Protein 3PIC (pdb70)

B-factor: mean 14.98, std 8.29, range [1.13, 52.61]

Solvent-accessible surface area: 38896 Å² total; per-residue (Å²): 86,86,74,96,38,110,38,133,87,53,76,71,1,15,42,0,9,43,23,35,110,48,75,66,2,80,50,99,116,54,2,64,72,7,28,65,18,0,20,67,0,1,28,71,26,0,0,1,70,45,20,58,123,6,89,72,19,73,24,61,54,86,75,66,41,0,41,0,47,2,7,54,98,92,34,88,18,57,8,70,2,60,2,90,55,24,128,49,49,114,52,78,25,11,0,0,0,0,2,51,26,25,36,21,49,74,18,77,6,3,0,29,0,64,0,70,2,60,76,0,0,21,4,120,76,78,53,4,78,8,102,17,58,0,10,101,12,48,30,86,110,49,56,1,0,1,0,0,0,0,1,0,0,0,14,11,0,0,3,0,3,80,86,21,106,47,0,101,8,35,32,85,62,0,0,0,0,0,12,36,92,27,0,12,0,0,0,0,0,0,10,29,14,74,75,0,39,0,0,0,0,0,1,0,0,1,0,0,0,1,0,1,7,5,0,47,89,30,40,86,122,68,45,92,12,9,13,0,45,66,0,38,48,66,7,5,10,2,3,80,59,0,69,73,41,7,127,83,1,53,33,0,11,1,0,2,0,0,1,0,0,12,0,4,66,43,0,0,0,0,2,4,1,55,46,79,90,16,2,9,49,0,1,28,2,0,0,16,0,0,36,34,0,0,47,2,21,66,36,28,13,48,2,0,0,0,0,48,31,71,45,72,80,29,50,36,18,104,80,1,57,26,22,2,35,12,0,4,50,33,18,2,64,58,82,60,30,24,1,8,20,32,73,25,99,61,69,13,54,86,106,60,20,20,97,25,121,52,37,115,8,101,156,72,109,97,27,75,76,104,34,116,40,191,80,58,74,72,0,15,38,0,8,33,20,53,110,44,68,158,2,79,49,57,95,71,2,62,14,8,26,59,24,0,14,65,0,2,29,64,24,0,1,2,71,45,22,54,127,4,91,72,19,73,26,65,53,84,78,67,41,0,39,0,47,2,8,54,100,93,33,93,14,55,7,70,2,60,2,89,56,22,134,65,55,66,47,82,24,12,0,0,0,0,3,52,23,23,40,15,53,74,19,84,6,3,0,27,2,62,1,66,0,58,76,1,0,20,4,118,80,92,55,6,79,5,98,17,64,0,11,99,12,50,32,74,111,49,56,1,0,1,0,0,0,0,1,0,0,0,12,11,0,0,4,0,4,88,91,19,110,47,0,101,12,34,29,75,33,0,0,0,0,0,8,36,96,22,0,4,0,0,0,0,0,0,0,18,13,112,69,0,15,0,0,0,0,1,2,7,2,2,1,0,0,1,0,1,8,4,1,47,82,27,104,86,119,58,35,106,3,18,6,0,54,64,2,29,58,65,6,5,7,2,2,85,62,0,64,77,37,11,136,75,1,50,31,0,16,0,0,2,0,0,1,0,0,2,0,4,58,38,0,0,0,0,2,3,1,51,51,96,105,17,2,8,47,0,1,27,2,0,0,18,0,0,33,25,0,0,100,1,19,46,21,52,56,24,2,0,0,0,1,49,30,70,47,71,86,29,50,39,20,105,78,1,70,87,22,2,48,12,0,4,61,13,6,3,59,4,76,57,35,114,1,79,18,66,78,28,94,58,64,18,55,78,106,65,22,19,94,26,121,40,39,128,7,108,86,89,76,104,36,124,38,78,81,57,75,79,0,12,41,0,8,38,33,64,114,46,84,163,3,76,47,42,76,33,2,64,75,9,30,66,21,0,20,63,0,1,27,67,26,1,0,1,71,44,17,54,132,2,89,87,28,53,24,60,54,86,74,70,46,4,41,0,46,1,7,47,96,89,40,83,14,57,6,65,3,59,9,80,68,23,130,57,61,115,51,81,32,28,0,4,0,0,2,57,28,25,42,18,62,75,29,100,21,6,0,25,3,40,0,63,0,58,71,0,0,23,4,120,78,84,56,6,87,4,101,18,65,0,10,100,13,48,33,78,111,51,53,1,0,0,0,0,0,0,1,0,0,0,14,10,0,0,4,0,5,81,67,17,103,49,2,63,9,34,36,98,10,0,0,0,0,0,10,31,85,25,0,12,0,0,0,0,0,0,10,28,14,73,73,0,34,0,0,0,0,1,1,0,0,2,0,0,0,1,0,1,8,4,0,47,82,25,71,86,113,68,40,91,2,13,7,0,48,70,0,36,52,92,6,5,4,2,2,79,57,0,70,75,32,10,133,80,2,50,28,0,14,0,0,2,0,0,1,0,0,14,0,5,71,44,0,0,0,0,1,4,1,54,50,78,94,17,2,7,44,0,2,27,3,0,0,28,0,0,38,35,0,0,105,1,46,64,56,51,49,12,2,0,0,0,1,55,30,74,44,74,83,34,47,32,20,104,84,1,68,84,33,4,46,13,0,7,72,50,45,10,74,64,43,107,46,112,2,79,23,59,47,26,100,70,69,21,58,42,112,60,25,20,97,27,113,40,36,124,20,118

CATH classification: 3.40.50.1820

Organism: Hypocrea jecorina (strain QM6a) (NCBI:txid431241)

Foldseek 3Di:
DDPDDAFDFDLFFFDLQAAPVGHGRFAPVSSLVSLVRLVVLCQVFKFHDADDAAPDWEWDDDDQKIKIWGAHDHFIDIDIKGKDFAPDADWLFFEEEEACQALDDGFHRYMYIYDPLCQLFNWQFAVSQQPHRVCSHVNSQGQGFSLSSSLSVVLSVLVSCVNCCVSRHDSQQYAYEHFACVLLSQLLNLLPDQSHQAGERELHAESHLFWQSVQVVCVVVPFLEDHQQRVCRGGRRIGPSNNVCRVPVRRRSHIVLSSNLSNPPGAYEYHHEDDRHSPQLRSLLSVVSSLLSNVLAVRSLRYAYDYDYHDPGSNDDPVCVVQVNQNCCVRNVVDDRGRNHYDDPYDSPCVPRPDDDRHNHD/DADDDDPDDAFDFDLFFFDLQAAPVGRGHFAPVSSLNSLVRLVVLCQVFKFHDQDAAAPDWEWDDDDQKIKIKGAHPHFIDIDIKGKDFAPDADFLFFEEEEAQQALDDDFHRYMYIYDPLCQQQNQPWAVSQQPHRVCSHVNSQHQGFSLSSSLSVVLSVLVHCVVYCVSRHDLQRYAYEYFACCLLSQLQNLLPPQSHQAGERALDAESHLFWQSVQVVVVVVPFPEDHQQRVSRTGRRIGPSNNVCRVPVSSRSHICLSSNLSNPPGAYEYHHEDDRHRPQLRSQLSVVSSLLSNVLAVRSLRYAYDYDYHDDGSNDDPVCVVQVNQNCCCRNVVDDGGRNHYDDPYDSPCVSHPDDDRHNHD/DDPDDAFDFDQFFFDLQAAPVGRGHFAPVSSLVSLVRLVVLCQVAKFHDQDDAAPDWAWEDDDQKIKIWGAHPHFIDIDIKGKDAAPDDFFLFFEEEEACQALDDDDHRYMYIHDPLCQQQNWPFAVSQLPHRVCSRVNSQGQGFSLSSSLNVVLRVLVRCVVYSVSRHDLQRYAYEHFACVLLSQLQNLLPDQSHQAGERALPAESHLFWQSVQVVVVVVPFLEDHLCRVVRGGRSIGVSNNVCRVPVSRRSHIVLSSNLSNPPGAYEYHHEDDRHSPQQRSLLSVVSNLLSNVLAVRSLRYAYDYDYHDDGSNDDVVCVVLVVQNCCCRRVVDDGRNNHYDDPYDNPCVPRPDDDRHNHD

Radius of gyration: 35.64 Å; Cα contacts (8 Å, |Δi|>4): 2576; chains: 3; bounding box: 82×89×97 Å

Secondary structure (DSSP, 8-state):
--SS------SSPPPTTB-TTS-B--SHHHHHHHHHHHHHHHIIIII-------SEEEEEEETTEEEEEEEETTEEEEEEEEEE--SSS-SSEEEEEEETT-SSPPPTT-EEEEE-HHHHS--SSGGGTT-SHHHHHH-TT-S--HHHHHHHHHHHHHHHHHH-GGG-EEEEEEEEEEETHHHHHHHHHHHH-TTEEEEEEES--TTTTS-HHHHHHHHHTT-----HHHHTTT-S-S-GGGGGTTT-GGGSS--HHHHHHTSTTSEEEEE----GGG-HHHHHHHHHHHHHHHHHTT-GGGEEEE--S--STT---GGGHHHHHHHIIIIIS--------EE-SS---HHHH--S------/-PPPPPSS------SSPP-TTB-TTSPBP-SHHHHHHHHHHHHHHHIIIII-------SEEEEEEETTEEEEEEEETTEEEEEEEEEE--SSS-SSEEEEEEETT-SSPPPTT-EEEEE-HHHHS--SSGGGTT-SHHHHHH-TT-S--HHHHHHHHHHHHHHHHHH-GGG-EEEEEEEEEEEGGGHHHHHHHHHH-TTEEEEEEES--TTTTS-HHHHHHHHHTT-----HHHHTTT-TTS-GGGGGTTT-GGGSS--HHHHHHTTTTSEEEEE----GGG-HHHHHHHHHHHHHHHHHTT-GGGEEEE--S--STT---GGGHHHHHHHHHHHTT--------EE-SS---HHHH---------/--SS------SS---TTB-TTS-B--SHHHHHHHHHHHHHHHIIIII-----S-SEEEEEEETTEEEEEEEETTEEEEEEEEEE--SSS-SSEEEEEEETT-SSPPPTT-EEEEE-HHHHS--SSGGGTT-SHHHHHH-TT-S--HHHHHHHHHHHHHHHHHH-GGG-EEEEEEEEEEETHHHHHHHHHHHH-TTEEEEEEES--TTTTS-HHHHHHHHHHT-----HHHHTTT-TTS-GGGGGTTT-GGGSS--HHHHHHTSTTSEEEEEE---GGG-HHHHHHHHHHHHHHHHHTT-GGGEEEEE-S--STT---GGGHHHHHHHHHHHTT--------EE-SS---HHHH--S------

Sequence (1090 aa):
LPGSITLRSNAKLNDLFTMFNGDKVTTKDKFSCRQAEMSELIQRYELGTLPGRPSTLTASFSGNTLTINCGEAGKSISFTVTITYPSSGTAPYPAIIGYGGGSLPAPAGVAMINFNNDNIAAQVNTGSRGQGKFYDLYGSSHSAGAMTAWAWGVSRVIDALELVPGARIDTTKIGVTGCSRNGKGAMVAGAFEKRIVLTLPQESGAGGSACWRISDYLKSQGANIQTASEIIGEDPWFSTTFNSYVNQVPVLPFDHHSLAALIAPRGLFVIDNNIDWLGPQSCFGCMTAAHMAWQALGVSDHMGYSQIGAHAHCAFPSNQQSQLTAFVQKFLLGQSTNTAIFQSDFSANQSQWIDWTTPTLSTCSALPGSITLRSNAKLNDLFTMFNGDKVTTKDKFSCRQAEMSELIQRYELGTLPGRPSTLTASFSGNTLTINCGEAGKSISFTVTITYPSSGTAPYPAIIGYGGGSLPAPAGVAMINFNNDNIAAQVNTGSRGQGKFYDLYGSSHSAGAMTAWAWGVSRVIDALELVPGARIDTTKIGVTGCSRNGKGAMVAGAFEKRIVLTLPQESGAGGSACWRISDYLKSQGANIQTASEIIGEDPWFSTTFNSYVNQVPVLPFDHHSLAALIAPRGLFVIDNNIDWLGPQSCFGCMTAAHMAWQALGVSDHMGYSQIGAHAHCAFPSNQQSQLTAFVQKFLLGQSTNTAIFQSDFSANQSQWIDWTTPTLSLPGSITLRSNAKLNDLFTMFNGDKVTTKDKFSCRQAEMSELIQRYELGTLPGRPSTLTASFSGNTLTINCGEAGKSISFTVTITYPSSGTAPYPAIIGYGGGSLPAPAGVAMINFNNDNIAAQVNTGSRGQGKFYDLYGSSHSAGAMTAWAWGVSRVIDALELVPGARIDTTKIGVTGCSRNGKGAMVAGAFEKRIVLTLPQESGAGGSACWRISDYLKSQGANIQTASEIIGEDPWFSTTFNSYVNQVPVLPFDHHSLAALIAPRGLFVIDNNIDWLGPQSCFGCMTAAHMAWQALGVSDHMGYSQIGAHAHCAFPSNQQSQLTAFVQKFLLGQSTNTAIFQSDFSANQSQWIDWTTPTLS

InterPro domains:
  IPR000254 Cellulose-binding domain [PF00734] (22-49)
  IPR000254 Cellulose-binding domain [PS00562] (25-52)
  IPR000254 Cellulose-binding domain [PS51164] (17-53)
  IPR000254 Cellulose-binding domain [SM00236] (20-53)
  IPR029058 Alpha/Beta hydrolase fold [G3DSA:3.40.50.1820] (87-460)
  IPR029058 Alpha/Beta hydrolase fold [SSF53474] (177-378)
  IPR035971 Cellulose-binding domain superfamily [SSF57180] (20-53)
  IPR054579 4-O-methyl-glucuronoyl methylesterase-like domain [PF22244] (166-396)

Nearest PDB structures (foldseek):
  3pic-assembly3_C  TM=1.001E+00  e=1.520E-83  Trichoderma reesei
  4g4g-assembly1_A  TM=9.765E-01  e=4.479E-57  Thermothelomyces thermophilus ATCC 42464
  8b48-assembly2_B  TM=9.694E-01  e=2.665E-56  Lentithecium fluviatile
  4g4j-assembly1_A  TM=9.772E-01  e=1.396E-55  Thermothelomyces thermophilus ATCC 42464
  8trx-assembly2_B  TM=9.157E-01  e=1.245E-37  Piromyces rhizinflatus

Structure (mmCIF, N/CA/C/O backbone):
data_3PIC
#
_entry.id   3PIC
#
_cell.length_a   80.260
_cell.length_b   82.010
_cell.length_c   185.890
_cell.angle_alpha   90.00
_cell.angle_beta   90.00
_cell.angle_gamma   90.00
#
_symmetry.space_group_name_H-M   'P 21 21 21'
#
loop_
_entity.id
_entity.type
_entity.pdbx_description
1 polymer Cip2
2 non-polymer 2-acetamido-2-deoxy-beta-D-glucopyranose
3 water water
#
loop_
_atom_site.group_PDB
_atom_site.id
_atom_site.type_symbol
_atom_site.label_atom_id
_atom_site.label_alt_id
_atom_site.label_comp_id
_atom_site.label_asym_id
_atom_site.label_entity_id
_atom_site.label_seq_id
_atom_site.pdbx_PDB_ins_code
_atom_site.Cartn_x
_atom_site.Cartn_y
_atom_site.Cartn_z
_atom_site.occupancy
_atom_site.B_iso_or_equiv
_atom_site.auth_seq_id
_atom_site.auth_comp_id
_atom_site.auth_asym_id
_atom_site.auth_atom_id
_atom_site.pdbx_PDB_model_num
ATOM 1 N N . LEU A 1 14 ? 7.950 69.371 98.355 1.00 30.04 99 LEU A N 1
ATOM 2 C CA . LEU A 1 14 ? 8.308 67.922 98.354 1.00 30.55 99 LEU A CA 1
ATOM 3 C C . LEU A 1 14 ? 7.302 67.137 99.182 1.00 31.60 99 LEU A C 1
ATOM 4 O O . LEU A 1 14 ? 7.096 67.422 100.360 1.00 29.86 99 LEU A O 1
ATOM 9 N N . PRO A 1 15 ? 6.652 66.138 98.565 1.00 32.18 100 PRO A N 1
ATOM 10 C CA . PRO A 1 15 ? 5.660 65.315 99.261 1.00 32.85 100 PRO A CA 1
ATOM 11 C C . PRO A 1 15 ? 6.181 64.805 100.595 1.00 32.90 100 PRO A C 1
ATOM 12 O O . PRO A 1 15 ? 7.363 64.480 100.725 1.00 32.99 100 PRO A O 1
ATOM 16 N N . GLY A 1 16 ? 5.294 64.740 101.583 1.00 32.92 101 GLY A N 1
ATOM 17 C CA . GLY A 1 16 ? 5.686 64.256 102.891 1.00 32.59 101 GLY A CA 1
ATOM 18 C C . GLY A 1 16 ? 5.988 62.774 102.805 1.00 31.91 101 GLY A C 1
ATOM 19 O O . GLY A 1 16 ? 6.841 62.259 103.526 1.00 32.23 101 GLY A O 1
ATOM 20 N N . SER A 1 17 ? 5.290 62.084 101.908 1.00 30.46 102 SER A N 1
ATOM 21 C CA . SER A 1 17 ? 5.494 60.654 101.727 1.00 29.26 102 SER A CA 1
ATOM 22 C C . SER A 1 17 ? 5.970 60.355 100.311 1.00 27.48 102 SER A C 1
ATOM 23 O O . SER A 1 17 ? 5.226 60.531 99.348 1.00 27.92 102 SER A O 1
ATOM 25 N N . ILE A 1 18 ? 7.221 59.922 100.190 1.00 25.16 103 ILE A N 1
ATOM 26 C CA . ILE A 1 18 ? 7.790 59.580 98.890 1.00 22.50 103 ILE A CA 1
ATOM 27 C C . ILE A 1 18 ? 8.404 58.192 98.990 1.00 20.47 103 ILE A C 1
ATOM 28 O O . ILE A 1 18 ? 8.731 57.733 100.081 1.00 19.89 103 ILE A O 1
ATOM 33 N N . THR A 1 19 ? 8.561 57.523 97.856 1.00 18.89 104 THR A N 1
ATOM 34 C CA . THR A 1 19 ? 9.131 56.182 97.852 1.00 17.64 104 THR A CA 1
ATOM 35 C C . THR A 1 19 ? 10.549 56.205 97.294 1.00 17.02 104 THR A C 1
ATOM 36 O O . THR A 1 19 ? 10.765 56.563 96.134 1.00 16.82 104 THR A O 1
ATOM 40 N N . LEU A 1 20 ? 11.520 55.831 98.119 1.00 15.64 105 LEU A N 1
ATOM 41 C CA . LEU A 1 20 ? 12.902 55.834 97.667 1.00 15.83 105 LEU A CA 1
ATOM 42 C C . LEU A 1 20 ? 13.127 54.732 96.642 1.00 16.00 105 LEU A C 1
ATOM 43 O O . LEU A 1 20 ? 12.385 53.750 96.588 1.00 14.17 105 LEU A O 1
ATOM 48 N N . ARG A 1 21 ? 14.152 54.916 95.821 1.00 16.02 106 ARG A N 1
ATOM 49 C CA . ARG A 1 21 ? 14.509 53.956 94.787 1.00 18.20 106 ARG A CA 1
ATOM 50 C C . ARG A 1 21 ? 16.027 53.872 94.724 1.00 17.48 106 ARG A C 1
ATOM 51 O O . ARG A 1 21 ? 16.718 54.853 94.998 1.00 18.50 106 ARG A O 1
ATOM 59 N N . SER A 1 22 ? 16.551 52.708 94.365 1.00 16.62 107 SER A N 1
ATOM 60 C CA . SER A 1 22 ? 17.994 52.542 94.300 1.00 17.61 107 SER A CA 1
ATOM 61 C C . SER A 1 22 ? 18.623 53.160 93.055 1.00 17.97 107 SER A C 1
ATOM 62 O O . SER A 1 22 ? 18.043 53.143 91.964 1.00 16.57 107 SER A O 1
ATOM 65 N N . ASN A 1 23 ? 19.810 53.727 93.241 1.00 17.22 108 ASN A N 1
ATOM 66 C CA . ASN A 1 23 ? 20.564 54.324 92.149 1.00 16.82 108 ASN A CA 1
ATOM 67 C C . ASN A 1 23 ? 22.021 54.030 92.457 1.00 16.38 108 ASN A C 1
ATOM 68 O O . ASN A 1 23 ? 22.612 54.630 93.353 1.00 16.14 108 ASN A O 1
ATOM 73 N N . ALA A 1 24 ? 22.588 53.084 91.719 1.00 14.84 109 ALA A N 1
ATOM 74 C CA . ALA A 1 24 ? 23.968 52.680 91.929 1.00 15.14 109 ALA A CA 1
ATOM 75 C C . ALA A 1 24 ? 24.966 53.816 91.746 1.00 12.73 109 ALA A C 1
ATOM 76 O O . ALA A 1 24 ? 25.950 53.893 92.472 1.00 13.32 109 ALA A O 1
ATOM 78 N N . LYS A 1 25 ? 24.717 54.699 90.785 1.00 10.77 110 LYS A N 1
ATOM 79 C CA . LYS A 1 25 ? 25.636 55.807 90.535 1.00 9.81 110 LYS A CA 1
ATOM 80 C C . LYS A 1 25 ? 25.276 57.058 91.331 1.00 8.47 110 LYS A C 1
ATOM 81 O O . LYS A 1 25 ? 24.261 57.090 92.026 1.00 8.51 110 LYS A O 1
ATOM 87 N N . LEU A 1 26 ? 26.119 58.085 91.245 1.00 7.49 111 LEU A N 1
ATOM 88 C CA . LEU A 1 26 ? 25.849 59.334 91.950 1.00 6.75 111 LEU A CA 1
ATOM 89 C C . LEU A 1 26 ? 24.585 59.955 91.347 1.00 7.85 111 LEU A C 1
ATOM 90 O O . LEU A 1 26 ? 24.447 60.031 90.125 1.00 9.32 111 LEU A O 1
ATOM 95 N N . ASN A 1 27 ? 23.670 60.401 92.204 1.00 7.97 112 ASN A N 1
ATOM 96 C CA . ASN A 1 27 ? 22.415 60.988 91.744 1.00 9.37 112 ASN A CA 1
ATOM 97 C C . ASN A 1 27 ? 22.597 62.228 90.873 1.00 10.42 112 ASN A C 1
ATOM 98 O O . ASN A 1 27 ? 23.503 63.031 91.095 1.00 9.48 112 ASN A O 1
ATOM 103 N N . ASP A 1 28 ? 21.720 62.369 89.882 1.00 9.06 113 ASP A N 1
ATOM 104 C CA . ASP A 1 28 ? 21.741 63.499 88.963 1.00 10.51 113 ASP A CA 1
ATOM 105 C C . ASP A 1 28 ? 21.404 64.773 89.730 1.00 11.53 113 ASP A C 1
ATOM 106 O O . ASP A 1 28 ? 20.305 64.914 90.270 1.00 10.74 113 ASP A O 1
ATOM 111 N N . LEU A 1 29 ? 22.357 65.699 89.783 1.00 11.63 114 LEU A N 1
ATOM 112 C CA . LEU A 1 29 ? 22.155 66.952 90.501 1.00 9.97 114 LEU A CA 1
ATOM 113 C C . LEU A 1 29 ? 21.140 67.852 89.810 1.00 9.27 114 LEU A C 1
ATOM 114 O O . LEU A 1 29 ? 20.490 68.673 90.459 1.00 8.66 114 LEU A O 1
ATOM 119 N N . PHE A 1 30 ? 20.995 67.677 88.500 1.00 8.62 115 PHE A N 1
ATOM 120 C CA . PHE A 1 30 ? 20.123 68.529 87.706 1.00 10.34 115 PHE A CA 1
ATOM 121 C C . PHE A 1 30 ? 18.734 68.027 87.346 1.00 11.17 115 PHE A C 1
ATOM 122 O O . PHE A 1 30 ? 18.107 68.511 86.404 1.00 9.15 115 PHE A O 1
ATOM 130 N N . THR A 1 31 ? 18.249 67.062 88.109 1.00 11.86 116 THR A N 1
ATOM 131 C CA . THR A 1 31 ? 16.911 66.539 87.894 1.00 11.24 116 THR A CA 1
ATOM 132 C C . THR A 1 31 ? 16.256 66.464 89.265 1.00 9.54 116 THR A C 1
ATOM 133 O O . THR A 1 31 ? 16.828 65.911 90.201 1.00 10.08 116 THR A O 1
ATOM 137 N N . MET A 1 32 ? 15.076 67.059 89.392 1.00 9.26 117 MET A N 1
ATOM 138 C CA . MET A 1 32 ? 14.355 67.046 90.658 1.00 7.66 117 MET A CA 1
ATOM 139 C C . MET A 1 32 ? 14.017 65.603 91.020 1.00 8.39 117 MET A C 1
ATOM 140 O O . MET A 1 32 ? 14.017 64.721 90.159 1.00 8.37 117 MET A O 1
ATOM 145 N N . PHE A 1 33 ? 13.727 65.359 92.290 1.00 7.67 118 PHE A N 1
ATOM 146 C CA . PHE A 1 33 ? 13.402 64.008 92.716 1.00 9.18 118 PHE A CA 1
ATOM 147 C C . PHE A 1 33 ? 12.274 63.416 91.868 1.00 8.70 118 PHE A C 1
ATOM 148 O O . PHE A 1 33 ? 12.335 62.255 91.462 1.00 7.72 118 PHE A O 1
ATOM 156 N N . ASN A 1 34 ? 11.251 64.217 91.587 1.00 8.62 119 ASN A N 1
ATOM 157 C CA . ASN A 1 34 ? 10.117 63.740 90.799 1.00 10.02 119 ASN A CA 1
ATOM 158 C C . ASN A 1 34 ? 10.390 63.605 89.307 1.00 10.50 119 ASN A C 1
ATOM 159 O O . ASN A 1 34 ? 9.521 63.170 88.554 1.00 11.86 119 ASN A O 1
ATOM 164 N N . GLY A 1 35 ? 11.584 63.987 88.872 1.00 11.06 120 GLY A N 1
ATOM 165 C CA . GLY A 1 35 ? 11.910 63.874 87.465 1.00 11.15 120 GLY A CA 1
ATOM 166 C C . GLY A 1 35 ? 11.924 65.165 86.664 1.00 13.37 120 GLY A C 1
ATOM 167 O O . GLY A 1 35 ? 12.359 65.155 85.511 1.00 13.78 120 GLY A O 1
ATOM 168 N N . ASP A 1 36 ? 11.444 66.268 87.237 1.00 13.66 121 ASP A N 1
ATOM 169 C CA . ASP A 1 36 ? 11.463 67.540 86.508 1.00 16.26 121 ASP A CA 1
ATOM 170 C C . ASP A 1 36 ? 12.913 67.918 86.233 1.00 16.86 121 ASP A C 1
ATOM 171 O O . ASP A 1 36 ? 13.787 67.721 87.082 1.00 17.08 121 ASP A O 1
ATOM 176 N N . LYS A 1 37 ? 13.167 68.471 85.051 1.00 16.43 122 LYS A N 1
ATOM 177 C CA . LYS A 1 37 ? 14.522 68.866 84.680 1.00 16.23 122 LYS A CA 1
ATOM 178 C C . LYS A 1 37 ? 14.901 70.244 85.220 1.00 15.84 122 LYS A C 1
ATOM 179 O O . LYS A 1 37 ? 14.084 71.166 85.227 1.00 16.02 122 LYS A O 1
ATOM 181 N N . VAL A 1 38 ? 16.142 70.379 85.684 1.00 14.67 123 VAL A N 1
ATOM 182 C CA . VAL A 1 38 ? 16.627 71.664 86.185 1.00 12.99 123 VAL A CA 1
ATOM 183 C C . VAL A 1 38 ? 17.355 72.355 85.031 1.00 14.51 123 VAL A C 1
ATOM 184 O O . VAL A 1 38 ? 18.425 71.910 84.605 1.00 14.80 123 VAL A O 1
ATOM 188 N N . THR A 1 39 ? 16.777 73.439 84.522 1.00 13.85 124 THR A N 1
ATOM 189 C CA . THR A 1 39 ? 17.386 74.138 83.398 1.00 14.73 124 THR A CA 1
ATOM 190 C C . THR A 1 39 ? 17.674 75.610 83.638 1.00 14.38 124 THR A C 1
ATOM 191 O O . THR A 1 39 ? 18.267 76.269 82.784 1.00 14.64 124 THR A O 1
ATOM 195 N N . THR A 1 40 ? 17.249 76.130 84.784 1.00 14.75 125 THR A N 1
ATOM 196 C CA . THR A 1 40 ? 17.485 77.531 85.107 1.00 15.60 125 THR A CA 1
ATOM 197 C C . THR A 1 40 ? 18.135 77.670 86.472 1.00 15.76 125 THR A C 1
ATOM 198 O O . THR A 1 40 ? 18.049 76.768 87.305 1.00 17.03 125 THR A O 1
ATOM 202 N N . LYS A 1 41 ? 18.785 78.804 86.700 1.00 15.65 126 LYS A N 1
ATOM 203 C CA . LYS A 1 41 ? 19.434 79.049 87.978 1.00 16.56 126 LYS A CA 1
ATOM 204 C C . LYS A 1 41 ? 18.399 79.045 89.095 1.00 17.40 126 LYS A C 1
ATOM 205 O O . LYS A 1 41 ? 18.646 78.500 90.169 1.00 15.90 126 LYS A O 1
ATOM 211 N N . ASP A 1 42 ? 17.242 79.656 88.843 1.00 18.32 127 ASP A N 1
ATOM 212 C CA . ASP A 1 42 ? 16.178 79.689 89.844 1.00 19.46 127 ASP A CA 1
ATOM 213 C C . ASP A 1 42 ? 15.763 78.268 90.190 1.00 18.82 127 ASP A C 1
ATOM 214 O O . ASP A 1 42 ? 15.607 77.920 91.361 1.00 19.10 127 ASP A O 1
ATOM 219 N N . LYS A 1 43 ? 15.586 77.446 89.163 1.00 19.65 128 LYS A N 1
ATOM 220 C CA . LYS A 1 43 ? 15.184 76.065 89.367 1.00 19.76 128 LYS A CA 1
ATOM 221 C C . LYS A 1 43 ? 16.229 75.315 90.191 1.00 19.29 128 LYS A C 1
ATOM 222 O O . LYS A 1 43 ? 15.886 74.474 91.020 1.00 20.03 128 LYS A O 1
ATOM 228 N N . PHE A 1 44 ? 17.502 75.623 89.973 1.00 17.53 129 PHE A N 1
ATOM 229 C CA . PHE A 1 44 ? 18.546 74.945 90.722 1.00 15.96 129 PHE A CA 1
ATOM 230 C C . PHE A 1 44 ? 18.451 75.335 92.187 1.00 14.60 129 PHE A C 1
ATOM 231 O O . PHE A 1 44 ? 18.773 74.544 93.069 1.00 13.97 129 PHE A O 1
ATOM 239 N N . SER A 1 45 ? 18.009 76.561 92.451 1.00 15.48 130 SER A N 1
ATOM 240 C CA . SER A 1 45 ? 17.857 77.008 93.830 1.00 14.92 130 SER A CA 1
ATOM 241 C C . SER A 1 45 ? 16.823 76.108 94.502 1.00 15.17 130 SER A C 1
ATOM 242 O O . SER A 1 45 ? 16.973 75.717 95.664 1.00 13.69 130 SER A O 1
ATOM 245 N N . CYS A 1 46 ? 15.768 75.782 93.764 1.00 14.85 131 CYS A N 1
ATOM 246 C CA . CYS A 1 46 ? 14.732 74.908 94.295 1.00 16.01 131 CYS A CA 1
ATOM 247 C C . CYS A 1 46 ? 15.325 73.516 94.501 1.00 13.98 131 CYS A C 1
ATOM 248 O O . CYS A 1 46 ? 15.100 72.887 95.534 1.00 12.83 131 CYS A O 1
ATOM 251 N N . ARG A 1 47 ? 16.092 73.051 93.516 1.00 11.91 132 ARG A N 1
ATOM 252 C CA . ARG A 1 47 ? 16.728 71.740 93.588 1.00 11.24 132 ARG A CA 1
ATOM 253 C C . ARG A 1 47 ? 17.639 71.651 94.810 1.00 10.03 132 ARG A C 1
ATOM 254 O O . ARG A 1 47 ? 17.696 70.617 95.473 1.00 10.82 132 ARG A O 1
ATOM 262 N N . GLN A 1 48 ? 18.351 72.733 95.114 1.00 9.43 133 GLN A N 1
ATOM 263 C CA . GLN A 1 48 ? 19.228 72.735 96.280 1.00 9.15 133 GLN A CA 1
ATOM 264 C C . GLN A 1 48 ? 18.404 72.585 97.552 1.00 9.80 133 GLN A C 1
ATOM 265 O O . GLN A 1 48 ? 18.751 71.807 98.438 1.00 9.85 133 GLN A O 1
ATOM 271 N N . ALA A 1 49 ? 17.309 73.333 97.638 1.00 9.49 134 ALA A N 1
ATOM 272 C CA . ALA A 1 49 ? 16.442 73.264 98.808 1.00 9.03 134 ALA A CA 1
ATOM 273 C C . ALA A 1 49 ? 15.907 71.844 98.952 1.00 9.16 134 ALA A C 1
ATOM 274 O O . ALA A 1 49 ? 15.751 71.334 100.061 1.00 8.83 134 ALA A O 1
ATOM 276 N N . GLU A 1 50 ? 15.621 71.207 97.825 1.00 9.45 135 GLU A N 1
ATOM 277 C CA . GLU A 1 50 ? 15.110 69.845 97.864 1.00 9.39 135 GLU A CA 1
ATOM 278 C C . GLU A 1 50 ? 16.181 68.901 98.407 1.00 9.62 135 GLU A C 1
ATOM 279 O O . GLU A 1 50 ? 15.909 68.089 99.297 1.00 8.81 135 GLU A O 1
ATOM 285 N N . MET A 1 51 ? 17.403 69.011 97.887 1.00 8.11 136 MET A N 1
ATOM 286 C CA . MET A 1 51 ? 18.480 68.143 98.349 1.00 8.49 136 MET A CA 1
ATOM 287 C C . MET A 1 51 ? 18.777 68.367 99.826 1.00 9.19 136 MET A C 1
ATOM 288 O O . MET A 1 51 ? 19.091 67.431 100.552 1.00 8.49 136 MET A O 1
ATOM 293 N N . SER A 1 52 ? 18.665 69.609 100.277 1.00 9.16 137 SER A N 1
ATOM 294 C CA . SER A 1 52 ? 18.907 69.903 101.681 1.00 9.95 137 SER A CA 1
ATOM 295 C C . SER A 1 52 ? 17.817 69.219 102.503 1.00 10.07 137 SER A C 1
ATOM 296 O O . SER A 1 52 ? 18.097 68.598 103.520 1.00 9.38 137 SER A O 1
ATOM 299 N N . GLU A 1 53 ? 16.574 69.336 102.047 1.00 10.81 138 GLU A N 1
ATOM 300 C CA . GLU A 1 53 ? 15.437 68.721 102.732 1.00 12.07 138 GLU A CA 1
ATOM 301 C C . GLU A 1 53 ? 15.612 67.203 102.832 1.00 10.49 138 GLU A C 1
ATOM 302 O O . GLU A 1 53 ? 15.410 66.618 103.889 1.00 11.06 138 GLU A O 1
ATOM 308 N N . LEU A 1 54 ? 15.998 66.575 101.726 1.00 10.34 139 LEU A N 1
ATOM 309 C CA . LEU A 1 54 ? 16.199 65.128 101.691 1.00 9.39 139 LEU A CA 1
ATOM 310 C C . LEU A 1 54 ? 17.343 64.714 102.614 1.00 9.24 139 LEU A C 1
ATOM 311 O O . LEU A 1 54 ? 17.226 63.749 103.377 1.00 9.82 139 LEU A O 1
ATOM 316 N N . ILE A 1 55 ? 18.449 65.451 102.547 1.00 8.89 140 ILE A N 1
ATOM 317 C CA . ILE A 1 55 ? 19.609 65.165 103.379 1.00 8.20 140 ILE A CA 1
ATOM 318 C C . ILE A 1 55 ? 19.248 65.226 104.861 1.00 8.12 140 ILE A C 1
ATOM 319 O O . ILE A 1 55 ? 19.670 64.376 105.650 1.00 7.96 140 ILE A O 1
ATOM 324 N N . GLN A 1 56 ? 18.465 66.229 105.238 1.00 7.53 141 GLN A N 1
ATOM 325 C CA . GLN A 1 56 ? 18.046 66.369 106.625 1.00 9.35 141 GLN A CA 1
ATOM 326 C C . GLN A 1 56 ? 17.119 65.224 107.039 1.00 9.23 141 GLN A C 1
ATOM 327 O O . GLN A 1 56 ? 17.239 64.693 108.142 1.00 11.97 141 GLN A O 1
ATOM 333 N N . ARG A 1 57 ? 16.207 64.840 106.151 1.00 11.54 142 ARG A N 1
ATOM 334 C CA . ARG A 1 57 ? 15.274 63.754 106.447 1.00 12.22 142 ARG A CA 1
ATOM 335 C C . ARG A 1 57 ? 15.944 62.404 106.669 1.00 12.00 142 ARG A C 1
ATOM 336 O O . ARG A 1 57 ? 15.635 61.708 107.629 1.00 13.30 142 ARG A O 1
ATOM 344 N N . TYR A 1 58 ? 16.863 62.038 105.783 1.00 12.22 143 TYR A N 1
ATOM 345 C CA . TYR A 1 58 ? 17.510 60.732 105.864 1.00 12.69 143 TYR A CA 1
ATOM 346 C C . TYR A 1 58 ? 18.923 60.628 106.434 1.00 13.07 143 TYR A C 1
ATOM 347 O O . TYR A 1 58 ? 19.321 59.548 106.866 1.00 13.13 143 TYR A O 1
ATOM 356 N N . GLU A 1 59 ? 19.686 61.717 106.454 1.00 11.26 144 GLU A N 1
ATOM 357 C CA . GLU A 1 59 ? 21.055 61.609 106.950 1.00 11.11 144 GLU A CA 1
ATOM 358 C C . GLU A 1 59 ? 21.511 62.463 108.125 1.00 10.53 144 GLU A C 1
ATOM 359 O O . GLU A 1 59 ? 22.068 61.938 109.084 1.00 11.33 144 GLU A O 1
ATOM 365 N N . LEU A 1 60 ? 21.293 63.773 108.047 1.00 10.66 145 LEU A N 1
ATOM 366 C CA . LEU A 1 60 ? 21.774 64.668 109.094 1.00 9.77 145 LEU A CA 1
ATOM 367 C C . LEU A 1 60 ? 20.777 65.127 110.144 1.00 10.76 145 LEU A C 1
ATOM 368 O O . LEU A 1 60 ? 21.180 65.623 111.200 1.00 9.86 145 LEU A O 1
ATOM 373 N N . GLY A 1 61 ? 19.488 64.971 109.868 1.00 11.35 146 GLY A N 1
ATOM 374 C CA . GLY A 1 61 ? 18.490 65.402 110.832 1.00 13.29 146 GLY A CA 1
ATOM 375 C C . GLY A 1 61 ? 18.022 66.820 110.558 1.00 14.02 146 GLY A C 1
ATOM 376 O O . GLY A 1 61 ? 18.659 67.565 109.807 1.00 11.38 146 GLY A O 1
ATOM 377 N N . THR A 1 62 ? 16.912 67.203 111.182 1.00 14.89 147 THR A N 1
ATOM 378 C CA . THR A 1 62 ? 16.331 68.527 110.984 1.00 14.79 147 THR A CA 1
ATOM 379 C C . THR A 1 62 ? 17.164 69.693 111.521 1.00 13.25 147 THR A C 1
ATOM 380 O O . THR A 1 62 ? 17.680 69.649 112.641 1.00 14.46 147 THR A O 1
ATOM 384 N N . LEU A 1 63 ? 17.285 70.733 110.700 1.00 13.36 148 LEU A N 1
ATOM 385 C CA . LEU A 1 63 ? 18.027 71.940 111.052 1.00 11.71 148 LEU A CA 1
ATOM 386 C C . LEU A 1 63 ? 17.055 73.016 111.520 1.00 11.40 148 LEU A C 1
ATOM 387 O O . LEU A 1 63 ? 16.264 73.532 110.736 1.00 11.62 148 LEU A O 1
ATOM 392 N N . PRO A 1 64 ? 17.097 73.368 112.811 1.00 12.91 149 PRO A N 1
ATOM 393 C CA . PRO A 1 64 ? 16.188 74.398 113.323 1.00 14.07 149 PRO A CA 1
ATOM 394 C C . PRO A 1 64 ? 16.530 75.784 112.777 1.00 14.83 149 PRO A C 1
ATOM 395 O O . PRO A 1 64 ? 17.678 76.063 112.427 1.00 15.32 149 PRO A O 1
ATOM 399 N N . GLY A 1 65 ? 15.524 76.646 112.700 1.00 15.21 150 GLY A N 1
ATOM 400 C CA . GLY A 1 65 ? 15.756 77.999 112.235 1.00 15.83 150 GLY A CA 1
ATOM 401 C C . GLY A 1 65 ? 16.233 78.833 113.412 1.00 15.75 150 GLY A C 1
ATOM 402 O O . GLY A 1 65 ? 16.496 78.297 114.486 1.00 18.46 150 GLY A O 1
ATOM 403 N N . ARG A 1 66 ? 16.343 80.141 113.218 1.00 16.80 151 ARG A N 1
ATOM 404 C CA . ARG A 1 66 ? 16.798 81.038 114.275 1.00 18.37 151 ARG A CA 1
ATOM 405 C C . ARG A 1 66 ? 15.874 81.011 115.490 1.00 19.69 151 ARG A C 1
ATOM 406 O O . ARG A 1 66 ? 14.660 81.151 115.361 1.00 20.54 151 ARG A O 1
ATOM 414 N N . PRO A 1 67 ? 16.444 80.836 116.692 1.00 19.80 152 PRO A N 1
ATOM 415 C CA . PRO A 1 67 ? 15.634 80.796 117.912 1.00 21.16 152 PRO A CA 1
ATOM 416 C C . PRO A 1 67 ? 14.884 82.105 118.139 1.00 21.78 152 PRO A C 1
ATOM 417 O O . PRO A 1 67 ? 15.271 83.147 117.615 1.00 22.78 152 PRO A O 1
ATOM 421 N N . SER A 1 68 ? 13.803 82.042 118.910 1.00 22.28 153 SER A N 1
ATOM 422 C CA . SER A 1 68 ? 12.995 83.224 119.191 1.00 22.02 153 SER A CA 1
ATOM 423 C C . SER A 1 68 ? 13.777 84.303 119.953 1.00 21.73 153 SER A C 1
ATOM 424 O O . SER A 1 68 ? 13.584 85.497 119.725 1.00 22.30 153 SER A O 1
ATOM 427 N N . THR A 1 69 ? 14.665 83.880 120.847 1.00 21.51 154 THR A N 1
ATOM 428 C CA . THR A 1 69 ? 15.464 84.822 121.629 1.00 20.86 154 THR A CA 1
ATOM 429 C C . THR A 1 69 ? 16.959 84.684 121.354 1.00 20.21 154 THR A C 1
ATOM 430 O O . THR A 1 69 ? 17.538 83.611 121.535 1.00 19.02 154 THR A O 1
ATOM 434 N N . LEU A 1 70 ? 17.588 85.774 120.928 1.00 18.21 155 LEU A N 1
ATOM 435 C CA . LEU A 1 70 ? 19.022 85.733 120.675 1.00 17.26 155 LEU A CA 1
ATOM 436 C C . LEU A 1 70 ? 19.671 87.077 121.005 1.00 15.78 155 LEU A C 1
ATOM 437 O O . LEU A 1 70 ? 19.354 88.102 120.403 1.00 14.81 155 LEU A O 1
ATOM 442 N N . THR A 1 71 ? 20.560 87.063 121.992 1.00 14.55 156 THR A N 1
ATOM 443 C CA . THR A 1 71 ? 21.268 88.268 122.396 1.00 13.46 156 THR A CA 1
ATOM 444 C C . THR A 1 71 ? 22.746 87.926 122.503 1.00 12.95 156 THR A C 1
ATOM 445 O O . THR A 1 71 ? 23.108 86.756 122.625 1.00 11.10 156 THR A O 1
ATOM 449 N N . ALA A 1 72 ? 23.601 88.938 122.450 1.00 10.64 157 ALA A N 1
ATOM 450 C CA . ALA A 1 72 ? 25.029 88.690 122.526 1.00 11.20 157 ALA A CA 1
ATOM 451 C C . ALA A 1 72 ? 25.776 89.864 123.127 1.00 10.29 157 ALA A C 1
ATOM 452 O O . ALA A 1 72 ? 25.239 90.963 123.244 1.00 11.13 157 ALA A O 1
ATOM 454 N N . SER A 1 73 ? 27.022 89.615 123.509 1.00 10.50 158 SER A N 1
ATOM 455 C CA . SER A 1 73 ? 27.871 90.642 124.090 1.00 11.51 158 SER A CA 1
ATOM 456 C C . SER A 1 73 ? 29.315 90.241 123.843 1.00 12.46 158 SER A C 1
ATOM 457 O O . SER A 1 73 ? 29.618 89.060 123.662 1.00 13.44 158 SER A O 1
ATOM 460 N N . PHE A 1 74 ? 30.202 91.226 123.828 1.00 12.43 159 PHE A N 1
ATOM 461 C CA . PHE A 1 74 ? 31.613 90.971 123.590 1.00 12.84 159 PHE A CA 1
ATOM 462 C C . PHE A 1 74 ? 32.446 91.609 124.693 1.00 13.51 159 PHE A C 1
ATOM 463 O O . PHE A 1 74 ? 32.196 92.747 125.085 1.00 14.41 159 PHE A O 1
ATOM 471 N N . SER A 1 75 ? 33.427 90.869 125.194 1.00 13.74 160 SER A N 1
ATOM 472 C CA . SER A 1 75 ? 34.311 91.365 126.245 1.00 15.22 160 SER A CA 1
ATOM 473 C C . SER A 1 75 ? 35.661 90.671 126.103 1.00 15.33 160 SER A C 1
ATOM 474 O O . SER A 1 75 ? 35.719 89.463 125.860 1.00 15.62 160 SER A O 1
ATOM 477 N N . GLY A 1 76 ? 36.742 91.431 126.257 1.00 15.81 161 GLY A N 1
ATOM 478 C CA . GLY A 1 76 ? 38.069 90.859 126.112 1.00 14.68 161 GLY A CA 1
ATOM 479 C C . GLY A 1 76 ? 38.229 90.455 124.659 1.00 15.01 161 GLY A C 1
ATOM 480 O O . GLY A 1 76 ? 38.360 91.311 123.788 1.00 13.89 161 GLY A O 1
ATOM 481 N N . ASN A 1 77 ? 38.223 89.153 124.394 1.00 15.39 162 ASN A N 1
ATOM 482 C CA . ASN A 1 77 ? 38.317 88.656 123.023 1.00 14.75 162 ASN A CA 1
ATOM 483 C C . ASN A 1 77 ? 37.313 87.517 122.933 1.00 12.84 162 ASN A C 1
ATOM 484 O O . ASN A 1 77 ? 37.430 86.619 122.101 1.00 12.37 162 ASN A O 1
ATOM 489 N N . THR A 1 78 ? 36.312 87.584 123.805 1.00 12.66 163 THR A N 1
ATOM 490 C CA . THR A 1 78 ? 35.277 86.563 123.887 1.00 11.30 163 THR A CA 1
ATOM 491 C C . THR A 1 78 ? 33.889 87.075 123.534 1.00 11.95 163 THR A C 1
ATOM 492 O O . THR A 1 78 ? 33.435 88.090 124.066 1.00 9.61 163 THR A O 1
ATOM 496 N N . LEU A 1 79 ? 33.222 86.363 122.630 1.00 10.36 164 LEU A N 1
ATOM 497 C CA . LEU A 1 79 ? 31.868 86.709 122.228 1.00 10.89 164 LEU A CA 1
ATOM 498 C C . LEU A 1 79 ? 30.942 85.737 122.942 1.00 11.82 164 LEU A C 1
ATOM 499 O O . LEU A 1 79 ? 31.124 84.522 122.852 1.00 10.95 164 LEU A O 1
ATOM 504 N N . THR A 1 80 ? 29.960 86.271 123.660 1.00 12.42 165 THR A N 1
ATOM 505 C CA . THR A 1 80 ? 29.006 85.440 124.378 1.00 12.57 165 THR A CA 1
ATOM 506 C C . THR A 1 80 ? 27.682 85.464 123.622 1.00 13.27 165 THR A C 1
ATOM 507 O O . THR A 1 80 ? 27.171 86.532 123.282 1.00 13.06 165 THR A O 1
ATOM 511 N N . ILE A 1 81 ? 27.141 84.278 123.346 1.00 14.66 166 ILE A N 1
ATOM 512 C CA . ILE A 1 81 ? 25.882 84.161 122.618 1.00 14.64 166 ILE A CA 1
ATOM 513 C C . ILE A 1 81 ? 24.808 83.538 123.496 1.00 14.57 166 ILE A C 1
ATOM 514 O O . ILE A 1 81 ? 25.010 82.470 124.079 1.00 15.18 166 ILE A O 1
ATOM 519 N N . ASN A 1 82 ? 23.666 84.210 123.579 1.00 14.60 167 ASN A N 1
ATOM 520 C CA . ASN A 1 82 ? 22.552 83.739 124.389 1.00 14.24 167 ASN A CA 1
ATOM 521 C C . ASN A 1 82 ? 21.385 83.386 123.480 1.00 14.42 167 ASN A C 1
ATOM 522 O O . ASN A 1 82 ? 20.954 84.203 122.666 1.00 14.19 167 ASN A O 1
ATOM 527 N N . CYS A 1 83 ? 20.881 82.163 123.620 1.00 15.11 168 CYS A N 1
ATOM 528 C CA . CYS A 1 83 ? 19.771 81.699 122.799 1.00 16.84 168 CYS A CA 1
ATOM 529 C C . CYS A 1 83 ? 18.608 81.197 123.651 1.00 17.36 168 CYS A C 1
ATOM 530 O O . CYS A 1 83 ? 18.805 80.508 124.652 1.00 18.12 168 CYS A O 1
ATOM 533 N N . GLY A 1 84 ? 17.396 81.552 123.242 1.00 19.29 169 GLY A N 1
ATOM 534 C CA . GLY A 1 84 ? 16.216 81.126 123.967 1.00 20.00 169 GLY A CA 1
ATOM 535 C C . GLY A 1 84 ? 15.147 80.669 123.000 1.00 21.01 169 GLY A C 1
ATOM 536 O O . GLY A 1 84 ? 14.952 81.284 121.949 1.00 20.07 169 GLY A O 1
ATOM 537 N N . GLU A 1 85 ? 14.448 79.594 123.352 1.00 22.12 170 GLU A N 1
ATOM 538 C CA . GLU A 1 85 ? 13.401 79.056 122.493 1.00 24.10 170 GLU A CA 1
ATOM 539 C C . GLU A 1 85 ? 12.401 78.234 123.300 1.00 24.32 170 GLU A C 1
ATOM 540 O O . GLU A 1 85 ? 12.771 77.265 123.963 1.00 24.63 170 GLU A O 1
ATOM 546 N N . ALA A 1 86 ? 11.135 78.636 123.242 1.00 25.21 171 ALA A N 1
ATOM 547 C CA . ALA A 1 86 ? 10.061 77.945 123.949 1.00 25.21 171 ALA A CA 1
ATOM 548 C C . ALA A 1 86 ? 10.328 77.719 125.437 1.00 25.54 171 ALA A C 1
ATOM 549 O O . ALA A 1 86 ? 10.191 76.599 125.933 1.00 24.90 171 ALA A O 1
ATOM 551 N N . GLY A 1 87 ? 10.711 78.777 126.145 1.00 25.41 172 GLY A N 1
ATOM 552 C CA . GLY A 1 87 ? 10.963 78.656 127.571 1.00 26.10 172 GLY A CA 1
ATOM 553 C C . GLY A 1 87 ? 12.331 78.123 127.945 1.00 26.08 172 GLY A C 1
ATOM 554 O O . GLY A 1 87 ? 12.739 78.203 129.104 1.00 26.57 172 GLY A O 1
ATOM 555 N N . LYS A 1 88 ? 13.041 77.566 126.971 1.00 24.63 173 LYS A N 1
ATOM 556 C CA . LYS A 1 88 ? 14.373 77.036 127.224 1.00 22.56 173 LYS A CA 1
ATOM 557 C C . LYS A 1 88 ? 15.394 78.069 126.772 1.00 21.37 173 LYS A C 1
ATOM 558 O O . LYS A 1 88 ? 15.106 78.901 125.914 1.00 19.26 173 LYS A O 1
ATOM 560 N N . SER A 1 89 ? 16.585 78.014 127.354 1.00 21.91 174 SER A N 1
ATOM 561 C CA . SER A 1 89 ? 17.633 78.953 126.992 1.00 22.28 174 SER A CA 1
ATOM 562 C C . SER A 1 89 ? 19.016 78.385 127.275 1.00 20.28 174 SER A C 1
ATOM 563 O O . SER A 1 89 ? 19.197 77.580 128.191 1.00 19.06 174 SER A O 1
ATOM 566 N N . ILE A 1 90 ? 19.989 78.807 126.471 1.00 19.28 175 ILE A N 1
ATOM 567 C CA . ILE A 1 90 ? 21.370 78.370 126.627 1.00 16.69 175 ILE A CA 1
ATOM 568 C C . ILE A 1 90 ? 22.305 79.540 126.355 1.00 15.98 175 ILE A C 1
ATOM 569 O O . ILE A 1 90 ? 21.881 80.603 125.889 1.00 14.08 175 ILE A O 1
ATOM 574 N N . SER A 1 91 ? 23.582 79.323 126.642 1.00 15.53 176 SER A N 1
ATOM 575 C CA . SER A 1 91 ? 24.605 80.330 126.429 1.00 16.18 176 SER A CA 1
ATOM 576 C C . SER A 1 91 ? 25.913 79.644 126.065 1.00 15.83 176 SER A C 1
ATOM 577 O O . SER A 1 91 ? 26.277 78.625 126.656 1.00 15.41 176 SER A O 1
ATOM 580 N N . PHE A 1 92 ? 26.609 80.186 125.074 1.00 14.53 177 PHE A N 1
ATOM 581 C CA . PHE A 1 92 ? 27.894 79.626 124.696 1.00 13.37 177 PHE A CA 1
ATOM 582 C C . PHE A 1 92 ? 28.803 80.740 124.212 1.00 12.29 177 PHE A C 1
ATOM 583 O O . PHE A 1 92 ? 28.334 81.820 123.870 1.00 11.45 177 PHE A O 1
ATOM 591 N N . THR A 1 93 ? 30.104 80.480 124.190 1.00 13.45 178 THR A N 1
ATOM 592 C CA . THR A 1 93 ? 31.059 81.504 123.790 1.00 13.06 178 THR A CA 1
ATOM 5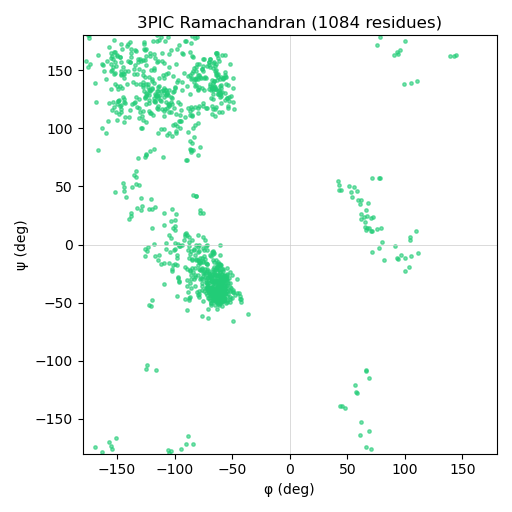93 C C . THR A 1 93 ? 32.050 81.046 122.733 1.00 13.75 178 THR A C 1
ATOM 594 O O . THR A 1 93 ? 32.265 79.852 122.538 1.00 13.40 178 THR A O 1
ATOM 598 N N . VAL A 1 94 ? 32.638 82.019 122.045 1.00 12.79 179 VAL A N 1
ATOM 599 C CA . VAL A 1 94 ? 33.661 81.756 121.048 1.00 11.78 179 VAL A CA 1
ATOM 600 C C . VAL A 1 94 ? 34.753 82.784 121.304 1.00 11.90 179 VAL A C 1
ATOM 601 O O . VAL A 1 94 ? 34.475 83.90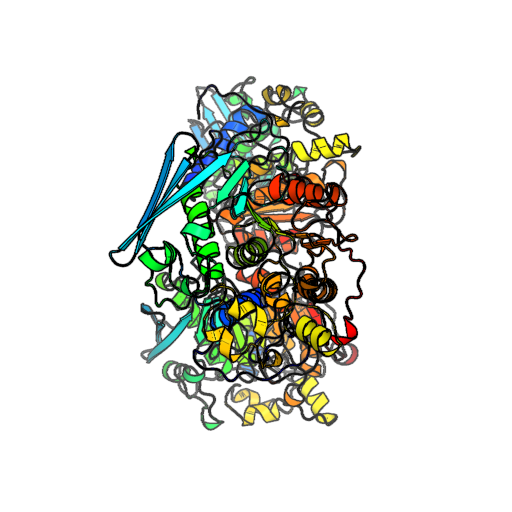0 121.748 1.00 12.04 179 VAL A O 1
ATOM 605 N N . THR A 1 95 ? 35.998 82.402 121.060 1.00 10.87 180 THR A N 1
ATOM 606 C CA . THR A 1 95 ? 37.101 83.329 121.267 1.00 11.17 180 THR A CA 1
ATOM 607 C C . THR A 1 95 ? 37.609 83.803 119.914 1.00 10.93 180 THR A C 1
ATOM 608 O O . THR A 1 95 ? 37.573 83.062 118.927 1.00 8.82 180 THR A O 1
ATOM 612 N N . ILE A 1 96 ? 38.074 85.046 119.874 1.00 9.83 181 ILE A N 1
ATOM 613 C CA . ILE A 1 96 ? 38.557 85.630 118.636 1.00 10.38 181 ILE A CA 1
ATOM 614 C C . ILE A 1 96 ? 39.989 86.136 118.720 1.00 11.92 181 ILE A C 1
ATOM 615 O O . ILE A 1 96 ? 40.398 86.750 119.708 1.00 11.36 181 ILE A O 1
ATOM 620 N N . THR A 1 97 ? 40.744 85.861 117.664 1.00 12.58 182 THR A N 1
ATOM 621 C CA . THR A 1 97 ? 42.124 86.294 117.546 1.00 13.09 182 THR A CA 1
ATOM 622 C C . THR A 1 97 ? 42.154 87.171 116.298 1.00 14.06 182 THR A C 1
ATOM 623 O O . THR A 1 97 ? 41.587 86.808 115.262 1.00 12.55 182 THR A O 1
ATOM 627 N N . TYR A 1 98 ? 42.808 88.321 116.397 1.00 11.64 183 TYR A N 1
ATOM 628 C CA . TYR A 1 98 ? 42.863 89.260 115.287 1.00 14.18 183 TYR A CA 1
ATOM 629 C C . TYR A 1 98 ? 44.205 89.273 114.565 1.00 14.58 183 TYR A C 1
ATOM 630 O O . TYR A 1 98 ? 45.238 88.951 115.149 1.00 14.60 183 TYR A O 1
ATOM 639 N N . PRO A 1 99 ? 44.199 89.636 113.275 1.00 15.97 184 PRO A N 1
ATOM 640 C CA . PRO A 1 99 ? 45.419 89.687 112.462 1.00 18.21 184 PRO A CA 1
ATOM 641 C C . PRO A 1 99 ? 46.254 90.946 112.652 1.00 20.53 184 PRO A C 1
ATOM 642 O O . PRO A 1 99 ? 45.735 91.997 113.031 1.00 19.76 184 PRO A O 1
ATOM 646 N N . SER A 1 100 ? 47.550 90.835 112.372 1.00 22.58 185 SER A N 1
ATOM 647 C CA . SER A 1 100 ? 48.457 91.969 112.504 1.00 25.83 185 SER A CA 1
ATOM 648 C C . SER A 1 100 ? 48.261 92.920 111.329 1.00 26.52 185 SER A C 1
ATOM 649 O O . SER A 1 100 ? 48.617 94.096 111.402 1.00 26.73 185 SER A O 1
ATOM 652 N N . SER A 1 101 ? 47.696 92.395 110.245 1.00 26.13 186 SER A N 1
ATOM 653 C CA . SER A 1 101 ? 47.420 93.185 109.047 1.00 27.51 186 SER A CA 1
ATOM 654 C C . SER A 1 101 ? 45.910 93.236 108.854 1.00 27.32 186 SER A C 1
ATOM 655 O O . SER A 1 101 ? 45.169 92.593 109.593 1.00 28.90 186 SER A O 1
ATOM 658 N N . GLY A 1 102 ? 45.459 93.997 107.863 1.00 27.06 187 GLY A N 1
ATOM 659 C CA . GLY A 1 102 ? 44.034 94.095 107.599 1.00 26.43 187 GLY A CA 1
ATOM 660 C C . GLY A 1 102 ? 43.358 95.297 108.236 1.00 25.14 187 GLY A C 1
ATOM 661 O O . GLY A 1 102 ? 43.930 95.967 109.095 1.00 23.97 187 GLY A O 1
ATOM 662 N N . THR A 1 103 ? 42.129 95.568 107.812 1.00 24.31 188 THR A N 1
ATOM 663 C CA . THR A 1 103 ? 41.371 96.692 108.337 1.00 24.82 188 THR A CA 1
ATOM 664 C C . THR A 1 103 ? 40.096 96.189 108.999 1.00 23.39 188 THR A C 1
ATOM 665 O O . THR A 1 103 ? 39.390 95.354 108.440 1.00 23.50 188 THR A O 1
ATOM 669 N N . ALA A 1 104 ? 39.796 96.699 110.186 1.00 20.22 189 ALA A N 1
ATOM 670 C CA . ALA A 1 104 ? 38.588 96.291 110.891 1.00 18.95 189 ALA A CA 1
ATOM 671 C C . ALA A 1 104 ? 37.373 97.009 110.292 1.00 17.73 189 ALA A C 1
ATOM 672 O O . ALA A 1 104 ? 37.473 98.170 109.891 1.00 19.04 189 ALA A O 1
ATOM 674 N N . PRO A 1 105 ? 36.209 96.335 110.229 1.00 14.50 190 PRO A N 1
ATOM 675 C CA . PRO A 1 105 ? 35.943 94.962 110.679 1.00 12.46 190 PRO A CA 1
ATOM 676 C C . PRO A 1 105 ? 36.658 93.935 109.801 1.00 11.79 190 PRO A C 1
ATOM 677 O O . PRO A 1 105 ? 36.665 94.050 108.578 1.00 11.76 190 PRO A O 1
ATOM 681 N N . TYR A 1 106 ? 37.256 92.935 110.439 1.00 9.82 191 TYR A N 1
ATOM 682 C CA . TYR A 1 106 ? 38.008 91.906 109.736 1.00 8.71 191 TYR A CA 1
ATOM 683 C C . TYR A 1 106 ? 37.215 90.712 109.229 1.00 10.23 191 TYR A C 1
ATOM 684 O O . TYR A 1 106 ? 36.239 90.281 109.851 1.00 9.14 191 TYR A O 1
ATOM 693 N N . PRO A 1 107 ? 37.627 90.163 108.078 1.00 9.13 192 PRO A N 1
ATOM 694 C CA . PRO A 1 107 ? 36.909 88.992 107.580 1.00 9.67 192 PRO A CA 1
ATOM 695 C C . PRO A 1 107 ? 37.440 87.919 108.530 1.00 10.53 192 PRO A C 1
ATOM 696 O O . PRO A 1 107 ? 38.486 88.119 109.153 1.00 8.58 192 PRO A O 1
ATOM 700 N N . ALA A 1 108 ? 36.747 86.800 108.673 1.00 8.93 193 ALA A N 1
ATOM 701 C CA . ALA A 1 108 ? 37.236 85.790 109.596 1.00 8.58 193 ALA A CA 1
ATOM 702 C C . ALA A 1 108 ? 36.865 84.380 109.198 1.00 8.42 193 ALA A C 1
ATOM 703 O O . ALA A 1 108 ? 35.979 84.165 108.374 1.00 7.55 193 ALA A O 1
ATOM 705 N N . ILE A 1 109 ? 37.566 83.420 109.787 1.00 7.64 194 ILE A N 1
ATOM 706 C CA . ILE A 1 109 ? 37.291 82.017 109.535 1.00 7.87 194 ILE A CA 1
ATOM 707 C C . ILE A 1 109 ? 36.849 81.411 110.858 1.00 8.37 194 ILE A C 1
ATOM 708 O O . ILE A 1 109 ? 37.562 81.513 111.856 1.00 10.02 194 ILE A O 1
ATOM 713 N N . ILE A 1 110 ? 35.663 80.815 110.881 1.00 8.41 195 ILE A N 1
ATOM 714 C CA . ILE A 1 110 ? 35.187 80.181 112.097 1.00 8.75 195 ILE A CA 1
ATOM 715 C C . ILE A 1 110 ? 35.780 78.775 112.090 1.00 9.40 195 ILE A C 1
ATOM 716 O O . ILE A 1 110 ? 35.418 77.941 111.260 1.00 9.38 195 ILE A O 1
ATOM 721 N N . GLY A 1 111 ? 36.708 78.525 113.006 1.00 8.63 196 GLY A N 1
ATOM 722 C CA . GLY A 1 111 ? 37.345 77.224 113.057 1.00 8.38 196 GLY A CA 1
ATOM 723 C C . GLY A 1 111 ? 36.851 76.304 114.155 1.00 7.92 196 GLY A C 1
ATOM 724 O O . GLY A 1 111 ? 36.891 76.657 115.339 1.00 7.77 196 GLY A O 1
ATOM 725 N N . TYR A 1 112 ? 36.372 75.127 113.755 1.00 7.44 197 TYR A N 1
ATOM 726 C CA . TYR A 1 112 ? 35.902 74.128 114.705 1.00 8.35 197 TYR A CA 1
ATOM 727 C C . TYR A 1 112 ? 37.117 73.706 115.515 1.00 8.39 197 TYR A C 1
ATOM 728 O O . TYR A 1 112 ? 38.073 73.157 114.966 1.00 7.66 197 TYR A O 1
ATOM 737 N N . GLY A 1 113 ? 37.083 73.975 116.815 1.00 9.26 198 GLY A N 1
ATOM 738 C CA . GLY A 1 113 ? 38.201 73.628 117.671 1.00 11.31 198 GLY A CA 1
ATOM 739 C C . GLY A 1 113 ? 39.447 74.374 117.232 1.00 11.85 198 GLY A C 1
ATOM 740 O O . GLY A 1 113 ? 40.568 73.955 117.524 1.00 13.60 198 GLY A O 1
ATOM 741 N N . GLY A 1 114 ? 39.248 75.478 116.516 1.00 11.83 199 GLY A N 1
ATOM 742 C CA . GLY A 1 114 ? 40.367 76.274 116.041 1.00 9.08 199 GLY A CA 1
ATOM 743 C C . GLY A 1 114 ? 40.809 75.888 114.641 1.00 9.59 199 GLY A C 1
ATOM 744 O O . GLY A 1 114 ? 41.587 76.604 114.009 1.00 7.84 199 GLY A O 1
ATOM 745 N N . GLY A 1 115 ? 40.309 74.757 114.150 1.00 9.69 200 GLY A N 1
ATOM 746 C CA . GLY A 1 115 ? 40.679 74.302 112.818 1.00 9.71 200 GLY A CA 1
ATOM 747 C C . GLY A 1 115 ? 42.121 73.833 112.770 1.00 10.51 200 GLY A C 1
ATOM 748 O O . GLY A 1 115 ? 42.803 73.807 113.795 1.00 9.32 200 GLY A O 1
ATOM 749 N N . SER A 1 116 ? 42.600 73.463 111.587 1.00 10.01 201 SER A N 1
ATOM 750 C CA . SER A 1 116 ? 43.977 73.001 111.472 1.00 11.26 201 SER A CA 1
ATOM 751 C C . SER A 1 116 ? 44.712 73.651 110.303 1.00 10.81 201 SER A C 1
ATOM 752 O O . SER A 1 116 ? 45.600 73.047 109.697 1.00 9.83 201 SER A O 1
ATOM 755 N N . LEU A 1 117 ? 44.336 74.891 110.000 1.00 9.46 202 LEU A N 1
ATOM 756 C CA . LEU A 1 117 ? 44.944 75.650 108.911 1.00 9.70 202 LEU A CA 1
ATOM 757 C C . LEU A 1 117 ? 45.772 76.817 109.438 1.00 10.87 202 LEU A C 1
ATOM 758 O O . LEU A 1 117 ? 45.561 77.282 110.559 1.00 10.92 202 LEU A O 1
ATOM 763 N N . PRO A 1 118 ? 46.728 77.307 108.629 1.00 10.71 203 PRO A N 1
ATOM 764 C CA . PRO A 1 118 ? 47.575 78.437 109.026 1.00 12.44 203 PRO A CA 1
ATOM 765 C C . PRO A 1 118 ? 46.647 79.649 109.099 1.00 13.20 203 PRO A C 1
ATOM 766 O O . PRO A 1 118 ? 45.750 79.775 108.268 1.00 14.61 203 PRO A O 1
ATOM 770 N N . ALA A 1 119 ? 46.843 80.532 110.072 1.00 13.51 204 ALA A N 1
ATOM 771 C CA . ALA A 1 119 ? 45.992 81.715 110.170 1.00 14.66 204 ALA A CA 1
ATOM 772 C C . ALA A 1 119 ? 46.298 82.605 108.972 1.00 13.82 204 ALA A C 1
ATOM 773 O O . ALA A 1 119 ? 47.431 83.050 108.799 1.00 14.66 204 ALA A O 1
ATOM 775 N N . PRO A 1 120 ? 45.293 82.867 108.122 1.00 14.48 205 PRO A N 1
ATOM 776 C CA . PRO A 1 120 ? 45.497 83.710 106.940 1.00 12.89 205 PRO A CA 1
ATOM 777 C C . PRO A 1 120 ? 45.854 85.147 107.286 1.00 12.33 205 PRO A C 1
ATOM 778 O O . PRO A 1 120 ? 45.411 85.682 108.301 1.00 11.09 205 PRO A O 1
ATOM 782 N N . ALA A 1 121 ? 46.658 85.768 106.431 1.00 12.39 206 ALA A N 1
ATOM 783 C CA . ALA A 1 121 ? 47.051 87.151 106.640 1.00 11.72 206 ALA A CA 1
ATOM 784 C C . ALA A 1 121 ? 45.810 88.029 106.522 1.00 10.63 206 ALA A C 1
ATOM 785 O O . ALA A 1 121 ? 44.982 87.835 105.630 1.00 11.85 206 ALA A O 1
ATOM 787 N N . GLY A 1 122 ? 45.680 88.982 107.438 1.00 10.48 207 GLY A N 1
ATOM 788 C CA . GLY A 1 122 ? 44.550 89.891 107.416 1.00 10.30 207 GLY A CA 1
ATOM 789 C C . GLY A 1 122 ? 43.203 89.261 107.714 1.00 9.43 207 GLY A C 1
ATOM 790 O O . GLY A 1 122 ? 42.167 89.877 107.466 1.00 9.44 207 GLY A O 1
ATOM 791 N N . VAL A 1 123 ? 43.210 88.042 108.246 1.00 7.94 208 VAL A N 1
ATOM 792 C CA . VAL A 1 123 ? 41.968 87.341 108.572 1.00 8.17 208 VAL A CA 1
ATOM 793 C C . VAL A 1 123 ? 41.940 86.916 110.032 1.00 7.02 208 VAL A C 1
ATOM 794 O O . VAL A 1 123 ? 42.893 86.318 110.533 1.00 10.30 208 VAL A O 1
ATOM 798 N N . ALA A 1 124 ? 40.841 87.234 110.707 1.00 6.87 209 ALA A N 1
ATOM 799 C CA . ALA A 1 124 ? 40.669 86.898 112.117 1.00 7.30 209 ALA A CA 1
ATOM 800 C C . ALA A 1 124 ? 40.228 85.451 112.257 1.00 6.62 209 ALA A C 1
ATOM 801 O O . ALA A 1 124 ? 39.548 84.924 111.383 1.00 6.61 209 ALA A O 1
ATOM 803 N N . MET A 1 125 ? 40.614 84.813 113.358 1.00 6.28 210 MET A N 1
ATOM 804 C CA . MET A 1 125 ? 40.237 83.424 113.603 1.00 7.60 210 MET A CA 1
ATOM 805 C C . MET A 1 125 ? 39.279 83.340 114.787 1.00 9.62 210 MET A C 1
ATOM 806 O O . MET A 1 125 ? 39.536 83.901 115.860 1.00 8.04 210 MET A O 1
ATOM 811 N N . ILE A 1 126 ? 38.162 82.656 114.579 1.00 9.47 211 ILE A N 1
ATOM 812 C CA . ILE A 1 126 ? 37.171 82.481 115.625 1.00 9.55 211 ILE A CA 1
ATOM 813 C C . ILE A 1 126 ? 37.193 81.012 116.032 1.00 10.42 211 ILE A C 1
ATOM 814 O O . ILE A 1 126 ? 36.901 80.131 115.220 1.00 10.06 211 ILE A O 1
ATOM 819 N N . ASN A 1 127 ? 37.561 80.742 117.281 1.00 9.86 212 ASN A N 1
ATOM 820 C CA . ASN A 1 127 ? 37.609 79.364 117.751 1.00 9.64 212 ASN A CA 1
ATOM 821 C C . ASN A 1 127 ? 36.231 78.935 118.229 1.00 9.40 212 ASN A C 1
ATOM 822 O O . ASN A 1 127 ? 35.737 79.405 119.256 1.00 9.34 212 ASN A O 1
ATOM 827 N N . PHE A 1 128 ? 35.619 78.039 117.467 1.00 9.14 213 PHE A N 1
ATOM 828 C CA . PHE A 1 128 ? 34.288 77.532 117.769 1.00 8.62 213 PHE A CA 1
ATOM 829 C C . PHE A 1 128 ? 34.393 76.162 118.420 1.00 8.48 213 PHE A C 1
ATOM 830 O O . PHE A 1 128 ? 34.887 75.216 117.809 1.00 8.39 213 PHE A O 1
ATOM 838 N N . ASN A 1 129 ? 33.933 76.058 119.664 1.00 8.78 214 ASN A N 1
ATOM 839 C CA . ASN A 1 129 ? 33.979 74.785 120.373 1.00 9.34 214 ASN A CA 1
ATOM 840 C C . ASN A 1 129 ? 32.718 73.997 120.036 1.00 9.51 214 ASN A C 1
ATOM 841 O O . ASN A 1 129 ? 31.753 73.990 120.805 1.00 9.85 214 ASN A O 1
ATOM 846 N N . ASN A 1 130 ? 32.731 73.322 118.891 1.00 8.93 215 ASN A N 1
ATOM 847 C CA . ASN A 1 130 ? 31.567 72.558 118.468 1.00 9.71 215 ASN A CA 1
ATOM 848 C C . ASN A 1 130 ? 31.170 71.459 119.452 1.00 9.71 215 ASN A C 1
ATOM 849 O O . ASN A 1 130 ? 29.992 71.115 119.551 1.00 12.20 215 ASN A O 1
ATOM 854 N N . ASP A 1 131 ? 32.139 70.928 120.195 1.00 11.22 216 ASP A N 1
ATOM 855 C CA . ASP A 1 131 ? 31.860 69.878 121.176 1.00 12.86 216 ASP A CA 1
ATOM 856 C C . ASP A 1 131 ? 30.788 70.290 122.196 1.00 14.64 216 ASP A C 1
ATOM 857 O O . ASP A 1 131 ? 29.921 69.493 122.552 1.00 13.38 216 ASP A O 1
ATOM 862 N N . ASN A 1 132 ? 30.853 71.527 122.677 1.00 13.79 217 ASN A N 1
ATOM 863 C CA . ASN A 1 132 ? 29.882 71.995 123.663 1.00 14.84 217 ASN A CA 1
ATOM 864 C C . ASN A 1 132 ? 28.487 72.190 123.085 1.00 13.77 217 ASN A C 1
ATOM 865 O O . ASN A 1 132 ? 27.495 72.171 123.813 1.00 14.09 217 ASN A O 1
ATOM 870 N N . ILE A 1 133 ? 28.409 72.378 121.774 1.00 11.28 218 ILE A N 1
ATOM 871 C CA . ILE A 1 133 ? 27.119 72.544 121.121 1.00 10.25 218 ILE A CA 1
ATOM 872 C C . ILE A 1 133 ? 26.518 71.147 120.979 1.00 11.73 218 ILE A C 1
ATOM 873 O O . ILE A 1 133 ? 25.317 70.943 121.179 1.00 11.57 218 ILE A O 1
ATOM 878 N N . ALA A 1 134 ? 27.375 70.189 120.644 1.00 12.71 219 ALA A N 1
ATOM 879 C CA . ALA A 1 134 ? 26.974 68.794 120.486 1.00 12.77 219 ALA A CA 1
ATOM 880 C C . ALA A 1 134 ? 28.206 67.928 120.731 1.00 13.58 219 ALA A C 1
ATOM 881 O O . ALA A 1 134 ? 29.184 68.001 119.984 1.00 13.04 219 ALA A O 1
ATOM 883 N N . ALA A 1 135 ? 28.156 67.116 121.784 1.00 13.58 220 ALA A N 1
ATOM 884 C CA . ALA A 1 135 ? 29.274 66.248 122.155 1.00 13.87 220 ALA A CA 1
ATOM 885 C C . ALA A 1 135 ? 29.587 65.185 121.106 1.00 13.05 220 ALA A C 1
ATOM 886 O O . ALA A 1 135 ? 28.704 64.739 120.380 1.00 13.19 220 ALA A O 1
ATOM 888 N N . GLN A 1 136 ? 30.854 64.788 121.037 1.00 13.74 221 GLN A N 1
ATOM 889 C CA . GLN A 1 136 ? 31.284 63.766 120.093 1.00 14.75 221 GLN A CA 1
ATOM 890 C C . GLN A 1 136 ? 32.370 62.877 120.702 1.00 16.91 221 GLN A C 1
ATOM 891 O O . GLN A 1 136 ? 33.385 62.589 120.069 1.00 19.55 221 GLN A O 1
ATOM 897 N N . VAL A 1 137 ? 32.148 62.441 121.940 1.00 17.11 222 VAL A N 1
ATOM 898 C CA . VAL A 1 137 ? 33.095 61.570 122.632 1.00 17.40 222 VAL A CA 1
ATOM 899 C C . VAL A 1 137 ? 32.970 60.157 122.065 1.00 17.97 222 VAL A C 1
ATOM 900 O O . VAL A 1 137 ? 33.962 59.510 121.729 1.00 17.82 222 VAL A O 1
ATOM 904 N N . ASN A 1 138 ? 31.730 59.694 121.973 1.00 18.33 223 ASN A N 1
ATOM 905 C CA . ASN A 1 138 ? 31.417 58.375 121.445 1.00 20.12 223 ASN A CA 1
ATOM 906 C C . ASN A 1 138 ? 29.912 58.312 121.245 1.00 20.35 223 ASN A C 1
ATOM 907 O O . ASN A 1 138 ? 29.216 59.311 121.427 1.00 19.03 223 ASN A O 1
ATOM 912 N N . THR A 1 139 ? 29.416 57.135 120.877 1.00 21.83 224 THR A N 1
ATOM 913 C CA . THR A 1 139 ? 27.990 56.927 120.644 1.00 22.26 224 THR A CA 1
ATOM 914 C C . THR A 1 139 ? 27.141 57.401 121.820 1.00 21.68 224 THR A C 1
ATOM 915 O O . THR A 1 139 ? 26.014 57.863 121.641 1.00 22.14 224 THR A O 1
ATOM 919 N N . GLY A 1 140 ? 27.687 57.275 123.025 1.00 21.82 225 GLY A N 1
ATOM 920 C CA . GLY A 1 140 ? 26.959 57.683 124.214 1.00 20.75 225 GLY A CA 1
ATOM 921 C C . GLY A 1 140 ? 26.723 59.178 124.312 1.00 21.28 225 GLY A C 1
ATOM 922 O O . GLY A 1 140 ? 26.039 59.645 125.225 1.00 19.64 225 GLY A O 1
ATOM 923 N N . SER A 1 141 ? 27.293 59.932 123.378 1.00 19.87 226 SER A N 1
ATOM 924 C CA . SER A 1 141 ? 27.140 61.385 123.358 1.00 18.55 226 SER A CA 1
ATOM 925 C C . SER A 1 141 ? 25.844 61.793 122.683 1.00 18.77 226 SER A C 1
ATOM 926 O O . SER A 1 141 ? 25.513 62.977 122.635 1.00 19.03 226 SER A O 1
ATOM 929 N N . ARG A 1 142 ? 25.115 60.816 122.153 1.00 19.34 227 ARG A N 1
ATOM 930 C CA . ARG A 1 142 ? 23.864 61.102 121.463 1.00 20.10 227 ARG A CA 1
ATOM 931 C C . ARG A 1 142 ? 22.927 61.977 122.284 1.00 21.45 227 ARG A C 1
ATOM 932 O O . ARG A 1 142 ? 22.631 61.676 123.437 1.00 21.20 227 ARG A O 1
ATOM 940 N N . GLY A 1 143 ? 22.470 63.066 121.678 1.00 21.61 228 GLY A N 1
ATOM 941 C CA . GLY A 1 143 ? 21.556 63.968 122.353 1.00 22.42 228 GLY A CA 1
ATOM 942 C C . GLY A 1 143 ? 22.158 64.800 123.472 1.00 23.39 228 GLY A C 1
ATOM 943 O O . GLY A 1 143 ? 21.431 65.426 124.244 1.00 23.44 228 GLY A O 1
ATOM 944 N N . GLN A 1 144 ? 23.480 64.811 123.583 1.00 23.36 229 GLN A N 1
ATOM 945 C CA . GLN A 1 144 ? 24.112 65.601 124.628 1.00 22.92 229 GLN A CA 1
ATOM 946 C C . GLN A 1 144 ? 24.821 66.820 124.040 1.00 22.40 229 GLN A C 1
ATOM 947 O O . GLN A 1 144 ? 25.552 66.708 123.055 1.00 20.74 229 GLN A O 1
ATOM 953 N N . GLY A 1 145 ? 24.589 67.980 124.650 1.00 20.70 230 GLY A N 1
ATOM 954 C CA . GLY A 1 145 ? 25.191 69.217 124.183 1.00 20.46 230 GLY A CA 1
ATOM 955 C C . GLY A 1 145 ? 24.225 70.384 124.323 1.00 19.55 230 GLY A C 1
ATOM 956 O O . GLY A 1 145 ? 23.015 70.184 124.447 1.00 21.00 230 GLY A O 1
ATOM 957 N N . LYS A 1 146 ? 24.742 71.610 124.286 1.00 18.26 231 LYS A N 1
ATOM 958 C CA . LYS A 1 146 ? 23.886 72.782 124.433 1.00 17.39 231 LYS A CA 1
ATOM 959 C C . LYS A 1 146 ? 22.739 72.853 123.433 1.00 17.60 231 LYS A C 1
ATOM 960 O O . LYS A 1 146 ? 21.646 73.302 123.774 1.00 16.73 231 LYS A O 1
ATOM 966 N N . PHE A 1 147 ? 22.979 72.411 122.202 1.00 16.01 232 PHE A N 1
ATOM 967 C CA . PHE A 1 147 ? 21.932 72.411 121.183 1.00 15.05 232 PHE A CA 1
ATOM 968 C C . PHE A 1 147 ? 20.728 71.608 121.682 1.00 14.42 232 PHE A C 1
ATOM 969 O O . PHE A 1 147 ? 19.575 71.989 121.476 1.00 15.45 232 PHE A O 1
ATOM 977 N N . TYR A 1 148 ? 21.008 70.478 122.319 1.00 16.47 233 TYR A N 1
ATOM 978 C CA . TYR A 1 148 ? 19.954 69.607 122.824 1.00 17.40 233 TYR A CA 1
ATOM 979 C C . TYR A 1 148 ? 19.353 70.126 124.124 1.00 18.86 233 TYR A C 1
ATOM 980 O O . TYR A 1 148 ? 18.178 69.885 124.413 1.00 18.55 233 TYR A O 1
ATOM 989 N N . ASP A 1 149 ? 20.157 70.837 124.907 1.00 18.46 234 ASP A N 1
ATOM 990 C CA . ASP A 1 149 ? 19.654 71.398 126.151 1.00 19.76 234 ASP A CA 1
ATOM 991 C C . ASP A 1 149 ? 18.560 72.391 125.789 1.00 20.10 234 ASP A C 1
ATOM 992 O O . ASP A 1 149 ? 17.690 72.700 126.600 1.00 21.55 234 ASP A O 1
ATOM 997 N N . LEU A 1 150 ? 18.605 72.876 124.552 1.00 18.93 235 LEU A N 1
ATOM 998 C CA . LEU A 1 150 ? 17.632 73.842 124.070 1.00 19.48 235 LEU A CA 1
ATOM 999 C C . LEU A 1 150 ? 16.494 73.223 123.262 1.00 20.36 235 LEU A C 1
ATOM 1000 O O . LEU A 1 150 ? 15.328 73.565 123.457 1.00 20.07 235 LEU A O 1
ATOM 1005 N N . TYR A 1 151 ? 16.829 72.307 122.361 1.00 20.33 236 TYR A N 1
ATOM 1006 C CA . TYR A 1 151 ? 15.824 71.687 121.511 1.00 20.31 236 TYR A CA 1
ATOM 1007 C C . TYR A 1 151 ? 15.323 70.330 121.975 1.00 20.55 236 TYR A C 1
ATOM 1008 O O . TYR A 1 151 ? 14.337 69.821 121.450 1.00 21.30 236 TYR A O 1
ATOM 1017 N N . GLY A 1 152 ? 15.995 69.745 122.956 1.00 22.52 237 GLY A N 1
ATOM 1018 C CA . GLY A 1 152 ? 15.565 68.454 123.457 1.00 23.28 237 GLY A CA 1
ATOM 1019 C C . GLY A 1 152 ? 16.518 67.328 123.111 1.00 24.14 237 GLY A C 1
ATOM 1020 O O . GLY A 1 152 ? 17.059 67.268 122.006 1.00 23.16 237 GLY A O 1
ATOM 1021 N N . SER A 1 153 ? 16.707 66.423 124.065 1.00 23.66 238 SER A N 1
ATOM 1022 C CA . SER A 1 153 ? 17.600 65.291 123.895 1.00 23.87 238 SER A CA 1
ATOM 1023 C C . SER A 1 153 ? 17.207 64.376 122.739 1.00 23.41 238 SER A C 1
ATOM 1024 O O . SER A 1 153 ? 18.051 63.675 122.190 1.00 22.72 238 SER A O 1
ATOM 1027 N N . SER A 1 154 ? 15.934 64.387 122.359 1.00 23.18 239 SER A N 1
ATOM 1028 C CA . SER A 1 154 ? 15.477 63.518 121.282 1.00 22.64 239 SER A CA 1
ATOM 1029 C C . SER A 1 154 ? 15.291 64.213 119.936 1.00 21.75 239 SER A C 1
ATOM 1030 O O . SER A 1 154 ? 14.670 63.658 119.026 1.00 21.13 239 SER A O 1
ATOM 1033 N N . HIS A 1 155 ? 15.824 65.421 119.799 1.00 18.99 240 HIS A N 1
ATOM 1034 C CA . HIS A 1 155 ? 15.694 66.129 118.533 1.00 18.38 240 HIS A CA 1
ATOM 1035 C C . HIS A 1 155 ? 16.412 65.306 117.458 1.00 17.81 240 HIS A C 1
ATOM 1036 O O . HIS A 1 155 ? 17.440 64.680 117.733 1.00 16.32 240 HIS A O 1
ATOM 1043 N N . SER A 1 156 ? 15.869 65.302 116.244 1.00 16.82 241 SER A N 1
ATOM 1044 C CA . SER A 1 156 ? 16.446 64.515 115.158 1.00 16.79 241 SER A CA 1
ATOM 1045 C C . SER A 1 156 ? 17.812 64.986 114.692 1.00 15.89 241 SER A C 1
ATOM 1046 O O . SER A 1 156 ? 18.591 64.202 114.156 1.00 15.46 241 SER A O 1
ATOM 1049 N N . ALA A 1 157 ? 18.110 66.262 114.896 1.00 15.25 242 ALA A N 1
ATOM 1050 C CA . ALA A 1 157 ? 19.393 66.791 114.466 1.00 13.99 242 ALA A CA 1
ATOM 1051 C C . ALA A 1 157 ? 20.566 65.974 114.992 1.00 12.85 242 ALA A C 1
ATOM 1052 O O . ALA A 1 157 ? 20.671 65.709 116.191 1.00 11.23 242 ALA A O 1
ATOM 1054 N N . GLY A 1 158 ? 21.438 65.553 114.081 1.00 11.23 243 GLY A N 1
ATOM 1055 C CA . GLY A 1 158 ? 22.622 64.823 114.486 1.00 9.94 243 GLY A CA 1
ATOM 1056 C C . GLY A 1 158 ? 23.590 65.902 114.939 1.00 8.70 243 GLY A C 1
ATOM 1057 O O . GLY A 1 158 ? 23.258 67.083 114.860 1.00 8.24 243 GLY A O 1
ATOM 1058 N N . ALA A 1 159 ? 24.777 65.529 115.403 1.00 10.07 244 ALA A N 1
ATOM 1059 C CA . ALA A 1 159 ? 25.742 66.527 115.871 1.00 10.96 244 ALA A CA 1
ATOM 1060 C C . ALA A 1 159 ? 26.176 67.546 114.817 1.00 11.44 244 ALA A C 1
ATOM 1061 O O . ALA A 1 159 ? 26.255 68.741 115.100 1.00 13.36 244 ALA A O 1
ATOM 1063 N N . MET A 1 160 ? 26.468 67.090 113.605 1.00 12.30 245 MET A N 1
ATOM 1064 C CA . MET A 1 160 ? 26.916 68.018 112.574 1.00 12.31 245 MET A CA 1
ATOM 1065 C C . MET A 1 160 ? 25.878 69.088 112.251 1.00 12.81 245 MET A C 1
ATOM 1066 O O . MET A 1 160 ? 26.227 70.238 111.977 1.00 11.16 245 MET A O 1
ATOM 1071 N N . THR A 1 161 ? 24.603 68.716 112.288 1.00 11.32 246 THR A N 1
ATOM 1072 C CA . THR A 1 161 ? 23.544 69.681 112.038 1.00 10.91 246 THR A CA 1
ATOM 1073 C C . THR A 1 161 ? 23.534 70.644 113.230 1.00 10.84 246 THR A C 1
ATOM 1074 O O . THR A 1 161 ? 23.441 71.862 113.065 1.00 10.70 246 THR A O 1
ATOM 1078 N N . ALA A 1 162 ? 23.648 70.086 114.431 1.00 9.84 247 ALA A N 1
ATOM 1079 C CA . ALA A 1 162 ? 23.668 70.893 115.647 1.00 9.03 247 ALA A CA 1
ATOM 1080 C C . ALA A 1 162 ? 24.808 71.903 115.556 1.00 8.64 247 ALA A C 1
ATOM 1081 O O . ALA A 1 162 ? 24.630 73.081 115.853 1.00 7.99 247 ALA A O 1
ATOM 1083 N N . TRP A 1 163 ? 25.978 71.431 115.133 1.00 9.52 248 TRP A N 1
ATOM 1084 C CA . TRP A 1 163 ? 27.145 72.293 114.995 1.00 9.84 248 TRP A CA 1
ATOM 1085 C C . TRP A 1 163 ? 26.865 73.433 114.020 1.00 8.83 248 TRP A C 1
ATOM 1086 O O . TRP A 1 163 ? 27.193 74.594 114.291 1.00 10.64 248 TRP A O 1
ATOM 1097 N N . ALA A 1 164 ? 26.264 73.098 112.883 1.00 9.26 249 ALA A N 1
ATOM 1098 C CA . ALA A 1 164 ? 25.935 74.091 111.862 1.00 9.67 249 ALA A CA 1
ATOM 1099 C C . ALA A 1 164 ? 25.001 75.143 112.448 1.00 9.52 249 ALA A C 1
ATOM 1100 O O . ALA A 1 164 ? 25.152 76.342 112.210 1.00 7.05 249 ALA A O 1
ATOM 1102 N N . TRP A 1 165 ? 24.017 74.682 113.204 1.00 9.59 250 TRP A N 1
ATOM 1103 C CA . TRP A 1 165 ? 23.080 75.588 113.846 1.00 9.13 250 TRP A CA 1
ATOM 1104 C C . TRP A 1 165 ? 23.887 76.556 114.719 1.00 8.55 250 TRP A C 1
ATOM 1105 O O . TRP A 1 165 ? 23.623 77.754 114.745 1.00 9.77 250 TRP A O 1
ATOM 1116 N N . GLY A 1 166 ? 24.883 76.023 115.421 1.00 8.52 251 GLY A N 1
ATOM 1117 C CA . GLY A 1 166 ? 25.703 76.853 116.285 1.00 8.55 251 GLY A CA 1
ATOM 1118 C C . GLY A 1 166 ? 26.413 77.943 115.508 1.00 9.31 251 GLY A C 1
ATOM 1119 O O . GLY A 1 166 ? 26.404 79.109 115.901 1.00 8.83 251 GLY A O 1
ATOM 1120 N N . VAL A 1 167 ? 27.021 77.560 114.391 1.00 9.80 252 VAL A N 1
ATOM 1121 C CA . VAL A 1 167 ? 27.741 78.499 113.548 1.00 7.33 252 VAL A CA 1
ATOM 1122 C C . VAL A 1 167 ? 26.827 79.639 113.122 1.00 9.57 252 VAL A C 1
ATOM 1123 O O . VAL A 1 167 ? 27.234 80.800 113.121 1.00 7.99 252 VAL A O 1
ATOM 1127 N N . SER A 1 168 ? 25.591 79.304 112.764 1.00 8.90 253 SER A N 1
ATOM 1128 C CA . SER A 1 168 ? 24.627 80.316 112.349 1.00 10.42 253 SER A CA 1
ATOM 1129 C C . SER A 1 168 ? 24.370 81.288 113.497 1.00 10.56 253 SER A C 1
ATOM 1130 O O . SER A 1 168 ? 24.166 82.477 113.282 1.00 10.74 253 SER A O 1
ATOM 1133 N N . ARG A 1 169 ? 24.379 80.774 114.721 1.00 10.87 254 ARG A N 1
ATOM 1134 C CA . ARG A 1 169 ? 24.150 81.621 115.883 1.00 11.20 254 ARG A CA 1
ATOM 1135 C C . ARG A 1 169 ? 25.365 82.536 116.102 1.00 10.46 254 ARG A C 1
ATOM 1136 O O . ARG A 1 169 ? 25.226 83.689 116.522 1.00 8.29 254 ARG A O 1
ATOM 1144 N N . VAL A 1 170 ? 26.556 82.023 115.812 1.00 10.16 255 VAL A N 1
ATOM 1145 C CA . VAL A 1 170 ? 27.762 82.825 115.960 1.00 7.62 255 VAL A CA 1
ATOM 1146 C C . VAL A 1 170 ? 27.688 83.993 114.977 1.00 8.18 255 VAL A C 1
ATOM 1147 O O . VAL A 1 170 ? 28.039 85.122 115.311 1.00 7.83 255 VAL A O 1
ATOM 1151 N N . ILE A 1 171 ? 27.222 83.725 113.764 1.00 6.54 256 ILE A N 1
ATOM 1152 C CA . ILE A 1 171 ? 27.117 84.784 112.775 1.00 7.91 256 ILE A CA 1
ATOM 1153 C C . ILE A 1 171 ? 26.042 85.793 113.181 1.00 8.59 256 ILE A C 1
ATOM 1154 O O . ILE A 1 171 ? 26.240 86.997 113.043 1.00 9.40 256 ILE A O 1
ATOM 1159 N N . ASP A 1 172 ? 24.911 85.310 113.688 1.00 10.26 257 ASP A N 1
ATOM 1160 C CA . ASP A 1 172 ? 23.851 86.221 114.120 1.00 9.81 257 ASP A CA 1
ATOM 1161 C C . ASP A 1 172 ? 24.418 87.151 115.199 1.00 9.42 257 ASP A C 1
ATOM 1162 O O . ASP A 1 172 ? 24.194 88.361 115.176 1.00 9.67 257 ASP A O 1
ATOM 1167 N N . ALA A 1 173 ? 25.159 86.575 116.142 1.00 9.35 258 ALA A N 1
ATOM 1168 C CA . ALA A 1 173 ? 25.749 87.342 117.237 1.00 9.05 258 ALA A CA 1
ATOM 1169 C C . ALA A 1 173 ? 26.727 88.405 116.750 1.00 8.73 258 ALA A C 1
ATOM 1170 O O . ALA A 1 173 ? 26.768 89.512 117.289 1.00 9.27 258 ALA A O 1
ATOM 1172 N N . LEU A 1 174 ? 27.523 88.067 115.741 1.00 8.02 259 LEU A N 1
ATOM 1173 C CA . LEU A 1 174 ? 28.487 89.012 115.192 1.00 7.53 259 LEU A CA 1
ATOM 1174 C C . LEU A 1 174 ? 27.747 90.152 114.514 1.00 7.98 259 LEU A C 1
ATOM 1175 O O . LEU A 1 174 ? 28.235 91.285 114.488 1.00 7.28 259 LEU A O 1
ATOM 1180 N N . GLU A 1 175 ? 26.572 89.853 113.962 1.00 7.16 260 GLU A N 1
ATOM 1181 C CA . GLU A 1 175 ? 25.763 90.891 113.324 1.00 8.19 260 GLU A CA 1
ATOM 1182 C C . GLU A 1 175 ? 25.256 91.831 114.423 1.00 9.40 260 GLU A C 1
ATOM 1183 O O . GLU A 1 175 ? 25.198 93.044 114.231 1.00 7.70 260 GLU A O 1
ATOM 1189 N N . LEU A 1 176 ? 24.891 91.267 115.574 1.00 9.66 261 LEU A N 1
ATOM 1190 C CA . LEU A 1 176 ? 24.396 92.075 116.690 1.00 10.85 261 LEU A CA 1
ATOM 1191 C C . LEU A 1 176 ? 25.490 92.861 117.401 1.00 11.21 261 LEU A C 1
ATOM 1192 O O . LEU A 1 176 ? 25.228 93.920 117.972 1.00 13.09 261 LEU A O 1
ATOM 1197 N N . VAL A 1 177 ? 26.717 92.350 117.364 1.00 9.39 262 VAL A N 1
ATOM 1198 C CA . VAL A 1 177 ? 27.818 93.006 118.057 1.00 9.46 262 VAL A CA 1
ATOM 1199 C C . VAL A 1 177 ? 28.995 93.427 117.179 1.00 8.82 262 VAL A C 1
ATOM 1200 O O . VAL A 1 177 ? 30.016 92.741 117.132 1.00 9.92 262 VAL A O 1
ATOM 1204 N N . PRO A 1 178 ? 28.874 94.569 116.479 1.00 6.92 263 PRO A N 1
ATOM 1205 C CA . PRO A 1 178 ? 29.967 95.040 115.620 1.00 8.70 263 PRO A CA 1
ATOM 1206 C C . PRO A 1 178 ? 31.234 95.305 116.437 1.00 10.20 263 PRO A C 1
ATOM 1207 O O . PRO A 1 178 ? 32.343 95.408 115.894 1.00 8.89 263 PRO A O 1
ATOM 1211 N N . GLY A 1 179 ? 31.057 95.405 117.750 1.00 8.97 264 GLY A N 1
ATOM 1212 C CA . GLY A 1 179 ? 32.184 95.632 118.630 1.00 10.53 264 GLY A CA 1
ATOM 1213 C C . GLY A 1 179 ? 33.149 94.461 118.601 1.00 10.64 264 GLY A C 1
ATOM 1214 O O . GLY A 1 179 ? 34.276 94.565 119.091 1.00 10.22 264 GLY A O 1
ATOM 1215 N N . ALA A 1 180 ? 32.707 93.339 118.038 1.00 9.69 265 ALA A N 1
ATOM 1216 C CA . ALA A 1 180 ? 33.557 92.152 117.934 1.00 9.88 265 ALA A CA 1
ATOM 1217 C C . ALA A 1 180 ? 34.527 92.382 116.776 1.00 9.65 265 ALA A C 1
ATOM 1218 O O . ALA A 1 180 ? 35.489 91.633 116.582 1.00 10.11 265 ALA A O 1
ATOM 1220 N N . ARG A 1 181 ? 34.237 93.425 116.006 1.00 9.35 266 ARG A N 1
ATOM 1221 C CA . ARG A 1 181 ? 35.055 93.834 114.876 1.00 10.86 266 ARG A CA 1
ATOM 1222 C C . ARG A 1 181 ? 35.235 92.798 113.780 1.00 11.82 266 ARG A C 1
ATOM 1223 O O . ARG A 1 181 ? 36.319 92.678 113.203 1.00 13.16 266 ARG A O 1
ATOM 1231 N N . ILE A 1 182 ? 34.176 92.052 113.488 1.00 9.35 267 ILE A N 1
ATOM 1232 C CA . ILE A 1 182 ? 34.233 91.051 112.431 1.00 9.34 267 ILE A CA 1
ATOM 1233 C C . ILE A 1 182 ? 33.289 91.462 111.304 1.00 9.86 267 ILE A C 1
ATOM 1234 O O . ILE A 1 182 ? 32.162 91.883 111.558 1.00 9.55 267 ILE A O 1
ATOM 1239 N N . ASP A 1 183 ? 33.760 91.343 110.067 1.00 6.76 268 ASP A N 1
ATOM 1240 C CA . ASP A 1 183 ? 32.967 91.675 108.885 1.00 9.53 268 ASP A CA 1
ATOM 1241 C C . ASP A 1 183 ? 32.051 90.479 108.628 1.00 9.36 268 ASP A C 1
ATOM 1242 O O . ASP A 1 183 ? 32.504 89.451 108.124 1.00 9.20 268 ASP A O 1
ATOM 1247 N N . THR A 1 184 ? 30.771 90.611 108.965 1.00 10.28 269 THR A N 1
ATOM 1248 C CA . THR A 1 184 ? 29.833 89.505 108.795 1.00 9.44 269 THR A CA 1
ATOM 1249 C C . THR A 1 184 ? 29.529 89.114 107.348 1.00 9.66 269 THR A C 1
ATOM 1250 O O . THR A 1 184 ? 28.847 88.116 107.109 1.00 9.26 269 THR A O 1
ATOM 1254 N N . THR A 1 185 ? 30.030 89.884 106.387 1.00 9.12 270 THR A N 1
ATOM 1255 C CA . THR A 1 185 ? 29.802 89.561 104.982 1.00 9.26 270 THR A CA 1
ATOM 1256 C C . THR A 1 185 ? 31.013 88.807 104.431 1.00 8.96 270 THR A C 1
ATOM 1257 O O . THR A 1 185 ? 31.044 88.429 103.262 1.00 8.28 270 THR A O 1
ATOM 1261 N N . LYS A 1 186 ? 32.007 88.585 105.287 1.00 8.16 271 LYS A N 1
ATOM 1262 C CA . LYS A 1 186 ? 33.229 87.894 104.885 1.00 5.87 271 LYS A CA 1
ATOM 1263 C C . LYS A 1 186 ? 33.624 86.826 105.894 1.00 7.00 271 LYS A C 1
ATOM 1264 O O . LYS A 1 186 ? 34.721 86.860 106.453 1.00 6.60 271 LYS A O 1
ATOM 1270 N N . ILE A 1 187 ? 32.724 85.874 106.122 1.00 7.03 272 ILE A N 1
ATOM 1271 C CA . ILE A 1 187 ? 32.983 84.800 107.064 1.00 6.13 272 ILE A CA 1
ATOM 1272 C C . ILE A 1 187 ? 33.127 83.428 106.405 1.00 7.17 272 ILE A C 1
ATOM 1273 O O . ILE A 1 187 ? 32.304 83.023 105.582 1.00 6.41 272 ILE A O 1
ATOM 1278 N N . GLY A 1 188 ? 34.183 82.718 106.786 1.00 5.63 273 GLY A N 1
ATOM 1279 C CA . GLY A 1 188 ? 34.415 81.393 106.255 1.00 5.12 273 GLY A CA 1
ATOM 1280 C C . GLY A 1 188 ? 34.317 80.386 107.384 1.00 4.82 273 GLY A C 1
ATOM 1281 O O . GLY A 1 188 ? 34.069 80.758 108.527 1.00 3.64 273 GLY A O 1
ATOM 1282 N N . VAL A 1 189 ? 34.504 79.109 107.067 1.00 4.72 274 VAL A N 1
ATOM 1283 C CA . VAL A 1 189 ? 34.437 78.062 108.075 1.00 5.52 274 VAL A CA 1
ATOM 1284 C C . VAL A 1 189 ? 35.425 76.960 107.718 1.00 6.36 274 VAL A C 1
ATOM 1285 O O . VAL A 1 189 ? 35.663 76.687 106.541 1.00 8.01 274 VAL A O 1
ATOM 1289 N N . THR A 1 190 ? 35.999 76.330 108.734 1.00 5.96 275 THR A N 1
ATOM 1290 C CA . THR A 1 190 ? 36.962 75.265 108.504 1.00 6.24 275 THR A CA 1
ATOM 1291 C C . THR A 1 190 ? 37.032 74.316 109.694 1.00 7.07 275 THR A C 1
ATOM 1292 O O . THR A 1 190 ? 36.619 74.654 110.805 1.00 6.36 275 THR A O 1
ATOM 1296 N N . GLY A 1 191 ? 37.561 73.123 109.441 1.00 7.32 276 GLY A N 1
ATOM 1297 C CA . GLY A 1 191 ? 37.699 72.113 110.473 1.00 6.62 276 GLY A CA 1
ATOM 1298 C C . GLY A 1 191 ? 38.440 70.948 109.841 1.00 7.52 276 GLY A C 1
ATOM 1299 O O . GLY A 1 191 ? 38.353 70.773 108.626 1.00 6.36 276 GLY A O 1
ATOM 1300 N N . CYS A 1 192 ? 39.169 70.165 110.635 1.00 8.39 277 CYS A N 1
ATOM 1301 C CA . CYS A 1 192 ? 39.912 69.025 110.092 1.00 7.39 277 CYS A CA 1
ATOM 1302 C C . CYS A 1 192 ? 39.421 67.702 110.676 1.00 9.09 277 CYS A C 1
ATOM 1303 O O . CYS A 1 192 ? 38.924 67.651 111.807 1.00 7.80 277 CYS A O 1
ATOM 1306 N N . SER A 1 193 ? 39.577 66.636 109.896 1.00 9.25 278 SER A N 1
ATOM 1307 C CA . SER A 1 193 ? 39.162 65.296 110.302 1.00 10.23 278 SER A CA 1
ATOM 1308 C C . SER A 1 193 ? 37.669 65.308 110.643 1.00 9.71 278 SER A C 1
ATOM 1309 O O . SER A 1 193 ? 36.857 65.755 109.833 1.00 9.71 278 SER A O 1
ATOM 1312 N N . ARG A 1 194 ? 37.297 64.838 111.832 1.00 9.85 279 ARG A N 1
ATOM 1313 C CA . ARG A 1 194 ? 35.881 64.827 112.197 1.00 10.47 279 ARG A CA 1
ATOM 1314 C C . ARG A 1 194 ? 35.270 66.225 112.144 1.00 11.67 279 ARG A C 1
ATOM 1315 O O . ARG A 1 194 ? 34.080 66.385 111.864 1.00 11.61 279 ARG A O 1
ATOM 1323 N N . ASN A 1 195 ? 36.085 67.244 112.393 1.00 9.18 280 ASN A N 1
ATOM 1324 C CA . ASN A 1 195 ? 35.588 68.613 112.343 1.00 10.51 280 ASN A CA 1
ATOM 1325 C C . ASN A 1 195 ? 35.488 69.107 110.903 1.00 8.99 280 ASN A C 1
ATOM 1326 O O . ASN A 1 195 ? 34.858 70.129 110.633 1.00 10.25 280 ASN A O 1
ATOM 1331 N N . GLY A 1 196 ? 36.109 68.368 109.988 1.00 8.48 281 GLY A N 1
ATOM 1332 C CA . GLY A 1 196 ? 36.068 68.721 108.579 1.00 8.38 281 GLY A CA 1
ATOM 1333 C C . GLY A 1 196 ? 34.701 68.390 108.015 1.00 6.88 281 GLY A C 1
ATOM 1334 O O . GLY A 1 196 ? 34.145 69.141 107.214 1.00 6.70 281 GLY A O 1
ATOM 1335 N N . LYS A 1 197 ? 34.161 67.248 108.434 1.00 7.95 282 LYS A N 1
ATOM 1336 C CA . LYS A 1 197 ? 32.840 66.818 108.001 1.00 8.09 282 LYS A CA 1
ATOM 1337 C C . LYS A 1 197 ? 31.884 67.909 108.484 1.00 7.06 282 LYS A C 1
ATOM 1338 O O . LYS A 1 197 ? 30.957 68.305 107.779 1.00 6.43 282 LYS A O 1
ATOM 1344 N N . GLY A 1 198 ? 32.133 68.396 109.695 1.00 6.97 283 GLY A N 1
ATOM 1345 C CA . GLY A 1 198 ? 31.297 69.436 110.267 1.00 7.96 283 GLY A CA 1
ATOM 1346 C C . GLY A 1 198 ? 31.351 70.733 109.479 1.00 8.01 283 GLY A C 1
ATOM 1347 O O . GLY A 1 198 ? 30.321 71.350 109.228 1.00 7.44 283 GLY A O 1
ATOM 1348 N N . ALA A 1 199 ? 32.552 71.141 109.078 1.00 9.61 284 ALA A N 1
ATOM 1349 C CA . ALA A 1 199 ? 32.726 72.377 108.319 1.00 7.52 284 ALA A CA 1
ATOM 1350 C C . ALA A 1 199 ? 31.990 72.293 106.987 1.00 8.60 284 ALA A C 1
ATOM 1351 O O . ALA A 1 199 ? 31.426 73.283 106.517 1.00 6.63 284 ALA A O 1
ATOM 1353 N N . MET A 1 200 ? 31.996 71.110 106.377 1.00 5.62 285 MET A N 1
ATOM 1354 C CA . MET A 1 200 ? 31.307 70.924 105.106 1.00 5.96 285 MET A CA 1
ATOM 1355 C C . MET A 1 200 ? 29.806 71.155 105.303 1.00 4.69 285 MET A C 1
ATOM 1356 O O . MET A 1 200 ? 29.168 71.846 104.519 1.00 6.30 285 MET A O 1
ATOM 1361 N N . VAL A 1 201 ? 29.247 70.572 106.357 1.00 4.44 286 VAL A N 1
ATOM 1362 C CA . VAL A 1 201 ? 27.828 70.729 106.644 1.00 5.85 286 VAL A CA 1
ATOM 1363 C C . VAL A 1 201 ? 27.485 72.188 106.956 1.00 6.26 286 VAL A C 1
ATOM 1364 O O . VAL A 1 201 ? 26.438 72.688 106.547 1.00 5.34 286 VAL A O 1
ATOM 1368 N N . ALA A 1 202 ? 28.367 72.877 107.678 1.00 7.36 287 ALA A N 1
ATOM 1369 C CA . ALA A 1 202 ? 28.117 74.278 108.019 1.00 7.12 287 ALA A CA 1
ATOM 1370 C C . ALA A 1 202 ? 28.021 75.144 106.763 1.00 8.10 287 ALA A C 1
ATOM 1371 O O . ALA A 1 202 ? 27.119 75.980 106.633 1.00 8.75 287 ALA A O 1
ATOM 1373 N N . GLY A 1 203 ? 28.960 74.946 105.839 1.00 6.62 288 GLY A N 1
ATOM 1374 C CA . GLY A 1 203 ? 28.951 75.720 104.617 1.00 5.61 288 GLY A CA 1
ATOM 1375 C C . GLY A 1 203 ? 27.699 75.432 103.815 1.00 5.84 288 GLY A C 1
ATOM 1376 O O . GLY A 1 203 ? 27.099 76.330 103.222 1.00 5.45 288 GLY A O 1
ATOM 1377 N N . ALA A 1 204 ? 27.295 74.169 103.809 1.00 7.00 289 ALA A N 1
ATOM 1378 C CA . ALA A 1 204 ? 26.108 73.745 103.076 1.00 8.49 289 ALA A CA 1
ATOM 1379 C C . ALA A 1 204 ? 24.812 74.321 103.647 1.00 9.58 289 ALA A C 1
ATOM 1380 O O . ALA A 1 204 ? 23.940 74.765 102.900 1.00 11.36 289 ALA A O 1
ATOM 1382 N N . PHE A 1 205 ? 24.689 74.324 104.970 1.00 9.45 290 PHE A N 1
ATOM 1383 C CA . PHE A 1 205 ? 23.470 74.813 105.613 1.00 10.30 290 PHE A CA 1
ATOM 1384 C C . PHE A 1 205 ? 23.365 76.305 105.907 1.00 10.84 290 PHE A C 1
ATOM 1385 O O . PHE A 1 205 ? 22.257 76.826 106.051 1.00 10.46 290 PHE A O 1
ATOM 1393 N N . GLU A 1 206 ? 24.499 76.992 106.000 1.00 10.39 291 GLU A N 1
ATOM 1394 C CA . GLU A 1 206 ? 24.504 78.425 106.297 1.00 10.09 291 GLU A CA 1
ATOM 1395 C C . GLU A 1 206 ? 24.976 79.235 105.091 1.00 11.45 291 GLU A C 1
ATOM 1396 O O . GLU A 1 206 ? 26.177 79.359 104.839 1.00 11.25 291 GLU A O 1
ATOM 1402 N N . LYS A 1 207 ? 24.015 79.791 104.357 1.00 10.73 292 LYS A N 1
ATOM 1403 C CA . LYS A 1 207 ? 24.291 80.565 103.155 1.00 9.70 292 LYS A CA 1
ATOM 1404 C C . LYS A 1 207 ? 25.143 81.815 103.344 1.00 9.42 292 LYS A C 1
ATOM 1405 O O . LYS A 1 207 ? 25.696 82.328 102.379 1.00 7.89 292 LYS A O 1
ATOM 1407 N N . ARG A 1 208 ? 25.255 82.316 104.568 1.00 8.88 293 ARG A N 1
ATOM 1408 C CA . ARG A 1 208 ? 26.066 83.510 104.780 1.00 8.94 293 ARG A CA 1
ATOM 1409 C C . ARG A 1 208 ? 27.560 83.215 104.727 1.00 9.03 293 ARG A C 1
ATOM 1410 O O . ARG A 1 208 ? 28.369 84.128 104.591 1.00 10.74 293 ARG A O 1
ATOM 1418 N N . ILE A 1 209 ? 27.920 81.939 104.817 1.00 7.61 294 ILE A N 1
ATOM 1419 C CA . ILE A 1 209 ? 29.320 81.534 104.767 1.00 7.93 294 ILE A CA 1
ATOM 1420 C C . ILE A 1 209 ? 29.852 81.693 103.338 1.00 7.35 294 ILE A C 1
ATOM 1421 O O . ILE A 1 209 ? 29.366 81.047 102.407 1.00 7.99 294 ILE A O 1
ATOM 1426 N N . VAL A 1 210 ? 30.850 82.558 103.170 1.00 6.40 295 VAL A N 1
ATOM 1427 C CA . VAL A 1 210 ? 31.411 82.833 101.844 1.00 6.53 295 VAL A CA 1
ATOM 1428 C C . VAL A 1 210 ? 32.514 81.887 101.379 1.00 4.86 295 VAL A C 1
ATOM 1429 O O . VAL A 1 210 ? 32.772 81.767 100.180 1.00 6.16 295 VAL A O 1
ATOM 1433 N N . LEU A 1 211 ? 33.172 81.222 102.320 1.00 5.02 296 LEU A N 1
ATOM 1434 C CA . LEU A 1 211 ? 34.229 80.286 101.969 1.00 4.66 296 LEU A CA 1
ATOM 1435 C C . LEU A 1 211 ? 34.200 79.098 102.922 1.00 4.48 296 LEU A C 1
ATOM 1436 O O . LEU A 1 211 ? 34.293 79.264 104.136 1.00 6.09 296 LEU A O 1
ATOM 1441 N N . THR A 1 212 ? 34.054 77.902 102.361 1.00 4.29 297 THR A N 1
ATOM 1442 C CA . THR A 1 212 ? 34.003 76.675 103.151 1.00 4.32 297 THR A CA 1
ATOM 1443 C C . THR A 1 212 ? 35.291 75.908 102.902 1.00 5.27 297 THR A C 1
ATOM 1444 O O . THR A 1 212 ? 35.653 75.647 101.751 1.00 3.35 297 THR A O 1
ATOM 1448 N N . LEU A 1 213 ? 35.977 75.548 103.986 1.00 4.68 298 LEU A N 1
ATOM 1449 C CA . LEU A 1 213 ? 37.255 74.856 103.884 1.00 4.72 298 LEU A CA 1
ATOM 1450 C C . LEU A 1 213 ? 37.316 73.548 104.662 1.00 3.80 298 LEU A C 1
ATOM 1451 O O . LEU A 1 213 ? 37.914 73.488 105.737 1.00 5.53 298 LEU A O 1
ATOM 1456 N N . PRO A 1 214 ? 36.676 72.488 104.143 1.00 4.42 299 PRO A N 1
ATOM 1457 C CA . PRO A 1 214 ? 36.698 71.191 104.829 1.00 4.75 299 PRO A CA 1
ATOM 1458 C C . PRO A 1 214 ? 38.065 70.556 104.612 1.00 5.25 299 PRO A C 1
ATOM 1459 O O . PRO A 1 214 ? 38.489 70.333 103.480 1.00 6.08 299 PRO A O 1
ATOM 1463 N N . GLN A 1 215 ? 38.754 70.269 105.706 1.00 6.20 300 GLN A N 1
ATOM 1464 C CA . GLN A 1 215 ? 40.093 69.704 105.632 1.00 6.44 300 GLN A CA 1
ATOM 1465 C C . GLN A 1 215 ? 40.117 68.223 105.991 1.00 7.14 300 GLN A C 1
ATOM 1466 O O . GLN A 1 215 ? 39.713 67.838 107.091 1.00 6.90 300 GLN A O 1
ATOM 1472 N N . GLU A 1 216 ? 40.581 67.403 105.048 1.00 5.77 301 GLU A N 1
ATOM 1473 C CA . GLU A 1 216 ? 40.690 65.955 105.244 1.00 6.95 301 GLU A CA 1
ATOM 1474 C C . GLU A 1 216 ? 39.464 65.406 105.962 1.00 6.17 301 GLU A C 1
ATOM 1475 O O . GLU A 1 216 ? 39.586 64.734 106.982 1.00 6.95 301 GLU A O 1
ATOM 1481 N N . SER A 1 217 ? 38.285 65.686 105.413 1.00 6.68 302 SER A N 1
ATOM 1482 C CA . SER A 1 217 ? 37.027 65.258 106.023 1.00 6.65 302 SER A CA 1
ATOM 1483 C C . SER A 1 217 ? 36.614 63.819 105.734 1.00 6.19 302 SER A C 1
ATOM 1484 O O . SER A 1 217 ? 35.804 63.251 106.464 1.00 6.06 302 SER A O 1
ATOM 1487 N N . GLY A 1 218 ? 37.163 63.234 104.672 1.00 6.79 303 GLY A N 1
ATOM 1488 C CA . GLY A 1 218 ? 36.853 61.850 104.335 1.00 6.68 303 GLY A CA 1
ATOM 1489 C C . GLY A 1 218 ? 35.388 61.438 104.382 1.00 6.35 303 GLY A C 1
ATOM 1490 O O . GLY A 1 218 ? 34.505 62.171 103.942 1.00 4.69 303 GLY A O 1
ATOM 1491 N N . ALA A 1 219 ? 35.133 60.246 104.911 1.00 6.88 304 ALA A N 1
ATOM 1492 C CA . ALA A 1 219 ? 33.770 59.737 105.009 1.00 6.61 304 ALA A CA 1
ATOM 1493 C C . ALA A 1 219 ? 32.955 60.686 105.877 1.00 7.54 304 ALA A C 1
ATOM 1494 O O . ALA A 1 219 ? 33.349 61.016 106.991 1.00 7.85 304 ALA A O 1
ATOM 1496 N N . GLY A 1 220 ? 31.819 61.130 105.351 1.00 7.49 305 GLY A N 1
ATOM 1497 C CA . GLY A 1 220 ? 30.982 62.057 106.086 1.00 6.68 305 GLY A CA 1
ATOM 1498 C C . GLY A 1 220 ? 31.268 63.484 105.650 1.00 6.49 305 GLY A C 1
ATOM 1499 O O . GLY A 1 220 ? 30.556 64.412 106.033 1.00 3.38 305 GLY A O 1
ATOM 1500 N N . GLY A 1 221 ? 32.317 63.652 104.845 1.00 6.56 306 GLY A N 1
ATOM 1501 C CA . GLY A 1 221 ? 32.695 64.968 104.361 1.00 5.91 306 GLY A CA 1
ATOM 1502 C C . GLY A 1 221 ? 32.759 65.042 102.846 1.00 6.24 306 GLY A C 1
ATOM 1503 O O . GLY A 1 221 ? 31.728 65.097 102.185 1.00 5.71 306 GLY A O 1
ATOM 1504 N N . SER A 1 222 ? 33.969 65.031 102.292 1.00 5.87 307 SER A N 1
ATOM 1505 C CA . SER A 1 222 ? 34.152 65.104 100.847 1.00 5.11 307 SER A CA 1
ATOM 1506 C C . SER A 1 222 ? 33.986 63.774 100.105 1.00 4.98 307 SER A C 1
ATOM 1507 O O . SER A 1 222 ? 33.891 63.756 98.883 1.00 4.27 307 SER A O 1
ATOM 1510 N N . ALA A 1 223 ? 33.961 62.660 100.828 1.00 5.12 308 ALA A N 1
ATOM 1511 C CA . ALA A 1 223 ? 33.787 61.364 100.170 1.00 6.84 308 ALA A CA 1
ATOM 1512 C C . ALA A 1 223 ? 32.307 61.090 99.867 1.00 6.00 308 ALA A C 1
ATOM 1513 O O . ALA A 1 223 ? 31.426 61.611 100.552 1.00 4.96 308 ALA A O 1
ATOM 1515 N N . CYS A 1 224 ? 32.031 60.298 98.829 1.00 7.26 309 CYS A N 1
ATOM 1516 C CA . CYS A 1 224 ? 30.649 59.933 98.518 1.00 7.96 309 CYS A CA 1
ATOM 1517 C C . CYS A 1 224 ? 30.438 58.543 99.088 1.00 8.03 309 CYS A C 1
ATOM 1518 O O . CYS A 1 224 ? 31.290 57.660 98.929 1.00 7.83 309 CYS A O 1
ATOM 1521 N N . TRP A 1 225 ? 29.306 58.349 99.751 1.00 7.46 310 TRP A N 1
ATOM 1522 C CA . TRP A 1 225 ? 29.003 57.069 100.360 1.00 7.03 310 TRP A CA 1
ATOM 1523 C C . TRP A 1 225 ? 29.097 55.936 99.344 1.00 7.47 310 TRP A C 1
ATOM 1524 O O . TRP A 1 225 ? 29.678 54.889 99.625 1.00 8.72 310 TRP A O 1
ATOM 1535 N N . ARG A 1 226 ? 28.538 56.151 98.158 1.00 8.14 311 ARG A N 1
ATOM 1536 C CA . ARG A 1 226 ? 28.553 55.125 97.120 1.00 8.00 311 ARG A CA 1
ATOM 1537 C C . ARG A 1 226 ? 29.943 54.682 96.679 1.00 8.73 311 ARG A C 1
ATOM 1538 O O . ARG A 1 226 ? 30.211 53.484 96.571 1.00 5.42 311 ARG A O 1
ATOM 1546 N N . ILE A 1 227 ? 30.826 55.641 96.409 1.00 7.55 312 ILE A N 1
ATOM 1547 C CA . ILE A 1 227 ? 32.169 55.303 95.955 1.00 6.32 312 ILE A CA 1
ATOM 1548 C C . ILE A 1 227 ? 32.992 54.627 97.046 1.00 7.82 312 ILE A C 1
ATOM 1549 O O . ILE A 1 227 ? 33.764 53.706 96.762 1.00 7.99 312 ILE A O 1
ATOM 1554 N N . SER A 1 228 ? 32.831 55.071 98.288 1.00 5.29 313 SER A N 1
ATOM 1555 C CA . SER A 1 228 ? 33.573 54.476 99.392 1.00 6.12 313 SER A CA 1
ATOM 1556 C C . SER A 1 228 ? 33.132 53.024 99.599 1.00 7.69 313 SER A C 1
ATOM 1557 O O . SER A 1 228 ? 33.960 52.150 99.884 1.00 5.68 313 SER A O 1
ATOM 1560 N N . ASP A 1 229 ? 31.831 52.767 99.464 1.00 9.16 314 ASP A N 1
ATOM 1561 C CA . ASP A 1 229 ? 31.315 51.405 99.606 1.00 10.29 314 ASP A CA 1
ATOM 1562 C C . ASP A 1 229 ? 31.947 50.520 98.535 1.00 10.22 314 ASP A C 1
ATOM 1563 O O . ASP A 1 229 ? 32.416 49.418 98.820 1.00 10.82 314 ASP A O 1
ATOM 1568 N N . TYR A 1 230 ? 31.948 51.004 97.298 1.00 9.52 315 TYR A N 1
ATOM 1569 C CA . TYR A 1 230 ? 32.524 50.242 96.195 1.00 11.01 315 TYR A CA 1
ATOM 1570 C C . TYR A 1 230 ? 33.988 49.925 96.472 1.00 10.95 315 TYR A C 1
ATOM 1571 O O . TYR A 1 230 ? 34.443 48.799 96.254 1.00 10.39 315 TYR A O 1
ATOM 1580 N N . LEU A 1 231 ? 34.727 50.925 96.943 1.00 9.68 316 LEU A N 1
ATOM 1581 C CA . LEU A 1 231 ? 36.138 50.741 97.258 1.00 8.35 316 LEU A CA 1
ATOM 1582 C C . LEU A 1 231 ? 36.320 49.705 98.356 1.00 7.98 316 LEU A C 1
ATOM 1583 O O . LEU A 1 231 ? 37.241 48.893 98.304 1.00 9.22 316 LEU A O 1
ATOM 1588 N N . LYS A 1 232 ? 35.437 49.732 99.349 1.00 8.62 317 LYS A N 1
ATOM 1589 C CA . LYS A 1 232 ? 35.504 48.778 100.450 1.00 9.80 317 LYS A CA 1
ATOM 1590 C C . LYS A 1 232 ? 35.252 47.366 99.929 1.00 11.66 317 LYS A C 1
ATOM 1591 O O . LYS A 1 232 ? 35.944 46.419 100.312 1.00 11.03 317 LYS A O 1
ATOM 1593 N N . SER A 1 233 ? 34.260 47.227 99.056 1.00 11.83 318 SER A N 1
ATOM 1594 C CA . SER A 1 233 ? 33.930 45.918 98.505 1.00 13.05 318 SER A CA 1
ATOM 1595 C C . SER A 1 233 ? 35.068 45.395 97.627 1.00 13.71 318 SER A C 1
ATOM 1596 O O . SER A 1 233 ? 35.106 44.213 97.291 1.00 12.96 318 SER A O 1
ATOM 1599 N N . GLN A 1 234 ? 35.991 46.274 97.247 1.00 12.45 319 GLN A N 1
ATOM 1600 C CA . GLN A 1 234 ? 37.124 45.851 96.435 1.00 12.87 319 GLN A CA 1
ATOM 1601 C C . GLN A 1 234 ? 38.324 45.547 97.336 1.00 13.97 319 GLN A C 1
ATOM 1602 O O . GLN A 1 234 ? 39.389 45.150 96.856 1.00 14.96 319 GLN A O 1
ATOM 1608 N N . GLY A 1 235 ? 38.150 45.743 98.640 1.00 12.25 320 GLY A N 1
ATOM 1609 C CA . GLY A 1 235 ? 39.222 45.451 99.578 1.00 12.69 320 GLY A CA 1
ATOM 1610 C C . GLY A 1 235 ? 39.986 46.632 100.149 1.00 12.15 320 GLY A C 1
ATOM 1611 O O . GLY A 1 235 ? 40.970 46.449 100.866 1.00 11.69 320 GLY A O 1
ATOM 1612 N N . ALA A 1 236 ? 39.546 47.848 99.853 1.00 11.96 321 ALA A N 1
ATOM 1613 C CA . ALA A 1 236 ? 40.248 49.018 100.368 1.00 12.74 321 ALA A CA 1
ATOM 1614 C C . ALA A 1 236 ? 39.982 49.231 101.851 1.00 13.38 321 ALA A C 1
ATOM 1615 O O . ALA A 1 236 ? 38.879 48.971 102.339 1.00 12.65 321 ALA A O 1
ATOM 1617 N N . ASN A 1 237 ? 41.007 49.683 102.567 1.00 13.02 322 ASN A N 1
ATOM 1618 C CA . ASN A 1 237 ? 40.883 49.967 103.994 1.00 13.93 322 ASN A CA 1
ATOM 1619 C C . ASN A 1 237 ? 40.363 51.394 104.048 1.00 14.15 322 ASN A C 1
ATOM 1620 O O . ASN A 1 237 ? 41.115 52.339 104.285 1.00 14.12 322 ASN A O 1
ATOM 1625 N N . ILE A 1 238 ? 39.061 51.529 103.835 1.00 13.72 323 ILE A N 1
ATOM 1626 C CA . ILE A 1 238 ? 38.419 52.830 103.769 1.00 11.27 323 ILE A CA 1
ATOM 1627 C C . ILE A 1 238 ? 37.215 52.964 104.700 1.00 10.78 323 ILE A C 1
ATOM 1628 O O . ILE A 1 238 ? 36.486 52.000 104.938 1.00 9.85 323 ILE A O 1
ATOM 1633 N N . GLN A 1 239 ? 37.021 54.163 105.240 1.00 8.61 324 GLN A N 1
ATOM 1634 C CA . GLN A 1 239 ? 35.897 54.405 106.135 1.00 9.15 324 GLN A CA 1
ATOM 1635 C C . GLN A 1 239 ? 34.626 54.522 105.304 1.00 8.72 324 GLN A C 1
ATOM 1636 O O . GLN A 1 239 ? 34.604 55.195 104.273 1.00 7.89 324 GLN A O 1
ATOM 1642 N N . THR A 1 240 ? 33.575 53.849 105.754 1.00 8.13 325 THR A N 1
ATOM 1643 C CA . THR A 1 240 ? 32.299 53.856 105.049 1.00 7.56 325 THR A CA 1
ATOM 1644 C C . THR A 1 240 ? 31.178 54.272 105.985 1.00 6.89 325 THR A C 1
ATOM 1645 O O . THR A 1 240 ? 31.376 54.400 107.195 1.00 8.77 325 THR A O 1
ATOM 1649 N N . ALA A 1 241 ? 29.996 54.465 105.413 1.00 7.88 326 ALA A N 1
ATOM 1650 C CA . ALA A 1 241 ? 28.815 54.873 106.163 1.00 8.91 326 ALA A CA 1
ATOM 1651 C C . ALA A 1 241 ? 28.448 53.921 107.299 1.00 9.51 326 ALA A C 1
ATOM 1652 O O . ALA A 1 241 ? 28.155 54.358 108.408 1.00 8.86 326 ALA A O 1
ATOM 1654 N N . SER A 1 242 ? 28.467 52.621 107.024 1.00 11.59 327 SER A N 1
ATOM 1655 C CA . SER A 1 242 ? 28.105 51.637 108.040 1.00 13.41 327 SER A CA 1
ATOM 1656 C C . SER A 1 242 ? 29.023 51.638 109.260 1.00 14.34 327 SER A C 1
ATOM 1657 O O . SER A 1 242 ? 28.577 51.387 110.379 1.00 13.47 327 SER A O 1
ATOM 1660 N N . GLU A 1 243 ? 30.300 51.934 109.047 1.00 15.05 328 GLU A N 1
ATOM 1661 C CA . GLU A 1 243 ? 31.266 51.939 110.141 1.00 15.24 328 GLU A CA 1
ATOM 1662 C C . GLU A 1 243 ? 31.312 53.257 110.894 1.00 14.52 328 GLU A C 1
ATOM 1663 O O . GLU A 1 243 ? 31.460 53.271 112.111 1.00 14.21 328 GLU A O 1
ATOM 1669 N N . ILE A 1 244 ? 31.170 54.362 110.171 1.00 13.99 329 ILE A N 1
ATOM 1670 C CA . ILE A 1 244 ? 31.258 55.686 110.779 1.00 14.77 329 ILE A CA 1
ATOM 1671 C C . ILE A 1 244 ? 30.198 56.036 111.838 1.00 15.95 329 ILE A C 1
ATOM 1672 O O . ILE A 1 244 ? 30.519 56.673 112.846 1.00 15.53 329 ILE A O 1
ATOM 1677 N N . ILE A 1 245 ? 28.951 55.611 111.628 1.00 16.36 330 ILE A N 1
ATOM 1678 C CA . ILE A 1 245 ? 27.873 55.906 112.579 1.00 17.27 330 ILE A CA 1
ATOM 1679 C C . ILE A 1 245 ? 28.050 55.249 113.944 1.00 18.68 330 ILE A C 1
ATOM 1680 O O . ILE A 1 245 ? 27.291 55.525 114.875 1.00 18.91 330 ILE A O 1
ATOM 1685 N N . GLY A 1 246 ? 29.050 54.382 114.061 1.00 18.41 331 GLY A N 1
ATOM 1686 C CA . GLY A 1 246 ? 29.300 53.713 115.324 1.00 18.84 331 GLY A CA 1
ATOM 1687 C C . GLY A 1 246 ? 30.368 54.402 116.155 1.00 19.90 331 GLY A C 1
ATOM 1688 O O . GLY A 1 246 ? 30.668 53.977 117.272 1.00 18.88 331 GLY A O 1
ATOM 1689 N N . GLU A 1 247 ? 30.934 55.480 115.618 1.00 19.84 332 GLU A N 1
ATOM 1690 C CA . GLU A 1 247 ? 31.987 56.218 116.309 1.00 21.84 332 GLU A CA 1
ATOM 1691 C C . GLU A 1 247 ? 31.475 57.436 117.079 1.00 20.73 332 GLU A C 1
ATOM 1692 O O . GLU A 1 247 ? 32.029 57.802 118.118 1.00 21.14 332 GLU A O 1
ATOM 1698 N N . ASP A 1 248 ? 30.424 58.062 116.563 1.00 18.75 333 ASP A N 1
ATOM 1699 C CA . ASP A 1 248 ? 29.842 59.240 117.195 1.00 17.76 333 ASP A CA 1
ATOM 1700 C C . ASP A 1 248 ? 28.480 59.543 116.591 1.00 15.99 333 ASP A C 1
ATOM 1701 O O . ASP A 1 248 ? 28.145 59.052 115.514 1.00 16.69 333 ASP A O 1
ATOM 1706 N N . PRO A 1 249 ? 27.676 60.367 117.281 1.00 14.09 334 PRO A N 1
ATOM 1707 C CA . PRO A 1 249 ? 26.340 60.742 116.816 1.00 13.53 334 PRO A CA 1
ATOM 1708 C C . PRO A 1 249 ? 26.347 61.908 115.828 1.00 11.30 334 PRO A C 1
ATOM 1709 O O . PRO A 1 249 ? 25.513 62.803 115.916 1.00 14.07 334 PRO A O 1
ATOM 1713 N N . TRP A 1 250 ? 27.285 61.892 114.888 1.00 12.16 335 TRP A N 1
ATOM 1714 C CA . TRP A 1 250 ? 27.393 62.962 113.900 1.00 11.37 335 TRP A CA 1
ATOM 1715 C C . TRP A 1 250 ? 26.181 63.052 112.987 1.00 12.12 335 TRP A C 1
ATOM 1716 O O . TRP A 1 250 ? 25.762 64.145 112.595 1.00 10.85 335 TRP A O 1
ATOM 1727 N N . PHE A 1 251 ? 25.634 61.892 112.642 1.00 10.45 336 PHE A N 1
ATOM 1728 C CA . PHE A 1 251 ? 24.483 61.809 111.759 1.00 10.52 336 PHE A CA 1
ATOM 1729 C C . PHE A 1 251 ? 23.226 61.538 112.579 1.00 11.13 336 PHE A C 1
ATOM 1730 O O . PHE A 1 251 ? 23.313 61.213 113.762 1.00 12.53 336 PHE A O 1
ATOM 1738 N N . SER A 1 252 ? 22.058 61.688 111.962 1.00 11.85 337 SER A N 1
ATOM 1739 C CA . SER A 1 252 ? 20.805 61.427 112.669 1.00 12.81 337 SER A CA 1
ATOM 1740 C C . SER A 1 252 ? 20.695 59.930 112.940 1.00 14.08 337 SER A C 1
ATOM 1741 O O . SER A 1 252 ? 21.360 59.126 112.285 1.00 12.84 337 SER A O 1
ATOM 1744 N N . THR A 1 253 ? 19.871 59.549 113.911 1.00 14.21 338 THR A N 1
ATOM 1745 C CA . THR A 1 253 ? 19.700 58.133 114.212 1.00 14.59 338 THR A CA 1
ATOM 1746 C C . THR A 1 253 ? 19.059 57.442 113.010 1.00 14.77 338 THR A C 1
ATOM 1747 O O . THR A 1 253 ? 19.314 56.267 112.749 1.00 14.70 338 THR A O 1
ATOM 1751 N N . THR A 1 254 ? 18.238 58.190 112.274 1.00 15.31 339 THR A N 1
ATOM 1752 C CA . THR A 1 254 ? 17.568 57.679 111.082 1.00 16.20 339 THR A CA 1
ATOM 1753 C C . THR A 1 254 ? 18.576 57.155 110.061 1.00 16.12 339 THR A C 1
ATOM 1754 O O . THR A 1 254 ? 18.332 56.152 109.383 1.00 15.67 339 THR A O 1
ATOM 1758 N N . PHE A 1 255 ? 19.712 57.836 109.953 1.00 14.69 340 PHE A N 1
ATOM 1759 C CA . PHE A 1 255 ? 20.742 57.432 109.007 1.00 14.12 340 PHE A CA 1
ATOM 1760 C C . PHE A 1 255 ? 21.172 55.975 109.203 1.00 14.44 340 PHE A C 1
ATOM 1761 O O . PHE A 1 255 ? 21.554 55.303 108.243 1.00 13.38 340 PHE A O 1
ATOM 1769 N N . ASN A 1 256 ? 21.108 55.485 110.442 1.00 15.43 341 ASN A N 1
ATOM 1770 C CA . ASN A 1 256 ? 21.495 54.102 110.720 1.00 15.38 341 ASN A CA 1
ATOM 1771 C C . ASN A 1 256 ? 20.639 53.096 109.959 1.00 15.26 341 ASN A C 1
ATOM 1772 O O . ASN A 1 256 ? 21.005 51.929 109.825 1.00 15.61 341 ASN A O 1
ATOM 1777 N N . SER A 1 257 ? 19.495 53.547 109.469 1.00 13.85 342 SER A N 1
ATOM 1778 C CA . SER A 1 257 ? 18.614 52.668 108.716 1.00 14.22 342 SER A CA 1
ATOM 1779 C C . SER A 1 257 ? 18.983 52.571 107.234 1.00 13.80 342 SER A C 1
ATOM 1780 O O . SER A 1 257 ? 18.503 51.676 106.538 1.00 15.03 342 SER A O 1
ATOM 1783 N N . TYR A 1 258 ? 19.838 53.470 106.755 1.00 13.07 343 TYR A N 1
ATOM 1784 C CA . TYR A 1 258 ? 20.226 53.476 105.348 1.00 12.45 343 TYR A CA 1
ATOM 1785 C C . TYR A 1 258 ? 21.707 53.222 105.111 1.00 13.27 343 TYR A C 1
ATOM 1786 O O . TYR A 1 258 ? 22.142 53.007 103.986 1.00 13.12 343 TYR A O 1
ATOM 1795 N N . VAL A 1 259 ? 22.465 53.242 106.193 1.00 12.42 344 VAL A N 1
ATOM 1796 C CA . VAL A 1 259 ? 23.899 53.054 106.161 1.00 13.78 344 VAL A CA 1
ATOM 1797 C C . VAL A 1 259 ? 24.311 51.795 105.391 1.00 12.64 344 VAL A C 1
ATOM 1798 O O . VAL A 1 259 ? 25.332 51.793 104.702 1.00 10.46 344 VAL A O 1
ATOM 1802 N N . ASN A 1 260 ? 23.521 50.728 105.502 1.00 12.63 345 ASN A N 1
ATOM 1803 C CA . ASN A 1 260 ? 23.830 49.475 104.808 1.00 14.01 345 ASN A CA 1
ATOM 1804 C C . ASN A 1 260 ? 23.033 49.307 103.519 1.00 13.52 345 ASN A C 1
ATOM 1805 O O . ASN A 1 260 ? 22.946 48.212 102.976 1.00 13.05 345 ASN A O 1
ATOM 1810 N N . GLN A 1 261 ? 22.446 50.400 103.037 1.00 12.33 346 GLN A N 1
ATOM 1811 C CA . GLN A 1 261 ? 21.677 50.389 101.789 1.00 12.75 346 GLN A CA 1
ATOM 1812 C C . GLN A 1 261 ? 21.729 51.770 101.145 1.00 11.29 346 GLN A C 1
ATOM 1813 O O . GLN A 1 261 ? 20.722 52.315 100.690 1.00 11.61 346 GLN A O 1
ATOM 1819 N N . VAL A 1 262 ? 22.937 52.323 101.115 1.00 12.08 347 VAL A N 1
ATOM 1820 C CA . VAL A 1 262 ? 23.212 53.643 100.549 1.00 10.05 347 VAL A CA 1
ATOM 1821 C C . VAL A 1 262 ? 22.581 53.939 99.183 1.00 9.81 347 VAL A C 1
ATOM 1822 O O . VAL A 1 262 ? 22.089 55.046 98.950 1.00 7.07 347 VAL A O 1
ATOM 1826 N N . PRO A 1 263 ? 22.599 52.966 98.258 1.00 10.06 348 PRO A N 1
ATOM 1827 C CA . PRO A 1 263 ? 22.014 53.196 96.930 1.00 10.08 348 PRO A CA 1
ATOM 1828 C C . PRO A 1 263 ? 20.590 53.762 96.901 1.00 10.82 348 PRO A C 1
ATOM 1829 O O . PRO A 1 263 ? 20.210 54.420 95.933 1.00 11.98 348 PRO A O 1
ATOM 1833 N N . VAL A 1 264 ? 19.803 53.515 97.945 1.00 11.33 349 VAL A N 1
ATOM 1834 C CA . VAL A 1 264 ? 18.431 54.015 97.966 1.00 11.39 349 VAL A CA 1
ATOM 1835 C C . VAL A 1 264 ? 18.336 55.494 98.330 1.00 12.22 349 VAL A C 1
ATOM 1836 O O . VAL A 1 264 ? 17.294 56.120 98.135 1.00 14.31 349 VAL A O 1
ATOM 1840 N N . LEU A 1 265 ? 19.417 56.051 98.866 1.00 12.73 350 LEU A N 1
ATOM 1841 C CA . LEU A 1 265 ? 19.433 57.462 99.240 1.00 12.33 350 LEU A CA 1
ATOM 1842 C C . LEU A 1 265 ? 19.236 58.323 98.000 1.00 11.04 350 LEU A C 1
ATOM 1843 O O . LEU A 1 265 ? 19.913 58.135 96.989 1.00 12.00 350 LEU A O 1
ATOM 1848 N N . PRO A 1 266 ? 18.293 59.277 98.055 1.00 11.28 351 PRO A N 1
ATOM 1849 C CA . PRO A 1 266 ? 18.056 60.139 96.899 1.00 10.80 351 PRO A CA 1
ATOM 1850 C C . PRO A 1 266 ? 19.117 61.233 96.769 1.00 10.69 351 PRO A C 1
ATOM 1851 O O . PRO A 1 266 ? 18.846 62.314 96.254 1.00 10.93 351 PRO A O 1
ATOM 1855 N N . PHE A 1 267 ? 20.330 60.930 97.227 1.00 11.48 352 PHE A N 1
ATOM 1856 C CA . PHE A 1 267 ? 21.449 61.869 97.172 1.00 9.33 352 PHE A CA 1
ATOM 1857 C C . PHE A 1 267 ? 22.723 61.193 97.657 1.00 9.41 352 PHE A C 1
ATOM 1858 O O . PHE A 1 267 ? 22.723 60.025 98.032 1.00 9.45 352 PHE A O 1
ATOM 1866 N N . ASP A 1 268 ? 23.811 61.951 97.651 1.00 7.95 353 ASP A N 1
ATOM 1867 C CA . ASP A 1 268 ? 25.080 61.479 98.172 1.00 7.10 353 ASP A CA 1
ATOM 1868 C C . ASP A 1 268 ? 25.812 62.751 98.558 1.00 6.64 353 ASP A C 1
ATOM 1869 O O . ASP A 1 268 ? 25.227 63.836 98.492 1.00 4.62 353 ASP A O 1
ATOM 1874 N N . HIS A 1 269 ? 27.074 62.655 98.956 1.00 5.16 354 HIS A N 1
ATOM 1875 C CA . HIS A 1 269 ? 27.744 63.873 99.374 1.00 7.11 354 HIS A CA 1
ATOM 1876 C C . HIS A 1 269 ? 28.113 64.864 98.290 1.00 7.13 354 HIS A C 1
ATOM 1877 O O . HIS A 1 269 ? 28.583 65.959 98.589 1.00 7.74 354 HIS A O 1
ATOM 1884 N N . HIS A 1 270 ? 27.888 64.505 97.030 1.00 8.01 355 HIS A N 1
ATOM 1885 C CA . HIS A 1 270 ? 28.162 65.459 95.966 1.00 7.54 355 HIS A CA 1
ATOM 1886 C C . HIS A 1 270 ? 26.986 66.433 96.027 1.00 6.81 355 HIS A C 1
ATOM 1887 O O . HIS A 1 270 ? 27.121 67.607 95.696 1.00 5.85 355 HIS A O 1
ATOM 1894 N N . SER A 1 271 ? 25.835 65.928 96.472 1.00 5.31 356 SER A N 1
ATOM 1895 C CA . SER A 1 271 ? 24.618 66.734 96.620 1.00 6.52 356 SER A CA 1
ATOM 1896 C C . SER A 1 271 ? 24.847 67.717 97.764 1.00 6.66 356 SER A C 1
ATOM 1897 O O . SER A 1 271 ? 24.574 68.911 97.647 1.00 7.51 356 SER A O 1
ATOM 1900 N N . LEU A 1 272 ? 25.352 67.197 98.877 1.00 5.70 357 LEU A N 1
ATOM 1901 C CA . LEU A 1 272 ? 25.628 68.018 100.048 1.00 6.29 357 LEU A CA 1
ATOM 1902 C C . LEU A 1 272 ? 26.553 69.176 99.695 1.00 5.61 357 LEU A C 1
ATOM 1903 O O . LEU A 1 272 ? 26.273 70.332 100.026 1.00 5.32 357 LEU A O 1
ATOM 1908 N N . ALA A 1 273 ? 27.658 68.863 99.025 1.00 4.85 358 ALA A N 1
ATOM 1909 C CA . ALA A 1 273 ? 28.623 69.886 98.627 1.00 5.87 358 ALA A CA 1
ATOM 1910 C C . ALA A 1 273 ? 27.981 70.912 97.697 1.00 5.84 358 ALA A C 1
ATOM 1911 O O . ALA A 1 273 ? 28.244 72.115 97.797 1.00 6.80 358 ALA A O 1
ATOM 1913 N N . ALA A 1 274 ? 27.122 70.427 96.806 1.00 5.06 359 ALA A N 1
ATOM 1914 C CA . ALA A 1 274 ? 26.450 71.281 95.836 1.00 5.88 359 ALA A CA 1
ATOM 1915 C C . ALA A 1 274 ? 25.545 72.337 96.463 1.00 5.28 359 ALA A C 1
ATOM 1916 O O . ALA A 1 274 ? 25.138 73.280 95.786 1.00 6.12 359 ALA A O 1
ATOM 1918 N N . LEU A 1 275 ? 25.225 72.175 97.745 1.00 6.19 360 LEU A N 1
ATOM 1919 C CA . LEU A 1 275 ? 24.379 73.139 98.446 1.00 5.61 360 LEU A CA 1
ATOM 1920 C C . LEU A 1 275 ? 25.159 74.424 98.699 1.00 7.91 360 LEU A C 1
ATOM 1921 O O . LEU A 1 275 ? 24.578 75.465 99.002 1.00 7.66 360 LEU A O 1
ATOM 1926 N N . ILE A 1 276 ? 26.476 74.347 98.567 1.00 6.96 361 ILE A N 1
ATOM 1927 C CA . ILE A 1 276 ? 27.332 75.509 98.791 1.00 6.40 361 ILE A CA 1
ATOM 1928 C C . ILE A 1 276 ? 27.405 76.408 97.559 1.00 5.91 361 ILE A C 1
ATOM 1929 O O . ILE A 1 276 ? 27.627 77.619 97.674 1.00 7.72 361 ILE A O 1
ATOM 1934 N N . ALA A 1 277 ? 27.199 75.820 96.383 1.00 5.72 362 ALA A N 1
ATOM 1935 C CA . ALA A 1 277 ? 27.243 76.574 95.131 1.00 7.14 362 ALA A CA 1
ATOM 1936 C C . ALA A 1 277 ? 26.223 77.712 95.171 1.00 7.23 362 ALA A C 1
ATOM 1937 O O . ALA A 1 277 ? 25.130 77.550 95.714 1.00 8.51 362 ALA A O 1
ATOM 1939 N N . PRO A 1 278 ? 26.560 78.878 94.590 1.00 6.67 363 PRO A N 1
ATOM 1940 C CA . PRO A 1 278 ? 27.798 79.236 93.886 1.00 6.94 363 PRO A CA 1
ATOM 1941 C C . PRO A 1 278 ? 28.911 79.763 94.795 1.00 7.53 363 PRO A C 1
ATOM 1942 O O . PRO A 1 278 ? 29.948 80.225 94.309 1.00 8.67 363 PRO A O 1
ATOM 1946 N N . ARG A 1 279 ? 28.685 79.712 96.104 1.00 4.92 364 ARG A N 1
ATOM 1947 C CA . ARG A 1 279 ? 29.646 80.205 97.083 1.00 6.64 364 ARG A CA 1
ATOM 1948 C C . ARG A 1 279 ? 30.978 79.462 97.083 1.00 7.72 364 ARG A C 1
ATOM 1949 O O . ARG A 1 279 ? 31.088 78.356 96.554 1.00 8.89 364 ARG A O 1
ATOM 1957 N N . GLY A 1 280 ? 31.988 80.078 97.689 1.00 6.93 365 GLY A N 1
ATOM 1958 C CA . GLY A 1 280 ? 33.312 79.487 97.724 1.00 6.98 365 GLY A CA 1
ATOM 1959 C C . GLY A 1 280 ? 33.473 78.190 98.488 1.00 6.97 365 GLY A C 1
ATOM 1960 O O . GLY A 1 280 ? 32.962 78.032 99.596 1.00 5.46 365 GLY A O 1
ATOM 1961 N N . LEU A 1 281 ? 34.194 77.250 97.884 1.00 7.27 366 LEU A N 1
ATOM 1962 C CA . LEU A 1 281 ? 34.449 75.961 98.513 1.00 5.23 366 LEU A CA 1
ATOM 1963 C C . LEU A 1 281 ? 35.795 75.431 98.048 1.00 5.39 366 LEU A C 1
ATOM 1964 O O . LEU A 1 281 ? 36.040 75.313 96.847 1.00 5.43 366 LEU A O 1
ATOM 1969 N N . PHE A 1 282 ? 36.681 75.145 98.998 1.00 3.06 367 PHE A N 1
ATOM 1970 C CA . PHE A 1 282 ? 37.986 74.599 98.657 1.00 4.85 367 PHE A CA 1
ATOM 1971 C C . PHE A 1 282 ? 38.231 73.393 99.546 1.00 4.14 367 PHE A C 1
ATOM 1972 O O . PHE A 1 282 ? 38.435 73.525 100.754 1.00 5.01 367 PHE A O 1
ATOM 1980 N N . VAL A 1 283 ? 38.187 72.215 98.937 1.00 4.76 368 VAL A N 1
ATOM 1981 C CA . VAL A 1 283 ? 38.374 70.960 99.652 1.00 6.06 368 VAL A CA 1
ATOM 1982 C C . VAL A 1 283 ? 39.855 70.627 99.745 1.00 6.27 368 VAL A C 1
ATOM 1983 O O . VAL A 1 283 ? 40.515 70.376 98.739 1.00 5.44 368 VAL A O 1
ATOM 1987 N N . ILE A 1 284 ? 40.366 70.632 100.969 1.00 7.52 369 ILE A N 1
ATOM 1988 C CA . ILE A 1 284 ? 41.771 70.362 101.225 1.00 5.77 369 ILE A CA 1
ATOM 1989 C C . ILE A 1 284 ? 41.940 68.906 101.653 1.00 6.72 369 ILE A C 1
ATOM 1990 O O . ILE A 1 284 ? 41.764 68.575 102.824 1.00 4.36 369 ILE A O 1
ATOM 1995 N N . ASP A 1 285 ? 42.278 68.035 100.702 1.00 5.57 370 ASP A N 1
ATOM 1996 C CA . ASP A 1 285 ? 42.429 66.623 101.026 1.00 6.40 370 ASP A CA 1
ATOM 1997 C C . ASP A 1 285 ? 43.846 66.071 101.096 1.00 6.39 370 ASP A C 1
ATOM 1998 O O . ASP A 1 285 ? 44.823 66.806 100.944 1.00 7.77 370 ASP A O 1
ATOM 2003 N N . ASN A 1 286 ? 43.954 64.768 101.324 1.00 6.86 371 ASN A N 1
ATOM 2004 C CA . ASN A 1 286 ? 45.262 64.156 101.514 1.00 7.80 371 ASN A CA 1
ATOM 2005 C C . ASN A 1 286 ? 45.175 62.649 101.292 1.00 9.00 371 ASN A C 1
ATOM 2006 O O . ASN A 1 286 ? 44.134 62.048 101.550 1.00 6.17 371 ASN A O 1
ATOM 2011 N N . ASN A 1 287 ? 46.248 62.029 100.805 1.00 8.96 372 ASN A N 1
ATOM 2012 C CA . ASN A 1 287 ? 46.180 60.587 100.590 1.00 9.64 372 ASN A CA 1
ATOM 2013 C C . ASN A 1 287 ? 46.447 59.756 101.828 1.00 10.49 372 ASN A C 1
ATOM 2014 O O . ASN A 1 287 ? 47.592 59.442 102.154 1.00 12.76 372 ASN A O 1
ATOM 2019 N N . ILE A 1 288 ? 45.367 59.428 102.521 1.00 9.62 373 ILE A N 1
ATOM 2020 C CA . ILE A 1 288 ? 45.398 58.572 103.694 1.00 9.78 373 ILE A CA 1
ATOM 2021 C C . ILE A 1 288 ? 44.259 57.618 103.366 1.00 9.91 373 ILE A C 1
ATOM 2022 O O . ILE A 1 288 ? 43.116 58.046 103.204 1.00 8.35 373 ILE A O 1
ATOM 2027 N N . ASP A 1 289 ? 44.579 56.334 103.241 1.00 9.70 374 ASP A N 1
ATOM 2028 C CA . ASP A 1 289 ? 43.588 55.326 102.867 1.00 11.36 374 ASP A CA 1
ATOM 2029 C C . ASP A 1 289 ? 42.225 55.418 103.548 1.00 10.58 374 ASP A C 1
ATOM 2030 O O . ASP A 1 289 ? 41.190 55.344 102.879 1.00 9.55 374 ASP A O 1
ATOM 2035 N N . TRP A 1 290 ? 42.225 55.589 104.865 1.00 9.45 375 TRP A N 1
ATOM 2036 C CA . TRP A 1 290 ? 40.984 55.660 105.635 1.00 8.74 375 TRP A CA 1
ATOM 2037 C C . TRP A 1 290 ? 40.045 56.776 105.169 1.00 8.07 375 TRP A C 1
ATOM 2038 O O . TRP A 1 290 ? 38.825 56.649 105.273 1.00 10.11 375 TRP A O 1
ATOM 2049 N N . LEU A 1 291 ? 40.609 57.862 104.650 1.00 5.49 376 LEU A N 1
ATOM 2050 C CA . LEU A 1 291 ? 39.798 58.985 104.172 1.00 6.80 376 LEU A CA 1
ATOM 2051 C C . LEU A 1 291 ? 39.086 58.638 102.871 1.00 7.33 376 LEU A C 1
ATOM 2052 O O . LEU A 1 291 ? 37.999 59.148 102.595 1.00 6.76 376 LEU A O 1
ATOM 2057 N N . GLY A 1 292 ? 39.712 57.770 102.076 1.00 5.59 377 GLY A N 1
ATOM 2058 C CA . GLY A 1 292 ? 39.151 57.382 100.792 1.00 8.39 377 GLY A CA 1
ATOM 2059 C C . GLY A 1 292 ? 39.393 58.489 99.772 1.00 8.15 377 GLY A C 1
ATOM 2060 O O . GLY A 1 292 ? 38.444 58.999 99.180 1.00 7.81 377 GLY A O 1
ATOM 2061 N N . PRO A 1 293 ? 40.659 58.877 99.537 1.00 9.24 378 PRO A N 1
ATOM 2062 C CA . PRO A 1 293 ? 40.987 59.941 98.581 1.00 8.03 378 PRO A CA 1
ATOM 2063 C C . PRO A 1 293 ? 40.377 59.817 97.181 1.00 9.00 378 PRO A C 1
ATOM 2064 O O . PRO A 1 293 ? 40.009 60.820 96.581 1.00 9.19 378 PRO A O 1
ATOM 2068 N N . GLN A 1 294 ? 40.271 58.603 96.649 1.00 9.48 379 GLN A N 1
ATOM 2069 C CA . GLN A 1 294 ? 39.686 58.464 95.323 1.00 7.83 379 GLN A CA 1
ATOM 2070 C C . GLN A 1 294 ? 38.177 58.685 95.371 1.00 6.81 379 GLN A C 1
ATOM 2071 O O . GLN A 1 294 ? 37.586 59.177 94.411 1.00 8.29 379 GLN A O 1
ATOM 2077 N N . SER A 1 295 ? 37.554 58.319 96.486 1.00 5.68 380 SER A N 1
ATOM 2078 C CA . SER A 1 295 ? 36.117 58.507 96.645 1.00 5.88 380 SER A CA 1
ATOM 2079 C C . SER A 1 295 ? 35.847 60.001 96.789 1.00 6.44 380 SER A C 1
ATOM 2080 O O . SER A 1 295 ? 34.876 60.529 96.246 1.00 8.04 380 SER A O 1
ATOM 2083 N N . CYS A 1 296 ? 36.716 60.684 97.525 1.00 5.42 381 CYS A N 1
ATOM 2084 C CA . CYS A 1 296 ? 36.552 62.117 97.723 1.00 4.71 381 CYS A CA 1
ATOM 2085 C C . CYS A 1 296 ? 36.686 62.853 96.394 1.00 5.54 381 CYS A C 1
ATOM 2086 O O . CYS A 1 296 ? 35.888 63.738 96.083 1.00 7.13 381 CYS A O 1
ATOM 2089 N N . PHE A 1 297 ? 37.686 62.479 95.604 1.00 4.84 382 PHE A N 1
ATOM 2090 C CA . PHE A 1 297 ? 37.901 63.132 94.317 1.00 5.88 382 PHE A CA 1
ATOM 2091 C C . PHE A 1 297 ? 36.750 62.863 93.349 1.00 6.11 382 PHE A C 1
ATOM 2092 O O . PHE A 1 297 ? 36.275 63.778 92.681 1.00 8.14 382 PHE A O 1
ATOM 2100 N N . GLY A 1 298 ? 36.299 61.615 93.272 1.00 6.56 383 GLY A N 1
ATOM 2101 C CA . GLY A 1 298 ? 35.202 61.305 92.370 1.00 5.79 383 GLY A CA 1
ATOM 2102 C C . GLY A 1 298 ? 33.955 62.065 92.775 1.00 6.72 383 GLY A C 1
ATOM 2103 O O . GLY A 1 298 ? 33.223 62.609 91.940 1.00 7.67 383 GLY A O 1
ATOM 2104 N N . CYS A 1 299 ? 33.726 62.107 94.081 1.00 4.90 384 CYS A N 1
ATOM 2105 C CA . CYS A 1 299 ? 32.577 62.786 94.668 1.00 4.73 384 CYS A CA 1
ATOM 2106 C C . CYS A 1 299 ? 32.580 64.282 94.395 1.00 6.01 384 CYS A C 1
ATOM 2107 O O . CYS A 1 299 ? 31.582 64.853 93.929 1.00 5.71 384 CYS A O 1
ATOM 2110 N N . MET A 1 300 ? 33.703 64.921 94.696 1.00 4.48 385 MET A N 1
ATOM 2111 C CA . MET A 1 300 ? 33.813 66.357 94.505 1.00 6.39 385 MET A CA 1
ATOM 2112 C C . MET A 1 300 ? 33.828 66.738 93.030 1.00 7.66 385 MET A C 1
ATOM 2113 O O . MET A 1 300 ? 33.420 67.844 92.666 1.00 7.42 385 MET A O 1
ATOM 2118 N N . THR A 1 301 ? 34.289 65.826 92.179 1.00 7.75 386 THR A N 1
ATOM 2119 C CA . THR A 1 301 ? 34.306 66.091 90.744 1.00 7.58 386 THR A CA 1
ATOM 2120 C C . THR A 1 301 ? 32.863 66.279 90.282 1.00 8.32 386 THR A C 1
ATOM 2121 O O . THR A 1 301 ? 32.576 67.126 89.441 1.00 9.54 386 THR A O 1
ATOM 2125 N N . ALA A 1 302 ? 31.959 65.480 90.840 1.00 7.17 387 ALA A N 1
ATOM 2126 C CA . ALA A 1 302 ? 30.546 65.561 90.495 1.00 6.05 387 ALA A CA 1
ATOM 2127 C C . ALA A 1 302 ? 29.961 66.824 91.105 1.00 7.55 387 ALA A C 1
ATOM 2128 O O . ALA A 1 302 ? 29.177 67.529 90.471 1.00 6.84 387 ALA A O 1
ATOM 2130 N N . ALA A 1 303 ? 30.343 67.105 92.347 1.00 6.26 388 ALA A N 1
ATOM 2131 C CA . ALA A 1 303 ? 29.854 68.295 93.033 1.00 7.08 388 ALA A CA 1
ATOM 2132 C C . ALA A 1 303 ? 30.226 69.554 92.251 1.00 7.08 388 ALA A C 1
ATOM 2133 O O . ALA A 1 303 ? 29.435 70.493 92.152 1.00 6.79 388 ALA A O 1
ATOM 2135 N N . HIS A 1 304 ? 31.436 69.562 91.696 1.00 6.20 389 HIS A N 1
ATOM 2136 C CA . HIS A 1 304 ? 31.932 70.712 90.944 1.00 8.12 389 HIS A CA 1
ATOM 2137 C C . HIS A 1 304 ? 31.015 71.077 89.782 1.00 7.75 389 HIS A C 1
ATOM 2138 O O . HIS A 1 304 ? 30.953 72.230 89.362 1.00 7.74 389 HIS A O 1
ATOM 2145 N N . MET A 1 305 ? 30.293 70.089 89.266 1.00 8.11 390 MET A N 1
ATOM 2146 C CA . MET A 1 305 ? 29.399 70.334 88.143 1.00 7.28 390 MET A CA 1
ATOM 2147 C C . MET A 1 305 ? 28.300 71.342 88.482 1.00 6.60 390 MET A C 1
ATOM 2148 O O . MET A 1 305 ? 27.733 71.965 87.588 1.00 6.79 390 MET A O 1
ATOM 2153 N N . ALA A 1 306 ? 28.012 71.514 89.771 1.00 6.73 391 ALA A N 1
ATOM 2154 C CA . ALA A 1 306 ? 26.999 72.475 90.205 1.00 6.60 391 ALA A CA 1
ATOM 2155 C C . ALA A 1 306 ? 27.489 73.891 89.886 1.00 7.61 391 ALA A C 1
ATOM 2156 O O . ALA A 1 306 ? 26.722 74.739 89.421 1.00 6.97 391 ALA A O 1
ATOM 2158 N N . TRP A 1 307 ? 28.771 74.137 90.155 1.00 5.92 392 TRP A N 1
ATOM 2159 C CA . TRP A 1 307 ? 29.395 75.436 89.894 1.00 6.23 392 TRP A CA 1
ATOM 2160 C C . TRP A 1 307 ? 29.587 75.636 88.386 1.00 8.29 392 TRP A C 1
ATOM 2161 O O . TRP A 1 307 ? 29.437 76.745 87.858 1.00 7.96 392 TRP A O 1
ATOM 2172 N N . GLN A 1 308 ? 29.935 74.559 87.696 1.00 6.41 393 GLN A N 1
ATOM 2173 C CA . GLN A 1 308 ? 30.121 74.633 86.257 1.00 8.21 393 GLN A CA 1
ATOM 2174 C C . GLN A 1 308 ? 28.794 75.051 85.608 1.00 7.98 393 GLN A C 1
ATOM 2175 O O . GLN A 1 308 ? 28.766 75.877 84.696 1.00 8.06 393 GLN A O 1
ATOM 2177 N N . ALA A 1 309 ? 27.691 74.504 86.109 1.00 8.57 394 ALA A N 1
ATOM 2178 C CA . ALA A 1 309 ? 26.372 74.813 85.565 1.00 10.31 394 ALA A CA 1
ATOM 2179 C C . ALA A 1 309 ? 25.989 76.258 85.823 1.00 10.54 394 ALA A C 1
ATOM 2180 O O . ALA A 1 309 ? 25.304 76.880 85.003 1.00 9.66 394 ALA A O 1
ATOM 2182 N N . LEU A 1 310 ? 26.422 76.781 86.969 1.00 9.60 395 LEU A N 1
ATOM 2183 C CA . LEU A 1 310 ? 26.122 78.154 87.344 1.00 9.42 395 LEU A CA 1
ATOM 2184 C C . LEU A 1 310 ? 27.110 79.150 86.756 1.00 10.65 395 LEU A C 1
ATOM 2185 O O . LEU A 1 310 ? 27.033 80.343 87.037 1.00 9.91 395 LEU A O 1
ATOM 2190 N N . GLY A 1 311 ? 28.034 78.653 85.940 1.00 9.42 396 GLY A N 1
ATOM 2191 C CA . GLY A 1 311 ? 29.005 79.521 85.298 1.00 10.22 396 GLY A CA 1
ATOM 2192 C C . GLY A 1 311 ? 30.081 80.096 86.199 1.00 9.96 396 GLY A C 1
ATOM 2193 O O . GLY A 1 311 ? 30.669 81.131 85.882 1.00 9.59 396 GLY A O 1
ATOM 2194 N N . VAL A 1 312 ? 30.349 79.432 87.317 1.00 7.81 397 VAL A N 1
ATOM 2195 C CA . VAL A 1 312 ? 31.370 79.896 88.253 1.00 8.10 397 VAL A CA 1
ATOM 2196 C C . VAL A 1 312 ? 32.277 78.748 88.696 1.00 8.66 397 VAL A C 1
ATOM 2197 O O . VAL A 1 312 ? 32.485 78.535 89.893 1.00 9.54 397 VAL A O 1
ATOM 2201 N N . SER A 1 313 ? 32.823 78.017 87.730 1.00 7.74 398 SER A N 1
ATOM 2202 C CA . SER A 1 313 ? 33.683 76.880 88.040 1.00 7.99 398 SER A CA 1
ATOM 2203 C C . SER A 1 313 ? 34.820 77.178 89.010 1.00 8.32 398 SER A C 1
ATOM 2204 O O . SER A 1 313 ? 35.116 76.361 89.885 1.00 7.38 398 SER A O 1
ATOM 2207 N N . ASP A 1 314 ? 35.458 78.336 88.876 1.00 7.52 399 ASP A N 1
ATOM 2208 C CA . ASP A 1 314 ? 36.574 78.630 89.763 1.00 8.81 399 ASP A CA 1
ATOM 2209 C C . ASP A 1 314 ? 36.212 79.014 91.188 1.00 8.69 399 ASP A C 1
ATOM 2210 O O . ASP A 1 314 ? 37.088 79.401 91.962 1.00 8.48 399 ASP A O 1
ATOM 2215 N N . HIS A 1 315 ? 34.933 78.915 91.543 1.00 7.28 400 HIS A N 1
ATOM 2216 C CA . HIS A 1 315 ? 34.539 79.208 92.917 1.00 7.67 400 HIS A CA 1
ATOM 2217 C C . HIS A 1 315 ? 34.721 77.966 93.791 1.00 8.17 400 HIS A C 1
ATOM 2218 O O . HIS A 1 315 ? 34.646 78.045 95.017 1.00 8.69 400 HIS A O 1
ATOM 2225 N N . MET A 1 316 ? 34.943 76.813 93.164 1.00 7.90 401 MET A N 1
ATOM 2226 C CA . MET A 1 316 ? 35.169 75.590 93.930 1.00 8.58 401 MET A CA 1
ATOM 2227 C C . MET A 1 316 ? 36.473 74.931 93.507 1.00 8.94 401 MET A C 1
ATOM 2228 O O . MET A 1 316 ? 36.705 74.678 92.322 1.00 8.28 401 MET A O 1
ATOM 2233 N N . GLY A 1 317 ? 37.320 74.661 94.491 1.00 7.34 402 GLY A N 1
ATOM 2234 C CA . GLY A 1 317 ? 38.587 74.020 94.223 1.00 5.96 402 GLY A CA 1
ATOM 2235 C C . GLY A 1 317 ? 38.692 72.723 94.998 1.00 7.37 402 GLY A C 1
ATOM 2236 O O . GLY A 1 317 ? 37.908 72.468 95.921 1.00 5.27 402 GLY A O 1
ATOM 2237 N N . TYR A 1 318 ? 39.656 71.895 94.613 1.00 6.13 403 TYR A N 1
ATOM 2238 C CA . TYR A 1 318 ? 39.883 70.613 95.269 1.00 6.13 403 TYR A CA 1
ATOM 2239 C C . TYR A 1 318 ? 41.365 70.312 95.149 1.00 4.87 403 TYR A C 1
ATOM 2240 O O . TYR A 1 318 ? 41.943 70.489 94.079 1.00 5.04 403 TYR A O 1
ATOM 2249 N N . SER A 1 319 ? 41.980 69.846 96.230 1.00 4.16 404 SER A N 1
ATOM 2250 C CA . SER A 1 319 ? 43.402 69.541 96.177 1.00 6.23 404 SER A CA 1
ATOM 2251 C C . SER A 1 319 ? 43.862 68.407 97.080 1.00 6.78 404 SER A C 1
ATOM 2252 O O . SER A 1 319 ? 43.644 68.427 98.289 1.00 8.08 404 SER A O 1
ATOM 2255 N N . GLN A 1 320 ? 44.489 67.414 96.464 1.00 5.60 405 GLN A N 1
ATOM 2256 C CA . GLN A 1 320 ? 45.056 66.274 97.164 1.00 5.43 405 GLN A CA 1
ATOM 2257 C C . GLN A 1 320 ? 46.373 66.093 96.437 1.00 7.00 405 GLN A C 1
ATOM 2258 O O . GLN A 1 320 ? 46.390 65.845 95.230 1.00 7.02 405 GLN A O 1
ATOM 2264 N N . ILE A 1 321 ? 47.469 66.280 97.167 1.00 6.50 406 ILE A N 1
ATOM 2265 C CA . ILE A 1 321 ? 48.804 66.178 96.597 1.00 6.81 406 ILE A CA 1
ATOM 2266 C C . ILE A 1 321 ? 49.659 65.236 97.434 1.00 7.54 406 ILE A C 1
ATOM 2267 O O . ILE A 1 321 ? 50.190 65.621 98.480 1.00 8.16 406 ILE A O 1
ATOM 2272 N N . GLY A 1 322 ? 49.802 64.006 96.961 1.00 7.93 407 GLY A N 1
ATOM 2273 C CA . GLY A 1 322 ? 50.588 63.036 97.696 1.00 10.30 407 GLY A CA 1
ATOM 2274 C C . GLY A 1 322 ? 49.992 62.777 99.063 1.00 10.23 407 GLY A C 1
ATOM 2275 O O . GLY A 1 322 ? 48.788 62.932 99.267 1.00 10.28 407 GLY A O 1
ATOM 2276 N N . ALA A 1 323 ? 50.840 62.389 100.008 1.00 9.42 408 ALA A N 1
ATOM 2277 C CA . ALA A 1 323 ? 50.392 62.096 101.358 1.00 10.81 408 ALA A CA 1
ATOM 2278 C C . ALA A 1 323 ? 51.256 62.809 102.387 1.00 11.45 408 ALA A C 1
ATOM 2279 O O . ALA A 1 323 ? 52.437 63.072 102.145 1.00 10.66 408 ALA A O 1
ATOM 2281 N N . HIS A 1 324 ? 50.655 63.117 103.532 1.00 9.85 409 HIS A N 1
ATOM 2282 C CA . HIS A 1 324 ? 51.354 63.782 104.623 1.00 9.69 409 HIS A CA 1
ATOM 2283 C C . HIS A 1 324 ? 50.618 63.486 105.924 1.00 10.15 409 HIS A C 1
ATOM 2284 O O . HIS A 1 324 ? 49.523 62.924 105.901 1.00 9.23 409 HIS A O 1
ATOM 2291 N N . ALA A 1 325 ? 51.226 63.846 107.052 1.00 10.88 410 ALA A N 1
ATOM 2292 C CA . ALA A 1 325 ? 50.624 63.606 108.361 1.00 11.06 410 ALA A CA 1
ATOM 2293 C C . ALA A 1 325 ? 49.216 64.191 108.431 1.00 10.71 410 ALA A C 1
ATOM 2294 O O . ALA A 1 325 ? 48.975 65.307 107.973 1.00 11.98 410 ALA A O 1
ATOM 2296 N N . HIS A 1 326 ? 48.294 63.431 109.011 1.00 10.54 411 HIS A N 1
ATOM 2297 C CA . HIS A 1 326 ? 46.903 63.854 109.135 1.00 11.06 411 HIS A CA 1
ATOM 2298 C C . HIS A 1 326 ? 46.737 65.212 109.822 1.00 10.81 411 HIS A C 1
ATOM 2299 O O . HIS A 1 326 ? 47.231 65.427 110.924 1.00 9.05 411 HIS A O 1
ATOM 2306 N N . CYS A 1 327 ? 46.027 66.117 109.151 1.00 9.59 412 CYS A N 1
ATOM 2307 C CA . CYS A 1 327 ? 45.753 67.465 109.645 1.00 9.97 412 CYS A CA 1
ATOM 2308 C C . CYS A 1 327 ? 46.948 68.398 109.785 1.00 10.58 412 CYS A C 1
ATOM 2309 O O . CYS A 1 327 ? 46.846 69.453 110.403 1.00 12.27 412 CYS A O 1
ATOM 2312 N N . ALA A 1 328 ? 48.083 68.009 109.216 1.00 9.01 413 ALA A N 1
ATOM 2313 C CA . ALA A 1 328 ? 49.262 68.862 109.239 1.00 9.07 413 ALA A CA 1
ATOM 2314 C C . ALA A 1 328 ? 49.239 69.530 107.870 1.00 8.31 413 ALA A C 1
ATOM 2315 O O . ALA A 1 328 ? 49.663 68.936 106.883 1.00 8.01 413 ALA A O 1
ATOM 2317 N N . PHE A 1 329 ? 48.713 70.751 107.807 1.00 9.79 414 PHE A N 1
ATOM 2318 C CA . PHE A 1 329 ? 48.612 71.478 106.539 1.00 9.11 414 PHE A CA 1
ATOM 2319 C C . PHE A 1 329 ? 49.952 71.536 105.818 1.00 9.80 414 PHE A C 1
ATOM 2320 O O . PHE A 1 329 ? 50.934 72.039 106.361 1.00 11.39 414 PHE A O 1
ATOM 2328 N N . PRO A 1 330 ? 50.000 71.043 104.567 1.00 8.93 415 PRO A N 1
ATOM 2329 C CA . PRO A 1 330 ? 51.214 71.016 103.749 1.00 9.01 415 PRO A CA 1
ATOM 2330 C C . PRO A 1 330 ? 51.543 72.308 103.019 1.00 11.27 415 PRO A C 1
ATOM 2331 O O . PRO A 1 330 ? 50.653 73.002 102.514 1.00 10.22 415 PRO A O 1
ATOM 2335 N N . SER A 1 331 ? 52.834 72.614 102.948 1.00 10.80 416 SER A N 1
ATOM 2336 C CA . SER A 1 331 ? 53.278 73.818 102.274 1.00 12.64 416 SER A CA 1
ATOM 2337 C C . SER A 1 331 ? 52.933 73.797 100.787 1.00 12.08 416 SER A C 1
ATOM 2338 O O . SER A 1 331 ? 52.758 74.860 100.189 1.00 12.71 416 SER A O 1
ATOM 2341 N N . ASN A 1 332 ? 52.829 72.612 100.179 1.00 10.99 417 ASN A N 1
ATOM 2342 C CA . ASN A 1 332 ? 52.501 72.579 98.753 1.00 9.79 417 ASN A CA 1
ATOM 2343 C C . ASN A 1 332 ? 51.056 72.962 98.447 1.00 9.09 417 ASN A C 1
ATOM 2344 O O . ASN A 1 332 ? 50.653 73.001 97.286 1.00 8.54 417 ASN A O 1
ATOM 2349 N N . GLN A 1 333 ? 50.283 73.260 99.488 1.00 8.01 418 GLN A N 1
ATOM 2350 C CA . GLN A 1 333 ? 48.897 73.676 99.307 1.00 8.35 418 GLN A CA 1
ATOM 2351 C C . GLN A 1 333 ? 48.692 75.095 99.832 1.00 9.52 418 GLN A C 1
ATOM 2352 O O . GLN A 1 333 ? 47.587 75.631 99.781 1.00 8.81 418 GLN A O 1
ATOM 2358 N N . GLN A 1 334 ? 49.757 75.712 100.332 1.00 8.39 419 GLN A N 1
ATOM 2359 C CA . GLN A 1 334 ? 49.634 77.058 100.874 1.00 8.82 419 GLN A CA 1
ATOM 2360 C C . GLN A 1 334 ? 49.180 78.109 99.858 1.00 7.18 419 GLN A C 1
ATOM 2361 O O . GLN A 1 334 ? 48.299 78.916 100.154 1.00 8.13 419 GLN A O 1
ATOM 2367 N N . SER A 1 335 ? 49.778 78.117 98.671 1.00 6.94 420 SER A N 1
ATOM 2368 C CA . SER A 1 335 ? 49.389 79.106 97.671 1.00 8.09 420 SER A CA 1
ATOM 2369 C C . SER A 1 335 ? 47.938 78.916 97.219 1.00 9.15 420 SER A C 1
ATOM 2370 O O . SER A 1 335 ? 47.261 79.893 96.880 1.00 7.73 420 SER A O 1
ATOM 2373 N N . GLN A 1 336 ? 47.459 77.671 97.221 1.00 7.23 421 GLN A N 1
ATOM 2374 C CA . GLN A 1 336 ? 46.082 77.386 96.810 1.00 8.29 421 GLN A CA 1
ATOM 2375 C C . GLN A 1 336 ? 45.103 77.908 97.858 1.00 7.83 421 GLN A C 1
ATOM 2376 O O . GLN A 1 336 ? 44.109 78.546 97.517 1.00 7.69 421 GLN A O 1
ATOM 2382 N N . LEU A 1 337 ? 45.383 77.642 99.132 1.00 7.82 422 LEU A N 1
ATOM 2383 C CA . LEU A 1 337 ? 44.515 78.128 100.207 1.00 7.50 422 LEU A CA 1
ATOM 2384 C C . LEU A 1 337 ? 44.482 79.658 100.181 1.00 8.30 422 LEU A C 1
ATOM 2385 O O . LEU A 1 337 ? 43.415 80.275 100.256 1.00 7.48 422 LEU A O 1
ATOM 2390 N N . THR A 1 338 ? 45.654 80.270 100.062 1.00 8.29 423 THR A N 1
ATOM 2391 C CA . THR A 1 338 ? 45.735 81.727 100.043 1.00 7.11 423 THR A CA 1
ATOM 2392 C C . THR A 1 338 ? 44.953 82.313 98.872 1.00 7.28 423 THR A C 1
ATOM 2393 O O . THR A 1 338 ? 44.314 83.354 99.007 1.00 7.20 423 THR A O 1
ATOM 2397 N N . ALA A 1 339 ? 45.001 81.647 97.725 1.00 6.24 424 ALA A N 1
ATOM 2398 C CA . ALA A 1 339 ? 44.264 82.128 96.563 1.00 8.32 424 ALA A CA 1
ATOM 2399 C C . ALA A 1 339 ? 42.770 82.227 96.898 1.00 6.93 424 ALA A C 1
ATOM 2400 O O . ALA A 1 339 ? 42.143 83.249 96.636 1.00 6.93 424 ALA A O 1
ATOM 2402 N N . PHE A 1 340 ? 42.203 81.171 97.480 1.00 6.82 425 PHE A N 1
ATOM 2403 C CA . PHE A 1 340 ? 40.786 81.183 97.846 1.00 6.67 425 PHE A CA 1
ATOM 2404 C C . PHE A 1 340 ? 40.482 82.176 98.969 1.00 6.33 425 PHE A C 1
ATOM 2405 O O . PHE A 1 340 ? 39.431 82.820 98.985 1.00 5.09 425 PHE A O 1
ATOM 2413 N N . VAL A 1 341 ? 41.397 82.300 99.915 1.00 5.14 426 VAL A N 1
ATOM 2414 C CA . VAL A 1 341 ? 41.196 83.239 101.009 1.00 4.16 426 VAL A CA 1
ATOM 2415 C C . VAL A 1 341 ? 41.145 84.664 100.460 1.00 4.21 426 VAL A C 1
ATOM 2416 O O . VAL A 1 341 ? 40.244 85.442 100.789 1.00 3.86 426 VAL A O 1
ATOM 2420 N N . GLN A 1 342 ? 42.098 84.999 99.599 1.00 4.84 427 GLN A N 1
ATOM 2421 C CA . GLN A 1 342 ? 42.142 86.344 99.045 1.00 5.79 427 GLN A CA 1
ATOM 2422 C C . GLN A 1 342 ? 40.913 86.661 98.219 1.00 5.98 427 GLN A C 1
ATOM 2423 O O . GLN A 1 342 ? 40.368 87.758 98.316 1.00 6.31 427 GLN A O 1
ATOM 2429 N N . LYS A 1 343 ? 40.466 85.702 97.417 1.00 6.92 428 LYS A N 1
ATOM 2430 C CA . LYS A 1 343 ? 39.299 85.929 96.578 1.00 8.83 428 LYS A CA 1
ATOM 2431 C C . LYS A 1 343 ? 37.994 86.064 97.354 1.00 8.62 428 LYS A C 1
ATOM 2432 O O . LYS A 1 343 ? 37.257 87.038 97.178 1.00 8.22 428 LYS A O 1
ATOM 2438 N N . PHE A 1 344 ? 37.713 85.103 98.225 1.00 9.15 429 PHE A N 1
ATOM 2439 C CA . PHE A 1 344 ? 36.455 85.126 98.961 1.00 8.22 429 PHE A CA 1
ATOM 2440 C C . PHE A 1 344 ? 36.403 85.866 100.285 1.00 9.27 429 PHE A C 1
ATOM 2441 O O . PHE A 1 344 ? 35.349 86.385 100.661 1.00 9.34 429 PHE A O 1
ATOM 2449 N N . LEU A 1 345 ? 37.520 85.920 100.998 1.00 8.18 430 LEU A N 1
ATOM 2450 C CA . LEU A 1 345 ? 37.540 86.627 102.270 1.00 9.35 430 LEU A CA 1
ATOM 2451 C C . LEU A 1 345 ? 38.071 88.052 102.130 1.00 10.44 430 LEU A C 1
ATOM 2452 O O . LEU A 1 345 ? 37.642 88.952 102.853 1.00 9.31 430 LEU A O 1
ATOM 2457 N N . LEU A 1 346 ? 38.983 88.267 101.184 1.00 11.23 431 LEU A N 1
ATOM 2458 C CA . LEU A 1 346 ? 39.561 89.594 100.990 1.00 11.71 431 LEU A CA 1
ATOM 2459 C C . LEU A 1 346 ? 39.093 90.327 99.734 1.00 12.33 431 LEU A C 1
ATOM 2460 O O . LEU A 1 346 ? 39.536 91.444 99.462 1.00 12.12 431 LEU A O 1
ATOM 2465 N N . GLY A 1 347 ? 38.207 89.700 98.969 1.00 11.99 432 GLY A N 1
ATOM 2466 C CA . GLY A 1 347 ? 37.682 90.331 97.768 1.00 14.14 432 GLY A CA 1
ATOM 2467 C C . GLY A 1 347 ? 38.648 90.585 96.623 1.00 15.45 432 GLY A C 1
ATOM 2468 O O . GLY A 1 347 ? 38.466 91.537 95.866 1.00 16.17 432 GLY A O 1
ATOM 2469 N N . GLN A 1 348 ? 39.671 89.747 96.487 1.00 16.43 433 GLN A N 1
ATOM 2470 C CA . GLN A 1 348 ? 40.651 89.893 95.411 1.00 18.11 433 GLN A CA 1
ATOM 2471 C C . GLN A 1 348 ? 40.288 88.991 94.231 1.00 19.75 433 GLN A C 1
ATOM 2472 O O . GLN A 1 348 ? 39.375 88.175 94.332 1.00 19.83 433 GLN A O 1
ATOM 2478 N N . SER A 1 349 ? 40.993 89.137 93.110 1.00 20.67 434 SER A N 1
ATOM 2479 C CA . SER A 1 349 ? 40.689 88.335 91.924 1.00 19.90 434 SER A CA 1
ATOM 2480 C C . SER A 1 349 ? 41.723 87.264 91.587 1.00 18.94 434 SER A C 1
ATOM 2481 O O . SER A 1 349 ? 41.866 86.874 90.429 1.00 19.88 434 SER A O 1
ATOM 2484 N N . THR A 1 350 ? 42.438 86.786 92.593 1.00 16.06 435 THR A N 1
ATOM 2485 C CA . THR A 1 350 ? 43.454 85.770 92.381 1.00 14.12 435 THR A CA 1
ATOM 2486 C C . THR A 1 350 ? 42.897 84.576 91.603 1.00 14.05 435 THR A C 1
ATOM 2487 O O . THR A 1 350 ? 41.691 84.319 91.619 1.00 13.65 435 THR A O 1
ATOM 2491 N N . ASN A 1 351 ? 43.764 83.846 90.913 1.00 10.68 436 ASN A N 1
ATOM 2492 C CA . ASN A 1 351 ? 43.292 82.685 90.167 1.00 9.88 436 ASN A CA 1
ATOM 2493 C C . ASN A 1 351 ? 42.965 81.545 91.122 1.00 8.53 436 ASN A C 1
ATOM 2494 O O . ASN A 1 351 ? 43.753 81.223 92.010 1.00 8.27 436 ASN A O 1
ATOM 2499 N N . THR A 1 352 ? 41.809 80.925 90.930 1.00 8.07 437 THR A N 1
ATOM 2500 C CA . THR A 1 352 ? 41.404 79.822 91.789 1.00 7.35 437 THR A CA 1
ATOM 2501 C C . THR A 1 352 ? 40.992 78.584 91.000 1.00 7.00 437 THR A C 1
ATOM 2502 O O . THR A 1 352 ? 40.107 77.829 91.416 1.00 8.11 437 THR A O 1
ATOM 2506 N N . ALA A 1 353 ? 41.643 78.387 89.855 1.00 5.91 438 ALA A N 1
ATOM 2507 C CA . ALA A 1 353 ? 41.390 77.232 88.996 1.00 6.84 438 ALA A CA 1
ATOM 2508 C C . ALA A 1 353 ? 42.279 76.130 89.567 1.00 7.60 438 ALA A C 1
ATOM 2509 O O . ALA A 1 353 ? 43.380 75.865 89.076 1.00 8.30 438 ALA A O 1
ATOM 2511 N N . ILE A 1 354 ? 41.782 75.503 90.624 1.00 6.04 439 ILE A N 1
ATOM 2512 C CA . ILE A 1 354 ? 42.505 74.463 91.340 1.00 6.57 439 ILE A CA 1
ATOM 2513 C C . ILE A 1 354 ? 41.618 73.237 91.526 1.00 5.81 439 ILE A C 1
ATOM 2514 O O . ILE A 1 354 ? 40.622 73.292 92.238 1.00 7.25 439 ILE A O 1
ATOM 2519 N N . PHE A 1 355 ? 41.986 72.132 90.893 1.00 6.14 440 PHE A N 1
ATOM 2520 C CA . PHE A 1 355 ? 41.204 70.909 91.008 1.00 6.45 440 PHE A CA 1
ATOM 2521 C C . PHE A 1 355 ? 42.112 69.746 90.626 1.00 7.90 440 PHE A C 1
ATOM 2522 O O . PHE A 1 355 ? 42.274 69.426 89.446 1.00 7.22 440 PHE A O 1
ATOM 2530 N N . GLN A 1 356 ? 42.709 69.110 91.630 1.00 6.35 441 GLN A N 1
ATOM 2531 C CA . GLN A 1 356 ? 43.639 68.022 91.359 1.00 8.34 441 GLN A CA 1
ATOM 2532 C C . GLN A 1 356 ? 43.647 66.910 92.403 1.00 7.44 441 GLN A C 1
ATOM 2533 O O . GLN A 1 356 ? 43.301 67.124 93.563 1.00 8.03 441 GLN A O 1
ATOM 2539 N N . SER A 1 357 ? 44.087 65.732 91.967 1.00 7.70 442 SER A N 1
ATOM 2540 C CA . SER A 1 357 ? 44.180 64.541 92.804 1.00 7.96 442 SER A CA 1
ATOM 2541 C C . SER A 1 357 ? 45.094 63.531 92.106 1.00 7.54 442 SER A C 1
ATOM 2542 O O . SER A 1 357 ? 45.240 63.570 90.890 1.00 8.98 442 SER A O 1
ATOM 2545 N N . ASP A 1 358 ? 45.705 62.635 92.873 1.00 8.67 443 ASP A N 1
ATOM 2546 C CA . ASP A 1 358 ? 46.562 61.616 92.278 1.00 9.70 443 ASP A CA 1
ATOM 2547 C C . ASP A 1 358 ? 45.728 60.379 91.972 1.00 9.49 443 ASP A C 1
ATOM 2548 O O . ASP A 1 358 ? 46.262 59.325 91.623 1.00 10.20 443 ASP A O 1
ATOM 2553 N N . PHE A 1 359 ? 44.415 60.513 92.104 1.00 9.44 444 PHE A N 1
ATOM 2554 C CA . PHE A 1 359 ? 43.509 59.398 91.855 1.00 10.39 444 PHE A CA 1
ATOM 2555 C C . PHE A 1 359 ? 42.576 59.695 90.687 1.00 11.08 444 PHE A C 1
ATOM 2556 O O . PHE A 1 359 ? 42.394 60.853 90.309 1.00 12.08 444 PHE A O 1
ATOM 2564 N N . SER A 1 360 ? 41.992 58.647 90.114 1.00 11.57 445 SER A N 1
ATOM 2565 C CA . SER A 1 360 ? 41.082 58.806 88.982 1.00 13.27 445 SER A CA 1
ATOM 2566 C C . SER A 1 360 ? 39.651 59.063 89.447 1.00 11.32 445 SER A C 1
ATOM 2567 O O . SER A 1 360 ? 39.118 58.334 90.285 1.00 11.37 445 SER A O 1
ATOM 2570 N N . ALA A 1 361 ? 39.033 60.102 88.897 1.00 11.39 446 ALA A N 1
ATOM 2571 C CA . ALA A 1 361 ? 37.664 60.456 89.261 1.00 12.20 446 ALA A CA 1
ATOM 2572 C C . ALA A 1 361 ? 36.662 59.371 88.869 1.00 11.46 446 ALA A C 1
ATOM 2573 O O . ALA A 1 361 ? 35.644 59.193 89.540 1.00 11.99 446 ALA A O 1
ATOM 2575 N N . ASN A 1 362 ? 36.950 58.654 87.784 1.00 11.68 447 ASN A N 1
ATOM 2576 C CA . ASN A 1 362 ? 36.064 57.590 87.314 1.00 11.12 447 ASN A CA 1
ATOM 2577 C C . ASN A 1 362 ? 34.653 58.075 86.993 1.00 10.66 447 ASN A C 1
ATOM 2578 O O . ASN A 1 362 ? 33.657 57.442 87.367 1.00 10.92 447 ASN A O 1
ATOM 2583 N N . GLN A 1 363 ? 34.574 59.189 86.282 1.00 11.84 448 GLN A N 1
ATOM 2584 C CA . GLN A 1 363 ? 33.294 59.785 85.919 1.00 12.99 448 GLN A CA 1
ATOM 2585 C C . GLN A 1 363 ? 32.350 58.892 85.114 1.00 13.08 448 GLN A C 1
ATOM 2586 O O . GLN A 1 363 ? 31.138 58.916 85.328 1.00 12.90 448 GLN A O 1
ATOM 2592 N N . SER A 1 364 ? 32.890 58.107 84.188 1.00 14.31 449 SER A N 1
ATOM 2593 C CA . SER A 1 364 ? 32.044 57.242 83.369 1.00 15.29 449 SER A CA 1
ATOM 2594 C C . SER A 1 364 ? 31.354 56.181 84.221 1.00 15.28 449 SER A C 1
ATOM 2595 O O . SER A 1 364 ? 30.282 55.686 83.873 1.00 16.62 449 SER A O 1
ATOM 2598 N N . GLN A 1 365 ? 31.968 55.845 85.349 1.00 13.22 450 GLN A N 1
ATOM 2599 C CA . GLN A 1 365 ? 31.417 54.839 86.237 1.00 13.66 450 GLN A CA 1
ATOM 2600 C C . GLN A 1 365 ? 30.420 55.405 87.244 1.00 12.74 450 GLN A C 1
ATOM 2601 O O . GLN A 1 365 ? 29.455 54.737 87.597 1.00 12.72 450 GLN A O 1
ATOM 2607 N N . TRP A 1 366 ? 30.642 56.640 87.688 1.00 11.69 451 TRP A N 1
ATOM 2608 C CA . TRP A 1 366 ? 29.781 57.245 88.698 1.00 11.59 451 TRP A CA 1
ATOM 2609 C C . TRP A 1 366 ? 28.860 58.370 88.259 1.00 12.13 451 TRP A C 1
ATOM 2610 O O . TRP A 1 366 ? 27.929 58.725 88.988 1.00 11.63 451 TRP A O 1
ATOM 2621 N N . ILE A 1 367 ? 29.117 58.940 87.087 1.00 11.12 452 ILE A N 1
ATOM 2622 C CA . ILE A 1 367 ? 28.290 60.036 86.583 1.00 11.94 452 ILE A CA 1
ATOM 2623 C C . ILE A 1 367 ? 27.671 59.681 85.232 1.00 13.66 452 ILE A C 1
ATOM 2624 O O . ILE A 1 367 ? 28.378 59.527 84.232 1.00 14.28 452 ILE A O 1
ATOM 2629 N N . ASP A 1 368 ? 26.348 59.543 85.212 1.00 12.67 453 ASP A N 1
ATOM 2630 C CA . ASP A 1 368 ? 25.633 59.210 83.987 1.00 14.19 453 ASP A CA 1
ATOM 2631 C C . ASP A 1 368 ? 24.631 60.304 83.626 1.00 15.19 453 ASP A C 1
ATOM 2632 O O . ASP A 1 368 ? 23.587 60.039 83.033 1.00 15.57 453 ASP A O 1
ATOM 2637 N N . TRP A 1 369 ? 24.956 61.537 84.000 1.00 13.73 454 TRP A N 1
ATOM 2638 C CA . TRP A 1 369 ? 24.111 62.683 83.694 1.00 14.32 454 TRP A CA 1
ATOM 2639 C C . TRP A 1 369 ? 24.981 63.821 83.177 1.00 15.06 454 TRP A C 1
ATOM 2640 O O . TRP A 1 369 ? 26.171 63.897 83.489 1.00 14.97 454 TRP A O 1
ATOM 2651 N N . THR A 1 370 ? 24.381 64.703 82.386 1.00 14.54 455 THR A N 1
ATOM 2652 C CA . THR A 1 370 ? 25.093 65.836 81.811 1.00 16.00 455 THR A CA 1
ATOM 2653 C C . THR A 1 370 ? 24.957 67.094 82.664 1.00 15.58 455 THR A C 1
ATOM 2654 O O . THR A 1 370 ? 24.105 67.173 83.553 1.00 12.92 455 THR A O 1
ATOM 2658 N N . THR A 1 371 ? 25.811 68.074 82.389 1.00 14.57 456 THR A N 1
ATOM 2659 C CA . THR A 1 371 ? 25.795 69.338 83.114 1.00 14.97 456 THR A CA 1
ATOM 2660 C C . THR A 1 371 ? 25.253 70.438 82.210 1.00 15.74 456 THR A C 1
ATOM 2661 O O . THR A 1 371 ? 25.856 70.767 81.190 1.00 15.89 456 THR A O 1
ATOM 2665 N N . PRO A 1 372 ? 24.108 71.026 82.578 1.00 16.15 457 PRO A N 1
ATOM 2666 C CA . PRO A 1 372 ? 23.486 72.092 81.793 1.00 16.42 457 PRO A CA 1
ATOM 2667 C C . PRO A 1 372 ? 24.053 73.473 82.087 1.00 16.97 457 PRO A C 1
ATOM 2668 O O . PRO A 1 372 ? 24.686 73.695 83.119 1.00 17.00 457 PRO A O 1
ATOM 2672 N N . THR A 1 373 ? 23.827 74.401 81.167 1.00 16.96 458 THR A N 1
ATOM 2673 C CA . THR A 1 373 ? 24.262 75.772 81.363 1.00 17.25 458 THR A CA 1
ATOM 2674 C C . THR A 1 373 ? 22.983 76.420 81.869 1.00 16.85 458 THR A C 1
ATOM 2675 O O . THR A 1 373 ? 22.074 76.698 81.091 1.00 15.51 458 THR A O 1
ATOM 2679 N N . LEU A 1 374 ? 22.903 76.637 83.175 1.00 15.67 459 LEU A N 1
ATOM 2680 C CA . LEU A 1 374 ? 21.701 77.210 83.760 1.00 17.30 459 LEU A CA 1
ATOM 2681 C C . LEU A 1 374 ? 21.419 78.651 83.356 1.00 19.21 459 LEU A C 1
ATOM 2682 O O . LEU A 1 374 ? 22.290 79.520 83.432 1.00 18.70 459 LEU A O 1
ATOM 2687 N N . SER A 1 375 ? 20.184 78.884 82.921 1.00 20.70 460 SER A N 1
ATOM 2688 C CA . SER A 1 375 ? 19.732 80.199 82.480 1.00 23.01 460 SER A CA 1
ATOM 2689 C C . SER A 1 375 ? 19.299 81.078 83.650 1.00 23.58 460 SER A C 1
ATOM 2690 O O . SER A 1 375 ? 19.752 82.241 83.708 1.00 24.74 460 SER A O 1
ATOM 2693 N N . THR B 1 10 ? 52.597 98.891 104.427 1.00 32.87 95 THR B N 1
ATOM 2694 C CA . THR B 1 10 ? 53.848 99.158 105.193 1.00 32.47 95 THR B CA 1
ATOM 2695 C C . THR B 1 10 ? 55.056 99.373 104.276 1.00 32.03 95 THR B C 1
ATOM 2696 O O . THR B 1 10 ? 56.191 99.075 104.657 1.00 31.84 95 THR B O 1
ATOM 2698 N N . CYS B 1 11 ? 54.815 99.891 103.074 1.00 30.41 96 CYS B N 1
ATOM 2699 C CA . CYS B 1 11 ? 55.899 100.136 102.127 1.00 29.19 96 CYS B CA 1
ATOM 2700 C C . CYS B 1 11 ? 56.432 101.559 102.234 1.00 29.91 96 CYS B C 1
ATOM 2701 O O . CYS B 1 11 ? 55.663 102.517 102.268 1.00 30.35 96 CYS B O 1
ATOM 2704 N N . SER B 1 12 ? 57.751 101.697 102.276 1.00 30.14 97 SER B N 1
ATOM 2705 C CA . SER B 1 12 ? 58.359 103.020 102.338 1.00 30.16 97 SER B CA 1
ATOM 2706 C C . SER B 1 12 ? 58.484 103.512 100.896 1.00 29.37 97 SER B C 1
ATOM 2707 O O . SER B 1 12 ? 58.751 102.726 99.988 1.00 29.67 97 SER B O 1
ATOM 2710 N N . ALA B 1 13 ? 58.270 104.803 100.674 1.00 28.62 98 ALA B N 1
ATOM 2711 C CA . ALA B 1 13 ? 58.381 105.347 99.326 1.00 27.04 98 ALA B CA 1
ATOM 2712 C C . ALA B 1 13 ? 59.852 105.572 98.992 1.00 24.95 98 ALA B C 1
ATOM 2713 O O . ALA B 1 13 ? 60.649 105.906 99.867 1.00 24.54 98 ALA B O 1
ATOM 2715 N N . LEU B 1 14 ? 60.208 105.372 97.729 1.00 23.09 99 LEU B N 1
ATOM 2716 C CA . LEU B 1 14 ? 61.582 105.565 97.285 1.00 21.34 99 LEU B CA 1
ATOM 2717 C C . LEU B 1 14 ? 61.887 107.056 97.349 1.00 20.62 99 LEU B C 1
ATOM 2718 O O . LEU B 1 14 ? 61.093 107.874 96.895 1.00 20.28 99 LEU B O 1
ATOM 2723 N N . PRO B 1 15 ? 63.043 107.433 97.916 1.00 20.66 100 PRO B N 1
ATOM 2724 C CA . PRO B 1 15 ? 63.393 108.852 98.007 1.00 19.19 100 PRO B CA 1
ATOM 2725 C C . PRO B 1 15 ? 63.537 109.509 96.638 1.00 18.12 100 PRO B C 1
ATOM 2726 O O . PRO B 1 15 ? 63.961 108.874 95.675 1.00 17.45 100 PRO B O 1
ATOM 2730 N N . GLY B 1 16 ? 63.181 110.786 96.562 1.00 16.91 101 GLY B N 1
ATOM 2731 C CA . GLY B 1 16 ? 63.267 111.511 95.308 1.00 17.35 101 GLY B CA 1
ATOM 2732 C C . GLY B 1 16 ? 64.625 111.425 94.638 1.00 16.63 101 GLY B C 1
ATOM 2733 O O . GLY B 1 16 ? 64.713 111.317 93.416 1.00 16.80 101 GLY B O 1
ATOM 2734 N N . SER B 1 17 ? 65.686 111.473 95.438 1.00 16.38 102 SER B N 1
ATOM 2735 C CA . SER B 1 17 ? 67.051 111.410 94.920 1.00 16.63 102 SER B CA 1
ATOM 2736 C C . SER B 1 17 ? 67.782 110.175 95.444 1.00 15.90 102 SER B C 1
ATOM 2737 O O . SER B 1 17 ? 67.874 109.969 96.655 1.00 15.64 102 SER B O 1
ATOM 2740 N N . ILE B 1 18 ? 68.289 109.351 94.532 1.00 14.91 103 ILE B N 1
ATOM 2741 C CA . ILE B 1 18 ? 69.018 108.145 94.913 1.00 13.43 103 ILE B CA 1
ATOM 2742 C C . ILE B 1 18 ? 70.306 108.014 94.118 1.00 13.24 103 ILE B C 1
ATOM 2743 O O . ILE B 1 18 ? 70.501 108.699 93.114 1.00 14.71 103 ILE B O 1
ATOM 2748 N N . THR B 1 19 ? 71.185 107.125 94.565 1.00 13.23 104 THR B N 1
ATOM 2749 C CA . THR B 1 19 ? 72.457 106.921 93.886 1.00 13.87 104 THR B CA 1
ATOM 2750 C C . THR B 1 19 ? 72.517 105.527 93.290 1.00 14.24 104 THR B C 1
ATOM 2751 O O . THR B 1 19 ? 72.465 104.537 94.011 1.00 14.24 104 THR B O 1
ATOM 2755 N N . LEU B 1 20 ? 72.612 105.458 91.966 1.00 12.82 105 LEU B N 1
ATOM 2756 C CA . LEU B 1 20 ? 72.683 104.180 91.274 1.00 11.47 105 LEU B CA 1
ATOM 2757 C C . LEU B 1 20 ? 74.074 103.573 91.423 1.00 11.02 105 LEU B C 1
ATOM 2758 O O . LEU B 1 20 ? 75.063 104.291 91.573 1.00 11.77 105 LEU B O 1
ATOM 2763 N N . ARG B 1 21 ? 74.135 102.247 91.388 1.00 9.21 106 ARG B N 1
ATOM 2764 C CA . ARG B 1 21 ? 75.382 101.510 91.529 1.00 11.37 106 ARG B CA 1
ATOM 2765 C C . ARG B 1 21 ? 75.362 100.395 90.484 1.00 10.35 106 ARG B C 1
ATOM 2766 O O . ARG B 1 21 ? 74.470 99.542 90.495 1.00 10.45 106 ARG B O 1
ATOM 2774 N N . SER B 1 22 ? 76.344 100.397 89.586 1.00 10.93 107 SER B N 1
ATOM 2775 C CA . SER B 1 22 ? 76.401 99.404 88.518 1.00 11.39 107 SER B CA 1
ATOM 2776 C C . SER B 1 22 ? 76.370 97.954 88.984 1.00 11.60 107 SER B C 1
ATOM 2777 O O . SER B 1 22 ? 77.027 97.572 89.952 1.00 10.50 107 SER B O 1
ATOM 2780 N N . ASN B 1 23 ? 75.599 97.152 88.263 1.00 10.85 108 ASN B N 1
ATOM 2781 C CA . ASN B 1 23 ? 75.436 95.734 88.559 1.00 11.06 108 ASN B CA 1
ATOM 2782 C C . ASN B 1 23 ? 75.428 95.051 87.191 1.00 9.80 108 ASN B C 1
ATOM 2783 O O . ASN B 1 23 ? 74.482 95.210 86.415 1.00 9.71 108 ASN B O 1
ATOM 2788 N N . ALA B 1 24 ? 76.493 94.312 86.896 1.00 8.44 109 ALA B N 1
ATOM 2789 C CA . ALA B 1 24 ? 76.642 93.636 85.608 1.00 7.53 109 ALA B CA 1
ATOM 2790 C C . ALA B 1 24 ? 75.600 92.560 85.331 1.00 7.74 109 ALA B C 1
ATOM 2791 O O . ALA B 1 24 ? 75.077 92.465 84.222 1.00 6.56 109 ALA B O 1
ATOM 2793 N N . LYS B 1 25 ? 75.303 91.749 86.337 1.00 6.43 110 LYS B N 1
ATOM 2794 C CA . LYS B 1 25 ? 74.323 90.679 86.179 1.00 8.83 110 LYS B CA 1
ATOM 2795 C C . LYS B 1 25 ? 72.896 91.180 86.420 1.00 7.40 110 LYS B C 1
ATOM 2796 O O . LYS B 1 25 ? 72.688 92.331 86.808 1.00 9.41 110 LYS B O 1
ATOM 2802 N N . LEU B 1 26 ? 71.912 90.319 86.176 1.00 7.80 111 LEU B N 1
ATOM 2803 C CA . LEU B 1 26 ? 70.523 90.705 86.385 1.00 7.09 111 LEU B CA 1
ATOM 2804 C C . LEU B 1 26 ? 70.350 91.062 87.855 1.00 7.03 111 LEU B C 1
ATOM 2805 O O . LEU B 1 26 ? 70.774 90.315 88.733 1.00 7.88 111 LEU B O 1
ATOM 2810 N N . ASN B 1 27 ? 69.738 92.211 88.124 1.00 7.56 112 ASN B N 1
ATOM 2811 C CA . ASN B 1 27 ? 69.546 92.655 89.500 1.00 6.08 112 ASN B CA 1
ATOM 2812 C C . ASN B 1 27 ? 68.756 91.627 90.308 1.00 6.38 112 ASN B C 1
ATOM 2813 O O . ASN B 1 27 ? 67.843 90.981 89.789 1.00 5.86 112 ASN B O 1
ATOM 2818 N N . ASP B 1 28 ? 69.125 91.480 91.577 1.00 4.86 113 ASP B N 1
ATOM 2819 C CA . ASP B 1 28 ? 68.470 90.541 92.483 1.00 6.92 113 ASP B CA 1
ATOM 2820 C C . ASP B 1 28 ? 67.046 90.993 92.773 1.00 5.36 113 ASP B C 1
ATOM 2821 O O . ASP B 1 28 ? 66.833 92.007 93.429 1.00 5.38 113 ASP B O 1
ATOM 2826 N N . LEU B 1 29 ? 66.071 90.231 92.289 1.00 6.95 114 LEU B N 1
ATOM 2827 C CA . LEU B 1 29 ? 64.664 90.571 92.506 1.00 6.48 114 LEU B CA 1
ATOM 2828 C C . LEU B 1 29 ? 64.289 90.619 93.983 1.00 6.13 114 LEU B C 1
ATOM 2829 O O . LEU B 1 29 ? 63.412 91.386 94.393 1.00 6.27 114 LEU B O 1
ATOM 2834 N N . PHE B 1 30 ? 64.971 89.811 94.785 1.00 6.96 115 PHE B N 1
ATOM 2835 C CA . PHE B 1 30 ? 64.655 89.702 96.199 1.00 7.60 115 PHE B CA 1
ATOM 2836 C C . PHE B 1 30 ? 65.500 90.481 97.200 1.00 7.59 115 PHE B C 1
ATOM 2837 O O . PHE B 1 30 ? 65.615 90.091 98.362 1.00 8.85 115 PHE B O 1
ATOM 2845 N N . THR B 1 31 ? 66.089 91.578 96.743 1.00 7.07 116 THR B N 1
ATOM 2846 C CA . THR B 1 31 ? 66.867 92.460 97.607 1.00 7.64 116 THR B CA 1
ATOM 2847 C C . THR B 1 31 ? 66.393 93.865 97.248 1.00 7.38 116 THR B C 1
ATOM 2848 O O . THR B 1 31 ? 66.438 94.257 96.083 1.00 8.35 116 THR B O 1
ATOM 2852 N N . MET B 1 32 ? 65.906 94.601 98.243 1.00 6.35 117 MET B N 1
ATOM 2853 C CA . MET B 1 32 ? 65.416 95.955 98.025 1.00 7.07 117 MET B CA 1
ATOM 2854 C C . MET B 1 32 ? 66.564 96.844 97.578 1.00 7.96 117 MET B C 1
ATOM 2855 O O . MET B 1 32 ? 67.735 96.486 97.727 1.00 9.14 117 MET B O 1
ATOM 2860 N N . PHE B 1 33 ? 66.218 98.006 97.039 1.00 6.58 118 PHE B N 1
ATOM 2861 C CA . PHE B 1 33 ? 67.211 98.960 96.580 1.00 6.48 118 PHE B CA 1
ATOM 2862 C C . PHE B 1 33 ? 68.148 99.326 97.735 1.00 7.36 118 PHE B C 1
ATOM 2863 O O . PHE B 1 33 ? 69.349 99.504 97.536 1.00 6.32 118 PHE B O 1
ATOM 2871 N N . ASN B 1 34 ? 67.591 99.428 98.940 1.00 7.13 119 ASN B N 1
ATOM 2872 C CA . ASN B 1 34 ? 68.380 99.794 100.115 1.00 8.06 119 ASN B CA 1
ATOM 2873 C C . ASN B 1 34 ? 69.185 98.626 100.672 1.00 8.80 119 ASN B C 1
ATOM 2874 O O . ASN B 1 34 ? 69.905 98.776 101.661 1.00 7.83 119 ASN B O 1
ATOM 2879 N N . GLY B 1 35 ? 69.053 97.463 100.039 1.00 9.76 120 GLY B N 1
ATOM 2880 C CA . GLY B 1 35 ? 69.802 96.297 100.475 1.00 9.71 120 GLY B CA 1
ATOM 2881 C C . GLY B 1 35 ? 69.083 95.269 101.331 1.00 9.16 120 GLY B C 1
ATOM 2882 O O . GLY B 1 35 ? 69.609 94.177 101.542 1.00 8.73 120 GLY B O 1
ATOM 2883 N N . ASP B 1 36 ? 67.897 95.596 101.834 1.00 9.06 121 ASP B N 1
ATOM 2884 C CA . ASP B 1 36 ? 67.162 94.649 102.669 1.00 10.53 121 ASP B CA 1
ATOM 2885 C C . ASP B 1 36 ? 66.735 93.433 101.857 1.00 11.81 121 ASP B C 1
ATOM 2886 O O . ASP B 1 36 ? 66.341 93.562 100.696 1.00 10.89 121 ASP B O 1
ATOM 2891 N N . LYS B 1 37 ? 66.819 92.249 102.460 1.00 11.59 122 LYS B N 1
ATOM 2892 C CA . LYS B 1 37 ? 66.399 91.042 101.764 1.00 12.48 122 LYS B CA 1
ATOM 2893 C C . LYS B 1 37 ? 64.884 90.913 101.855 1.00 11.62 122 LYS B C 1
ATOM 2894 O O . LYS B 1 37 ? 64.285 91.269 102.870 1.00 9.51 122 LYS B O 1
ATOM 2900 N N . VAL B 1 38 ? 64.267 90.420 100.786 1.00 10.70 123 VAL B N 1
ATOM 2901 C CA . VAL B 1 38 ? 62.821 90.236 100.761 1.00 10.66 123 VAL B CA 1
ATOM 2902 C C . VAL B 1 38 ? 62.551 88.791 101.156 1.00 10.03 123 VAL B C 1
ATOM 2903 O O . VAL B 1 38 ? 63.024 87.865 100.496 1.00 9.93 123 VAL B O 1
ATOM 2907 N N . THR B 1 39 ? 61.790 88.601 102.228 1.00 9.37 124 THR B N 1
ATOM 2908 C CA . THR B 1 39 ? 61.495 87.259 102.717 1.00 10.23 124 THR B CA 1
ATOM 2909 C C . THR B 1 39 ? 60.011 86.971 102.864 1.00 10.78 124 THR B C 1
ATOM 2910 O O . THR B 1 39 ? 59.628 85.827 103.092 1.00 12.12 124 THR B O 1
ATOM 2914 N N . THR B 1 40 ? 59.176 87.997 102.742 1.00 10.43 125 THR B N 1
ATOM 2915 C CA . THR B 1 40 ? 57.739 87.803 102.889 1.00 12.37 125 THR B CA 1
ATOM 2916 C C . THR B 1 40 ? 56.986 88.240 101.643 1.00 11.97 125 THR B C 1
ATOM 2917 O O . THR B 1 40 ? 57.511 88.987 100.816 1.00 11.85 125 THR B O 1
ATOM 2921 N N . LYS B 1 41 ? 55.748 87.780 101.520 1.00 12.88 126 LYS B N 1
ATOM 2922 C CA . LYS B 1 41 ? 54.921 88.137 100.379 1.00 14.60 126 LYS B CA 1
ATOM 2923 C C . LYS B 1 41 ? 54.587 89.621 100.418 1.00 15.40 126 LYS B C 1
ATOM 2924 O O . LYS B 1 41 ? 54.559 90.282 99.379 1.00 15.09 126 LYS B O 1
ATOM 2930 N N . ASP B 1 42 ? 54.346 90.154 101.612 1.00 15.65 127 ASP B N 1
ATOM 2931 C CA . ASP B 1 42 ? 54.040 91.576 101.733 1.00 16.82 127 ASP B CA 1
ATOM 2932 C C . ASP B 1 42 ? 55.236 92.390 101.271 1.00 15.68 127 ASP B C 1
ATOM 2933 O O . ASP B 1 42 ? 55.095 93.347 100.509 1.00 16.42 127 ASP B O 1
ATOM 2938 N N . LYS B 1 43 ? 56.418 92.005 101.736 1.00 12.90 128 LYS B N 1
ATOM 2939 C CA . LYS B 1 43 ? 57.633 92.713 101.363 1.00 12.61 128 LYS B CA 1
ATOM 2940 C C . LYS B 1 43 ? 57.824 92.670 99.848 1.00 11.12 128 LYS B C 1
ATOM 2941 O O . LYS B 1 43 ? 58.159 93.677 99.227 1.00 11.28 128 LYS B O 1
ATOM 2947 N N . PHE B 1 44 ? 57.614 91.509 99.242 1.00 8.84 129 PHE B N 1
ATOM 2948 C CA . PHE B 1 44 ? 57.789 91.427 97.801 1.00 9.35 129 PHE B CA 1
ATOM 2949 C C . PHE B 1 44 ? 56.807 92.359 97.106 1.00 8.90 129 PHE B C 1
ATOM 2950 O O . PHE B 1 44 ? 57.087 92.874 96.024 1.00 7.99 129 PHE B O 1
ATOM 2958 N N . SER B 1 45 ? 55.648 92.569 97.722 1.00 8.62 130 SER B N 1
ATOM 2959 C CA . SER B 1 45 ? 54.669 93.476 97.146 1.00 10.35 130 SER B CA 1
ATOM 2960 C C . SER B 1 45 ? 55.302 94.867 97.137 1.00 10.71 130 SER B C 1
ATOM 2961 O O . SER B 1 45 ? 55.159 95.624 96.172 1.00 8.31 130 SER B O 1
ATOM 2964 N N . CYS B 1 46 ? 56.016 95.196 98.212 1.00 9.89 131 CYS B N 1
ATOM 2965 C CA . CYS B 1 46 ? 56.681 96.495 98.309 1.00 10.89 131 CYS B CA 1
ATOM 2966 C C . CYS B 1 46 ? 57.804 96.565 97.278 1.00 8.63 131 CYS B C 1
ATOM 2967 O O . CYS B 1 46 ? 58.038 97.609 96.672 1.00 7.75 131 CYS B O 1
ATOM 2970 N N . ARG B 1 47 ? 58.499 95.449 97.089 1.00 6.01 132 ARG B N 1
ATOM 2971 C CA . ARG B 1 47 ? 59.589 95.393 96.120 1.00 6.98 132 ARG B CA 1
ATOM 2972 C C . ARG B 1 47 ? 59.060 95.656 94.708 1.00 6.20 132 ARG B C 1
ATOM 2973 O O . ARG B 1 47 ? 59.717 96.321 93.907 1.00 6.86 132 ARG B O 1
ATOM 2981 N N . GLN B 1 48 ? 57.873 95.142 94.401 1.00 5.91 133 GLN B N 1
ATOM 2982 C CA . GLN B 1 48 ? 57.295 95.355 93.077 1.00 5.89 133 GLN B CA 1
ATOM 2983 C C . GLN B 1 48 ? 56.967 96.832 92.897 1.00 6.06 133 GLN B C 1
ATOM 2984 O O . GLN B 1 48 ? 57.246 97.417 91.850 1.00 6.61 133 GLN B O 1
ATOM 2990 N N . ALA B 1 49 ? 56.389 97.440 93.929 1.00 5.53 134 ALA B N 1
ATOM 2991 C CA . ALA B 1 49 ? 56.042 98.855 93.864 1.00 6.61 134 ALA B CA 1
ATOM 2992 C C . ALA B 1 49 ? 57.315 99.665 93.633 1.00 7.86 134 ALA B C 1
ATOM 2993 O O . ALA B 1 49 ? 57.314 100.652 92.892 1.00 8.11 134 ALA B O 1
ATOM 2995 N N . GLU B 1 50 ? 58.403 99.231 94.264 1.00 6.95 135 GLU B N 1
ATOM 2996 C CA . GLU B 1 50 ? 59.690 99.907 94.132 1.00 7.71 135 GLU B CA 1
ATOM 2997 C C . GLU B 1 50 ? 60.282 99.727 92.733 1.00 7.55 135 GLU B C 1
ATOM 2998 O O . GLU B 1 50 ? 60.755 100.686 92.121 1.00 6.92 135 GLU B O 1
ATOM 3004 N N . MET B 1 51 ? 60.267 98.501 92.226 1.00 4.79 136 MET B N 1
ATOM 3005 C CA . MET B 1 51 ? 60.795 98.254 90.894 1.00 6.59 136 MET B CA 1
ATOM 3006 C C . MET B 1 51 ? 59.978 99.033 89.862 1.00 6.69 136 MET B C 1
ATOM 3007 O O . MET B 1 51 ? 60.529 99.563 88.896 1.00 6.10 136 MET B O 1
ATOM 3012 N N . SER B 1 52 ? 58.668 99.118 90.073 1.00 6.17 137 SER B N 1
ATOM 3013 C CA . SER B 1 52 ? 57.813 99.851 89.147 1.00 6.64 137 SER B CA 1
ATOM 3014 C C . SER B 1 52 ? 58.184 101.330 89.149 1.00 7.29 137 SER B C 1
ATOM 3015 O O . SER B 1 52 ? 58.222 101.971 88.095 1.00 7.08 137 SER B O 1
ATOM 3018 N N . GLU B 1 53 ? 58.456 101.872 90.334 1.00 6.74 138 GLU B N 1
ATOM 3019 C CA . GLU B 1 53 ? 58.830 103.276 90.448 1.00 8.11 138 GLU B CA 1
ATOM 3020 C C . GLU B 1 53 ? 60.162 103.517 89.747 1.00 6.32 138 GLU B C 1
ATOM 3021 O O . GLU B 1 53 ? 60.319 104.501 89.027 1.00 7.70 138 GLU B O 1
ATOM 3027 N N . LEU B 1 54 ? 61.118 102.615 89.944 1.00 4.96 139 LEU B N 1
ATOM 3028 C CA . LEU B 1 54 ? 62.430 102.769 89.315 1.00 3.94 139 LEU B CA 1
ATOM 3029 C C . LEU B 1 54 ? 62.306 102.701 87.798 1.00 4.89 139 LEU B C 1
ATOM 3030 O O . LEU B 1 54 ? 62.905 103.498 87.073 1.00 4.04 139 LEU B O 1
ATOM 3035 N N . ILE B 1 55 ? 61.517 101.745 87.326 1.00 3.45 140 ILE B N 1
ATOM 3036 C CA . ILE B 1 55 ? 61.305 101.570 85.903 1.00 5.01 140 ILE B CA 1
ATOM 3037 C C . ILE B 1 55 ? 60.687 102.830 85.305 1.00 4.84 140 ILE B C 1
ATOM 3038 O O . ILE B 1 55 ? 61.067 103.273 84.220 1.00 5.61 140 ILE B O 1
ATOM 3043 N N . GLN B 1 56 ? 59.743 103.422 86.023 1.00 4.50 141 GLN B N 1
ATOM 3044 C CA . GLN B 1 56 ? 59.104 104.634 85.536 1.00 6.22 141 GLN B CA 1
ATOM 3045 C C . GLN B 1 56 ? 60.063 105.823 85.498 1.00 6.22 141 GLN B C 1
ATOM 3046 O O . GLN B 1 56 ? 60.056 106.598 84.538 1.00 5.65 141 GLN B O 1
ATOM 3052 N N . ARG B 1 57 ? 60.892 105.964 86.531 1.00 6.74 142 ARG B N 1
ATOM 3053 C CA . ARG B 1 57 ? 61.839 107.076 86.597 1.00 7.29 142 ARG B CA 1
ATOM 3054 C C . ARG B 1 57 ? 62.932 107.042 85.535 1.00 6.14 142 ARG B C 1
ATOM 3055 O O . ARG B 1 57 ? 63.242 108.060 84.925 1.00 5.25 142 ARG B O 1
ATOM 3063 N N . TYR B 1 58 ? 63.522 105.869 85.329 1.00 5.79 143 TYR B N 1
ATOM 3064 C CA . TYR B 1 58 ? 64.633 105.729 84.397 1.00 5.95 143 TYR B CA 1
ATOM 3065 C C . TYR B 1 58 ? 64.348 105.238 82.983 1.00 7.60 143 TYR B C 1
ATOM 3066 O O . TYR B 1 58 ? 65.062 105.603 82.049 1.00 8.20 143 TYR B O 1
ATOM 3075 N N . GLU B 1 59 ? 63.301 104.442 82.807 1.00 6.07 144 GLU B N 1
ATOM 3076 C CA . GLU B 1 59 ? 63.037 103.885 81.491 1.00 5.33 144 GLU B CA 1
ATOM 3077 C C . GLU B 1 59 ? 61.725 104.188 80.772 1.00 5.46 144 GLU B C 1
ATOM 3078 O O . GLU B 1 59 ? 61.739 104.534 79.591 1.00 5.83 144 GLU B O 1
ATOM 3084 N N . LEU B 1 60 ? 60.601 104.052 81.470 1.00 4.57 145 LEU B N 1
ATOM 3085 C CA . LEU B 1 60 ? 59.300 104.238 80.834 1.00 4.92 145 LEU B CA 1
ATOM 3086 C C . LEU B 1 60 ? 58.558 105.547 81.051 1.00 4.51 145 LEU B C 1
ATOM 3087 O O . LEU B 1 60 ? 57.645 105.867 80.292 1.00 5.41 145 LEU B O 1
ATOM 3092 N N . GLY B 1 61 ? 58.932 106.302 82.075 1.00 3.72 146 GLY B N 1
ATOM 3093 C CA . GLY B 1 61 ? 58.241 107.552 82.329 1.00 4.48 146 GLY B CA 1
ATOM 3094 C C . GLY B 1 61 ? 57.082 107.325 83.279 1.00 4.85 146 GLY B C 1
ATOM 3095 O O . GLY B 1 61 ? 56.625 106.200 83.454 1.00 3.06 146 GLY B O 1
ATOM 3096 N N . THR B 1 62 ? 56.591 108.408 83.869 1.00 6.82 147 THR B N 1
ATOM 3097 C CA . THR B 1 62 ? 55.510 108.362 84.845 1.00 6.39 147 THR B CA 1
ATOM 3098 C C . THR B 1 62 ? 54.128 107.933 84.342 1.00 6.81 147 THR B C 1
ATOM 3099 O O . THR B 1 62 ? 53.637 108.421 83.321 1.00 5.73 147 THR B O 1
ATOM 3103 N N . LEU B 1 63 ? 53.506 107.020 85.085 1.00 6.41 148 LEU B N 1
ATOM 3104 C CA . LEU B 1 63 ? 52.174 106.505 84.760 1.00 6.83 148 LEU B CA 1
ATOM 3105 C C . LEU B 1 63 ? 51.111 107.264 85.546 1.00 6.94 148 LEU B C 1
ATOM 3106 O O . LEU B 1 63 ? 50.976 107.078 86.752 1.00 5.29 148 LEU B O 1
ATOM 3111 N N . PRO B 1 64 ? 50.350 108.141 84.879 1.00 7.34 149 PRO B N 1
ATOM 3112 C CA . PRO B 1 64 ? 49.326 108.860 85.643 1.00 7.26 149 PRO B CA 1
ATOM 3113 C C . PRO B 1 64 ? 48.206 107.916 86.079 1.00 8.26 149 PRO B C 1
ATOM 3114 O O . PRO B 1 64 ? 48.043 106.829 85.518 1.00 5.06 149 PRO B O 1
ATOM 3118 N N . GLY B 1 65 ? 47.457 108.318 87.101 1.00 8.17 150 GLY B N 1
ATOM 3119 C CA . GLY B 1 65 ? 46.365 107.492 87.580 1.00 8.87 150 GLY B CA 1
ATOM 3120 C C . GLY B 1 65 ? 45.082 107.794 86.825 1.00 9.54 150 GLY B C 1
ATOM 3121 O O . GLY B 1 65 ? 45.106 108.435 85.772 1.00 8.63 150 GLY B O 1
ATOM 3122 N N . ARG B 1 66 ? 43.960 107.336 87.370 1.00 9.01 151 ARG B N 1
ATOM 3123 C CA . ARG B 1 66 ? 42.655 107.545 86.757 1.00 8.37 151 ARG B CA 1
ATOM 3124 C C . ARG B 1 66 ? 42.341 109.035 86.639 1.00 8.63 151 ARG B C 1
ATOM 3125 O O . ARG B 1 66 ? 42.465 109.781 87.611 1.00 8.06 151 ARG B O 1
ATOM 3133 N N . PRO B 1 67 ? 41.937 109.492 85.443 1.00 7.89 152 PRO B N 1
ATOM 3134 C CA . PRO B 1 67 ? 41.615 110.911 85.263 1.00 7.43 152 PRO B CA 1
ATOM 3135 C C . PRO B 1 67 ? 40.411 111.303 86.111 1.00 9.29 152 PRO B C 1
ATOM 3136 O O . PRO B 1 67 ? 39.580 110.458 86.449 1.00 7.70 152 PRO B O 1
ATOM 3140 N N . SER B 1 68 ? 40.313 112.584 86.453 1.00 9.85 153 SER B N 1
ATOM 3141 C CA . SER B 1 68 ? 39.213 113.055 87.285 1.00 13.68 153 SER B CA 1
ATOM 3142 C C . SER B 1 68 ? 37.835 112.795 86.680 1.00 12.77 153 SER B C 1
ATOM 3143 O O . SER B 1 68 ? 36.864 112.612 87.406 1.00 11.86 153 SER B O 1
ATOM 3146 N N . THR B 1 69 ? 37.750 112.782 85.355 1.00 12.31 154 THR B N 1
ATOM 3147 C CA . THR B 1 69 ? 36.475 112.543 84.683 1.00 13.19 154 THR B CA 1
ATOM 3148 C C . THR B 1 69 ? 36.567 111.341 83.752 1.00 11.51 154 THR B C 1
ATOM 3149 O O . THR B 1 69 ? 37.519 111.224 82.984 1.00 10.91 154 THR B O 1
ATOM 3153 N N . LEU B 1 70 ? 35.587 110.446 83.822 1.00 10.75 155 LEU B N 1
ATOM 3154 C CA . LEU B 1 70 ? 35.586 109.283 82.941 1.00 10.48 155 LEU B CA 1
ATOM 3155 C C . LEU B 1 70 ? 34.174 108.794 82.691 1.00 10.20 155 LEU B C 1
ATOM 3156 O O . LEU B 1 70 ? 33.465 108.416 83.617 1.00 11.00 155 LEU B O 1
ATOM 3161 N N . THR B 1 71 ? 33.768 108.821 81.428 1.00 9.94 156 THR B N 1
ATOM 3162 C CA . THR B 1 71 ? 32.447 108.370 81.041 1.00 9.52 156 THR B CA 1
ATOM 3163 C C . THR B 1 71 ? 32.599 107.433 79.856 1.00 11.00 156 THR B C 1
ATOM 3164 O O . THR B 1 71 ? 33.597 107.486 79.134 1.00 11.58 156 THR B O 1
ATOM 3168 N N . ALA B 1 72 ? 31.618 106.567 79.655 1.00 10.32 157 ALA B N 1
ATOM 3169 C CA . ALA B 1 72 ? 31.685 105.629 78.550 1.00 11.50 157 ALA B CA 1
ATOM 3170 C C . ALA B 1 72 ? 30.301 105.211 78.108 1.00 11.48 157 ALA B C 1
ATOM 3171 O O . ALA B 1 72 ? 29.336 105.336 78.855 1.00 12.20 157 ALA B O 1
ATOM 3173 N N . SER B 1 73 ? 30.213 104.717 76.881 1.00 11.17 158 SER B N 1
ATOM 3174 C CA . SER B 1 73 ? 28.950 104.261 76.332 1.00 12.72 158 SER B CA 1
ATOM 3175 C C . SER B 1 73 ? 29.245 103.172 75.320 1.00 13.47 158 SER B C 1
ATOM 3176 O O . SER B 1 73 ? 30.347 103.101 74.773 1.00 14.64 158 SER B O 1
ATOM 3179 N N . PHE B 1 74 ? 28.257 102.323 75.073 1.00 13.74 159 PHE B N 1
ATOM 3180 C CA . PHE B 1 74 ? 28.417 101.239 74.120 1.00 14.03 159 PHE B CA 1
ATOM 3181 C C . PHE B 1 74 ? 27.249 101.213 73.136 1.00 14.41 159 PHE B C 1
ATOM 3182 O O . PHE B 1 74 ? 26.100 101.395 73.530 1.00 14.74 159 PHE B O 1
ATOM 3190 N N . SER B 1 75 ? 27.553 100.991 71.859 1.00 15.40 160 SER B N 1
ATOM 3191 C CA . SER B 1 75 ? 26.539 100.902 70.806 1.00 16.17 160 SER B CA 1
ATOM 3192 C C . SER B 1 75 ? 27.160 100.148 69.632 1.00 16.56 160 SER B C 1
ATOM 3193 O O . SER B 1 75 ? 28.342 100.321 69.330 1.00 15.07 160 SER B O 1
ATOM 3196 N N . GLY B 1 76 ? 26.367 99.314 68.968 1.00 15.44 161 GLY B N 1
ATOM 3197 C CA . GLY B 1 76 ? 26.909 98.527 67.874 1.00 17.00 161 GLY B CA 1
ATOM 3198 C C . GLY B 1 76 ? 27.849 97.537 68.537 1.00 15.48 161 GLY B C 1
ATOM 3199 O O . GLY B 1 76 ? 27.413 96.688 69.310 1.00 17.66 161 GLY B O 1
ATOM 3200 N N . ASN B 1 77 ? 29.139 97.645 68.252 1.00 15.12 162 ASN B N 1
ATOM 3201 C CA . ASN B 1 77 ? 30.126 96.769 68.879 1.00 14.90 162 ASN B CA 1
ATOM 3202 C C . ASN B 1 77 ? 31.294 97.676 69.229 1.00 13.19 162 ASN B C 1
ATOM 3203 O O . ASN B 1 77 ? 32.448 97.249 69.308 1.00 12.26 162 ASN B O 1
ATOM 3208 N N . THR B 1 78 ? 30.962 98.945 69.441 1.00 10.73 163 THR B N 1
ATOM 3209 C CA . THR B 1 78 ? 31.941 99.963 69.763 1.00 9.27 163 THR B CA 1
ATOM 3210 C C . THR B 1 78 ? 31.735 100.596 71.131 1.00 9.96 163 THR B C 1
ATOM 3211 O O . THR B 1 78 ? 30.654 101.101 71.445 1.00 10.13 163 THR B O 1
ATOM 3215 N N . LEU B 1 79 ? 32.792 100.571 71.936 1.00 8.08 164 LEU B N 1
ATOM 3216 C CA . LEU B 1 79 ? 32.773 101.169 73.261 1.00 7.62 164 LEU B CA 1
ATOM 3217 C C . LEU B 1 79 ? 33.507 102.501 73.173 1.00 8.75 164 LEU B C 1
ATOM 3218 O O . LEU B 1 79 ? 34.674 102.547 72.772 1.00 10.78 164 LEU B O 1
ATOM 3223 N N . THR B 1 80 ? 32.817 103.586 73.517 1.00 8.99 165 THR B N 1
ATOM 3224 C CA . THR B 1 80 ? 33.421 104.916 73.500 1.00 9.22 165 THR B CA 1
ATOM 3225 C C . THR B 1 80 ? 33.823 105.295 74.923 1.00 9.96 165 THR B C 1
ATOM 3226 O O . THR B 1 80 ? 33.063 105.086 75.869 1.00 10.74 165 THR B O 1
ATOM 3230 N N . ILE B 1 81 ? 35.029 105.834 75.072 1.00 9.53 166 ILE B N 1
ATOM 3231 C CA . ILE B 1 81 ? 35.533 106.237 76.379 1.00 9.36 166 ILE B CA 1
ATOM 3232 C C . ILE B 1 81 ? 35.960 107.700 76.364 1.00 10.46 166 ILE B C 1
ATOM 3233 O O . ILE B 1 81 ? 36.727 108.127 75.498 1.00 9.09 166 ILE B O 1
ATOM 3238 N N . ASN B 1 82 ? 35.450 108.467 77.324 1.00 10.38 167 ASN B N 1
ATOM 3239 C CA . ASN B 1 82 ? 35.774 109.881 77.435 1.00 10.43 167 ASN B CA 1
ATOM 3240 C C . ASN B 1 82 ? 36.533 110.126 78.731 1.00 11.57 167 ASN B C 1
ATOM 3241 O O . ASN B 1 82 ? 36.126 109.659 79.792 1.00 12.40 167 ASN B O 1
ATOM 3246 N N . CYS B 1 83 ? 37.638 110.857 78.638 1.00 10.75 168 CYS B N 1
ATOM 3247 C CA . CYS B 1 83 ? 38.449 111.157 79.809 1.00 11.91 168 CYS B CA 1
ATOM 3248 C C . CYS B 1 83 ? 38.693 112.653 79.932 1.00 11.04 168 CYS B C 1
ATOM 3249 O O . CYS B 1 83 ? 38.929 113.337 78.933 1.00 10.84 168 CYS B O 1
ATOM 3252 N N . GLY B 1 84 ? 38.628 113.147 81.165 1.00 12.34 169 GLY B N 1
ATOM 3253 C CA . GLY B 1 84 ? 38.852 114.557 81.433 1.00 11.38 169 GLY B CA 1
ATOM 3254 C C . GLY B 1 84 ? 39.808 114.708 82.600 1.00 11.81 169 GLY B C 1
ATOM 3255 O O . GLY B 1 84 ? 39.794 113.893 83.518 1.00 13.27 169 GLY B O 1
ATOM 3256 N N . GLU B 1 85 ? 40.634 115.749 82.573 1.00 11.84 170 GLU B N 1
ATOM 3257 C CA . GLU B 1 85 ? 41.608 115.982 83.635 1.00 12.30 170 GLU B CA 1
ATOM 3258 C C . GLU B 1 85 ? 42.224 117.369 83.508 1.00 12.60 170 GLU B C 1
ATOM 3259 O O . GLU B 1 85 ? 42.800 117.716 82.473 1.00 12.25 170 GLU B O 1
ATOM 3265 N N . ALA B 1 86 ? 42.096 118.158 84.568 1.00 11.78 171 ALA B N 1
ATOM 3266 C CA . ALA B 1 86 ? 42.645 119.510 84.603 1.00 12.55 171 ALA B CA 1
ATOM 3267 C C . ALA B 1 86 ? 42.211 120.390 83.430 1.00 13.20 171 ALA B C 1
ATOM 3268 O O . ALA B 1 86 ? 43.037 121.079 82.827 1.00 12.78 171 ALA B O 1
ATOM 3270 N N . GLY B 1 87 ? 40.921 120.360 83.102 1.00 12.68 172 GLY B N 1
ATOM 3271 C CA . GLY B 1 87 ? 40.421 121.195 82.019 1.00 14.48 172 GLY B CA 1
ATOM 3272 C C . GLY B 1 87 ? 40.634 120.706 80.596 1.00 14.85 172 GLY B C 1
ATOM 3273 O O . GLY B 1 87 ? 40.272 121.395 79.643 1.00 15.80 172 GLY B O 1
ATOM 3274 N N . LYS B 1 88 ? 41.228 119.528 80.444 1.00 13.70 173 LYS B N 1
ATOM 3275 C CA . LYS B 1 88 ? 41.461 118.960 79.123 1.00 13.39 173 LYS B CA 1
ATOM 3276 C C . LYS B 1 88 ? 40.612 117.698 78.984 1.00 12.62 173 LYS B C 1
ATOM 3277 O O . LYS B 1 88 ? 40.213 117.102 79.983 1.00 10.57 173 LYS B O 1
ATOM 3279 N N . SER B 1 89 ? 40.323 117.294 77.752 1.00 13.35 174 SER B N 1
ATOM 3280 C CA . SER B 1 89 ? 39.513 116.096 77.541 1.00 13.41 174 SER B CA 1
ATOM 3281 C C . SER B 1 89 ? 39.791 115.402 76.214 1.00 13.08 174 SER B C 1
ATOM 3282 O O . SER B 1 89 ? 40.097 116.047 75.211 1.00 14.41 174 SER B O 1
ATOM 3285 N N . ILE B 1 90 ? 39.683 114.078 76.222 1.00 11.25 175 ILE B N 1
ATOM 3286 C CA . ILE B 1 90 ? 39.896 113.284 75.024 1.00 9.83 175 ILE B CA 1
ATOM 3287 C C . ILE B 1 90 ? 38.824 112.198 74.964 1.00 9.82 175 ILE B C 1
ATOM 3288 O O . ILE B 1 90 ? 38.103 111.965 75.939 1.00 8.57 175 ILE B O 1
ATOM 3293 N N . SER B 1 91 ? 38.726 111.544 73.814 1.00 8.09 176 SER B N 1
ATOM 3294 C CA . SER B 1 91 ? 37.766 110.464 73.616 1.00 11.60 176 SER B CA 1
ATOM 3295 C C . SER B 1 91 ? 38.349 109.471 72.622 1.00 10.92 176 SER B C 1
ATOM 3296 O O . SER B 1 91 ? 38.900 109.864 71.596 1.00 10.89 176 SER B O 1
ATOM 3299 N N . PHE B 1 92 ? 38.252 108.187 72.934 1.00 9.16 177 PHE B N 1
ATOM 3300 C CA . PHE B 1 92 ? 38.739 107.178 72.014 1.00 9.76 177 PHE B CA 1
ATOM 3301 C C . PHE B 1 92 ? 37.763 106.015 72.012 1.00 10.11 177 PHE B C 1
ATOM 3302 O O . PHE B 1 92 ? 36.822 105.986 72.802 1.00 11.18 177 PHE B O 1
ATOM 3310 N N . THR B 1 93 ? 37.974 105.061 71.118 1.00 9.55 178 THR B N 1
ATOM 3311 C CA . THR B 1 93 ? 37.059 103.936 71.018 1.00 8.88 178 THR B CA 1
ATOM 3312 C C . THR B 1 93 ? 37.745 102.601 70.811 1.00 9.40 178 THR B C 1
ATOM 3313 O O . THR B 1 93 ? 38.874 102.533 70.336 1.00 10.21 178 THR B O 1
ATOM 3317 N N . VAL B 1 94 ? 37.048 101.536 71.186 1.00 9.43 179 VAL B N 1
ATOM 3318 C CA . VAL B 1 94 ? 37.548 100.185 70.985 1.00 8.96 179 VAL B CA 1
ATOM 3319 C C . VAL B 1 94 ? 36.368 99.389 70.438 1.00 10.81 179 VAL B C 1
ATOM 3320 O O . VAL B 1 94 ? 35.208 99.720 70.709 1.00 11.49 179 VAL B O 1
ATOM 3324 N N . THR B 1 95 ? 36.660 98.368 69.645 1.00 9.95 180 THR B N 1
ATOM 3325 C CA . THR B 1 95 ? 35.615 97.529 69.081 1.00 11.62 180 THR B CA 1
ATOM 3326 C C . THR B 1 95 ? 35.680 96.160 69.745 1.00 12.65 180 THR B C 1
ATOM 3327 O O . THR B 1 95 ? 36.763 95.674 70.092 1.00 12.32 180 THR B O 1
ATOM 3331 N N . ILE B 1 96 ? 34.518 95.546 69.929 1.00 10.84 181 ILE B N 1
ATOM 3332 C CA . ILE B 1 96 ? 34.443 94.251 70.580 1.00 12.92 181 ILE B CA 1
ATOM 3333 C C . ILE B 1 96 ? 33.799 93.177 69.716 1.00 14.03 181 ILE B C 1
ATOM 3334 O O . ILE B 1 96 ? 32.747 93.391 69.114 1.00 13.78 181 ILE B O 1
ATOM 3339 N N . THR B 1 97 ? 34.450 92.022 69.668 1.00 14.81 182 THR B N 1
ATOM 3340 C CA . THR B 1 97 ? 33.966 90.873 68.916 1.00 17.00 182 THR B CA 1
ATOM 3341 C C . THR B 1 97 ? 33.652 89.812 69.965 1.00 16.58 182 THR B C 1
ATOM 3342 O O . THR B 1 97 ? 34.468 89.553 70.849 1.00 16.46 182 THR B O 1
ATOM 3346 N N . TYR B 1 98 ? 32.472 89.206 69.870 1.00 16.78 183 TYR B N 1
ATOM 3347 C CA . TYR B 1 98 ? 32.044 88.196 70.834 1.00 15.99 183 TYR B CA 1
ATOM 3348 C C . TYR B 1 98 ? 32.189 86.767 70.319 1.00 17.35 183 TYR B C 1
ATOM 3349 O O . TYR B 1 98 ? 32.000 86.501 69.134 1.00 16.88 183 TYR B O 1
ATOM 3358 N N . PRO B 1 99 ? 32.531 85.825 71.215 1.00 17.66 184 PRO B N 1
ATOM 3359 C CA . PRO B 1 99 ? 32.715 84.409 70.880 1.00 19.45 184 PRO B CA 1
ATOM 3360 C C . PRO B 1 99 ? 31.418 83.663 70.579 1.00 21.99 184 PRO B C 1
ATOM 3361 O O . PRO B 1 99 ? 30.347 84.034 71.064 1.00 22.65 184 PRO B O 1
ATOM 3365 N N . SER B 1 100 ? 31.532 82.604 69.781 1.00 24.75 185 SER B N 1
ATOM 3366 C CA . SER B 1 100 ? 30.384 81.786 69.403 1.00 27.71 185 SER B CA 1
ATOM 3367 C C . SER B 1 100 ? 29.799 81.075 70.614 1.00 28.88 185 SER B C 1
ATOM 3368 O O . SER B 1 100 ? 28.581 81.026 70.786 1.00 31.31 185 SER B O 1
ATOM 3371 N N . SER B 1 101 ? 30.670 80.518 71.449 1.00 28.76 186 SER B N 1
ATOM 3372 C CA . SER B 1 101 ? 30.223 79.815 72.643 1.00 29.34 186 SER B CA 1
ATOM 3373 C C . SER B 1 101 ? 30.560 80.643 73.872 1.00 29.06 186 SER B C 1
ATOM 3374 O O . SER B 1 101 ? 31.205 81.684 73.769 1.00 29.26 186 SER B O 1
ATOM 3377 N N . GLY B 1 102 ? 30.123 80.170 75.033 1.00 29.19 187 GLY B N 1
ATOM 3378 C CA . GLY B 1 102 ? 30.377 80.883 76.269 1.00 29.47 187 GLY B CA 1
ATOM 3379 C C . GLY B 1 102 ? 29.145 81.662 76.676 1.00 28.59 187 GLY B C 1
ATOM 3380 O O . GLY B 1 102 ? 28.164 81.698 75.937 1.00 28.36 187 GLY B O 1
ATOM 3381 N N . THR B 1 103 ? 29.189 82.286 77.848 1.00 28.27 188 THR B N 1
ATOM 3382 C CA . THR B 1 103 ? 28.056 83.065 78.336 1.00 28.30 188 THR B CA 1
ATOM 3383 C C . THR B 1 103 ? 28.508 84.422 78.868 1.00 26.49 188 THR B C 1
ATOM 3384 O O . THR B 1 103 ? 29.521 84.524 79.558 1.00 26.67 188 THR B O 1
ATOM 3386 N N . ALA B 1 104 ? 27.751 85.464 78.544 1.00 25.70 189 ALA B N 1
ATOM 3387 C CA . ALA B 1 104 ? 28.076 86.810 79.003 1.00 24.47 189 ALA B CA 1
ATOM 3388 C C . ALA B 1 104 ? 27.714 86.952 80.483 1.00 23.72 189 ALA B C 1
ATOM 3389 O O . ALA B 1 104 ? 26.766 86.326 80.960 1.00 23.46 189 ALA B O 1
ATOM 3391 N N . PRO B 1 105 ? 28.453 87.794 81.223 1.00 22.14 190 PRO B N 1
ATOM 3392 C CA . PRO B 1 105 ? 29.610 88.561 80.750 1.00 20.42 190 PRO B CA 1
ATOM 3393 C C . PRO B 1 105 ? 30.768 87.671 80.314 1.00 18.90 190 PRO B C 1
ATOM 3394 O O . PRO B 1 105 ? 31.141 86.725 81.009 1.00 19.87 190 PRO B O 1
ATOM 3398 N N . TYR B 1 106 ? 31.332 87.987 79.155 1.00 16.24 191 TYR B N 1
ATOM 3399 C CA . TYR B 1 106 ? 32.431 87.227 78.585 1.00 13.99 191 TYR B CA 1
ATOM 3400 C C . TYR B 1 106 ? 33.806 87.690 79.046 1.00 12.20 191 TYR B C 1
ATOM 3401 O O . TYR B 1 106 ? 34.034 88.882 79.271 1.00 10.90 191 TYR B O 1
ATOM 3410 N N . PRO B 1 107 ? 34.740 86.743 79.211 1.00 11.99 192 PRO B N 1
ATOM 3411 C CA . PRO B 1 107 ? 36.084 87.137 79.625 1.00 10.32 192 PRO B CA 1
ATOM 3412 C C . PRO B 1 107 ? 36.625 87.742 78.332 1.00 10.13 192 PRO B C 1
ATOM 3413 O O . PRO B 1 107 ? 36.104 87.456 77.254 1.00 7.45 192 PRO B O 1
ATOM 3417 N N . ALA B 1 108 ? 37.649 88.572 78.403 1.00 9.41 193 ALA B N 1
ATOM 3418 C CA . ALA B 1 108 ? 38.118 89.164 77.164 1.00 9.39 193 ALA B CA 1
ATOM 3419 C C . ALA B 1 108 ? 39.602 89.423 77.126 1.00 9.41 193 ALA B C 1
ATOM 3420 O O . ALA B 1 108 ? 40.270 89.467 78.165 1.00 8.30 193 ALA B O 1
ATOM 3422 N N . ILE B 1 109 ? 40.109 89.584 75.910 1.00 7.26 194 ILE B N 1
ATOM 3423 C CA . ILE B 1 109 ? 41.512 89.892 75.706 1.00 7.38 194 ILE B CA 1
ATOM 3424 C C . ILE B 1 109 ? 41.601 91.196 74.937 1.00 7.56 194 ILE B C 1
ATOM 3425 O O . ILE B 1 109 ? 41.018 91.337 73.858 1.00 7.36 194 ILE B O 1
ATOM 3430 N N . ILE B 1 110 ? 42.317 92.153 75.510 1.00 5.59 195 ILE B N 1
ATOM 3431 C CA . ILE B 1 110 ? 42.517 93.443 74.871 1.00 5.26 195 ILE B CA 1
ATOM 3432 C C . ILE B 1 110 ? 43.759 93.260 74.007 1.00 5.89 195 ILE B C 1
ATOM 3433 O O . ILE B 1 110 ? 44.842 92.974 74.516 1.00 4.98 195 ILE B O 1
ATOM 3438 N N . GLY B 1 111 ? 43.598 93.400 72.696 1.00 6.54 196 GLY B N 1
ATOM 3439 C CA . GLY B 1 111 ? 44.729 93.224 71.810 1.00 5.52 196 GLY B CA 1
ATOM 3440 C C . GLY B 1 111 ? 45.154 94.509 71.141 1.00 5.72 196 GLY B C 1
ATOM 3441 O O . GLY B 1 111 ? 44.349 95.169 70.487 1.00 6.73 196 GLY B O 1
ATOM 3442 N N . TYR B 1 112 ? 46.421 94.868 71.316 1.00 7.54 197 TYR B N 1
ATOM 3443 C CA . TYR B 1 112 ? 46.970 96.068 70.700 1.00 6.21 197 TYR B CA 1
ATOM 3444 C C . TYR B 1 112 ? 46.857 95.907 69.189 1.00 6.66 197 TYR B C 1
ATOM 3445 O O . TYR B 1 112 ? 47.498 95.038 68.601 1.00 8.32 197 TYR B O 1
ATOM 3454 N N . GLY B 1 113 ? 46.031 96.742 68.568 1.00 7.48 198 GLY B N 1
ATOM 3455 C CA . GLY B 1 113 ? 45.837 96.654 67.133 1.00 8.02 198 GLY B CA 1
ATOM 3456 C C . GLY B 1 113 ? 45.171 95.341 66.768 1.00 9.60 198 GLY B C 1
ATOM 3457 O O . GLY B 1 113 ? 45.237 94.897 65.623 1.00 10.47 198 GLY B O 1
ATOM 3458 N N . GLY B 1 114 ? 44.533 94.715 67.751 1.00 9.42 199 GLY B N 1
ATOM 3459 C CA . GLY B 1 114 ? 43.862 93.449 67.515 1.00 9.25 199 GLY B CA 1
ATOM 3460 C C . GLY B 1 114 ? 44.682 92.255 67.972 1.00 9.75 199 GLY B C 1
ATOM 3461 O O . GLY B 1 114 ? 44.134 91.186 68.239 1.00 9.30 199 GLY B O 1
ATOM 3462 N N . GLY B 1 115 ? 45.999 92.432 68.065 1.00 7.80 200 GLY B N 1
ATOM 3463 C CA . GLY B 1 115 ? 46.858 91.341 68.485 1.00 6.23 200 GLY B CA 1
ATOM 3464 C C . GLY B 1 115 ? 47.054 90.339 67.365 1.00 7.51 200 GLY B C 1
ATOM 3465 O O . GLY B 1 115 ? 46.388 90.421 66.330 1.00 6.77 200 GLY B O 1
ATOM 3466 N N . SER B 1 116 ? 47.957 89.385 67.567 1.00 5.96 201 SER B N 1
ATOM 3467 C CA . SER B 1 116 ? 48.227 88.379 66.549 1.00 6.49 201 SER B CA 1
ATOM 3468 C C . SER B 1 116 ? 48.017 86.947 67.041 1.00 6.10 201 SER B C 1
ATOM 3469 O O . SER B 1 116 ? 48.679 86.014 66.578 1.00 3.08 201 SER B O 1
ATOM 3472 N N . LEU B 1 117 ? 47.093 86.781 67.982 1.00 6.90 202 LEU B N 1
ATOM 3473 C CA . LEU B 1 117 ? 46.776 85.463 68.520 1.00 8.70 202 LEU B CA 1
ATOM 3474 C C . LEU B 1 117 ? 45.416 85.046 67.978 1.00 11.87 202 LEU B C 1
ATOM 3475 O O . LEU B 1 117 ? 44.542 85.882 67.752 1.00 12.56 202 LEU B O 1
ATOM 3480 N N . PRO B 1 118 ? 45.220 83.744 67.751 1.00 12.84 203 PRO B N 1
ATOM 3481 C CA . PRO B 1 118 ? 43.926 83.292 67.240 1.00 13.90 203 PRO B CA 1
ATOM 3482 C C . PRO B 1 118 ? 42.898 83.452 68.363 1.00 14.72 203 PRO B C 1
ATOM 3483 O O . PRO B 1 118 ? 43.167 83.090 69.511 1.00 13.01 203 PRO B O 1
ATOM 3487 N N . ALA B 1 119 ? 41.735 84.007 68.038 1.00 13.68 204 ALA B N 1
ATOM 3488 C CA . ALA B 1 119 ? 40.689 84.228 69.032 1.00 14.60 204 ALA B CA 1
ATOM 3489 C C . ALA B 1 119 ? 40.343 82.957 69.802 1.00 14.00 204 ALA B C 1
ATOM 3490 O O . ALA B 1 119 ? 39.905 81.966 69.215 1.00 12.30 204 ALA B O 1
ATOM 3492 N N . PRO B 1 120 ? 40.536 82.970 71.132 1.00 13.53 205 PRO B N 1
ATOM 3493 C CA . PRO B 1 120 ? 40.236 81.803 71.968 1.00 13.70 205 PRO B CA 1
ATOM 3494 C C . PRO B 1 120 ? 38.743 81.511 71.992 1.00 13.82 205 PRO B C 1
ATOM 3495 O O . PRO B 1 120 ? 37.921 82.414 71.826 1.00 13.27 205 PRO B O 1
ATOM 3499 N N . ALA B 1 121 ? 38.392 80.248 72.198 1.00 14.40 206 ALA B N 1
ATOM 3500 C CA . ALA B 1 121 ? 36.990 79.872 72.260 1.00 14.21 206 ALA B CA 1
ATOM 3501 C C . ALA B 1 121 ? 36.398 80.457 73.540 1.00 12.88 206 ALA B C 1
ATOM 3502 O O . ALA B 1 121 ? 37.041 80.440 74.591 1.00 13.45 206 ALA B O 1
ATOM 3504 N N . GLY B 1 122 ? 35.185 80.990 73.437 1.00 12.40 207 GLY B N 1
ATOM 3505 C CA . GLY B 1 122 ? 34.509 81.569 74.586 1.00 11.59 207 GLY B CA 1
ATOM 3506 C C . GLY B 1 122 ? 35.110 82.854 75.131 1.00 11.26 207 GLY B C 1
ATOM 3507 O O . GLY B 1 122 ? 34.776 83.278 76.235 1.00 10.40 207 GLY B O 1
ATOM 3508 N N . VAL B 1 123 ? 35.993 83.485 74.367 1.00 10.95 208 VAL B N 1
ATOM 3509 C CA . VAL B 1 123 ? 36.620 84.722 74.819 1.00 10.27 208 VAL B CA 1
ATOM 3510 C C . VAL B 1 123 ? 36.349 85.872 73.855 1.00 9.64 208 VAL B C 1
ATOM 3511 O O . VAL B 1 123 ? 36.489 85.721 72.648 1.00 9.29 208 VAL B O 1
ATOM 3515 N N . ALA B 1 124 ? 35.946 87.015 74.396 1.00 8.51 209 ALA B N 1
ATOM 3516 C CA . ALA B 1 124 ? 35.679 88.192 73.574 1.00 10.05 209 ALA B CA 1
ATOM 3517 C C . ALA B 1 124 ? 36.990 88.904 73.263 1.00 10.59 209 ALA B C 1
ATOM 3518 O O . ALA B 1 124 ? 37.889 88.966 74.106 1.00 10.57 209 ALA B O 1
ATOM 3520 N N . MET B 1 125 ? 37.101 89.437 72.050 1.00 9.79 210 MET B N 1
ATOM 3521 C CA . MET B 1 125 ? 38.305 90.151 71.645 1.00 9.78 210 MET B CA 1
ATOM 3522 C C . MET B 1 125 ? 38.006 91.645 71.537 1.00 10.51 210 MET B C 1
ATOM 3523 O O . MET B 1 125 ? 37.031 92.051 70.898 1.00 9.69 210 MET B O 1
ATOM 3528 N N . ILE B 1 126 ? 38.854 92.456 72.162 1.00 8.79 211 ILE B N 1
ATOM 3529 C CA . ILE B 1 126 ? 38.696 93.908 72.144 1.00 11.01 211 ILE B CA 1
ATOM 3530 C C . ILE B 1 126 ? 39.868 94.526 71.378 1.00 10.78 211 ILE B C 1
ATOM 3531 O O . ILE B 1 126 ? 41.021 94.357 71.767 1.00 9.73 211 ILE B O 1
ATOM 3536 N N . ASN B 1 127 ? 39.576 95.233 70.288 1.00 10.85 212 ASN B N 1
ATOM 3537 C CA . ASN B 1 127 ? 40.630 95.856 69.486 1.00 11.26 212 ASN B CA 1
ATOM 3538 C C . ASN B 1 127 ? 40.986 97.234 70.034 1.00 11.40 212 ASN B C 1
ATOM 3539 O O . ASN B 1 127 ? 40.189 98.174 69.960 1.00 8.73 212 ASN B O 1
ATOM 3544 N N . PHE B 1 128 ? 42.189 97.339 70.589 1.00 10.15 213 PHE B N 1
ATOM 3545 C CA . PHE B 1 128 ? 42.685 98.588 71.161 1.00 8.98 213 PHE B CA 1
ATOM 3546 C C . PHE B 1 128 ? 43.688 99.235 70.210 1.00 9.78 213 PHE B C 1
ATOM 3547 O O . PHE B 1 128 ? 44.759 98.687 69.959 1.00 8.12 213 PHE B O 1
ATOM 3555 N N . ASN B 1 129 ? 43.328 100.395 69.664 1.00 9.96 214 ASN B N 1
ATOM 3556 C CA . ASN B 1 129 ? 44.214 101.106 68.751 1.00 8.58 214 ASN B CA 1
ATOM 3557 C C . ASN B 1 129 ? 45.174 101.933 69.590 1.00 7.81 214 ASN B C 1
ATOM 3558 O O . ASN B 1 129 ? 44.958 103.127 69.794 1.00 8.39 214 ASN B O 1
ATOM 3563 N N . ASN B 1 130 ? 46.230 101.296 70.089 1.00 5.99 215 ASN B N 1
ATOM 3564 C CA . ASN B 1 130 ? 47.201 101.995 70.924 1.00 6.19 215 ASN B CA 1
ATOM 3565 C C . ASN B 1 130 ? 47.878 103.165 70.217 1.00 7.23 215 ASN B C 1
ATOM 3566 O O . ASN B 1 130 ? 48.272 104.147 70.858 1.00 6.37 215 ASN B O 1
ATOM 3571 N N . ASP B 1 131 ? 47.992 103.076 68.895 1.00 6.78 216 ASP B N 1
ATOM 3572 C CA . ASP B 1 131 ? 48.622 104.138 68.119 1.00 7.76 216 ASP B CA 1
ATOM 3573 C C . ASP B 1 131 ? 47.937 105.487 68.301 1.00 6.49 216 ASP B C 1
ATOM 3574 O O . ASP B 1 131 ? 48.586 106.532 68.226 1.00 4.57 216 ASP B O 1
ATOM 3579 N N . ASN B 1 132 ? 46.630 105.471 68.529 1.00 6.09 217 ASN B N 1
ATOM 3580 C CA . ASN B 1 132 ? 45.898 106.722 68.706 1.00 7.55 217 ASN B CA 1
ATOM 3581 C C . ASN B 1 132 ? 46.096 107.330 70.097 1.00 6.34 217 ASN B C 1
ATOM 3582 O O . ASN B 1 132 ? 45.898 108.532 70.287 1.00 6.97 217 ASN B O 1
ATOM 3587 N N . ILE B 1 133 ? 46.488 106.502 71.062 1.00 7.07 218 ILE B N 1
ATOM 3588 C CA . ILE B 1 133 ? 46.733 106.970 72.427 1.00 6.17 218 ILE B CA 1
ATOM 3589 C C . ILE B 1 133 ? 48.129 107.594 72.466 1.00 6.42 218 ILE B C 1
ATOM 3590 O O . ILE B 1 133 ? 48.347 108.634 73.093 1.00 6.50 218 ILE B O 1
ATOM 3595 N N . ALA B 1 134 ? 49.064 106.937 71.783 1.00 5.99 219 ALA B N 1
ATOM 3596 C CA . ALA B 1 134 ? 50.440 107.392 71.682 1.00 4.65 219 ALA B CA 1
ATOM 3597 C C . ALA B 1 134 ? 50.985 106.887 70.344 1.00 5.05 219 ALA B C 1
ATOM 3598 O O . ALA B 1 134 ? 51.123 105.679 70.126 1.00 3.96 219 ALA B O 1
ATOM 3600 N N . ALA B 1 135 ? 51.288 107.822 69.451 1.00 4.41 220 ALA B N 1
ATOM 3601 C CA . ALA B 1 135 ? 51.796 107.492 68.129 1.00 5.83 220 ALA B CA 1
ATOM 3602 C C . ALA B 1 135 ? 53.169 106.826 68.127 1.00 6.29 220 ALA B C 1
ATOM 3603 O O . ALA B 1 135 ? 54.001 107.066 69.006 1.00 6.62 220 ALA B O 1
ATOM 3605 N N . GLN B 1 136 ? 53.388 105.974 67.131 1.00 5.56 221 GLN B N 1
ATOM 3606 C CA . GLN B 1 136 ? 54.662 105.295 66.955 1.00 6.08 221 GLN B CA 1
ATOM 3607 C C . GLN B 1 136 ? 55.027 105.316 65.463 1.00 7.06 221 GLN B C 1
ATOM 3608 O O . GLN B 1 136 ? 55.373 104.294 64.862 1.00 8.97 221 GLN B O 1
ATOM 3614 N N . VAL B 1 137 ? 54.935 106.508 64.878 1.00 4.79 222 VAL B N 1
ATOM 3615 C CA . VAL B 1 137 ? 55.253 106.732 63.469 1.00 6.33 222 VAL B CA 1
ATOM 3616 C C . VAL B 1 137 ? 56.768 106.755 63.288 1.00 7.95 222 VAL B C 1
ATOM 3617 O O . VAL B 1 137 ? 57.330 105.940 62.557 1.00 9.34 222 VAL B O 1
ATOM 3621 N N . ASN B 1 138 ? 57.424 107.712 63.935 1.00 8.11 223 ASN B N 1
ATOM 3622 C CA . ASN B 1 138 ? 58.876 107.798 63.890 1.00 9.25 223 ASN B CA 1
ATOM 3623 C C . ASN B 1 138 ? 59.327 108.562 65.125 1.00 10.55 223 ASN B C 1
ATOM 3624 O O . ASN B 1 138 ? 58.523 108.804 66.025 1.00 9.47 223 ASN B O 1
ATOM 3629 N N . THR B 1 139 ? 60.598 108.934 65.193 1.00 9.84 224 THR B N 1
ATOM 3630 C CA . THR B 1 139 ? 61.070 109.628 66.383 1.00 11.80 224 THR B CA 1
ATOM 3631 C C . THR B 1 139 ? 60.297 110.925 66.637 1.00 9.94 224 THR B C 1
ATOM 3632 O O . THR B 1 139 ? 60.191 111.384 67.775 1.00 8.88 224 THR B O 1
ATOM 3636 N N . GLY B 1 140 ? 59.742 111.494 65.573 1.00 9.09 225 GLY B N 1
ATOM 3637 C CA . GLY B 1 140 ? 58.980 112.722 65.690 1.00 7.37 225 GLY B CA 1
ATOM 3638 C C . GLY B 1 140 ? 57.614 112.555 66.336 1.00 6.63 225 GLY B C 1
ATOM 3639 O O . GLY B 1 140 ? 56.884 113.536 66.498 1.00 7.25 225 GLY B O 1
ATOM 3640 N N . SER B 1 141 ? 57.258 111.325 66.699 1.00 4.20 226 SER B N 1
ATOM 3641 C CA . SER B 1 141 ? 55.972 111.056 67.346 1.00 4.36 226 SER B CA 1
ATOM 3642 C C . SER B 1 141 ? 56.024 111.414 68.837 1.00 6.12 226 SER B C 1
ATOM 3643 O O . SER B 1 141 ? 55.011 111.376 69.534 1.00 4.02 226 SER B O 1
ATOM 3646 N N . ARG B 1 142 ? 57.217 111.758 69.311 1.00 6.42 227 ARG B N 1
ATOM 3647 C CA . ARG B 1 142 ? 57.431 112.129 70.706 1.00 6.59 227 ARG B CA 1
ATOM 3648 C C . ARG B 1 142 ? 56.401 113.152 71.200 1.00 7.20 227 ARG B C 1
ATOM 3649 O O . ARG B 1 142 ? 56.337 114.282 70.701 1.00 7.49 227 ARG B O 1
ATOM 3657 N N . GLY B 1 143 ? 55.597 112.747 72.181 1.00 5.26 228 GLY B N 1
ATOM 3658 C CA . GLY B 1 143 ? 54.590 113.635 72.728 1.00 7.01 228 GLY B CA 1
ATOM 3659 C C . GLY B 1 143 ? 53.334 113.767 71.883 1.00 6.81 228 GLY B C 1
ATOM 3660 O O . GLY B 1 143 ? 52.539 114.679 72.104 1.00 7.13 228 GLY B O 1
ATOM 3661 N N . GLN B 1 144 ? 53.158 112.868 70.915 1.00 5.94 229 GLN B N 1
ATOM 3662 C CA . GLN B 1 144 ? 51.987 112.880 70.039 1.00 7.04 229 GLN B CA 1
ATOM 3663 C C . GLN B 1 144 ? 51.034 111.738 70.387 1.00 7.35 229 GLN B C 1
ATOM 3664 O O . GLN B 1 144 ? 51.454 110.583 70.502 1.00 6.34 229 GLN B O 1
ATOM 3670 N N . GLY B 1 145 ? 49.756 112.071 70.546 1.00 6.35 230 GLY B N 1
ATOM 3671 C CA . GLY B 1 145 ? 48.755 111.073 70.876 1.00 8.21 230 GLY B CA 1
ATOM 3672 C C . GLY B 1 145 ? 47.694 111.624 71.807 1.00 8.82 230 GLY B C 1
ATOM 3673 O O . GLY B 1 145 ? 47.900 112.654 72.441 1.00 10.79 230 GLY B O 1
ATOM 3674 N N . LYS B 1 146 ? 46.561 110.940 71.908 1.00 9.32 231 LYS B N 1
ATOM 3675 C CA . LYS B 1 146 ? 45.483 111.411 72.776 1.00 8.63 231 LYS B CA 1
ATOM 3676 C C . LYS B 1 146 ? 45.904 111.460 74.243 1.00 8.06 231 LYS B C 1
ATOM 3677 O O . LYS B 1 146 ? 45.364 112.245 75.027 1.00 8.35 231 LYS B O 1
ATOM 3683 N N . PHE B 1 147 ? 46.872 110.624 74.611 1.00 7.37 232 PHE B N 1
ATOM 3684 C CA . PHE B 1 147 ? 47.387 110.616 75.973 1.00 5.13 232 PHE B CA 1
ATOM 3685 C C . PHE B 1 147 ? 47.989 111.994 76.239 1.00 4.48 232 PHE B C 1
ATOM 3686 O O . PHE B 1 147 ? 47.691 112.624 77.247 1.00 5.86 232 PHE B O 1
ATOM 3694 N N . TYR B 1 148 ? 48.848 112.446 75.329 1.00 4.38 233 TYR B N 1
ATOM 3695 C CA . TYR B 1 148 ? 49.510 113.741 75.461 1.00 5.39 233 TYR B CA 1
ATOM 3696 C C . TYR B 1 148 ? 48.575 114.937 75.272 1.00 7.55 233 TYR B C 1
ATOM 3697 O O . TYR B 1 148 ? 48.854 116.030 75.766 1.00 6.83 233 TYR B O 1
ATOM 3706 N N . ASP B 1 149 ? 47.477 114.740 74.550 1.00 6.95 234 ASP B N 1
ATOM 3707 C CA . ASP B 1 149 ? 46.520 115.821 74.378 1.00 9.46 234 ASP B CA 1
ATOM 3708 C C . ASP B 1 149 ? 45.914 116.070 75.745 1.00 10.50 234 ASP B C 1
ATOM 3709 O O . ASP B 1 149 ? 45.516 117.186 76.064 1.00 10.87 234 ASP B O 1
ATOM 3714 N N . LEU B 1 150 ? 45.856 115.020 76.558 1.00 9.38 235 LEU B N 1
ATOM 3715 C CA . LEU B 1 150 ? 45.281 115.148 77.890 1.00 9.93 235 LEU B CA 1
ATOM 3716 C C . LEU B 1 150 ? 46.299 115.589 78.940 1.00 10.99 235 LEU B C 1
ATOM 3717 O O . LEU B 1 150 ? 46.020 116.489 79.735 1.00 11.92 235 LEU B O 1
ATOM 3722 N N . TYR B 1 151 ? 47.480 114.974 78.932 1.00 10.43 236 TYR B N 1
ATOM 3723 C CA . TYR B 1 151 ? 48.506 115.295 79.922 1.00 10.46 236 TYR B CA 1
ATOM 3724 C C . TYR B 1 151 ? 49.595 116.278 79.498 1.00 12.11 236 TYR B C 1
ATOM 3725 O O . TYR B 1 151 ? 50.382 116.727 80.334 1.00 11.54 236 TYR B O 1
ATOM 3734 N N . GLY B 1 152 ? 49.642 116.623 78.216 1.00 10.98 237 GLY B N 1
ATOM 3735 C CA . GLY B 1 152 ? 50.656 117.555 77.751 1.00 10.48 237 GLY B CA 1
ATOM 3736 C C . GLY B 1 152 ? 51.754 116.849 76.981 1.00 10.27 237 GLY B C 1
ATOM 3737 O O . GLY B 1 152 ? 52.208 115.775 77.379 1.00 7.24 237 GLY B O 1
ATOM 3738 N N . SER B 1 153 ? 52.201 117.465 75.891 1.00 10.37 238 SER B N 1
ATOM 3739 C CA . SER B 1 153 ? 53.232 116.874 75.045 1.00 11.81 238 SER B CA 1
ATOM 3740 C C . SER B 1 153 ? 54.596 116.659 75.701 1.00 11.42 238 SER B C 1
ATOM 3741 O O . SER B 1 153 ? 55.401 115.876 75.204 1.00 11.02 238 SER B O 1
ATOM 3744 N N . SER B 1 154 ? 54.874 117.343 76.803 1.00 10.83 239 SER B N 1
ATOM 3745 C CA . SER B 1 154 ? 56.167 117.145 77.450 1.00 11.55 239 SER B CA 1
ATOM 3746 C C . SER B 1 154 ? 56.071 116.204 78.656 1.00 10.53 239 SER B C 1
ATOM 3747 O O . SER B 1 154 ? 57.008 116.104 79.449 1.00 9.56 239 SER B O 1
ATOM 3750 N N . HIS B 1 155 ? 54.946 115.505 78.793 1.00 8.06 240 HIS B N 1
ATOM 3751 C CA . HIS B 1 155 ? 54.784 114.582 79.913 1.00 8.18 240 HIS B CA 1
ATOM 3752 C C . HIS B 1 155 ? 55.886 113.533 79.789 1.00 8.16 240 HIS B C 1
ATOM 3753 O O . HIS B 1 155 ? 56.236 113.125 78.683 1.00 9.09 240 HIS B O 1
ATOM 3760 N N . SER B 1 156 ? 56.438 113.101 80.920 1.00 7.41 241 SER B N 1
ATOM 3761 C CA . SER B 1 156 ? 57.536 112.143 80.902 1.00 6.42 241 SER B CA 1
ATOM 3762 C C . SER B 1 156 ? 57.189 110.765 80.351 1.00 5.99 241 SER B C 1
ATOM 3763 O O . SER B 1 156 ? 58.069 110.029 79.906 1.00 3.58 241 SER B O 1
ATOM 3766 N N . ALA B 1 157 ? 55.910 110.415 80.358 1.00 5.36 242 ALA B N 1
ATOM 3767 C CA . ALA B 1 157 ? 55.511 109.104 79.864 1.00 6.90 242 ALA B CA 1
ATOM 3768 C C . ALA B 1 157 ? 55.899 108.846 78.413 1.00 6.85 242 ALA B C 1
ATOM 3769 O O . ALA B 1 157 ? 55.661 109.677 77.535 1.00 6.83 242 ALA B O 1
ATOM 3771 N N . GLY B 1 158 ? 56.513 107.690 78.176 1.00 6.80 243 GLY B N 1
ATOM 3772 C CA . GLY B 1 158 ? 56.872 107.300 76.826 1.00 6.24 243 GLY B CA 1
ATOM 3773 C C . GLY B 1 158 ? 55.622 106.651 76.257 1.00 6.81 243 GLY B C 1
ATOM 3774 O O . GLY B 1 158 ? 54.620 106.543 76.963 1.00 5.75 243 GLY B O 1
ATOM 3775 N N . ALA B 1 159 ? 55.667 106.201 75.007 1.00 5.85 244 ALA B N 1
ATOM 3776 C CA . ALA B 1 159 ? 54.492 105.588 74.387 1.00 7.09 244 ALA B CA 1
ATOM 3777 C C . ALA B 1 159 ? 53.959 104.334 75.094 1.00 6.29 244 ALA B C 1
ATOM 3778 O O . ALA B 1 159 ? 52.749 104.133 75.186 1.00 4.84 244 ALA B O 1
ATOM 3780 N N . MET B 1 160 ? 54.849 103.487 75.597 1.00 5.16 245 MET B N 1
ATOM 3781 C CA . MET B 1 160 ? 54.390 102.272 76.257 1.00 5.95 245 MET B CA 1
ATOM 3782 C C . MET B 1 160 ? 53.606 102.576 77.527 1.00 5.12 245 MET B C 1
ATOM 3783 O O . MET B 1 160 ? 52.574 101.966 77.786 1.00 4.56 245 MET B O 1
ATOM 3788 N N . THR B 1 161 ? 54.087 103.527 78.317 1.00 5.05 246 THR B N 1
ATOM 3789 C CA . THR B 1 161 ? 53.381 103.898 79.533 1.00 4.81 246 THR B CA 1
ATOM 3790 C C . THR B 1 161 ? 52.022 104.490 79.158 1.00 5.75 246 THR B C 1
ATOM 3791 O O . THR B 1 161 ? 51.009 104.191 79.787 1.00 7.11 246 THR B O 1
ATOM 3795 N N . ALA B 1 162 ? 52.006 105.325 78.124 1.00 4.89 247 ALA B N 1
ATOM 3796 C CA . ALA B 1 162 ? 50.766 105.954 77.683 1.00 5.78 247 ALA B CA 1
ATOM 3797 C C . ALA B 1 162 ? 49.760 104.891 77.239 1.00 3.74 247 ALA B C 1
ATOM 3798 O O . ALA B 1 162 ? 48.582 104.979 77.564 1.00 2.47 247 ALA B O 1
ATOM 3800 N N . TRP B 1 163 ? 50.231 103.888 76.504 1.00 1.13 248 TRP B N 1
ATOM 3801 C CA . TRP B 1 163 ? 49.360 102.814 76.043 1.00 2.07 248 TRP B CA 1
ATOM 3802 C C . TRP B 1 163 ? 48.739 102.050 77.214 1.00 3.51 248 TRP B C 1
ATOM 3803 O O . TRP B 1 163 ? 47.556 101.694 77.179 1.00 2.98 248 TRP B O 1
ATOM 3814 N N . ALA B 1 164 ? 49.544 101.771 78.239 1.00 3.63 249 ALA B N 1
ATOM 3815 C CA . ALA B 1 164 ? 49.049 101.033 79.404 1.00 4.71 249 ALA B CA 1
ATOM 3816 C C . ALA B 1 164 ? 47.972 101.837 80.127 1.00 4.14 249 ALA B C 1
ATOM 3817 O O . ALA B 1 164 ? 46.979 101.279 80.611 1.00 3.54 249 ALA B O 1
ATOM 3819 N N . TRP B 1 165 ? 48.183 103.146 80.215 1.00 3.24 250 TRP B N 1
ATOM 3820 C CA . TRP B 1 165 ? 47.211 104.033 80.847 1.00 4.59 250 TRP B CA 1
ATOM 3821 C C . TRP B 1 165 ? 45.904 103.894 80.061 1.00 4.33 250 TRP B C 1
ATOM 3822 O O . TRP B 1 165 ? 44.816 103.891 80.636 1.00 4.81 250 TRP B O 1
ATOM 3833 N N . GLY B 1 166 ? 46.028 103.782 78.742 1.00 3.78 251 GLY B N 1
ATOM 3834 C CA . GLY B 1 166 ? 44.850 103.643 77.900 1.00 3.50 251 GLY B CA 1
ATOM 3835 C C . GLY B 1 166 ? 44.109 102.354 78.193 1.00 5.13 251 GLY B C 1
ATOM 3836 O O . GLY B 1 166 ? 42.876 102.322 78.273 1.00 4.81 251 GLY B O 1
ATOM 3837 N N . VAL B 1 167 ? 44.863 101.275 78.354 1.00 5.17 252 VAL B N 1
ATOM 3838 C CA . VAL B 1 167 ? 44.251 99.990 78.652 1.00 6.03 252 VAL B CA 1
ATOM 3839 C C . VAL B 1 167 ? 43.457 100.078 79.954 1.00 6.59 252 VAL B C 1
ATOM 3840 O O . VAL B 1 167 ? 42.349 99.544 80.056 1.00 6.25 252 VAL B O 1
ATOM 3844 N N . SER B 1 168 ? 44.026 100.758 80.946 1.00 6.24 253 SER B N 1
ATOM 3845 C CA . SER B 1 168 ? 43.366 100.902 82.242 1.00 7.23 253 SER B CA 1
ATOM 3846 C C . SER B 1 168 ? 42.036 101.626 82.074 1.00 6.50 253 SER B C 1
ATOM 3847 O O . SER B 1 168 ? 41.045 101.302 82.732 1.00 7.05 253 SER B O 1
ATOM 3850 N N . ARG B 1 169 ? 42.023 102.607 81.180 1.00 6.44 254 ARG B N 1
ATOM 3851 C CA . ARG B 1 169 ? 40.827 103.391 80.913 1.00 6.81 254 ARG B CA 1
ATOM 3852 C C . ARG B 1 169 ? 39.771 102.519 80.235 1.00 6.90 254 ARG B C 1
ATOM 3853 O O . ARG B 1 169 ? 38.569 102.726 80.412 1.00 7.11 254 ARG B O 1
ATOM 3861 N N . VAL B 1 170 ? 40.227 101.541 79.459 1.00 7.13 255 VAL B N 1
ATOM 3862 C CA . VAL B 1 170 ? 39.311 100.633 78.781 1.00 7.20 255 VAL B CA 1
ATOM 3863 C C . VAL B 1 170 ? 38.625 99.762 79.834 1.00 7.37 255 VAL B C 1
ATOM 3864 O O . VAL B 1 170 ? 37.412 99.551 79.788 1.00 5.37 255 VAL B O 1
ATOM 3868 N N . ILE B 1 171 ? 39.402 99.271 80.796 1.00 6.89 256 ILE B N 1
ATOM 3869 C CA . ILE B 1 171 ? 38.839 98.441 81.854 1.00 5.59 256 ILE B CA 1
ATOM 3870 C C . ILE B 1 171 ? 37.891 99.278 82.720 1.00 6.47 256 ILE B C 1
ATOM 3871 O O . ILE B 1 171 ? 36.812 98.814 83.082 1.00 7.25 256 ILE B O 1
ATOM 3876 N N . ASP B 1 172 ? 38.288 100.506 83.049 1.00 6.39 257 ASP B N 1
ATOM 3877 C CA . ASP B 1 172 ? 37.433 101.391 83.840 1.00 6.82 257 ASP B CA 1
ATOM 3878 C C . ASP B 1 172 ? 36.073 101.513 83.146 1.00 6.31 257 ASP B C 1
ATOM 3879 O O . ASP B 1 172 ? 35.029 101.370 83.775 1.00 7.02 257 ASP B O 1
ATOM 3884 N N . ALA B 1 173 ? 36.106 101.793 81.846 1.00 5.45 258 ALA B N 1
ATOM 3885 C CA . ALA B 1 173 ? 34.900 101.944 81.038 1.00 6.25 258 ALA B CA 1
ATOM 3886 C C . ALA B 1 173 ? 34.052 100.679 81.062 1.00 6.98 258 ALA B C 1
ATOM 3887 O O . ALA B 1 173 ? 32.836 100.734 81.264 1.00 6.75 258 ALA B O 1
ATOM 3889 N N . LEU B 1 174 ? 34.693 99.535 80.851 1.00 6.13 259 LEU B N 1
ATOM 3890 C CA . LEU B 1 174 ? 33.977 98.267 80.866 1.00 7.65 259 LEU B CA 1
ATOM 3891 C C . LEU B 1 174 ? 33.287 98.039 82.211 1.00 8.82 259 LEU B C 1
ATOM 3892 O O . LEU B 1 174 ? 32.221 97.428 82.269 1.00 8.05 259 LEU B O 1
ATOM 3897 N N . GLU B 1 175 ? 33.888 98.521 83.295 1.00 8.85 260 GLU B N 1
ATOM 3898 C CA . GLU B 1 175 ? 33.274 98.337 84.611 1.00 10.27 260 GLU B CA 1
ATOM 3899 C C . GLU B 1 175 ? 32.032 99.214 84.751 1.00 10.70 260 GLU B C 1
ATOM 3900 O O . GLU B 1 175 ? 31.104 98.882 85.493 1.00 11.11 260 GLU B O 1
ATOM 3906 N N . LEU B 1 176 ? 32.019 100.334 84.037 1.00 8.76 261 LEU B N 1
ATOM 3907 C CA . LEU B 1 176 ? 30.897 101.270 84.093 1.00 11.19 261 LEU B CA 1
ATOM 3908 C C . LEU B 1 176 ? 29.799 100.956 83.073 1.00 11.73 261 LEU B C 1
ATOM 3909 O O . LEU B 1 176 ? 28.653 101.374 83.234 1.00 12.78 261 LEU B O 1
ATOM 3914 N N . VAL B 1 177 ? 30.151 100.220 82.025 1.00 11.09 262 VAL B N 1
ATOM 3915 C CA . VAL B 1 177 ? 29.197 99.888 80.976 1.00 12.00 262 VAL B CA 1
ATOM 3916 C C . VAL B 1 177 ? 28.972 98.384 80.858 1.00 13.94 262 VAL B C 1
ATOM 3917 O O . VAL B 1 177 ? 29.573 97.721 80.012 1.00 13.10 262 VAL B O 1
ATOM 3921 N N . PRO B 1 178 ? 28.096 97.826 81.708 1.00 14.58 263 PRO B N 1
ATOM 3922 C CA . PRO B 1 178 ? 27.820 96.387 81.664 1.00 15.47 263 PRO B CA 1
ATOM 3923 C C . PRO B 1 178 ? 27.218 95.963 80.330 1.00 14.86 263 PRO B C 1
ATOM 3924 O O . PRO B 1 178 ? 27.220 94.783 79.984 1.00 15.51 263 PRO B O 1
ATOM 3928 N N . GLY B 1 179 ? 26.715 96.939 79.580 1.00 15.03 264 GLY B N 1
ATOM 3929 C CA . GLY B 1 179 ? 26.129 96.649 78.287 1.00 15.00 264 GLY B CA 1
ATOM 3930 C C . GLY B 1 179 ? 27.123 96.057 77.302 1.00 15.48 264 GLY B C 1
ATOM 3931 O O . GLY B 1 179 ? 26.729 95.440 76.312 1.00 13.04 264 GLY B O 1
ATOM 3932 N N . ALA B 1 180 ? 28.413 96.256 77.560 1.00 13.25 265 ALA B N 1
ATOM 3933 C CA . ALA B 1 180 ? 29.455 95.724 76.689 1.00 12.27 265 ALA B CA 1
ATOM 3934 C C . ALA B 1 180 ? 29.582 94.208 76.883 1.00 11.90 265 ALA B C 1
ATOM 3935 O O . ALA B 1 180 ? 30.233 93.511 76.097 1.00 12.43 265 ALA B O 1
ATOM 3937 N N . ARG B 1 181 ? 28.955 93.711 77.942 1.00 13.09 266 ARG B N 1
ATOM 3938 C CA . ARG B 1 181 ? 28.954 92.289 78.262 1.00 10.93 266 ARG B CA 1
ATOM 3939 C C . ARG B 1 181 ? 30.326 91.675 78.518 1.00 10.53 266 ARG B C 1
ATOM 3940 O O . ARG B 1 181 ? 30.563 90.518 78.174 1.00 8.02 266 ARG B O 1
ATOM 3948 N N . ILE B 1 182 ? 31.227 92.439 79.124 1.00 9.52 267 ILE B N 1
ATOM 3949 C CA . ILE B 1 182 ? 32.552 91.918 79.429 1.00 9.92 267 ILE B CA 1
ATOM 3950 C C . ILE B 1 182 ? 32.711 91.702 80.933 1.00 10.72 267 ILE B C 1
ATOM 3951 O O . ILE B 1 182 ? 32.305 92.541 81.738 1.00 10.80 267 ILE B O 1
ATOM 3956 N N . ASP B 1 183 ? 33.265 90.550 81.298 1.00 9.85 268 ASP B N 1
ATOM 3957 C CA . ASP B 1 183 ? 33.518 90.200 82.691 1.00 11.44 268 ASP B CA 1
ATOM 3958 C C . ASP B 1 183 ? 34.831 90.894 83.028 1.00 10.77 268 ASP B C 1
ATOM 3959 O O . ASP B 1 183 ? 35.894 90.425 82.638 1.00 10.19 268 ASP B O 1
ATOM 3964 N N . THR B 1 184 ? 34.759 92.012 83.742 1.00 9.91 269 THR B N 1
ATOM 3965 C CA . THR B 1 184 ? 35.963 92.763 84.083 1.00 10.33 269 THR B CA 1
ATOM 3966 C C . THR B 1 184 ? 36.923 92.050 85.032 1.00 10.48 269 THR B C 1
ATOM 3967 O O . THR B 1 184 ? 38.037 92.532 85.262 1.00 9.75 269 THR B O 1
ATOM 3971 N N . THR B 1 185 ? 36.508 90.912 85.586 1.00 9.89 270 THR B N 1
ATOM 3972 C CA . THR B 1 185 ? 37.393 90.165 86.474 1.00 9.58 270 THR B CA 1
ATOM 3973 C C . THR B 1 185 ? 38.142 89.106 85.671 1.00 8.83 270 THR B C 1
ATOM 3974 O O . THR B 1 185 ? 38.944 88.360 86.219 1.00 8.81 270 THR B O 1
ATOM 3978 N N . LYS B 1 186 ? 37.872 89.042 84.370 1.00 7.30 271 LYS B N 1
ATOM 3979 C CA . LYS B 1 186 ? 38.532 88.072 83.501 1.00 8.21 271 LYS B CA 1
ATOM 3980 C C . LYS B 1 186 ? 39.029 88.733 82.213 1.00 7.25 271 LYS B C 1
ATOM 3981 O O . LYS B 1 186 ? 38.592 88.396 81.110 1.00 6.43 271 LYS B O 1
ATOM 3987 N N . ILE B 1 187 ? 39.961 89.670 82.367 1.00 6.69 272 ILE B N 1
ATOM 3988 C CA . ILE B 1 187 ? 40.514 90.396 81.229 1.00 7.83 272 ILE B CA 1
ATOM 3989 C C . ILE B 1 187 ? 42.007 90.169 81.030 1.00 8.11 272 ILE B C 1
ATOM 3990 O O . ILE B 1 187 ? 42.807 90.311 81.962 1.00 8.78 272 ILE B O 1
ATOM 3995 N N . GLY B 1 188 ? 42.368 89.825 79.799 1.00 6.50 273 GLY B N 1
ATOM 3996 C CA . GLY B 1 188 ? 43.758 89.599 79.460 1.00 5.67 273 GLY B CA 1
ATOM 3997 C C . GLY B 1 188 ? 44.214 90.673 78.487 1.00 5.74 273 GLY B C 1
ATOM 3998 O O . GLY B 1 188 ? 43.415 91.515 78.064 1.00 5.52 273 GLY B O 1
ATOM 3999 N N . VAL B 1 189 ? 45.495 90.661 78.133 1.00 4.96 274 VAL B N 1
ATOM 4000 C CA . VAL B 1 189 ? 46.019 91.645 77.200 1.00 4.42 274 VAL B CA 1
ATOM 4001 C C . VAL B 1 189 ? 47.082 90.989 76.327 1.00 6.19 274 VAL B C 1
ATOM 4002 O O . VAL B 1 189 ? 47.796 90.090 76.776 1.00 5.80 274 VAL B O 1
ATOM 4006 N N . THR B 1 190 ? 47.170 91.423 75.073 1.00 6.28 275 THR B N 1
ATOM 4007 C CA . THR B 1 190 ? 48.155 90.864 74.158 1.00 7.15 275 THR B CA 1
ATOM 4008 C C . THR B 1 190 ? 48.539 91.846 73.056 1.00 5.69 275 THR B C 1
ATOM 4009 O O . THR B 1 190 ? 47.832 92.818 72.793 1.00 6.04 275 THR B O 1
ATOM 4013 N N . GLY B 1 191 ? 49.671 91.568 72.421 1.00 6.03 276 GLY B N 1
ATOM 4014 C CA . GLY B 1 191 ? 50.174 92.401 71.342 1.00 5.60 276 GLY B CA 1
ATOM 4015 C C . GLY B 1 191 ? 51.378 91.685 70.766 1.00 4.90 276 GLY B C 1
ATOM 4016 O O . GLY B 1 191 ? 52.013 90.898 71.469 1.00 4.08 276 GLY B O 1
ATOM 4017 N N . CYS B 1 192 ? 51.701 91.948 69.504 1.00 5.75 277 CYS B N 1
ATOM 4018 C CA . CYS B 1 192 ? 52.833 91.286 68.865 1.00 5.53 277 CYS B CA 1
ATOM 4019 C C . CYS B 1 192 ? 53.834 92.292 68.289 1.00 6.01 277 CYS B C 1
ATOM 4020 O O . CYS B 1 192 ? 53.483 93.424 67.958 1.00 3.27 277 CYS B O 1
ATOM 4023 N N . SER B 1 193 ? 55.088 91.868 68.177 1.00 7.95 278 SER B N 1
ATOM 4024 C CA . SER B 1 193 ? 56.129 92.714 67.611 1.00 8.15 278 SER B CA 1
ATOM 4025 C C . SER B 1 193 ? 56.274 94.022 68.390 1.00 7.40 278 SER B C 1
ATOM 4026 O O . SER B 1 193 ? 56.422 94.017 69.610 1.00 5.94 278 SER B O 1
ATOM 4029 N N . ARG B 1 194 ? 56.224 95.145 67.683 1.00 8.70 279 ARG B N 1
ATOM 4030 C CA . ARG B 1 194 ? 56.365 96.445 68.331 1.00 10.38 279 ARG B CA 1
ATOM 4031 C C . ARG B 1 194 ? 55.358 96.596 69.467 1.00 9.16 279 ARG B C 1
ATOM 4032 O O . ARG B 1 194 ? 55.626 97.271 70.459 1.00 9.22 279 ARG B O 1
ATOM 4040 N N . ASN B 1 195 ? 54.210 95.939 69.339 1.00 7.14 280 ASN B N 1
ATOM 4041 C CA . ASN B 1 195 ? 53.176 96.029 70.363 1.00 6.91 280 ASN B CA 1
ATOM 4042 C C . ASN B 1 195 ? 53.329 95.016 71.487 1.00 8.27 280 ASN B C 1
ATOM 4043 O O . ASN B 1 195 ? 52.655 95.119 72.509 1.00 8.85 280 ASN B O 1
ATOM 4048 N N . GLY B 1 196 ? 54.209 94.038 71.295 1.00 7.96 281 GLY B N 1
ATOM 4049 C CA . GLY B 1 196 ? 54.427 93.035 72.319 1.00 5.96 281 GLY B CA 1
ATOM 4050 C C . GLY B 1 196 ? 54.970 93.658 73.592 1.00 6.43 281 GLY B C 1
ATOM 4051 O O . GLY B 1 196 ? 54.587 93.273 74.699 1.00 5.58 281 GLY B O 1
ATOM 4052 N N . LYS B 1 197 ? 55.863 94.632 73.450 1.00 4.74 282 LYS B N 1
ATOM 4053 C CA . LYS B 1 197 ? 56.418 95.271 74.626 1.00 6.12 282 LYS B CA 1
ATOM 4054 C C . LYS B 1 197 ? 55.336 96.119 75.281 1.00 4.19 282 LYS B C 1
ATOM 4055 O O . LYS B 1 197 ? 55.363 96.352 76.484 1.00 3.17 282 LYS B O 1
ATOM 4061 N N . GLY B 1 198 ? 54.373 96.567 74.482 1.00 4.97 283 GLY B N 1
ATOM 4062 C CA . GLY B 1 198 ? 53.286 97.349 75.034 1.00 4.66 283 GLY B CA 1
ATOM 4063 C C . GLY B 1 198 ? 52.467 96.464 75.952 1.00 3.70 283 GLY B C 1
ATOM 4064 O O . GLY B 1 198 ? 52.137 96.846 77.078 1.00 3.40 283 GLY B O 1
ATOM 4065 N N . ALA B 1 199 ? 52.142 95.269 75.466 1.00 3.97 284 ALA B N 1
ATOM 4066 C CA . ALA B 1 199 ? 51.353 94.306 76.235 1.00 2.99 284 ALA B CA 1
ATOM 4067 C C . ALA B 1 199 ? 52.042 93.927 77.545 1.00 4.05 284 ALA B C 1
ATOM 4068 O O . ALA B 1 199 ? 51.390 93.782 78.576 1.00 3.98 284 ALA B O 1
ATOM 4070 N N . MET B 1 200 ? 53.360 93.759 77.509 1.00 5.32 285 MET B N 1
ATOM 4071 C CA . MET B 1 200 ? 54.092 93.408 78.727 1.00 6.08 285 MET B CA 1
ATOM 4072 C C . MET B 1 200 ? 53.898 94.523 79.760 1.00 6.67 285 MET B C 1
ATOM 4073 O O . MET B 1 200 ? 53.561 94.271 80.922 1.00 5.75 285 MET B O 1
ATOM 4078 N N . VAL B 1 201 ? 54.108 95.762 79.326 1.00 5.70 286 VAL B N 1
ATOM 4079 C CA . VAL B 1 201 ? 53.961 96.906 80.209 1.00 5.95 286 VAL B CA 1
ATOM 4080 C C . VAL B 1 201 ? 52.545 97.042 80.758 1.00 5.60 286 VAL B C 1
ATOM 4081 O O . VAL B 1 201 ? 52.362 97.360 81.931 1.00 6.17 286 VAL B O 1
ATOM 4085 N N . ALA B 1 202 ? 51.546 96.800 79.915 1.00 4.45 287 ALA B N 1
ATOM 4086 C CA . ALA B 1 202 ? 50.157 96.904 80.345 1.00 4.51 287 ALA B CA 1
ATOM 4087 C C . ALA B 1 202 ? 49.888 95.943 81.499 1.00 4.54 287 ALA B C 1
ATOM 4088 O O . ALA B 1 202 ? 49.264 96.314 82.494 1.00 5.58 287 ALA B O 1
ATOM 4090 N N . GLY B 1 203 ? 50.368 94.711 81.365 1.00 3.95 288 GLY B N 1
ATOM 4091 C CA . GLY B 1 203 ? 50.160 93.724 82.411 1.00 5.70 288 GLY B CA 1
ATOM 4092 C C . GLY B 1 203 ? 50.900 94.078 83.687 1.00 5.68 288 GLY B C 1
ATOM 4093 O O . GLY B 1 203 ? 50.393 93.890 84.795 1.00 6.90 288 GLY B O 1
ATOM 4094 N N . ALA B 1 204 ? 52.111 94.599 83.529 1.00 5.89 289 ALA B N 1
ATOM 4095 C CA . ALA B 1 204 ? 52.926 94.985 84.672 1.00 7.22 289 ALA B CA 1
ATOM 4096 C C . ALA B 1 204 ? 52.311 96.158 85.429 1.00 8.13 289 ALA B C 1
ATOM 4097 O O . ALA B 1 204 ? 52.264 96.149 86.654 1.00 8.03 289 ALA B O 1
ATOM 4099 N N . PHE B 1 205 ? 51.830 97.158 84.694 1.00 7.37 290 PHE B N 1
ATOM 4100 C CA . PHE B 1 205 ? 51.255 98.361 85.303 1.00 7.65 290 PHE B CA 1
ATOM 4101 C C . PHE B 1 205 ? 49.776 98.319 85.697 1.00 9.25 290 PHE B C 1
ATOM 4102 O O . PHE B 1 205 ? 49.351 99.050 86.593 1.00 8.13 290 PHE B O 1
ATOM 4110 N N . GLU B 1 206 ? 48.990 97.482 85.030 1.00 9.89 291 GLU B N 1
ATOM 4111 C CA . GLU B 1 206 ? 47.563 97.382 85.327 1.00 10.27 291 GLU B CA 1
ATOM 4112 C C . GLU B 1 206 ? 47.228 96.049 86.006 1.00 12.20 291 GLU B C 1
ATOM 4113 O O . GLU B 1 206 ? 47.077 95.013 85.352 1.00 11.81 291 GLU B O 1
ATOM 4119 N N . LYS B 1 207 ? 47.097 96.100 87.329 1.00 11.90 292 LYS B N 1
ATOM 4120 C CA . LYS B 1 207 ? 46.819 94.925 88.148 1.00 13.16 292 LYS B CA 1
ATOM 4121 C C . LYS B 1 207 ? 45.555 94.129 87.847 1.00 11.47 292 LYS B C 1
ATOM 4122 O O . LYS B 1 207 ? 45.473 92.947 88.188 1.00 10.16 292 LYS B O 1
ATOM 4128 N N . ARG B 1 208 ? 44.569 94.756 87.219 1.00 9.40 293 ARG B N 1
ATOM 4129 C CA . ARG B 1 208 ? 43.332 94.047 86.913 1.00 10.00 293 ARG B CA 1
ATOM 4130 C C . ARG B 1 208 ? 43.468 93.061 85.758 1.00 11.39 293 ARG B C 1
ATOM 4131 O O . ARG B 1 208 ? 42.528 92.335 85.449 1.00 13.65 293 ARG B O 1
ATOM 4139 N N . ILE B 1 209 ? 44.629 93.034 85.112 1.00 8.33 294 ILE B N 1
ATOM 4140 C CA . ILE B 1 209 ? 44.841 92.102 84.008 1.00 7.59 294 ILE B CA 1
ATOM 4141 C C . ILE B 1 209 ? 45.233 90.735 84.559 1.00 6.65 294 ILE B C 1
ATOM 4142 O O . ILE B 1 209 ? 46.259 90.597 85.219 1.00 6.46 294 ILE B O 1
ATOM 4147 N N . VAL B 1 210 ? 44.415 89.723 84.286 1.00 6.56 295 VAL B N 1
ATOM 4148 C CA . VAL B 1 210 ? 44.679 88.381 84.794 1.00 6.66 295 VAL B CA 1
ATOM 4149 C C . VAL B 1 210 ? 45.652 87.552 83.954 1.00 6.54 295 VAL B C 1
ATOM 4150 O O . VAL B 1 210 ? 46.282 86.627 84.467 1.00 5.29 295 VAL B O 1
ATOM 4154 N N . LEU B 1 211 ? 45.774 87.877 82.673 1.00 4.03 296 LEU B N 1
ATOM 4155 C CA . LEU B 1 211 ? 46.680 87.137 81.795 1.00 4.30 296 LEU B CA 1
ATOM 4156 C C . LEU B 1 211 ? 47.344 88.075 80.797 1.00 4.41 296 LEU B C 1
ATOM 4157 O O . LEU B 1 211 ? 46.665 88.755 80.029 1.00 4.72 296 LEU B O 1
ATOM 4162 N N . THR B 1 212 ? 48.672 88.116 80.819 1.00 3.24 297 THR B N 1
ATOM 416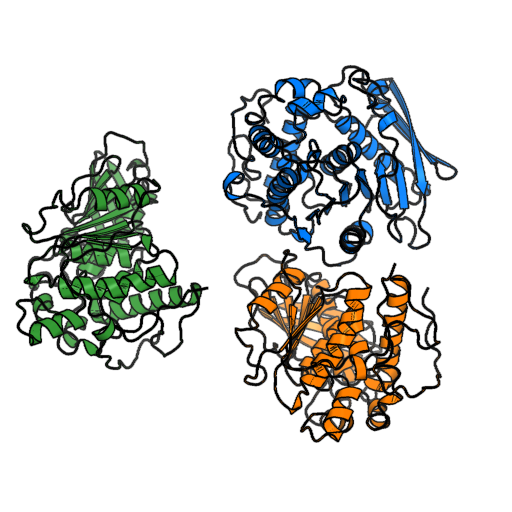3 C CA . THR B 1 212 ? 49.426 88.967 79.905 1.00 4.49 297 THR B CA 1
ATOM 4164 C C . THR B 1 212 ? 50.079 88.075 78.865 1.00 3.17 297 THR B C 1
ATOM 4165 O O . THR B 1 212 ? 50.748 87.098 79.208 1.00 3.73 297 THR B O 1
ATOM 4169 N N . LEU B 1 213 ? 49.884 88.417 77.594 1.00 4.10 298 LEU B N 1
ATOM 4170 C CA . LEU B 1 213 ? 50.418 87.623 76.493 1.00 5.81 298 LEU B CA 1
ATOM 4171 C C . LEU B 1 213 ? 51.285 88.392 75.505 1.00 5.92 298 LEU B C 1
ATOM 4172 O O . LEU B 1 213 ? 50.835 88.722 74.406 1.00 5.67 298 LEU B O 1
ATOM 4177 N N . PRO B 1 214 ? 52.539 88.689 75.880 1.00 5.62 299 PRO B N 1
ATOM 4178 C CA . PRO B 1 214 ? 53.451 89.421 74.993 1.00 4.04 299 PRO B CA 1
ATOM 4179 C C . PRO B 1 214 ? 54.006 88.458 73.946 1.00 4.73 299 PRO B C 1
ATOM 4180 O O . PRO B 1 214 ? 54.673 87.474 74.277 1.00 4.61 299 PRO B O 1
ATOM 4184 N N . GLN B 1 215 ? 53.732 88.760 72.683 1.00 4.38 300 GLN B N 1
ATOM 4185 C CA . GLN B 1 215 ? 54.135 87.914 71.565 1.00 5.56 300 GLN B CA 1
ATOM 4186 C C . GLN B 1 215 ? 55.279 88.522 70.759 1.00 5.77 300 GLN B C 1
ATOM 4187 O O . GLN B 1 215 ? 55.159 89.633 70.242 1.00 5.75 300 GLN B O 1
ATOM 4193 N N . GLU B 1 216 ? 56.380 87.783 70.656 1.00 5.71 301 GLU B N 1
ATOM 4194 C CA . GLU B 1 216 ? 57.563 88.235 69.924 1.00 6.74 301 GLU B CA 1
ATOM 4195 C C . GLU B 1 216 ? 57.868 89.704 70.222 1.00 6.52 301 GLU B C 1
ATOM 4196 O O . GLU B 1 216 ? 58.046 90.518 69.318 1.00 7.37 301 GLU B O 1
ATOM 4202 N N . SER B 1 217 ? 57.938 90.021 71.512 1.00 8.48 302 SER B N 1
ATOM 4203 C CA . SER B 1 217 ? 58.188 91.381 71.974 1.00 8.27 302 SER B CA 1
ATOM 4204 C C . SER B 1 217 ? 59.648 91.819 71.910 1.00 9.14 302 SER B C 1
ATOM 4205 O O . SER B 1 217 ? 59.936 93.014 71.906 1.00 11.04 302 SER B O 1
ATOM 4208 N N . GLY B 1 218 ? 60.564 90.853 71.869 1.00 7.80 303 GLY B N 1
ATOM 4209 C CA . GLY B 1 218 ? 61.982 91.165 71.789 1.00 6.79 303 GLY B CA 1
ATOM 4210 C C . GLY B 1 218 ? 62.506 92.278 72.685 1.00 7.10 303 GLY B C 1
ATOM 4211 O O . GLY B 1 218 ? 62.136 92.381 73.857 1.00 6.45 303 GLY B O 1
ATOM 4212 N N . ALA B 1 219 ? 63.385 93.109 72.132 1.00 5.54 304 ALA B N 1
ATOM 4213 C CA . ALA B 1 219 ? 63.960 94.216 72.883 1.00 6.35 304 ALA B CA 1
ATOM 4214 C C . ALA B 1 219 ? 62.840 95.145 73.337 1.00 6.62 304 ALA B C 1
ATOM 4215 O O . ALA B 1 219 ? 61.990 95.545 72.534 1.00 7.75 304 ALA B O 1
ATOM 4217 N N . GLY B 1 220 ? 62.846 95.479 74.625 1.00 6.50 305 GLY B N 1
ATOM 4218 C CA . GLY B 1 220 ? 61.818 96.344 75.172 1.00 5.23 305 GLY B CA 1
ATOM 4219 C C . GLY B 1 220 ? 60.688 95.522 75.756 1.00 6.19 305 GLY B C 1
ATOM 4220 O O . GLY B 1 220 ? 59.834 96.043 76.481 1.00 4.89 305 GLY B O 1
ATOM 4221 N N . GLY B 1 221 ? 60.698 94.229 75.437 1.00 5.49 306 GLY B N 1
ATOM 4222 C CA . GLY B 1 221 ? 59.683 93.312 75.926 1.00 3.87 306 GLY B CA 1
ATOM 4223 C C . GLY B 1 221 ? 60.266 92.235 76.829 1.00 3.96 306 GLY B C 1
ATOM 4224 O O . GLY B 1 221 ? 60.665 92.521 77.960 1.00 5.24 306 GLY B O 1
ATOM 4225 N N . SER B 1 222 ? 60.323 91.000 76.335 1.00 4.25 307 SER B N 1
ATOM 4226 C CA . SER B 1 222 ? 60.847 89.879 77.116 1.00 4.94 307 SER B CA 1
ATOM 4227 C C . SER B 1 222 ? 62.369 89.822 77.195 1.00 5.07 307 SER B C 1
ATOM 4228 O O . SER B 1 222 ? 62.919 89.111 78.033 1.00 6.20 307 SER B O 1
ATOM 4231 N N . ALA B 1 223 ? 63.058 90.561 76.331 1.00 4.60 308 ALA B N 1
ATOM 4232 C CA . ALA B 1 223 ? 64.515 90.552 76.364 1.00 3.98 308 ALA B CA 1
ATOM 4233 C C . ALA B 1 223 ? 65.067 91.380 77.527 1.00 4.52 308 ALA B C 1
ATOM 4234 O O . ALA B 1 223 ? 64.430 92.333 77.982 1.00 2.67 308 ALA B O 1
ATOM 4236 N N . CYS B 1 224 ? 66.242 91.004 78.025 1.00 5.77 309 CYS B N 1
ATOM 4237 C CA . CYS B 1 224 ? 66.889 91.785 79.079 1.00 6.94 309 CYS B CA 1
ATOM 4238 C C . CYS B 1 224 ? 67.955 92.632 78.386 1.00 7.45 309 CYS B C 1
ATOM 4239 O O . CYS B 1 224 ? 68.727 92.122 77.574 1.00 7.05 309 CYS B O 1
ATOM 4242 N N . TRP B 1 225 ? 67.994 93.921 78.707 1.00 5.91 310 TRP B N 1
ATOM 4243 C CA . TRP B 1 225 ? 68.967 94.829 78.109 1.00 7.21 310 TRP B CA 1
ATOM 4244 C C . TRP B 1 225 ? 70.373 94.271 78.242 1.00 6.51 310 TRP B C 1
ATOM 4245 O O . TRP B 1 225 ? 71.120 94.205 77.263 1.00 8.02 310 TRP B O 1
ATOM 4256 N N . ARG B 1 226 ? 70.724 93.861 79.458 1.00 5.44 311 ARG B N 1
ATOM 4257 C CA . ARG B 1 226 ? 72.051 93.324 79.739 1.00 7.34 311 ARG B CA 1
ATOM 4258 C C . ARG B 1 226 ? 72.464 92.157 78.854 1.00 7.90 311 ARG B C 1
ATOM 4259 O O . ARG B 1 226 ? 73.579 92.137 78.327 1.00 9.31 311 ARG B O 1
ATOM 4267 N N . ILE B 1 227 ? 71.580 91.180 78.690 1.00 8.06 312 ILE B N 1
ATOM 4268 C CA . ILE B 1 227 ? 71.919 90.024 77.869 1.00 8.00 312 ILE B CA 1
ATOM 4269 C C . ILE B 1 227 ? 71.960 90.387 76.386 1.00 6.87 312 ILE B C 1
ATOM 4270 O O . ILE B 1 227 ? 72.747 89.822 75.627 1.00 7.70 312 ILE B O 1
ATOM 4275 N N . SER B 1 228 ? 71.116 91.324 75.965 1.00 4.60 313 SER B N 1
ATOM 4276 C CA . SER B 1 228 ? 71.121 91.716 74.561 1.00 5.00 313 SER B CA 1
ATOM 4277 C C . SER B 1 228 ? 72.389 92.509 74.257 1.00 5.00 313 SER B C 1
ATOM 4278 O O . SER B 1 228 ? 72.954 92.384 73.173 1.00 5.17 313 SER B O 1
ATOM 4281 N N . ASP B 1 229 ? 72.835 93.321 75.214 1.00 5.93 314 ASP B N 1
ATOM 4282 C CA . ASP B 1 229 ? 74.064 94.086 75.028 1.00 7.72 314 ASP B CA 1
ATOM 4283 C C . ASP B 1 229 ? 75.202 93.091 74.874 1.00 7.40 314 ASP B C 1
ATOM 4284 O O . ASP B 1 229 ? 76.071 93.249 74.016 1.00 8.10 314 ASP B O 1
ATOM 4289 N N . TYR B 1 230 ? 75.190 92.057 75.710 1.00 7.47 315 TYR B N 1
ATOM 4290 C CA . TYR B 1 230 ? 76.227 91.036 75.656 1.00 9.11 315 TYR B CA 1
ATOM 4291 C C . TYR B 1 230 ? 76.230 90.342 74.295 1.00 8.28 315 TYR B C 1
ATOM 4292 O O . TYR B 1 230 ? 77.273 90.221 73.640 1.00 6.80 315 TYR B O 1
ATOM 4301 N N . LEU B 1 231 ? 75.057 89.888 73.871 1.00 6.78 316 LEU B N 1
ATOM 4302 C CA . LEU B 1 231 ? 74.938 89.209 72.589 1.00 8.89 316 LEU B CA 1
ATOM 4303 C C . LEU B 1 231 ? 75.408 90.099 71.447 1.00 10.85 316 LEU B C 1
ATOM 4304 O O . LEU B 1 231 ? 76.072 89.633 70.519 1.00 10.59 316 LEU B O 1
ATOM 4309 N N . LYS B 1 232 ? 75.075 91.383 71.519 1.00 11.67 317 LYS B N 1
ATOM 4310 C CA . LYS B 1 232 ? 75.484 92.322 70.482 1.00 10.81 317 LYS B CA 1
ATOM 4311 C C . LYS B 1 232 ? 77.011 92.388 70.415 1.00 11.85 317 LYS B C 1
ATOM 4312 O O . LYS B 1 232 ? 77.598 92.410 69.327 1.00 13.30 317 LYS B O 1
ATOM 4318 N N . SER B 1 233 ? 77.653 92.413 71.580 1.00 10.93 318 SER B N 1
ATOM 4319 C CA . SER B 1 233 ? 79.107 92.489 71.637 1.00 12.00 318 SER B CA 1
ATOM 4320 C C . SER B 1 233 ? 79.751 91.226 71.082 1.00 13.15 318 SER B C 1
ATOM 4321 O O . SER B 1 233 ? 80.908 91.242 70.668 1.00 14.50 318 SER B O 1
ATOM 4324 N N . GLN B 1 234 ? 78.997 90.132 71.078 1.00 14.08 319 GLN B N 1
ATOM 4325 C CA . GLN B 1 234 ? 79.492 88.860 70.571 1.00 15.54 319 GLN B CA 1
ATOM 4326 C C . GLN B 1 234 ? 79.269 88.724 69.070 1.00 15.75 319 GLN B C 1
ATOM 4327 O O . GLN B 1 234 ? 79.645 87.714 68.469 1.00 15.59 319 GLN B O 1
ATOM 4333 N N . GLY B 1 235 ? 78.647 89.735 68.469 1.00 14.69 320 GLY B N 1
ATOM 4334 C CA . GLY B 1 235 ? 78.410 89.705 67.036 1.00 14.55 320 GLY B CA 1
ATOM 4335 C C . GLY B 1 235 ? 76.994 89.397 66.579 1.00 13.71 320 GLY B C 1
ATOM 4336 O O . GLY B 1 235 ? 76.739 89.298 65.382 1.00 13.39 320 GLY B O 1
ATOM 4337 N N . ALA B 1 236 ? 76.061 89.255 67.512 1.00 12.93 321 ALA B N 1
ATOM 4338 C CA . ALA B 1 236 ? 74.691 88.949 67.128 1.00 11.54 321 ALA B CA 1
ATOM 4339 C C . ALA B 1 236 ? 74.001 90.154 66.505 1.00 11.52 321 ALA B C 1
ATOM 4340 O O . ALA B 1 236 ? 74.236 91.296 66.908 1.00 10.59 321 ALA B O 1
ATOM 4342 N N . ASN B 1 237 ? 73.163 89.885 65.509 1.00 11.12 322 ASN B N 1
ATOM 4343 C CA . ASN B 1 237 ? 72.391 90.921 64.835 1.00 12.46 322 ASN B CA 1
ATOM 4344 C C . ASN B 1 237 ? 71.112 90.998 65.660 1.00 11.76 322 ASN B C 1
ATOM 4345 O O . ASN B 1 237 ? 70.042 90.554 65.233 1.00 10.87 322 ASN B O 1
ATOM 4350 N N . ILE B 1 238 ? 71.250 91.563 66.855 1.00 10.92 323 ILE B N 1
ATOM 4351 C CA . ILE B 1 238 ? 70.159 91.666 67.822 1.00 9.66 323 ILE B CA 1
ATOM 4352 C C . ILE B 1 238 ? 69.807 93.115 68.159 1.00 10.18 323 ILE B C 1
ATOM 4353 O O . ILE B 1 238 ? 70.663 93.996 68.125 1.00 11.61 323 ILE B O 1
ATOM 4358 N N . GLN B 1 239 ? 68.542 93.358 68.488 1.00 9.06 324 GLN B N 1
ATOM 4359 C CA . GLN B 1 239 ? 68.108 94.705 68.842 1.00 6.86 324 GLN B CA 1
ATOM 4360 C C . GLN B 1 239 ? 68.512 94.992 70.283 1.00 7.08 324 GLN B C 1
ATOM 4361 O O . GLN B 1 239 ? 68.315 94.162 71.178 1.00 5.34 324 GLN B O 1
ATOM 4367 N N . THR B 1 240 ? 69.090 96.170 70.493 1.00 6.17 325 THR B N 1
ATOM 4368 C CA . THR B 1 240 ? 69.565 96.583 71.808 1.00 6.29 325 THR B CA 1
ATOM 4369 C C . THR B 1 240 ? 68.953 97.913 72.226 1.00 6.04 325 THR B C 1
ATOM 4370 O O . THR B 1 240 ? 68.367 98.625 71.416 1.00 6.01 325 THR B O 1
ATOM 4374 N N . ALA B 1 241 ? 69.124 98.247 73.498 1.00 8.39 326 ALA B N 1
ATOM 4375 C CA . ALA B 1 241 ? 68.600 99.485 74.056 1.00 9.78 326 ALA B CA 1
ATOM 4376 C C . ALA B 1 241 ? 68.988 100.742 73.270 1.00 11.64 326 ALA B C 1
ATOM 4377 O O . ALA B 1 241 ? 68.134 101.580 72.982 1.00 9.60 326 ALA B O 1
ATOM 4379 N N . SER B 1 242 ? 70.267 100.873 72.921 1.00 12.26 327 SER B N 1
ATOM 4380 C CA . SER B 1 242 ? 70.733 102.062 72.201 1.00 12.27 327 SER B CA 1
ATOM 4381 C C . SER B 1 242 ? 70.166 102.223 70.793 1.00 13.27 327 SER B C 1
ATOM 4382 O O . SER B 1 242 ? 70.105 103.334 70.274 1.00 12.87 327 SER B O 1
ATOM 4385 N N . GLU B 1 243 ? 69.740 101.126 70.176 1.00 11.50 328 GLU B N 1
ATOM 4386 C CA . GLU B 1 243 ? 69.187 101.197 68.825 1.00 9.67 328 GLU B CA 1
ATOM 4387 C C . GLU B 1 243 ? 67.691 101.456 68.824 1.00 8.80 328 GLU B C 1
ATOM 4388 O O . GLU B 1 243 ? 67.188 102.240 68.019 1.00 8.50 328 GLU B O 1
ATOM 4394 N N . ILE B 1 244 ? 66.977 100.806 69.735 1.00 7.61 329 ILE B N 1
ATOM 4395 C CA . ILE B 1 244 ? 65.532 100.954 69.759 1.00 6.61 329 ILE B CA 1
ATOM 4396 C C . ILE B 1 244 ? 65.033 102.369 70.028 1.00 7.05 329 ILE B C 1
ATOM 4397 O O . ILE B 1 244 ? 64.037 102.792 69.441 1.00 7.95 329 ILE B O 1
ATOM 4402 N N . ILE B 1 245 ? 65.722 103.109 70.893 1.00 6.44 330 ILE B N 1
ATOM 4403 C CA . ILE B 1 245 ? 65.297 104.470 71.204 1.00 8.07 330 ILE B CA 1
ATOM 4404 C C . ILE B 1 245 ? 65.355 105.386 69.986 1.00 7.54 330 ILE B C 1
ATOM 4405 O O . ILE B 1 245 ? 64.753 106.455 69.979 1.00 7.32 330 ILE B O 1
ATOM 4410 N N . GLY B 1 246 ? 66.080 104.967 68.957 1.00 8.32 331 GLY B N 1
ATOM 4411 C CA . GLY B 1 246 ? 66.176 105.782 67.761 1.00 8.42 331 GLY B CA 1
ATOM 4412 C C . GLY B 1 246 ? 65.036 105.549 66.789 1.00 8.83 331 GLY B C 1
ATOM 4413 O O . GLY B 1 246 ? 64.916 106.256 65.789 1.00 9.74 331 GLY B O 1
ATOM 4414 N N . GLU B 1 247 ? 64.183 104.572 67.082 1.00 8.11 332 GLU B N 1
ATOM 4415 C CA . GLU B 1 247 ? 63.070 104.252 66.193 1.00 8.50 332 GLU B CA 1
ATOM 4416 C C . GLU B 1 247 ? 61.758 104.980 66.471 1.00 8.69 332 GLU B C 1
ATOM 4417 O O . GLU B 1 247 ? 61.112 105.492 65.554 1.00 9.86 332 GLU B O 1
ATOM 4423 N N . ASP B 1 248 ? 61.362 105.002 67.736 1.00 8.55 333 ASP B N 1
ATOM 4424 C CA . ASP B 1 248 ? 60.108 105.617 68.148 1.00 7.97 333 ASP B CA 1
ATOM 4425 C C . ASP B 1 248 ? 60.200 106.032 69.606 1.00 6.79 333 ASP B C 1
ATOM 4426 O O . ASP B 1 248 ? 61.090 105.591 70.326 1.00 6.53 333 ASP B O 1
ATOM 4431 N N . PRO B 1 249 ? 59.267 106.878 70.061 1.00 7.76 334 PRO B N 1
ATOM 4432 C CA . PRO B 1 249 ? 59.238 107.364 71.444 1.00 6.93 334 PRO B CA 1
ATOM 4433 C C . PRO B 1 249 ? 58.593 106.386 72.431 1.00 6.48 334 PRO B C 1
ATOM 4434 O O . PRO B 1 249 ? 57.834 106.797 73.307 1.00 4.79 334 PRO B O 1
ATOM 4438 N N . TRP B 1 250 ? 58.895 105.101 72.291 1.00 5.01 335 TRP B N 1
ATOM 4439 C CA . TRP B 1 250 ? 58.325 104.089 73.180 1.00 5.85 335 TRP B CA 1
ATOM 4440 C C . TRP B 1 250 ? 58.805 104.249 74.627 1.00 6.27 335 TRP B C 1
ATOM 4441 O O . TRP B 1 250 ? 58.069 103.961 75.571 1.00 7.15 335 TRP B O 1
ATOM 4452 N N . PHE B 1 251 ? 60.042 104.704 74.795 1.00 5.37 336 PHE B N 1
ATOM 4453 C CA . PHE B 1 251 ? 60.620 104.878 76.124 1.00 5.99 336 PHE B CA 1
ATOM 4454 C C . PHE B 1 251 ? 60.657 106.362 76.480 1.00 6.23 336 PHE B C 1
ATOM 4455 O O . PHE B 1 251 ? 60.483 107.211 75.605 1.00 5.63 336 PHE B O 1
ATOM 4463 N N . SER B 1 252 ? 60.849 106.681 77.759 1.00 5.61 337 SER B N 1
ATOM 4464 C CA . SER B 1 252 ? 60.914 108.088 78.150 1.00 7.31 337 SER B CA 1
ATOM 4465 C C . SER B 1 252 ? 62.215 108.659 77.596 1.00 7.35 337 SER B C 1
ATOM 4466 O O . SER B 1 252 ? 63.158 107.909 77.327 1.00 7.01 337 SER B O 1
ATOM 4469 N N . THR B 1 253 ? 62.275 109.977 77.420 1.00 4.24 338 THR B N 1
ATOM 4470 C CA . THR B 1 253 ? 63.492 110.594 76.899 1.00 6.18 338 THR B CA 1
ATOM 4471 C C . THR B 1 253 ? 64.659 110.377 77.866 1.00 6.34 338 THR B C 1
ATOM 4472 O O . THR B 1 253 ? 65.819 110.371 77.463 1.00 6.48 338 THR B O 1
ATOM 4476 N N . THR B 1 254 ? 64.334 110.197 79.140 1.00 6.67 339 THR B N 1
ATOM 4477 C CA . THR B 1 254 ? 65.336 109.977 80.180 1.00 7.67 339 THR B CA 1
ATOM 4478 C C . THR B 1 254 ? 66.111 108.686 79.947 1.00 6.32 339 THR B C 1
ATOM 4479 O O . THR B 1 254 ? 67.288 108.585 80.277 1.00 5.03 339 THR B O 1
ATOM 4483 N N . PHE B 1 255 ? 65.439 107.693 79.384 1.00 6.05 340 PHE B N 1
ATOM 4484 C CA . PHE B 1 255 ? 66.072 106.404 79.137 1.00 7.78 340 PHE B CA 1
ATOM 4485 C C . PHE B 1 255 ? 67.278 106.516 78.213 1.00 5.78 340 PHE B C 1
ATOM 4486 O O . PHE B 1 255 ? 68.252 105.777 78.361 1.00 6.12 340 PHE B O 1
ATOM 4494 N N . ASN B 1 256 ? 67.217 107.461 77.281 1.00 6.05 341 ASN B N 1
ATOM 4495 C CA . ASN B 1 256 ? 68.287 107.669 76.312 1.00 5.01 341 ASN B CA 1
ATOM 4496 C C . ASN B 1 256 ? 69.660 107.896 76.939 1.00 4.57 341 ASN B C 1
ATOM 4497 O O . ASN B 1 256 ? 70.680 107.555 76.341 1.00 3.67 341 ASN B O 1
ATOM 4502 N N . SER B 1 257 ? 69.688 108.461 78.142 1.00 7.13 342 SER B N 1
ATOM 4503 C CA . SER B 1 257 ? 70.957 108.741 78.809 1.00 7.61 342 SER B CA 1
ATOM 4504 C C . SER B 1 257 ? 71.571 107.504 79.464 1.00 8.16 342 SER B C 1
ATOM 4505 O O . SER B 1 257 ? 72.695 107.559 79.962 1.00 8.42 342 SER B O 1
ATOM 4508 N N . TYR B 1 258 ? 70.840 106.390 79.446 1.00 8.27 343 TYR B N 1
ATOM 4509 C CA . TYR B 1 258 ? 71.307 105.145 80.059 1.00 8.78 343 TYR B CA 1
ATOM 4510 C C . TYR B 1 258 ? 71.580 103.979 79.098 1.00 8.94 343 TYR B C 1
ATOM 4511 O O . TYR B 1 258 ? 72.213 102.994 79.485 1.00 8.92 343 TYR B O 1
ATOM 4520 N N . VAL B 1 259 ? 71.122 104.079 77.856 1.00 9.18 344 VAL B N 1
ATOM 4521 C CA . VAL B 1 259 ? 71.303 102.978 76.910 1.00 9.19 344 VAL B CA 1
ATOM 4522 C C . VAL B 1 259 ? 72.724 102.432 76.755 1.00 10.81 344 VAL B C 1
ATOM 4523 O O . VAL B 1 259 ? 72.902 101.284 76.348 1.00 10.03 344 VAL B O 1
ATOM 4527 N N . ASN B 1 260 ? 73.736 103.231 77.073 1.00 9.56 345 ASN B N 1
ATOM 4528 C CA . ASN B 1 260 ? 75.106 102.746 76.944 1.00 11.06 345 ASN B CA 1
ATOM 4529 C C . ASN B 1 260 ? 75.747 102.411 78.289 1.00 10.38 345 ASN B C 1
ATOM 4530 O O . ASN B 1 260 ? 76.947 102.131 78.365 1.00 9.98 345 ASN B O 1
ATOM 4535 N N . GLN B 1 261 ? 74.938 102.437 79.343 1.00 9.67 346 GLN B N 1
ATOM 4536 C CA . GLN B 1 261 ? 75.408 102.122 80.687 1.00 8.97 346 GLN B CA 1
ATOM 4537 C C . GLN B 1 261 ? 74.314 101.346 81.417 1.00 8.75 346 GLN B C 1
ATOM 4538 O O . GLN B 1 261 ? 74.042 101.569 82.592 1.00 8.03 346 GLN B O 1
ATOM 4544 N N . VAL B 1 262 ? 73.685 100.431 80.691 1.00 7.91 347 VAL B N 1
ATOM 4545 C CA . VAL B 1 262 ? 72.619 99.594 81.229 1.00 7.86 347 VAL B CA 1
ATOM 4546 C C . VAL B 1 262 ? 72.901 99.015 82.623 1.00 8.81 347 VAL B C 1
ATOM 4547 O O . VAL B 1 262 ? 72.009 98.995 83.478 1.00 7.54 347 VAL B O 1
ATOM 4551 N N . PRO B 1 263 ? 74.138 98.540 82.875 1.00 7.86 348 PRO B N 1
ATOM 4552 C CA . PRO B 1 263 ? 74.443 97.983 84.198 1.00 8.26 348 PRO B CA 1
ATOM 4553 C C . PRO B 1 263 ? 74.111 98.896 85.384 1.00 8.00 348 PRO B C 1
ATOM 4554 O O . PRO B 1 263 ? 73.822 98.406 86.477 1.00 7.16 348 PRO B O 1
ATOM 4558 N N . VAL B 1 264 ? 74.146 100.213 85.190 1.00 9.22 349 VAL B N 1
ATOM 4559 C CA . VAL B 1 264 ? 73.838 101.100 86.309 1.00 8.96 349 VAL B CA 1
ATOM 4560 C C . VAL B 1 264 ? 72.355 101.068 86.653 1.00 8.51 349 VAL B C 1
ATOM 4561 O O . VAL B 1 264 ? 71.968 101.428 87.760 1.00 6.63 349 VAL B O 1
ATOM 4565 N N . LEU B 1 265 ? 71.521 100.640 85.707 1.00 7.33 350 LEU B N 1
ATOM 4566 C CA . LEU B 1 265 ? 70.088 100.568 85.963 1.00 7.94 350 LEU B CA 1
ATOM 4567 C C . LEU B 1 265 ? 69.813 99.576 87.094 1.00 5.82 350 LEU B C 1
ATOM 4568 O O . LEU B 1 265 ? 70.292 98.445 87.067 1.00 8.27 350 LEU B O 1
ATOM 4573 N N . PRO B 1 266 ? 69.038 99.998 88.108 1.00 7.42 351 PRO B N 1
ATOM 4574 C CA . PRO B 1 266 ? 68.684 99.170 89.266 1.00 7.76 351 PRO B CA 1
ATOM 4575 C C . PRO B 1 266 ? 67.634 98.115 88.948 1.00 7.98 351 PRO B C 1
ATOM 4576 O O . PRO B 1 266 ? 66.894 97.679 89.826 1.00 8.46 351 PRO B O 1
ATOM 4580 N N . PHE B 1 267 ? 67.590 97.699 87.689 1.00 7.21 352 PHE B N 1
ATOM 4581 C CA . PHE B 1 267 ? 66.622 96.710 87.243 1.00 5.85 352 PHE B CA 1
ATOM 4582 C C . PHE B 1 267 ? 66.921 96.340 85.799 1.00 6.82 352 PHE B C 1
ATOM 4583 O O . PHE B 1 267 ? 67.839 96.873 85.175 1.00 6.11 352 PHE B O 1
ATOM 4591 N N . ASP B 1 268 ? 66.143 95.403 85.279 1.00 6.66 353 ASP B N 1
ATOM 4592 C CA . ASP B 1 268 ? 66.236 95.037 83.875 1.00 6.76 353 ASP B CA 1
ATOM 4593 C C . ASP B 1 268 ? 64.830 94.570 83.546 1.00 6.72 353 ASP B C 1
ATOM 4594 O O . ASP B 1 268 ? 63.911 94.815 84.329 1.00 5.69 353 ASP B O 1
ATOM 4599 N N . HIS B 1 269 ? 64.624 93.903 82.421 1.00 5.80 354 HIS B N 1
ATOM 4600 C CA . HIS B 1 269 ? 63.264 93.516 82.125 1.00 5.09 354 HIS B CA 1
ATOM 4601 C C . HIS B 1 269 ? 62.720 92.296 82.836 1.00 5.86 354 HIS B C 1
ATOM 4602 O O . HIS B 1 269 ? 61.548 91.953 82.665 1.00 6.72 354 HIS B O 1
ATOM 4609 N N . HIS B 1 270 ? 63.555 91.644 83.643 1.00 4.53 355 HIS B N 1
ATOM 4610 C CA . HIS B 1 270 ? 63.079 90.511 84.428 1.00 4.30 355 HIS B CA 1
ATOM 4611 C C . HIS B 1 270 ? 62.313 91.159 85.582 1.00 4.96 355 HIS B C 1
ATOM 4612 O O . HIS B 1 270 ? 61.364 90.588 86.127 1.00 4.46 355 HIS B O 1
ATOM 4619 N N . SER B 1 271 ? 62.739 92.370 85.932 1.00 3.29 356 SER B N 1
ATOM 4620 C CA . SER B 1 271 ? 62.116 93.152 86.993 1.00 5.04 356 SER B CA 1
ATOM 4621 C C . SER B 1 271 ? 60.740 93.608 86.517 1.00 5.15 356 SER B C 1
ATOM 4622 O O . SER B 1 271 ? 59.770 93.603 87.283 1.00 5.74 356 SER B O 1
ATOM 4625 N N . LEU B 1 272 ? 60.675 94.014 85.252 1.00 1.86 357 LEU B N 1
ATOM 4626 C CA . LEU B 1 272 ? 59.431 94.475 84.641 1.00 3.67 357 LEU B CA 1
ATOM 4627 C C . LEU B 1 272 ? 58.417 93.342 84.568 1.00 2.89 357 LEU B C 1
ATOM 4628 O O . LEU B 1 272 ? 57.261 93.506 84.952 1.00 5.44 357 LEU B O 1
ATOM 4633 N N . ALA B 1 273 ? 58.850 92.191 84.066 1.00 3.27 358 ALA B N 1
ATOM 4634 C CA . ALA B 1 273 ? 57.950 91.051 83.963 1.00 3.91 358 ALA B CA 1
ATOM 4635 C C . ALA B 1 273 ? 57.500 90.635 85.363 1.00 3.84 358 ALA B C 1
ATOM 4636 O O . ALA B 1 273 ? 56.337 90.289 85.571 1.00 4.29 358 ALA B O 1
ATOM 4638 N N . ALA B 1 274 ? 58.426 90.691 86.318 1.00 4.41 359 ALA B N 1
ATOM 4639 C CA . ALA B 1 274 ? 58.144 90.306 87.700 1.00 5.33 359 ALA B CA 1
ATOM 4640 C C . ALA B 1 274 ? 57.019 91.132 88.323 1.00 5.17 359 ALA B C 1
ATOM 4641 O O . ALA B 1 274 ? 56.403 90.712 89.301 1.00 7.13 359 ALA B O 1
ATOM 4643 N N . LEU B 1 275 ? 56.748 92.309 87.767 1.00 3.64 360 LEU B N 1
ATOM 4644 C CA . LEU B 1 275 ? 55.671 93.143 88.303 1.00 3.67 360 LEU B CA 1
ATOM 4645 C C . LEU B 1 275 ? 54.316 92.477 88.088 1.00 3.30 360 LEU B C 1
ATOM 4646 O O . LEU B 1 275 ? 53.349 92.788 88.775 1.00 3.51 360 LEU B O 1
ATOM 4651 N N . ILE B 1 276 ? 54.256 91.560 87.130 1.00 4.44 361 ILE B N 1
ATOM 4652 C CA . ILE B 1 276 ? 53.017 90.855 86.816 1.00 4.96 361 ILE B CA 1
ATOM 4653 C C . ILE B 1 276 ? 52.676 89.780 87.852 1.00 5.90 361 ILE B C 1
ATOM 4654 O O . ILE B 1 276 ? 51.504 89.454 88.060 1.00 5.64 361 ILE B O 1
ATOM 4659 N N . ALA B 1 277 ? 53.694 89.236 88.510 1.00 4.57 362 ALA B N 1
ATOM 4660 C CA . ALA B 1 277 ? 53.465 88.190 89.502 1.00 5.51 362 ALA B CA 1
ATOM 4661 C C . ALA B 1 277 ? 52.479 88.651 90.578 1.00 6.49 362 ALA B C 1
ATOM 4662 O O . ALA B 1 277 ? 52.469 89.819 90.957 1.00 7.15 362 ALA B O 1
ATOM 4664 N N . PRO B 1 278 ? 51.630 87.741 91.082 1.00 6.87 363 PRO B N 1
ATOM 4665 C CA . PRO B 1 278 ? 51.509 86.317 90.766 1.00 5.46 363 PRO B CA 1
ATOM 4666 C C . PRO B 1 278 ? 50.543 86.052 89.609 1.00 5.70 363 PRO B C 1
ATOM 4667 O O . PRO B 1 278 ? 50.220 84.905 89.322 1.00 4.48 363 PRO B O 1
ATOM 4671 N N . ARG B 1 279 ? 50.087 87.113 88.950 1.00 4.18 364 ARG B N 1
ATOM 4672 C CA . ARG B 1 279 ? 49.144 86.981 87.845 1.00 4.16 364 ARG B CA 1
ATOM 4673 C C . ARG B 1 279 ? 49.693 86.218 86.636 1.00 5.22 364 ARG B C 1
ATOM 4674 O O . ARG B 1 279 ? 50.898 86.009 86.507 1.00 5.00 364 ARG B O 1
ATOM 4682 N N . GLY B 1 280 ? 48.796 85.799 85.750 1.00 6.37 365 GLY B N 1
ATOM 4683 C CA . GLY B 1 280 ? 49.210 85.042 84.580 1.00 4.93 365 GLY B CA 1
ATOM 4684 C C . GLY B 1 280 ? 50.072 85.760 83.558 1.00 5.08 365 GLY B C 1
ATOM 4685 O O . GLY B 1 280 ? 49.807 86.902 83.183 1.00 6.03 365 GLY B O 1
ATOM 4686 N N . LEU B 1 281 ? 51.121 85.079 83.112 1.00 4.40 366 LEU B N 1
ATOM 4687 C CA . LEU B 1 281 ? 52.021 85.611 82.098 1.00 3.33 366 LEU B CA 1
ATOM 4688 C C . LEU B 1 281 ? 52.538 84.463 81.243 1.00 4.94 366 LEU B C 1
ATOM 4689 O O . LEU B 1 281 ? 53.172 83.540 81.751 1.00 3.34 366 LEU B O 1
ATOM 4694 N N . PHE B 1 282 ? 52.257 84.521 79.945 1.00 2.23 367 PHE B N 1
ATOM 4695 C CA . PHE B 1 282 ? 52.712 83.493 79.015 1.00 4.22 367 PHE B CA 1
ATOM 4696 C C . PHE B 1 282 ? 53.430 84.210 77.878 1.00 4.49 367 PHE B C 1
ATOM 4697 O O . PHE B 1 282 ? 52.805 84.884 77.052 1.00 5.63 367 PHE B O 1
ATOM 4705 N N . VAL B 1 283 ? 54.754 84.086 77.870 1.00 3.60 368 VAL B N 1
ATOM 4706 C CA . VAL B 1 283 ? 55.579 84.726 76.857 1.00 3.65 368 VAL B CA 1
ATOM 4707 C C . VAL B 1 283 ? 55.684 83.838 75.632 1.00 5.36 368 VAL B C 1
ATOM 4708 O O . VAL B 1 283 ? 56.199 82.716 75.701 1.00 4.20 368 VAL B O 1
ATOM 4712 N N . ILE B 1 284 ? 55.195 84.356 74.510 1.00 5.01 369 ILE B N 1
ATOM 4713 C CA . ILE B 1 284 ? 55.181 83.632 73.250 1.00 5.52 369 ILE B CA 1
ATOM 4714 C C . ILE B 1 284 ? 56.268 84.179 72.334 1.00 6.12 369 ILE B C 1
ATOM 4715 O O . ILE B 1 284 ? 56.061 85.172 71.633 1.00 4.91 369 ILE B O 1
ATOM 4720 N N . ASP B 1 285 ? 57.422 83.518 72.330 1.00 5.87 370 ASP B N 1
ATOM 4721 C CA . ASP B 1 285 ? 58.530 83.988 71.518 1.00 6.75 370 ASP B CA 1
ATOM 4722 C C . ASP B 1 285 ? 58.814 83.204 70.246 1.00 7.65 370 ASP B C 1
ATOM 4723 O O . ASP B 1 285 ? 58.129 82.232 69.920 1.00 8.68 370 ASP B O 1
ATOM 4728 N N . ASN B 1 286 ? 59.838 83.634 69.526 1.00 7.90 371 ASN B N 1
ATOM 4729 C CA . ASN B 1 286 ? 60.152 83.018 68.254 1.00 8.41 371 ASN B CA 1
ATOM 4730 C C . ASN B 1 286 ? 61.635 83.192 67.949 1.00 8.44 371 ASN B C 1
ATOM 4731 O O . ASN B 1 286 ? 62.260 84.134 68.428 1.00 8.34 371 ASN B O 1
ATOM 4736 N N . ASN B 1 287 ? 62.208 82.281 67.170 1.00 8.51 372 ASN B N 1
ATOM 4737 C CA . ASN B 1 287 ? 63.623 82.391 66.859 1.00 9.36 372 ASN B CA 1
ATOM 4738 C C . ASN B 1 287 ? 63.920 83.277 65.656 1.00 9.79 372 ASN B C 1
ATOM 4739 O O . ASN B 1 287 ? 63.964 82.820 64.509 1.00 10.88 372 ASN B O 1
ATOM 4744 N N . ILE B 1 288 ? 64.098 84.561 65.942 1.00 8.81 373 ILE B N 1
ATOM 4745 C CA . ILE B 1 288 ? 64.440 85.554 64.937 1.00 11.27 373 ILE B CA 1
ATOM 4746 C C . ILE B 1 288 ? 65.555 86.383 65.570 1.00 10.81 373 ILE B C 1
ATOM 4747 O O . ILE B 1 288 ? 65.375 86.955 66.647 1.00 10.65 373 ILE B O 1
ATOM 4752 N N . ASP B 1 289 ? 66.707 86.421 64.907 1.00 11.14 374 ASP B N 1
ATOM 4753 C CA . ASP B 1 289 ? 67.873 87.152 65.399 1.00 12.29 374 ASP B CA 1
ATOM 4754 C C . ASP B 1 289 ? 67.553 88.465 66.111 1.00 10.62 374 ASP B C 1
ATOM 4755 O O . ASP B 1 289 ? 67.885 88.639 67.282 1.00 8.86 374 ASP B O 1
ATOM 4760 N N . TRP B 1 290 ? 66.909 89.381 65.391 1.00 9.79 375 TRP B N 1
ATOM 4761 C CA . TRP B 1 290 ? 66.571 90.709 65.911 1.00 8.69 375 TRP B CA 1
ATOM 4762 C C . TRP B 1 290 ? 65.891 90.711 67.277 1.00 7.21 375 TRP B C 1
ATOM 4763 O O . TRP B 1 290 ? 66.165 91.580 68.109 1.00 6.41 375 TRP B O 1
ATOM 4774 N N . LEU B 1 291 ? 64.997 89.752 67.498 1.00 7.25 376 LEU B N 1
ATOM 4775 C CA . LEU B 1 291 ? 64.270 89.654 68.764 1.00 7.28 376 LEU B CA 1
ATOM 4776 C C . LEU B 1 291 ? 65.185 89.290 69.931 1.00 7.60 376 LEU B C 1
ATOM 4777 O O . LEU B 1 291 ? 64.914 89.650 71.074 1.00 7.60 376 LEU B O 1
ATOM 4782 N N . GLY B 1 292 ? 66.270 88.579 69.641 1.00 7.10 377 GLY B N 1
ATOM 4783 C CA . GLY B 1 292 ? 67.177 88.169 70.700 1.00 5.99 377 GLY B CA 1
ATOM 4784 C C . GLY B 1 292 ? 66.540 87.085 71.553 1.00 4.87 377 GLY B C 1
ATOM 4785 O O . GLY B 1 292 ? 66.406 87.243 72.773 1.00 3.95 377 GLY B O 1
ATOM 4786 N N . PRO B 1 293 ? 66.143 85.959 70.938 1.00 6.67 378 PRO B N 1
ATOM 4787 C CA . PRO B 1 293 ? 65.512 84.851 71.661 1.00 5.81 378 PRO B CA 1
ATOM 4788 C C . PRO B 1 293 ? 66.290 84.312 72.857 1.00 6.12 378 PRO B C 1
ATOM 4789 O O . PRO B 1 293 ? 65.690 83.913 73.857 1.00 6.32 378 PRO B O 1
ATOM 4793 N N . GLN B 1 294 ? 67.618 84.295 72.773 1.00 7.15 379 GLN B N 1
ATOM 4794 C CA . GLN B 1 294 ? 68.394 83.793 73.902 1.00 7.00 379 GLN B CA 1
ATOM 4795 C C . GLN B 1 294 ? 68.352 84.788 75.054 1.00 5.00 379 GLN B C 1
ATOM 4796 O O . GLN B 1 294 ? 68.348 84.395 76.219 1.00 6.14 379 GLN B O 1
ATOM 4802 N N . SER B 1 295 ? 68.315 86.077 74.729 1.00 3.44 380 SER B N 1
ATOM 4803 C CA . SER B 1 295 ? 68.247 87.108 75.760 1.00 5.02 380 SER B CA 1
ATOM 4804 C C . SER B 1 295 ? 66.887 87.017 76.432 1.00 4.34 380 SER B C 1
ATOM 4805 O O . SER B 1 295 ? 66.777 87.102 77.654 1.00 7.00 380 SER B O 1
ATOM 4808 N N . CYS B 1 296 ? 65.851 86.845 75.620 1.00 5.15 381 CYS B N 1
ATOM 4809 C CA . CYS B 1 296 ? 64.494 86.743 76.133 1.00 4.50 381 CYS B CA 1
ATOM 4810 C C . CYS B 1 296 ? 64.354 85.565 77.089 1.00 4.68 381 CYS B C 1
ATOM 4811 O O . CYS B 1 296 ? 63.771 85.698 78.165 1.00 4.41 381 CYS B O 1
ATOM 4814 N N . PHE B 1 297 ? 64.896 84.409 76.710 1.00 5.95 382 PHE B N 1
ATOM 4815 C CA . PHE B 1 297 ? 64.791 83.241 77.574 1.00 5.38 382 PHE B CA 1
ATOM 4816 C C . PHE B 1 297 ? 65.573 83.399 78.881 1.00 5.31 382 PHE B C 1
ATOM 4817 O O . PHE B 1 297 ? 65.082 83.036 79.946 1.00 5.06 382 PHE B O 1
ATOM 4825 N N . GLY B 1 298 ? 66.787 83.936 78.800 1.00 4.53 383 GLY B N 1
ATOM 4826 C CA . GLY B 1 298 ? 67.584 84.130 80.001 1.00 5.46 383 GLY B CA 1
ATOM 4827 C C . GLY B 1 298 ? 66.908 85.110 80.943 1.00 6.38 383 GLY B C 1
ATOM 4828 O O . GLY B 1 298 ? 66.940 84.944 82.164 1.00 6.73 383 GLY B O 1
ATOM 4829 N N . CYS B 1 299 ? 66.280 86.124 80.355 1.00 5.36 384 CYS B N 1
ATOM 4830 C CA . CYS B 1 299 ? 65.577 87.172 81.089 1.00 5.99 384 CYS B CA 1
ATOM 4831 C C . CYS B 1 299 ? 64.331 86.630 81.774 1.00 5.31 384 CYS B C 1
ATOM 4832 O O . CYS B 1 299 ? 64.112 86.850 82.961 1.00 4.09 384 CYS B O 1
ATOM 4835 N N . MET B 1 300 ? 63.507 85.929 81.006 1.00 5.35 385 MET B N 1
ATOM 4836 C CA . MET B 1 300 ? 62.282 85.374 81.550 1.00 7.29 385 MET B CA 1
ATOM 4837 C C . MET B 1 300 ? 62.557 84.237 82.536 1.00 6.49 385 MET B C 1
ATOM 4838 O O . MET B 1 300 ? 61.771 83.999 83.459 1.00 5.09 385 MET B O 1
ATOM 4843 N N . THR B 1 301 ? 63.676 83.543 82.360 1.00 6.94 386 THR B N 1
ATOM 4844 C CA . THR B 1 301 ? 64.029 82.480 83.299 1.00 6.56 386 THR B CA 1
ATOM 4845 C C . THR B 1 301 ? 64.212 83.134 84.673 1.00 7.60 386 THR B C 1
ATOM 4846 O O . THR B 1 301 ? 63.784 82.593 85.700 1.00 5.70 386 THR B O 1
ATOM 4850 N N . ALA B 1 302 ? 64.829 84.314 84.687 1.00 6.71 387 ALA B N 1
ATOM 4851 C CA . ALA B 1 302 ? 65.051 85.031 85.938 1.00 6.61 387 ALA B CA 1
ATOM 4852 C C . ALA B 1 302 ? 63.722 85.574 86.454 1.00 6.58 387 ALA B C 1
ATOM 4853 O O . ALA B 1 302 ? 63.419 85.477 87.641 1.00 5.84 387 ALA B O 1
ATOM 4855 N N . ALA B 1 303 ? 62.928 86.138 85.550 1.00 5.70 388 ALA B N 1
ATOM 4856 C CA . ALA B 1 303 ? 61.627 86.686 85.916 1.00 5.45 388 ALA B CA 1
ATOM 4857 C C . ALA B 1 303 ? 60.748 85.622 86.567 1.00 5.74 388 ALA B C 1
ATOM 4858 O O . ALA B 1 303 ? 60.026 85.903 87.527 1.00 5.71 388 ALA B O 1
ATOM 4860 N N . HIS B 1 304 ? 60.814 84.402 86.036 1.00 6.20 389 HIS B N 1
ATOM 4861 C CA . HIS B 1 304 ? 60.015 83.287 86.543 1.00 7.51 389 HIS B CA 1
ATOM 4862 C C . HIS B 1 304 ? 60.222 83.070 88.034 1.00 8.22 389 HIS B C 1
ATOM 4863 O O . HIS B 1 304 ? 59.316 82.641 88.746 1.00 8.06 389 HIS B O 1
ATOM 4870 N N . MET B 1 305 ? 61.423 83.373 88.512 1.00 7.00 390 MET B N 1
ATOM 4871 C CA . MET B 1 305 ? 61.731 83.183 89.919 1.00 7.53 390 MET B CA 1
ATOM 4872 C C . MET B 1 305 ? 60.781 83.950 90.846 1.00 6.54 390 MET B C 1
ATOM 4873 O O . MET B 1 305 ? 60.563 83.543 91.987 1.00 7.57 390 MET B O 1
ATOM 4878 N N . ALA B 1 306 ? 60.202 85.047 90.360 1.00 5.40 391 ALA B N 1
ATOM 4879 C CA . ALA B 1 306 ? 59.254 85.808 91.176 1.00 6.01 391 ALA B CA 1
ATOM 4880 C C . ALA B 1 306 ? 58.023 84.945 91.482 1.00 5.97 391 ALA B C 1
ATOM 4881 O O . ALA B 1 306 ? 57.506 84.948 92.602 1.00 6.34 391 ALA B O 1
ATOM 4883 N N . TRP B 1 307 ? 57.556 84.212 90.477 1.00 5.96 392 TRP B N 1
ATOM 4884 C CA . TRP B 1 307 ? 56.391 83.350 90.646 1.00 6.36 392 TRP B CA 1
ATOM 4885 C C . TRP B 1 307 ? 56.732 82.147 91.514 1.00 7.57 392 TRP B C 1
ATOM 4886 O O . TRP B 1 307 ? 55.921 81.709 92.331 1.00 7.87 392 TRP B O 1
ATOM 4897 N N . GLN B 1 308 ? 57.934 81.608 91.334 1.00 8.53 393 GLN B N 1
ATOM 4898 C CA . GLN B 1 308 ? 58.373 80.470 92.134 1.00 8.97 393 GLN B CA 1
ATOM 4899 C C . GLN B 1 308 ? 58.408 80.880 93.605 1.00 8.55 393 GLN B C 1
ATOM 4900 O O . GLN B 1 308 ? 57.973 80.132 94.484 1.00 8.93 393 GLN B O 1
ATOM 4906 N N . ALA B 1 309 ? 58.914 82.083 93.858 1.00 7.47 394 ALA B N 1
ATOM 4907 C CA . ALA B 1 309 ? 59.013 82.612 95.213 1.00 7.44 394 ALA B CA 1
ATOM 4908 C C . ALA B 1 309 ? 57.656 82.749 95.895 1.00 8.44 394 ALA B C 1
ATOM 4909 O O . ALA B 1 309 ? 57.549 82.604 97.120 1.00 7.23 394 ALA B O 1
ATOM 4911 N N . LEU B 1 310 ? 56.624 83.050 95.112 1.00 7.66 395 LEU B N 1
ATOM 4912 C CA . LEU B 1 310 ? 55.281 83.206 95.653 1.00 9.12 395 LEU B CA 1
ATOM 4913 C C . LEU B 1 310 ? 54.521 81.888 95.637 1.00 10.46 395 LEU B C 1
ATOM 4914 O O . LEU B 1 310 ? 53.326 81.838 95.936 1.00 11.36 395 LEU B O 1
ATOM 4919 N N . GLY B 1 311 ? 55.228 80.817 95.294 1.00 10.83 396 GLY B N 1
ATOM 4920 C CA . GLY B 1 311 ? 54.620 79.502 95.267 1.00 8.56 396 GLY B CA 1
ATOM 4921 C C . GLY B 1 311 ? 53.625 79.269 94.149 1.00 9.43 396 GLY B C 1
ATOM 4922 O O . GLY B 1 311 ? 52.764 78.396 94.266 1.00 8.11 396 GLY B O 1
ATOM 4923 N N . VAL B 1 312 ? 53.732 80.038 93.070 1.00 6.71 397 VAL B N 1
ATOM 4924 C CA . VAL B 1 312 ? 52.825 79.885 91.935 1.00 6.55 397 VAL B CA 1
ATOM 4925 C C . VAL B 1 312 ? 53.612 79.816 90.632 1.00 6.72 397 VAL B C 1
ATOM 4926 O O . VAL B 1 312 ? 53.325 80.528 89.670 1.00 7.85 397 VAL B O 1
ATOM 4930 N N . SER B 1 313 ? 54.604 78.932 90.615 1.00 7.42 398 SER B N 1
ATOM 4931 C CA . SER B 1 313 ? 55.472 78.746 89.464 1.00 6.28 398 SER B CA 1
ATOM 4932 C C . SER B 1 313 ? 54.751 78.580 88.133 1.00 6.87 398 SER B C 1
ATOM 4933 O O . SER B 1 313 ? 55.180 79.140 87.120 1.00 5.66 398 SER B O 1
ATOM 4936 N N . ASP B 1 314 ? 53.651 77.832 88.120 1.00 5.85 399 ASP B N 1
ATOM 4937 C CA . ASP B 1 314 ? 52.941 77.614 86.864 1.00 8.13 399 ASP B CA 1
ATOM 4938 C C . ASP B 1 314 ? 52.030 78.745 86.381 1.00 6.13 399 ASP B C 1
ATOM 4939 O O . ASP B 1 314 ? 51.289 78.562 85.421 1.00 7.83 399 ASP B O 1
ATOM 4944 N N . HIS B 1 315 ? 52.068 79.902 87.032 1.00 6.80 400 HIS B N 1
ATOM 4945 C CA . HIS B 1 315 ? 51.243 81.026 86.584 1.00 6.44 400 HIS B CA 1
ATOM 4946 C C . HIS B 1 315 ? 51.978 81.821 85.519 1.00 6.36 400 HIS B C 1
ATOM 4947 O O . HIS B 1 315 ? 51.411 82.718 84.893 1.00 4.90 400 HIS B O 1
ATOM 4954 N N . MET B 1 316 ? 53.245 81.490 85.319 1.00 5.73 401 MET B N 1
ATOM 4955 C CA . MET B 1 316 ? 54.044 82.182 84.326 1.00 6.07 401 MET B CA 1
ATOM 4956 C C . MET B 1 316 ? 54.750 81.164 83.450 1.00 6.23 401 MET B C 1
ATOM 4957 O O . MET B 1 316 ? 55.441 80.277 83.951 1.00 4.50 401 MET B O 1
ATOM 4962 N N . GLY B 1 317 ? 54.553 81.284 82.140 1.00 6.05 402 GLY B N 1
ATOM 4963 C CA . GLY B 1 317 ? 55.177 80.356 81.217 1.00 6.60 402 GLY B CA 1
ATOM 4964 C C . GLY B 1 317 ? 55.977 81.038 80.125 1.00 6.57 402 GLY B C 1
ATOM 4965 O O . GLY B 1 317 ? 55.898 82.250 79.935 1.00 6.82 402 GLY B O 1
ATOM 4966 N N . TYR B 1 318 ? 56.759 80.246 79.406 1.00 6.80 403 TYR B N 1
ATOM 4967 C CA . TYR B 1 318 ? 57.578 80.756 78.319 1.00 5.00 403 TYR B CA 1
ATOM 4968 C C . TYR B 1 318 ? 57.658 79.705 77.223 1.00 5.50 403 TYR B C 1
ATOM 4969 O O . TYR B 1 318 ? 57.887 78.524 77.500 1.00 5.54 403 TYR B O 1
ATOM 4978 N N . SER B 1 319 ? 57.485 80.128 75.977 1.00 5.10 404 SER B N 1
ATOM 4979 C CA . SER B 1 319 ? 57.567 79.187 74.876 1.00 5.25 404 SER B CA 1
ATOM 4980 C C . SER B 1 319 ? 58.171 79.759 73.599 1.00 6.43 404 SER B C 1
ATOM 4981 O O . SER B 1 319 ? 57.750 80.803 73.101 1.00 6.11 404 SER B O 1
ATOM 4984 N N . GLN B 1 320 ? 59.178 79.063 73.088 1.00 5.88 405 GLN B N 1
ATOM 4985 C CA . GLN B 1 320 ? 59.839 79.425 71.845 1.00 6.19 405 GLN B CA 1
ATOM 4986 C C . GLN B 1 320 ? 60.225 78.082 71.247 1.00 7.40 405 GLN B C 1
ATOM 4987 O O . GLN B 1 320 ? 61.035 77.358 71.818 1.00 8.27 405 GLN B O 1
ATOM 4993 N N . ILE B 1 321 ? 59.622 77.744 70.112 1.00 6.55 406 ILE B N 1
ATOM 4994 C CA . ILE B 1 321 ? 59.876 76.464 69.463 1.00 6.84 406 ILE B CA 1
ATOM 4995 C C . ILE B 1 321 ? 60.215 76.672 67.991 1.00 6.76 406 ILE B C 1
ATOM 4996 O O . ILE B 1 321 ? 59.328 76.871 67.169 1.00 5.23 406 ILE B O 1
ATOM 5001 N N . GLY B 1 322 ? 61.504 76.631 67.674 1.00 5.89 407 GLY B N 1
ATOM 5002 C CA . GLY B 1 322 ? 61.939 76.824 66.303 1.00 8.41 407 GLY B CA 1
ATOM 5003 C C . GLY B 1 322 ? 61.730 78.239 65.810 1.00 8.76 407 GLY B C 1
ATOM 5004 O O . GLY B 1 322 ? 61.575 79.177 66.603 1.00 9.58 407 GLY B O 1
ATOM 5005 N N . ALA B 1 323 ? 61.714 78.393 64.491 1.00 7.60 408 ALA B N 1
ATOM 5006 C CA . ALA B 1 323 ? 61.531 79.697 63.877 1.00 9.45 408 ALA B CA 1
ATOM 5007 C C . ALA B 1 323 ? 60.368 79.668 62.901 1.00 9.90 408 ALA B C 1
ATOM 5008 O O . ALA B 1 323 ? 60.138 78.664 62.232 1.00 9.62 408 ALA B O 1
ATOM 5010 N N . HIS B 1 324 ? 59.635 80.775 62.831 1.00 8.75 409 HIS B N 1
ATOM 5011 C CA . HIS B 1 324 ? 58.505 80.896 61.924 1.00 8.65 409 HIS B CA 1
ATOM 5012 C C . HIS B 1 324 ? 58.319 82.363 61.576 1.00 8.65 409 HIS B C 1
ATOM 5013 O O . HIS B 1 324 ? 59.029 83.225 62.105 1.00 9.67 409 HIS B O 1
ATOM 5020 N N . ALA B 1 325 ? 57.379 82.651 60.684 1.00 7.09 410 ALA B N 1
ATOM 5021 C CA . ALA B 1 325 ? 57.130 84.028 60.267 1.00 7.78 410 ALA B CA 1
ATOM 5022 C C . ALA B 1 325 ? 56.771 84.909 61.458 1.00 8.86 410 ALA B C 1
ATOM 5023 O O . ALA B 1 325 ? 56.073 84.481 62.379 1.00 8.93 410 ALA B O 1
ATOM 5025 N N . HIS B 1 326 ? 57.257 86.143 61.429 1.00 8.02 411 HIS B N 1
ATOM 5026 C CA . HIS B 1 326 ? 57.019 87.097 62.501 1.00 9.46 411 HIS B CA 1
ATOM 5027 C C . HIS B 1 326 ? 55.526 87.379 62.705 1.00 8.71 411 HIS B C 1
ATOM 5028 O O . HIS B 1 326 ? 54.835 87.809 61.784 1.00 8.19 411 HIS B O 1
ATOM 5035 N N . CYS B 1 327 ? 55.058 87.119 63.926 1.00 8.20 412 CYS B N 1
ATOM 5036 C CA . CYS B 1 327 ? 53.672 87.308 64.363 1.00 8.65 412 CYS B CA 1
ATOM 5037 C C . CYS B 1 327 ? 52.638 86.348 63.793 1.00 10.04 412 CYS B C 1
ATOM 5038 O O . CYS B 1 327 ? 51.435 86.572 63.934 1.00 10.22 412 CYS B O 1
ATOM 5041 N N . ALA B 1 328 ? 53.110 85.284 63.153 1.00 8.80 413 ALA B N 1
ATOM 5042 C CA . ALA B 1 328 ? 52.229 84.259 62.602 1.00 8.26 413 ALA B CA 1
ATOM 5043 C C . ALA B 1 328 ? 52.181 83.184 63.688 1.00 7.38 413 ALA B C 1
ATOM 5044 O O . ALA B 1 328 ? 53.112 82.389 63.822 1.00 8.05 413 ALA B O 1
ATOM 5046 N N . PHE B 1 329 ? 51.113 83.169 64.482 1.00 7.16 414 PHE B N 1
ATOM 5047 C CA . PHE B 1 329 ? 51.010 82.196 65.564 1.00 7.39 414 PHE B CA 1
ATOM 5048 C C . PHE B 1 329 ? 51.141 80.757 65.069 1.00 7.61 414 PHE B C 1
ATOM 5049 O O . PHE B 1 329 ? 50.389 80.325 64.202 1.00 7.20 414 PHE B O 1
ATOM 5057 N N . PRO B 1 330 ? 52.096 79.998 65.630 1.00 8.73 415 PRO B N 1
ATOM 5058 C CA . PRO B 1 330 ? 52.333 78.602 65.241 1.00 9.42 415 PRO B CA 1
ATOM 5059 C C . PRO B 1 330 ? 51.445 77.590 65.961 1.00 10.44 415 PRO B C 1
ATOM 5060 O O . PRO B 1 330 ? 51.137 77.738 67.149 1.00 9.73 415 PRO B O 1
ATOM 5064 N N . SER B 1 331 ? 51.048 76.550 65.234 1.00 10.61 416 SER B N 1
ATOM 5065 C CA . SER B 1 331 ? 50.198 75.515 65.805 1.00 11.74 416 SER B CA 1
ATOM 5066 C C . SER B 1 331 ? 50.897 74.737 66.925 1.00 10.80 416 SER B C 1
ATOM 5067 O O . SER B 1 331 ? 50.231 74.206 67.811 1.00 10.20 416 SER B O 1
ATOM 5070 N N . ASN B 1 332 ? 52.228 74.678 66.909 1.00 10.32 417 ASN B N 1
ATOM 5071 C CA . ASN B 1 332 ? 52.929 73.945 67.961 1.00 11.05 417 ASN B CA 1
ATOM 5072 C C . ASN B 1 332 ? 52.932 74.667 69.308 1.00 10.55 417 ASN B C 1
ATOM 5073 O O . ASN B 1 332 ? 53.555 74.204 70.268 1.00 9.80 417 ASN B O 1
ATOM 5078 N N . GLN B 1 333 ? 52.242 75.803 69.380 1.00 10.35 418 GLN B N 1
ATOM 5079 C CA . GLN B 1 333 ? 52.139 76.545 70.640 1.00 8.17 418 GLN B CA 1
ATOM 5080 C C . GLN B 1 333 ? 50.678 76.742 71.025 1.00 8.37 418 GLN B C 1
ATOM 5081 O O . GLN B 1 333 ? 50.382 77.297 72.083 1.00 6.43 418 GLN B O 1
ATOM 5087 N N . GLN B 1 334 ? 49.769 76.277 70.168 1.00 7.89 419 GLN B N 1
ATOM 5088 C CA . GLN B 1 334 ? 48.333 76.423 70.408 1.00 7.30 419 GLN B CA 1
ATOM 5089 C C . GLN B 1 334 ? 47.841 75.788 71.704 1.00 7.90 419 GLN B C 1
ATOM 5090 O O . GLN B 1 334 ? 47.125 76.425 72.473 1.00 6.45 419 GLN B O 1
ATOM 5096 N N . SER B 1 335 ? 48.206 74.533 71.951 1.00 8.89 420 SER B N 1
ATOM 5097 C CA . SER B 1 335 ? 47.758 73.871 73.173 1.00 10.59 420 SER B CA 1
ATOM 5098 C C . SER B 1 335 ? 48.253 74.625 74.413 1.00 9.90 420 SER B C 1
ATOM 5099 O O . SER B 1 335 ? 47.556 74.700 75.431 1.00 9.41 420 SER B O 1
ATOM 5102 N N . GLN B 1 336 ? 49.451 75.199 74.324 1.00 9.27 421 GLN B N 1
ATOM 5103 C CA . GLN B 1 336 ? 50.006 75.955 75.444 1.00 8.41 421 GLN B CA 1
ATOM 5104 C C . GLN B 1 336 ? 49.176 77.221 75.668 1.00 8.04 421 GLN B C 1
ATOM 5105 O O . GLN B 1 336 ? 48.784 77.524 76.794 1.00 8.35 421 GLN B O 1
ATOM 5111 N N . LEU B 1 337 ? 48.899 77.953 74.594 1.00 7.13 422 LEU B N 1
ATOM 5112 C CA . LEU B 1 337 ? 48.093 79.169 74.707 1.00 6.72 422 LEU B CA 1
ATOM 5113 C C . LEU B 1 337 ? 46.748 78.817 75.326 1.00 7.54 422 LEU B C 1
ATOM 5114 O O . LEU B 1 337 ? 46.287 79.471 76.257 1.00 6.51 422 LEU B O 1
ATOM 5119 N N . THR B 1 338 ? 46.123 77.769 74.804 1.00 8.12 423 THR B N 1
ATOM 5120 C CA . THR B 1 338 ? 44.830 77.341 75.308 1.00 6.76 423 THR B CA 1
ATOM 5121 C C . THR B 1 338 ? 44.902 77.009 76.795 1.00 8.62 423 THR B C 1
ATOM 5122 O O . THR B 1 338 ? 43.995 77.349 77.553 1.00 6.60 423 THR B O 1
ATOM 5126 N N . ALA B 1 339 ? 45.983 76.364 77.219 1.00 7.86 424 ALA B N 1
ATOM 5127 C CA . ALA B 1 339 ? 46.137 76.025 78.633 1.00 7.79 424 ALA B CA 1
ATOM 5128 C C . ALA B 1 339 ? 46.089 77.285 79.501 1.00 6.90 424 ALA B C 1
ATOM 5129 O O . ALA B 1 339 ? 45.412 77.320 80.541 1.00 4.77 424 ALA B O 1
ATOM 5131 N N . PHE B 1 340 ? 46.802 78.324 79.077 1.00 5.51 425 PHE B N 1
ATOM 5132 C CA . PHE B 1 340 ? 46.815 79.563 79.841 1.00 5.04 425 PHE B CA 1
ATOM 5133 C C . PHE B 1 340 ? 45.492 80.303 79.765 1.00 5.53 425 PHE B C 1
ATOM 5134 O O . PHE B 1 340 ? 45.046 80.875 80.750 1.00 6.50 425 PHE B O 1
ATOM 5142 N N . VAL B 1 341 ? 44.862 80.295 78.599 1.00 5.94 426 VAL B N 1
ATOM 5143 C CA . VAL B 1 341 ? 43.578 80.965 78.455 1.00 6.64 426 VAL B CA 1
ATOM 5144 C C . VAL B 1 341 ? 42.504 80.299 79.321 1.00 6.54 426 VAL B C 1
ATOM 5145 O O . VAL B 1 341 ? 41.821 80.964 80.101 1.00 6.22 426 VAL B O 1
ATOM 5149 N N . GLN B 1 342 ? 42.355 78.985 79.192 1.00 7.67 427 GLN B N 1
ATOM 5150 C CA . GLN B 1 342 ? 41.343 78.285 79.971 1.00 7.66 427 GLN B CA 1
ATOM 5151 C C . GLN B 1 342 ? 41.558 78.461 81.470 1.00 8.22 427 GLN B C 1
ATOM 5152 O O . GLN B 1 342 ? 40.597 78.582 82.236 1.00 7.62 427 GLN B O 1
ATOM 5158 N N . LYS B 1 343 ? 42.818 78.490 81.885 1.00 6.67 428 LYS B N 1
ATOM 5159 C CA . LYS B 1 343 ? 43.138 78.651 83.297 1.00 7.74 428 LYS B CA 1
ATOM 5160 C C . LYS B 1 343 ? 42.839 80.049 83.824 1.00 7.51 428 LYS B C 1
ATOM 5161 O O . LYS B 1 343 ? 42.085 80.209 84.786 1.00 7.70 428 LYS B O 1
ATOM 5167 N N . PHE B 1 344 ? 43.404 81.069 83.187 1.00 7.23 429 PHE B N 1
ATOM 5168 C CA . PHE B 1 344 ? 43.204 82.428 83.678 1.00 8.88 429 PHE B CA 1
ATOM 5169 C C . PHE B 1 344 ? 41.958 83.183 83.227 1.00 7.35 429 PHE B C 1
ATOM 5170 O O . PHE B 1 344 ? 41.438 84.016 83.969 1.00 6.89 429 PHE B O 1
ATOM 5178 N N . LEU B 1 345 ? 41.460 82.893 82.031 1.00 9.33 430 LEU B N 1
ATOM 5179 C CA . LEU B 1 345 ? 40.264 83.578 81.550 1.00 8.58 430 LEU B CA 1
ATOM 5180 C C . LEU B 1 345 ? 38.978 82.773 81.769 1.00 9.73 430 LEU B C 1
ATOM 5181 O O . LEU B 1 345 ? 37.898 83.348 81.925 1.00 8.84 430 LEU B O 1
ATOM 5186 N N . LEU B 1 346 ? 39.090 81.447 81.789 1.00 9.62 431 LEU B N 1
ATOM 5187 C CA . LEU B 1 346 ? 37.922 80.602 82.002 1.00 10.45 431 LEU B CA 1
ATOM 5188 C C . LEU B 1 346 ? 37.880 79.948 83.380 1.00 11.79 431 LEU B C 1
ATOM 5189 O O . LEU B 1 346 ? 36.908 79.275 83.717 1.00 11.71 431 LEU B O 1
ATOM 5194 N N . GLY B 1 347 ? 38.928 80.147 84.174 1.00 10.96 432 GLY B N 1
ATOM 5195 C CA . GLY B 1 347 ? 38.973 79.571 85.509 1.00 11.00 432 GLY B CA 1
ATOM 5196 C C . GLY B 1 347 ? 38.930 78.054 85.542 1.00 13.01 432 GLY B C 1
ATOM 5197 O O . GLY B 1 347 ? 38.496 77.457 86.528 1.00 13.14 432 GLY B O 1
ATOM 5198 N N . GLN B 1 348 ? 39.387 77.426 84.466 1.00 13.23 433 GLN B N 1
ATOM 5199 C CA . GLN B 1 348 ? 39.397 75.973 84.379 1.00 14.22 433 GLN B CA 1
ATOM 5200 C C . GLN B 1 348 ? 40.777 75.435 84.750 1.00 13.50 433 GLN B C 1
ATOM 5201 O O . GLN B 1 348 ? 41.799 76.028 84.410 1.00 11.10 433 GLN B O 1
ATOM 5207 N N . SER B 1 349 ? 40.799 74.313 85.459 1.00 14.30 434 SER B N 1
ATOM 5208 C CA . SER B 1 349 ? 42.052 73.710 85.880 1.00 14.16 434 SER B CA 1
ATOM 5209 C C . SER B 1 349 ? 42.756 73.079 84.683 1.00 14.69 434 SER B C 1
ATOM 5210 O O . SER B 1 349 ? 42.230 72.165 84.054 1.00 15.98 434 SER B O 1
ATOM 5213 N N . THR B 1 350 ? 43.940 73.584 84.356 1.00 11.92 435 THR B N 1
ATOM 5214 C CA . THR B 1 350 ? 44.703 73.051 83.231 1.00 10.66 435 THR B CA 1
ATOM 5215 C C . THR B 1 350 ? 46.173 72.967 83.607 1.00 10.41 435 THR B C 1
ATOM 5216 O O . THR B 1 350 ? 46.578 73.422 84.676 1.00 8.00 435 THR B O 1
ATOM 5220 N N . ASN B 1 351 ? 46.973 72.383 82.724 1.00 11.75 436 ASN B N 1
ATOM 5221 C CA . ASN B 1 351 ? 48.402 72.251 82.969 1.00 11.51 436 ASN B CA 1
ATOM 5222 C C . ASN B 1 351 ? 49.130 73.426 82.330 1.00 11.20 436 ASN B C 1
ATOM 5223 O O . ASN B 1 351 ? 49.258 73.491 81.108 1.00 11.17 436 ASN B O 1
ATOM 5228 N N . THR B 1 352 ? 49.594 74.361 83.153 1.00 9.89 437 THR B N 1
ATOM 5229 C CA . THR B 1 352 ? 50.314 75.520 82.632 1.00 10.70 437 THR B CA 1
ATOM 5230 C C . THR B 1 352 ? 51.808 75.504 82.954 1.00 9.92 437 THR B C 1
ATOM 5231 O O . THR B 1 352 ? 52.474 76.537 82.876 1.00 12.33 437 THR B O 1
ATOM 5235 N N . ALA B 1 353 ? 52.339 74.343 83.331 1.00 8.99 438 ALA B N 1
ATOM 5236 C CA . ALA B 1 353 ? 53.768 74.250 83.606 1.00 9.27 438 ALA B CA 1
ATOM 5237 C C . ALA B 1 353 ? 54.392 74.186 82.219 1.00 8.73 438 ALA B C 1
ATOM 5238 O O . ALA B 1 353 ? 54.655 73.109 81.685 1.00 7.49 438 ALA B O 1
ATOM 5240 N N . ILE B 1 354 ? 54.596 75.362 81.636 1.00 8.30 439 ILE B N 1
ATOM 5241 C CA . ILE B 1 354 ? 55.139 75.496 80.290 1.00 7.67 439 ILE B CA 1
ATOM 5242 C C . ILE B 1 354 ? 56.376 76.380 80.303 1.00 8.25 439 ILE B C 1
ATOM 5243 O O . ILE B 1 354 ? 56.322 77.540 80.709 1.00 6.63 439 ILE B O 1
ATOM 5248 N N . PHE B 1 355 ? 57.496 75.829 79.856 1.00 8.36 440 PHE B N 1
ATOM 5249 C CA . PHE B 1 355 ? 58.739 76.583 79.845 1.00 8.27 440 PHE B CA 1
ATOM 5250 C C . PHE B 1 355 ? 59.733 75.903 78.925 1.00 9.55 440 PHE B C 1
ATOM 5251 O O . PHE B 1 355 ? 60.355 74.912 79.304 1.00 9.57 440 PHE B O 1
ATOM 5259 N N . GLN B 1 356 ? 59.877 76.422 77.710 1.00 10.03 441 GLN B N 1
ATOM 5260 C CA . GLN B 1 356 ? 60.815 75.824 76.774 1.00 9.98 441 GLN B CA 1
ATOM 5261 C C . GLN B 1 356 ? 61.399 76.799 75.760 1.00 9.25 441 GLN B C 1
ATOM 5262 O O . GLN B 1 356 ? 60.754 77.763 75.343 1.00 8.40 441 GLN B O 1
ATOM 5268 N N . SER B 1 357 ? 62.641 76.532 75.379 1.00 7.67 442 SER B N 1
ATOM 5269 C CA . SER B 1 357 ? 63.358 77.367 74.425 1.00 7.39 442 SER B CA 1
ATOM 5270 C C . SER B 1 357 ? 64.471 76.539 73.814 1.00 8.11 442 SER B C 1
ATOM 5271 O O . SER B 1 357 ? 64.903 75.546 74.399 1.00 7.39 442 SER B O 1
ATOM 5274 N N . ASP B 1 358 ? 64.931 76.945 72.639 1.00 8.32 443 ASP B N 1
ATOM 5275 C CA . ASP B 1 358 ? 66.019 76.239 71.981 1.00 10.82 443 ASP B CA 1
ATOM 5276 C C . ASP B 1 358 ? 67.353 76.814 72.452 1.00 10.69 443 ASP B C 1
ATOM 5277 O O . ASP B 1 358 ? 68.413 76.302 72.097 1.00 11.17 443 ASP B O 1
ATOM 5282 N N . PHE B 1 359 ? 67.292 77.869 73.262 1.00 9.76 444 PHE B N 1
ATOM 5283 C CA . PHE B 1 359 ? 68.495 78.540 73.750 1.00 10.81 444 PHE B CA 1
ATOM 5284 C C . PHE B 1 359 ? 68.791 78.336 75.235 1.00 10.03 444 PHE B C 1
ATOM 5285 O O . PHE B 1 359 ? 67.893 78.058 76.023 1.00 9.47 444 PHE B O 1
ATOM 5293 N N . SER B 1 360 ? 70.062 78.485 75.608 1.00 10.79 445 SER B N 1
ATOM 5294 C CA . SER B 1 360 ? 70.475 78.342 77.003 1.00 11.27 445 SER B CA 1
ATOM 5295 C C . SER B 1 360 ? 70.200 79.628 77.773 1.00 10.70 445 SER B C 1
ATOM 5296 O O . SER B 1 360 ? 70.456 80.721 77.273 1.00 10.91 445 SER B O 1
ATOM 5299 N N . ALA B 1 361 ? 69.683 79.494 78.990 1.00 9.11 446 ALA B N 1
ATOM 5300 C CA . ALA B 1 361 ? 69.390 80.655 79.819 1.00 10.31 446 ALA B CA 1
ATOM 5301 C C . ALA B 1 361 ? 70.686 81.248 80.363 1.00 11.25 446 ALA B C 1
ATOM 5302 O O . ALA B 1 361 ? 70.735 82.428 80.705 1.00 11.46 446 ALA B O 1
ATOM 5304 N N . ASN B 1 362 ? 71.728 80.422 80.451 1.00 11.10 447 ASN B N 1
ATOM 5305 C CA . ASN B 1 362 ? 73.020 80.874 80.957 1.00 11.49 447 ASN B CA 1
ATOM 5306 C C . ASN B 1 362 ? 72.853 81.486 82.346 1.00 12.45 447 ASN B C 1
ATOM 5307 O O . ASN B 1 362 ? 73.336 82.588 82.605 1.00 11.55 447 ASN B O 1
ATOM 5312 N N . GLN B 1 363 ? 72.170 80.772 83.240 1.00 12.10 448 GLN B N 1
ATOM 5313 C CA . GLN B 1 363 ? 71.940 81.277 84.593 1.00 13.60 448 GLN B CA 1
ATOM 5314 C C . GLN B 1 363 ? 73.232 81.606 85.322 1.00 12.43 448 GLN B C 1
ATOM 5315 O O . GLN B 1 363 ? 73.312 82.600 86.034 1.00 11.71 448 GLN B O 1
ATOM 5321 N N . SER B 1 364 ? 74.238 80.762 85.150 1.00 11.12 449 SER B N 1
ATOM 5322 C CA . SER B 1 364 ? 75.519 80.977 85.802 1.00 11.80 449 SER B CA 1
ATOM 5323 C C . SER B 1 364 ? 76.097 82.354 85.491 1.00 10.69 449 SER B C 1
ATOM 5324 O O . SER B 1 364 ? 76.716 82.996 86.343 1.00 8.18 449 SER B O 1
ATOM 5327 N N . GLN B 1 365 ? 75.893 82.801 84.260 1.00 9.92 450 GLN B N 1
ATOM 5328 C CA . GLN B 1 365 ? 76.421 84.083 83.817 1.00 9.78 450 GLN B CA 1
ATOM 5329 C C . GLN B 1 365 ? 75.565 85.286 84.183 1.00 10.60 450 GLN B C 1
ATOM 5330 O O . GLN B 1 365 ? 76.085 86.384 84.387 1.00 9.27 450 GLN B O 1
ATOM 5336 N N . TRP B 1 366 ? 74.257 85.082 84.283 1.00 9.55 451 TRP B N 1
ATOM 5337 C CA . TRP B 1 366 ? 73.359 86.192 84.555 1.00 9.75 451 TRP B CA 1
ATOM 5338 C C . TRP B 1 366 ? 72.638 86.263 85.885 1.00 9.76 451 TRP B C 1
ATOM 5339 O O . TRP B 1 366 ? 72.136 87.322 86.246 1.00 9.99 451 TRP B O 1
ATOM 5350 N N . ILE B 1 367 ? 72.578 85.156 86.614 1.00 10.13 452 ILE B N 1
ATOM 5351 C CA . ILE B 1 367 ? 71.884 85.163 87.892 1.00 9.14 452 ILE B CA 1
ATOM 5352 C C . ILE B 1 367 ? 72.790 84.742 89.041 1.00 10.98 452 ILE B C 1
ATOM 5353 O O . ILE B 1 367 ? 73.246 83.602 89.095 1.00 10.74 452 ILE B O 1
ATOM 5358 N N . ASP B 1 368 ? 73.049 85.669 89.955 1.00 10.69 453 ASP B N 1
ATOM 5359 C CA . ASP B 1 368 ? 73.895 85.379 91.105 1.00 12.60 453 ASP B CA 1
ATOM 5360 C C . ASP B 1 368 ? 73.137 85.601 92.406 1.00 12.43 453 ASP B C 1
ATOM 5361 O O . ASP B 1 368 ? 73.688 86.107 93.379 1.00 11.12 453 ASP B O 1
ATOM 5366 N N . TRP B 1 369 ? 71.865 85.210 92.408 1.00 11.53 454 TRP B N 1
ATOM 5367 C CA . TRP B 1 369 ? 71.016 85.330 93.587 1.00 9.91 454 TRP B CA 1
ATOM 5368 C C . TRP B 1 369 ? 70.052 84.153 93.658 1.00 9.92 454 TRP B C 1
ATOM 5369 O O . TRP B 1 369 ? 69.697 83.560 92.638 1.00 9.46 454 TRP B O 1
ATOM 5380 N N . THR B 1 370 ? 69.634 83.807 94.867 1.00 11.35 455 THR B N 1
ATOM 5381 C CA . THR B 1 370 ? 68.729 82.681 95.041 1.00 12.86 455 THR B CA 1
ATOM 5382 C C . THR B 1 370 ? 67.277 83.104 95.181 1.00 12.04 455 THR B C 1
ATOM 5383 O O . THR B 1 370 ? 66.971 84.284 95.355 1.00 12.83 455 THR B O 1
ATOM 5387 N N . THR B 1 371 ? 66.389 82.120 95.096 1.00 12.41 456 THR B N 1
ATOM 5388 C CA . THR B 1 371 ? 64.957 82.348 95.206 1.00 10.45 456 THR B CA 1
ATOM 5389 C C . THR B 1 371 ? 64.466 81.893 96.565 1.00 10.98 456 THR B C 1
ATOM 5390 O O . THR B 1 371 ? 64.585 80.721 96.918 1.00 10.39 456 THR B O 1
ATOM 5394 N N . PRO B 1 372 ? 63.910 82.818 97.353 1.00 10.17 457 PRO B N 1
ATOM 5395 C CA . PRO B 1 372 ? 63.409 82.469 98.676 1.00 11.51 457 PRO B CA 1
ATOM 5396 C C . PRO B 1 372 ? 61.983 81.967 98.579 1.00 12.50 457 PRO B C 1
ATOM 5397 O O . PRO B 1 372 ? 61.327 82.123 97.549 1.00 11.15 457 PRO B O 1
ATOM 5401 N N . THR B 1 373 ? 61.510 81.351 99.653 1.00 12.37 458 THR B N 1
ATOM 5402 C CA . THR B 1 373 ? 60.138 80.891 99.702 1.00 13.24 458 THR B CA 1
ATOM 5403 C C . THR B 1 373 ? 59.484 81.971 100.546 1.00 12.31 458 THR B C 1
ATOM 5404 O O . THR B 1 373 ? 59.660 82.010 101.765 1.00 12.46 458 THR B O 1
ATOM 5408 N N . LEU B 1 374 ? 58.764 82.872 99.888 1.00 8.43 459 LEU B N 1
ATOM 5409 C CA . LEU B 1 374 ? 58.115 83.982 100.574 1.00 10.35 459 LEU B CA 1
ATOM 5410 C C . LEU B 1 374 ? 56.988 83.525 101.487 1.00 11.91 459 LEU B C 1
ATOM 5411 O O . LEU B 1 374 ? 56.163 82.694 101.103 1.00 11.10 459 LEU B O 1
ATOM 5416 N N . SER B 1 375 ? 56.953 84.081 102.694 1.00 12.99 460 SER B N 1
ATOM 5417 C CA . SER B 1 375 ? 55.933 83.721 103.670 1.00 15.80 460 SER B CA 1
ATOM 5418 C C . SER B 1 375 ? 54.831 84.769 103.763 1.00 17.41 460 SER B C 1
ATOM 5419 O O . SER B 1 375 ? 55.030 85.887 103.250 1.00 18.37 460 SER B O 1
ATOM 5423 N N . LEU C 1 14 ? 33.297 76.916 49.809 1.00 22.01 99 LEU C N 1
ATOM 5424 C CA . LEU C 1 14 ? 33.664 76.437 48.447 1.00 20.12 99 LEU C CA 1
ATOM 5425 C C . LEU C 1 14 ? 33.025 77.327 47.382 1.00 20.43 99 LEU C C 1
ATOM 5426 O O . LEU C 1 14 ? 31.801 77.402 47.280 1.00 18.67 99 LEU C O 1
ATOM 5431 N N . PRO C 1 15 ? 33.853 78.014 46.577 1.00 20.60 100 PRO C N 1
ATOM 5432 C CA . PRO C 1 15 ? 33.410 78.913 45.505 1.00 21.27 100 PRO C CA 1
ATOM 5433 C C . PRO C 1 15 ? 32.493 78.236 44.486 1.00 22.72 100 PRO C C 1
ATOM 5434 O O . PRO C 1 15 ? 32.672 77.060 44.149 1.00 21.48 100 PRO C O 1
ATOM 5438 N N . GLY C 1 16 ? 31.513 78.989 43.995 1.00 23.54 101 GLY C N 1
ATOM 5439 C CA . GLY C 1 16 ? 30.588 78.448 43.018 1.00 24.54 101 GLY C CA 1
ATOM 5440 C C . GLY C 1 16 ? 31.306 78.023 41.751 1.00 26.03 101 GLY C C 1
ATOM 5441 O O . GLY C 1 16 ? 30.848 77.133 41.034 1.00 26.61 101 GLY C O 1
ATOM 5442 N N . SER C 1 17 ? 32.436 78.663 41.468 1.00 25.62 102 SER C N 1
ATOM 5443 C CA . SER C 1 17 ? 33.207 78.329 40.279 1.00 25.77 102 SER C CA 1
ATOM 5444 C C . SER C 1 17 ? 34.629 77.922 40.654 1.00 24.54 102 SER C C 1
ATOM 5445 O O . SER C 1 17 ? 35.364 78.690 41.278 1.00 25.79 102 SER C O 1
ATOM 5448 N N . ILE C 1 18 ? 35.006 76.705 40.275 1.00 21.83 103 ILE C N 1
ATOM 5449 C CA . ILE C 1 18 ? 36.336 76.188 40.566 1.00 19.14 103 ILE C CA 1
ATOM 5450 C C . ILE C 1 18 ? 36.896 75.445 39.359 1.00 19.41 103 ILE C C 1
ATOM 5451 O O . ILE C 1 18 ? 36.152 75.051 38.458 1.00 19.82 103 ILE C O 1
ATOM 5456 N N . THR C 1 19 ? 38.210 75.257 39.346 1.00 17.55 104 THR C N 1
ATOM 5457 C CA . THR C 1 19 ? 38.874 74.571 38.247 1.00 16.80 104 THR C CA 1
ATOM 5458 C C . THR C 1 19 ? 39.371 73.207 38.707 1.00 17.60 104 THR C C 1
ATOM 5459 O O . THR C 1 19 ? 40.245 73.111 39.571 1.00 15.79 104 THR C O 1
ATOM 5463 N N . LEU C 1 20 ? 38.808 72.149 38.131 1.00 15.62 105 LEU C N 1
ATOM 5464 C CA . LEU C 1 20 ? 39.200 70.798 38.509 1.00 15.84 105 LEU C CA 1
ATOM 5465 C C . LEU C 1 20 ? 40.572 70.435 37.968 1.00 16.87 105 LEU C C 1
ATOM 5466 O O . LEU C 1 20 ? 40.949 70.834 36.869 1.00 17.15 105 LEU C O 1
ATOM 5471 N N . ARG C 1 21 ? 41.323 69.679 38.755 1.00 16.17 106 ARG C N 1
ATOM 5472 C CA . ARG C 1 21 ? 42.649 69.249 38.348 1.00 17.53 106 ARG C CA 1
ATOM 5473 C C . ARG C 1 21 ? 42.678 67.729 38.394 1.00 17.12 106 ARG C C 1
ATOM 5474 O O . ARG C 1 21 ? 42.185 67.124 39.342 1.00 18.80 106 ARG C O 1
ATOM 5476 N N . SER C 1 22 ? 43.250 67.121 37.362 1.00 18.04 107 SER C N 1
ATOM 5477 C CA . SER C 1 22 ? 43.339 65.671 37.270 1.00 18.25 107 SER C CA 1
ATOM 5478 C C . SER C 1 22 ? 44.184 65.072 38.387 1.00 19.17 107 SER C C 1
ATOM 5479 O O . SER C 1 22 ? 45.155 65.677 38.834 1.00 19.20 107 SER C O 1
ATOM 5482 N N . ASN C 1 23 ? 43.794 63.882 38.833 1.00 17.66 108 ASN C N 1
ATOM 5483 C CA . ASN C 1 23 ? 44.504 63.159 39.880 1.00 17.73 108 ASN C CA 1
ATOM 5484 C C . ASN C 1 23 ? 44.266 61.682 39.587 1.00 16.48 108 ASN C C 1
ATOM 5485 O O . ASN C 1 23 ? 43.169 61.173 39.791 1.00 17.07 108 ASN C O 1
ATOM 5490 N N . ALA C 1 24 ? 45.298 61.003 39.101 1.00 17.29 109 ALA C N 1
ATOM 5491 C CA . ALA C 1 24 ? 45.202 59.594 38.735 1.00 16.83 109 ALA C CA 1
ATOM 5492 C C . ALA C 1 24 ? 44.868 58.614 39.859 1.00 17.74 109 ALA C C 1
ATOM 5493 O O . ALA C 1 24 ? 44.084 57.687 39.656 1.00 16.84 109 ALA C O 1
ATOM 5495 N N . LYS C 1 25 ? 45.458 58.801 41.036 1.00 17.03 110 LYS C N 1
ATOM 5496 C CA . LYS C 1 25 ? 45.193 57.893 42.150 1.00 16.71 110 LYS C CA 1
ATOM 5497 C C . LYS C 1 25 ? 44.009 58.390 42.961 1.00 15.20 110 LYS C C 1
ATOM 5498 O O . LYS C 1 25 ? 43.474 59.462 42.688 1.00 15.82 110 LYS C O 1
ATOM 5504 N N . LEU C 1 26 ? 43.592 57.609 43.951 1.00 13.96 111 LEU C N 1
ATOM 5505 C CA . LEU C 1 26 ? 42.471 58.012 44.789 1.00 13.82 111 LEU C CA 1
ATOM 5506 C C . LEU C 1 26 ? 42.832 59.333 45.458 1.00 14.66 111 LEU C C 1
ATOM 5507 O O . LEU C 1 26 ? 43.938 59.489 45.971 1.00 15.42 111 LEU C O 1
ATOM 5512 N N . ASN C 1 27 ? 41.894 60.277 45.446 1.00 14.52 112 ASN C N 1
ATOM 5513 C CA . ASN C 1 27 ? 42.116 61.594 46.028 1.00 15.17 112 ASN C CA 1
ATOM 5514 C C . ASN C 1 27 ? 42.455 61.543 47.513 1.00 15.62 112 ASN C C 1
ATOM 5515 O O . ASN C 1 27 ? 41.849 60.799 48.282 1.00 15.49 112 ASN C O 1
ATOM 5520 N N . ASP C 1 28 ? 43.429 62.352 47.906 1.00 15.89 113 ASP C N 1
ATOM 5521 C CA . ASP C 1 28 ? 43.851 62.429 49.297 1.00 15.26 113 ASP C CA 1
ATOM 5522 C C . ASP C 1 28 ? 42.692 62.982 50.132 1.00 15.44 113 ASP C C 1
ATOM 5523 O O . ASP C 1 28 ? 42.321 64.146 50.008 1.00 15.13 113 ASP C O 1
ATOM 5528 N N . LEU C 1 29 ? 42.111 62.136 50.975 1.00 15.36 114 LEU C N 1
ATOM 5529 C CA . LEU C 1 29 ? 40.987 62.547 51.812 1.00 15.66 114 LEU C CA 1
ATOM 5530 C C . LEU C 1 29 ? 41.391 63.597 52.841 1.00 16.94 114 LEU C C 1
ATOM 5531 O O . LEU C 1 29 ? 40.540 64.314 53.373 1.00 16.13 114 LEU C O 1
ATOM 5536 N N . PHE C 1 30 ? 42.688 63.691 53.112 1.00 16.75 115 PHE C N 1
ATOM 5537 C CA . PHE C 1 30 ? 43.175 64.612 54.129 1.00 18.42 115 PHE C CA 1
ATOM 5538 C C . PHE C 1 30 ? 43.804 65.909 53.645 1.00 19.01 115 PHE C C 1
ATOM 5539 O O . PHE C 1 30 ? 44.687 66.469 54.296 1.00 19.39 115 PHE C O 1
ATOM 5547 N N . THR C 1 31 ? 43.330 66.387 52.502 1.00 18.43 116 THR C N 1
ATOM 5548 C CA . THR C 1 31 ? 43.798 67.642 51.938 1.00 17.91 116 THR C CA 1
ATOM 5549 C C . THR C 1 31 ? 42.573 68.285 51.298 1.00 18.81 116 THR C C 1
ATOM 5550 O O . THR C 1 31 ? 41.899 67.665 50.477 1.00 18.54 116 THR C O 1
ATOM 5554 N N . MET C 1 32 ? 42.275 69.518 51.698 1.00 18.03 117 MET C N 1
ATOM 5555 C CA . MET C 1 32 ? 41.127 70.242 51.168 1.00 16.99 117 MET C CA 1
ATOM 5556 C C . MET C 1 32 ? 41.306 70.487 49.677 1.00 16.78 117 MET C C 1
ATOM 5557 O O . MET C 1 32 ? 42.410 70.365 49.144 1.00 15.06 117 MET C O 1
ATOM 5562 N N . PHE C 1 33 ? 40.216 70.849 49.009 1.00 15.89 118 PHE C N 1
ATOM 5563 C CA . PHE C 1 33 ? 40.265 71.114 47.578 1.00 15.97 118 PHE C CA 1
ATOM 5564 C C . PHE C 1 33 ? 41.324 72.160 47.224 1.00 16.13 118 PHE C C 1
ATOM 5565 O O . PHE C 1 33 ? 42.022 72.022 46.222 1.00 16.36 118 PHE C O 1
ATOM 5573 N N . ASN C 1 34 ? 41.448 73.197 48.047 1.00 16.36 119 ASN C N 1
ATOM 5574 C CA . ASN C 1 34 ? 42.409 74.263 47.763 1.00 18.94 119 ASN C CA 1
ATOM 5575 C C . ASN C 1 34 ? 43.847 74.008 48.199 1.00 19.17 119 ASN C C 1
ATOM 5576 O O . ASN C 1 34 ? 44.730 74.827 47.928 1.00 19.59 119 ASN C O 1
ATOM 5581 N N . GLY C 1 35 ? 44.086 72.888 48.873 1.00 19.09 120 GLY C N 1
ATOM 5582 C CA . GLY C 1 35 ? 45.438 72.577 49.302 1.00 18.89 120 GLY C CA 1
ATOM 5583 C C . GLY C 1 35 ? 45.701 72.614 50.798 1.00 17.90 120 GLY C C 1
ATOM 5584 O O . GLY C 1 35 ? 46.790 72.247 51.237 1.00 15.74 120 GLY C O 1
ATOM 5585 N N . ASP C 1 36 ? 44.731 73.064 51.585 1.00 17.87 121 ASP C N 1
ATOM 5586 C CA . ASP C 1 36 ? 44.918 73.103 53.032 1.00 19.25 121 ASP C CA 1
ATOM 5587 C C . ASP C 1 36 ? 45.020 71.677 53.540 1.00 19.53 121 ASP C C 1
ATOM 5588 O O . ASP C 1 36 ? 44.275 70.806 53.090 1.00 19.04 121 ASP C O 1
ATOM 5593 N N . LYS C 1 37 ? 45.932 71.438 54.478 1.00 18.49 122 LYS C N 1
ATOM 5594 C CA . LYS C 1 37 ? 46.086 70.106 55.049 1.00 20.34 122 LYS C CA 1
ATOM 5595 C C . LYS C 1 37 ? 45.084 69.932 56.182 1.00 20.07 122 LYS C C 1
ATOM 5596 O O . LYS C 1 37 ? 44.746 70.895 56.870 1.00 20.53 122 LYS C O 1
ATOM 5602 N N . VAL C 1 38 ? 44.608 68.703 56.363 1.00 20.06 123 VAL C N 1
ATOM 5603 C CA . VAL C 1 38 ? 43.644 68.382 57.413 1.00 19.70 123 VAL C CA 1
ATOM 5604 C C . VAL C 1 38 ? 44.378 67.642 58.527 1.00 20.64 123 VAL C C 1
ATOM 5605 O O . VAL C 1 38 ? 44.850 66.521 58.330 1.00 17.55 123 VAL C O 1
ATOM 5609 N N . THR C 1 39 ? 44.473 68.268 59.696 1.00 21.96 124 THR C N 1
ATOM 5610 C CA . THR C 1 39 ? 45.181 67.661 60.819 1.00 23.37 124 THR C CA 1
ATOM 5611 C C . THR C 1 39 ? 44.354 67.557 62.091 1.00 23.57 124 THR C C 1
ATOM 5612 O O . THR C 1 39 ? 44.812 67.001 63.087 1.00 25.73 124 THR C O 1
ATOM 5616 N N . THR C 1 40 ? 43.144 68.096 62.064 1.00 24.37 125 THR C N 1
ATOM 5617 C CA . THR C 1 40 ? 42.279 68.053 63.237 1.00 24.35 125 THR C CA 1
ATOM 5618 C C . THR C 1 40 ? 40.932 67.446 62.877 1.00 24.40 125 THR C C 1
ATOM 5619 O O . THR C 1 40 ? 40.543 67.421 61.707 1.00 22.45 125 THR C O 1
ATOM 5623 N N . LYS C 1 41 ? 40.225 66.955 63.889 1.00 24.13 126 LYS C N 1
ATOM 5624 C CA . LYS C 1 41 ? 38.912 66.367 63.678 1.00 25.79 126 LYS C CA 1
ATOM 5625 C C . LYS C 1 41 ? 37.964 67.464 63.197 1.00 26.48 126 LYS C C 1
ATOM 5626 O O . LYS C 1 41 ? 37.063 67.217 62.392 1.00 27.09 126 LYS C O 1
ATOM 5628 N N . ASP C 1 42 ? 38.170 68.679 63.693 1.00 25.00 127 ASP C N 1
ATOM 5629 C CA . ASP C 1 42 ? 37.331 69.805 63.302 1.00 25.11 127 ASP C CA 1
ATOM 5630 C C . ASP C 1 42 ? 37.516 70.116 61.815 1.00 24.44 127 ASP C C 1
ATOM 5631 O O . ASP C 1 42 ? 36.542 70.317 61.087 1.00 25.37 127 ASP C O 1
ATOM 5633 N N . LYS C 1 43 ? 38.766 70.147 61.363 1.00 23.70 128 LYS C N 1
ATOM 5634 C CA . LYS C 1 43 ? 39.059 70.430 59.962 1.00 22.88 128 LYS C CA 1
ATOM 5635 C C . LYS C 1 43 ? 38.559 69.299 59.061 1.00 22.69 128 LYS C C 1
ATOM 5636 O O . LYS C 1 43 ? 38.078 69.546 57.951 1.00 21.55 128 LYS C O 1
ATOM 5638 N N . PHE C 1 44 ? 38.670 68.061 59.535 1.00 22.08 129 PHE C N 1
ATOM 5639 C CA . PHE C 1 44 ? 38.207 66.925 58.746 1.00 22.98 129 PHE C CA 1
ATOM 5640 C C . PHE C 1 44 ? 36.696 67.002 58.584 1.00 23.33 129 PHE C C 1
ATOM 5641 O O . PHE C 1 44 ? 36.141 66.551 57.580 1.00 23.30 129 PHE C O 1
ATOM 5649 N N . SER C 1 45 ? 36.029 67.566 59.585 1.00 23.34 130 SER C N 1
ATOM 5650 C CA . SER C 1 45 ? 34.583 67.705 59.535 1.00 23.15 130 SER C CA 1
ATOM 5651 C C . SER C 1 45 ? 34.253 68.649 58.379 1.00 23.59 130 SER C C 1
ATOM 5652 O O . SER C 1 45 ? 33.265 68.457 57.664 1.00 22.98 130 SER C O 1
ATOM 5655 N N . CYS C 1 46 ? 35.090 69.668 58.197 1.00 22.77 131 CYS C N 1
ATOM 5656 C CA . CYS C 1 46 ? 34.892 70.617 57.106 1.00 22.46 131 CYS C CA 1
ATOM 5657 C C . CYS C 1 46 ? 35.182 69.906 55.788 1.00 20.46 131 CYS C C 1
ATOM 5658 O O . CYS C 1 46 ? 34.514 70.144 54.783 1.00 19.59 131 CYS C O 1
ATOM 5661 N N . ARG C 1 47 ? 36.184 69.032 55.806 1.00 18.15 132 ARG C N 1
ATOM 5662 C CA . ARG C 1 47 ? 36.568 68.280 54.620 1.00 17.01 132 ARG C CA 1
ATOM 5663 C C . ARG C 1 47 ? 35.405 67.411 54.139 1.00 16.17 132 ARG C C 1
ATOM 5664 O O . ARG C 1 47 ? 35.177 67.277 52.933 1.00 16.33 132 ARG C O 1
ATOM 5672 N N . GLN C 1 48 ? 34.664 66.830 55.080 1.00 15.17 133 GLN C N 1
ATOM 5673 C CA . GLN C 1 48 ? 33.518 65.999 54.726 1.00 15.36 133 GLN C CA 1
ATOM 5674 C C . GLN C 1 48 ? 32.439 66.871 54.091 1.00 15.68 133 GLN C C 1
ATOM 5675 O O . GLN C 1 48 ? 31.823 66.491 53.095 1.00 15.49 133 GLN C O 1
ATOM 5681 N N . ALA C 1 49 ? 32.214 68.043 54.674 1.00 14.93 134 ALA C N 1
ATOM 5682 C CA . ALA C 1 49 ? 31.226 68.972 54.146 1.00 16.02 134 ALA C CA 1
ATOM 5683 C C . ALA C 1 49 ? 31.610 69.308 52.709 1.00 16.24 134 ALA C C 1
ATOM 5684 O O . ALA C 1 49 ? 30.770 69.325 51.811 1.00 17.63 134 ALA C O 1
ATOM 5686 N N . GLU C 1 50 ? 32.894 69.573 52.500 1.00 15.76 135 GLU C N 1
ATOM 5687 C CA . GLU C 1 50 ? 33.404 69.909 51.179 1.00 15.64 135 GLU C CA 1
ATOM 5688 C C . GLU C 1 50 ? 33.231 68.750 50.192 1.00 15.11 135 GLU C C 1
ATOM 5689 O O . GLU C 1 50 ? 32.728 68.949 49.083 1.00 13.80 135 GLU C O 1
ATOM 5695 N N . MET C 1 51 ? 33.644 67.549 50.595 1.00 13.90 136 MET C N 1
ATOM 5696 C CA . MET C 1 51 ? 33.531 66.368 49.738 1.00 13.70 136 MET C CA 1
ATOM 5697 C C . MET C 1 51 ? 32.082 66.069 49.364 1.00 14.07 136 MET C C 1
ATOM 5698 O O . MET C 1 51 ? 31.798 65.610 48.255 1.00 12.74 136 MET C O 1
ATOM 5703 N N . SER C 1 52 ? 31.164 66.328 50.289 1.00 14.92 137 SER C N 1
ATOM 5704 C CA . SER C 1 52 ? 29.752 66.097 50.025 1.00 14.99 137 SER C CA 1
ATOM 5705 C C . SER C 1 52 ? 29.294 67.083 48.946 1.00 15.22 137 SER C C 1
ATOM 5706 O O . SER C 1 52 ? 28.619 66.707 47.991 1.00 12.05 137 SER C O 1
ATOM 5709 N N . GLU C 1 53 ? 29.678 68.347 49.106 1.00 13.83 138 GLU C N 1
ATOM 5710 C CA . GLU C 1 53 ? 29.327 69.388 48.147 1.00 14.08 138 GLU C CA 1
ATOM 5711 C C . GLU C 1 53 ? 29.874 69.048 46.753 1.00 13.02 138 GLU C C 1
ATOM 5712 O O . GLU C 1 53 ? 29.176 69.198 45.748 1.00 13.14 138 GLU C O 1
ATOM 5718 N N . LEU C 1 54 ? 31.121 68.588 46.698 1.00 10.50 139 LEU C N 1
ATOM 5719 C CA . LEU C 1 54 ? 31.744 68.231 45.428 1.00 11.11 139 LEU C CA 1
ATOM 5720 C C . LEU C 1 54 ? 31.035 67.040 44.792 1.00 11.79 139 LEU C C 1
ATOM 5721 O O . LEU C 1 54 ? 30.779 67.019 43.582 1.00 10.60 139 LEU C O 1
ATOM 5726 N N . ILE C 1 55 ? 30.712 66.047 45.610 1.00 11.40 140 ILE C N 1
ATOM 5727 C CA . ILE C 1 55 ? 30.029 64.860 45.111 1.00 11.66 140 ILE C CA 1
ATOM 5728 C C . ILE C 1 55 ? 28.659 65.236 44.552 1.00 12.11 140 ILE C C 1
ATOM 5729 O O . ILE C 1 55 ? 28.224 64.705 43.526 1.00 11.63 140 ILE C O 1
ATOM 5734 N N . GLN C 1 56 ? 27.993 66.169 45.224 1.00 11.22 141 GLN C N 1
ATOM 5735 C CA . GLN C 1 56 ? 26.682 66.638 44.795 1.00 12.76 141 GLN C CA 1
ATOM 5736 C C . GLN C 1 56 ? 26.747 67.430 43.490 1.00 13.10 141 GLN C C 1
ATOM 5737 O O . GLN C 1 56 ? 25.897 67.270 42.618 1.00 10.26 141 GLN C O 1
ATOM 5743 N N . ARG C 1 57 ? 27.758 68.284 43.357 1.00 14.05 142 ARG C N 1
ATOM 5744 C CA . ARG C 1 57 ? 27.894 69.098 42.156 1.00 13.87 142 ARG C CA 1
ATOM 5745 C C . ARG C 1 57 ? 28.252 68.315 40.908 1.00 12.79 142 ARG C C 1
ATOM 5746 O O . ARG C 1 57 ? 27.713 68.568 39.835 1.00 12.86 142 ARG C O 1
ATOM 5754 N N . TYR C 1 58 ? 29.165 67.363 41.049 1.00 11.62 143 TYR C N 1
ATOM 5755 C CA . TYR C 1 58 ? 29.628 66.606 39.902 1.00 12.22 143 TYR C CA 1
ATOM 5756 C C . TYR C 1 58 ? 29.084 65.201 39.690 1.00 12.32 143 TYR C C 1
ATOM 5757 O O . TYR C 1 58 ? 29.096 64.711 38.563 1.00 14.80 143 TYR C O 1
ATOM 5766 N N . GLU C 1 59 ? 28.603 64.547 40.742 1.00 10.88 144 GLU C N 1
ATOM 5767 C CA . GLU C 1 59 ? 28.108 63.189 40.563 1.00 10.81 144 GLU C CA 1
ATOM 5768 C C . GLU C 1 59 ? 26.660 62.866 40.899 1.00 10.14 144 GLU C C 1
ATOM 5769 O O . GLU C 1 59 ? 25.949 62.298 40.072 1.00 11.83 144 GLU C O 1
ATOM 5775 N N . LEU C 1 60 ? 26.226 63.208 42.105 1.00 9.95 145 LEU C N 1
ATOM 5776 C CA . LEU C 1 60 ? 24.874 62.861 42.542 1.00 10.54 145 LEU C CA 1
ATOM 5777 C C . LEU C 1 60 ? 23.779 63.915 42.436 1.00 10.55 145 LEU C C 1
ATOM 5778 O O . LEU C 1 60 ? 22.593 63.580 42.478 1.00 12.83 145 LEU C O 1
ATOM 5783 N N . GLY C 1 61 ? 24.151 65.181 42.293 1.00 10.34 146 GLY C N 1
ATOM 5784 C CA . GLY C 1 61 ? 23.128 66.207 42.203 1.00 10.27 146 GLY C CA 1
ATOM 5785 C C . GLY C 1 61 ? 22.832 66.826 43.556 1.00 11.96 146 GLY C C 1
ATOM 5786 O O . GLY C 1 61 ? 23.178 66.266 44.596 1.00 11.14 146 GLY C O 1
ATOM 5787 N N . THR C 1 62 ? 22.169 67.977 43.538 1.00 12.71 147 THR C N 1
ATOM 5788 C CA . THR C 1 62 ? 21.840 68.717 44.751 1.00 14.11 147 THR C CA 1
ATOM 5789 C C . THR C 1 62 ? 20.838 68.060 45.693 1.00 13.31 147 THR C C 1
ATOM 5790 O O . THR C 1 62 ? 19.726 67.724 45.297 1.00 14.61 147 THR C O 1
ATOM 5794 N N . LEU C 1 63 ? 21.238 67.906 46.951 1.00 14.96 148 LEU C N 1
ATOM 5795 C CA . LEU C 1 63 ? 20.382 67.313 47.975 1.00 15.77 148 LEU C CA 1
ATOM 5796 C C . LEU C 1 63 ? 19.578 68.398 48.693 1.00 17.44 148 LEU C C 1
ATOM 5797 O O . LEU C 1 63 ? 20.134 69.194 49.450 1.00 18.53 148 LEU C O 1
ATOM 5802 N N . PRO C 1 64 ? 18.257 68.454 48.460 1.00 18.24 149 PRO C N 1
ATOM 5803 C CA . PRO C 1 64 ? 17.458 69.481 49.135 1.00 19.20 149 PRO C CA 1
ATOM 5804 C C . PRO C 1 64 ? 17.424 69.244 50.636 1.00 19.06 149 PRO C C 1
ATOM 5805 O O . PRO C 1 64 ? 17.633 68.123 51.101 1.00 18.26 149 PRO C O 1
ATOM 5809 N N . GLY C 1 65 ? 17.166 70.304 51.392 1.00 20.01 150 GLY C N 1
ATOM 5810 C CA . GLY C 1 65 ? 17.088 70.165 52.832 1.00 20.31 150 GLY C CA 1
ATOM 5811 C C . GLY C 1 65 ? 15.657 69.849 53.214 1.00 21.01 150 GLY C C 1
ATOM 5812 O O . GLY C 1 65 ? 14.820 69.597 52.345 1.00 19.86 150 GLY C O 1
ATOM 5813 N N . ARG C 1 66 ? 15.374 69.860 54.511 1.00 23.04 151 ARG C N 1
ATOM 5814 C CA . ARG C 1 66 ? 14.033 69.585 55.009 1.00 24.19 151 ARG C CA 1
ATOM 5815 C C . ARG C 1 66 ? 13.052 70.555 54.363 1.00 24.62 151 ARG C C 1
ATOM 5816 O O . ARG C 1 66 ? 13.289 71.762 54.341 1.00 26.67 151 ARG C O 1
ATOM 5824 N N . PRO C 1 67 ? 11.938 70.040 53.821 1.00 23.96 152 PRO C N 1
ATOM 5825 C CA . PRO C 1 67 ? 10.939 70.899 53.179 1.00 24.26 152 PRO C CA 1
ATOM 5826 C C . PRO C 1 67 ? 10.258 71.812 54.193 1.00 25.06 152 PRO C C 1
ATOM 5827 O O . PRO C 1 67 ? 10.226 71.506 55.384 1.00 24.00 152 PRO C O 1
ATOM 5831 N N . SER C 1 68 ? 9.719 72.930 53.715 1.00 26.86 153 SER C N 1
ATOM 5832 C CA . SER C 1 68 ? 9.041 73.892 54.583 1.00 28.83 153 SER C CA 1
ATOM 5833 C C . SER C 1 68 ? 8.035 73.188 55.483 1.00 29.35 153 SER C C 1
ATOM 5834 O O . SER C 1 68 ? 8.196 73.148 56.701 1.00 29.89 153 SER C O 1
ATOM 5837 N N . THR C 1 69 ? 6.998 72.629 54.870 1.00 29.58 154 THR C N 1
ATOM 5838 C CA . THR C 1 69 ? 5.961 71.919 55.604 1.00 29.97 154 THR C CA 1
ATOM 5839 C C . THR C 1 69 ? 6.271 70.425 55.657 1.00 30.61 154 THR C C 1
ATOM 5840 O O . THR C 1 69 ? 6.736 69.839 54.676 1.00 30.41 154 THR C O 1
ATOM 5844 N N . LEU C 1 70 ? 6.019 69.813 56.809 1.00 30.19 155 LEU C N 1
ATOM 5845 C CA . LEU C 1 70 ? 6.249 68.386 56.971 1.00 30.31 155 LEU C CA 1
ATOM 5846 C C . LEU C 1 70 ? 5.406 67.844 58.117 1.00 30.45 155 LEU C C 1
ATOM 5847 O O . LEU C 1 70 ? 5.700 68.082 59.290 1.00 30.16 155 LEU C O 1
ATOM 5852 N N . THR C 1 71 ? 4.352 67.117 57.760 1.00 30.77 156 THR C N 1
ATOM 5853 C CA . THR C 1 71 ? 3.450 66.513 58.733 1.00 30.95 156 THR C CA 1
ATOM 5854 C C . THR C 1 71 ? 3.568 64.998 58.607 1.00 31.38 156 THR C C 1
ATOM 5855 O O . THR C 1 71 ? 3.984 64.493 57.565 1.00 30.47 156 THR C O 1
ATOM 5857 N N . ALA C 1 72 ? 3.208 64.278 59.666 1.00 31.86 157 ALA C N 1
ATOM 5858 C CA . ALA C 1 72 ? 3.277 62.820 59.653 1.00 32.72 157 ALA C CA 1
ATOM 5859 C C . ALA C 1 72 ? 2.288 62.193 60.635 1.00 33.56 157 ALA C C 1
ATOM 5860 O O . ALA C 1 72 ? 1.959 62.784 61.664 1.00 34.66 157 ALA C O 1
ATOM 5862 N N . SER C 1 73 ? 1.818 60.993 60.308 1.00 33.40 158 SER C N 1
ATOM 5863 C CA . SER C 1 73 ? 0.875 60.272 61.160 1.00 33.84 158 SER C CA 1
ATOM 5864 C C . SER C 1 73 ? 1.120 58.770 61.060 1.00 33.41 158 SER C C 1
ATOM 5865 O O . SER C 1 73 ? 1.913 58.317 60.234 1.00 33.19 158 SER C O 1
ATOM 5868 N N . PHE C 1 74 ? 0.439 57.999 61.902 1.00 32.76 159 PHE C N 1
ATOM 5869 C CA . PHE C 1 74 ? 0.598 56.549 61.898 1.00 31.78 159 PHE C CA 1
ATOM 5870 C C . PHE C 1 74 ? -0.723 55.832 62.178 1.00 32.53 159 PHE C C 1
ATOM 5871 O O . PHE C 1 74 ? -1.587 56.351 62.891 1.00 32.31 159 PHE C O 1
ATOM 5879 N N . SER C 1 75 ? -0.872 54.637 61.613 1.00 31.16 160 SER C N 1
ATOM 5880 C CA . SER C 1 75 ? -2.078 53.837 61.804 1.00 30.15 160 SER C CA 1
ATOM 5881 C C . SER C 1 75 ? -1.834 52.430 61.263 1.00 30.21 160 SER C C 1
ATOM 5882 O O . SER C 1 75 ? -1.229 52.261 60.203 1.00 30.37 160 SER C O 1
ATOM 5885 N N . GLY C 1 76 ? -2.309 51.420 61.988 1.00 29.94 161 GLY C N 1
ATOM 5886 C CA . GLY C 1 76 ? -2.086 50.052 61.555 1.00 29.32 161 GLY C CA 1
ATOM 5887 C C . GLY C 1 76 ? -0.595 49.805 61.657 1.00 28.31 161 GLY C C 1
ATOM 5888 O O . GLY C 1 76 ? -0.056 49.714 62.755 1.00 28.18 161 GLY C O 1
ATOM 5889 N N . ASN C 1 77 ? 0.081 49.701 60.520 1.00 28.20 162 ASN C N 1
ATOM 5890 C CA . ASN C 1 77 ? 1.525 49.506 60.529 1.00 28.37 162 ASN C CA 1
ATOM 5891 C C . ASN C 1 77 ? 2.108 50.367 59.414 1.00 27.18 162 ASN C C 1
ATOM 5892 O O . ASN C 1 77 ? 3.216 50.132 58.932 1.00 26.44 162 ASN C O 1
ATOM 5897 N N . THR C 1 78 ? 1.341 51.382 59.025 1.00 26.90 163 THR C N 1
ATOM 5898 C CA . THR C 1 78 ? 1.740 52.297 57.967 1.00 26.42 163 THR C CA 1
ATOM 5899 C C . THR C 1 78 ? 2.008 53.714 58.451 1.00 26.69 163 THR C C 1
ATOM 5900 O O . THR C 1 78 ? 1.152 54.351 59.073 1.00 25.06 163 THR C O 1
ATOM 5904 N N . LEU C 1 79 ? 3.209 54.200 58.151 1.00 25.51 164 LEU C N 1
ATOM 5905 C CA . LEU C 1 79 ? 3.608 55.549 58.514 1.00 24.59 164 LEU C CA 1
ATOM 5906 C C . LEU C 1 79 ? 3.390 56.434 57.298 1.00 25.27 164 LEU C C 1
ATOM 5907 O O . LEU C 1 79 ? 3.925 56.164 56.221 1.00 24.29 164 LEU C O 1
ATOM 5912 N N . THR C 1 80 ? 2.590 57.479 57.464 1.00 24.46 165 THR C N 1
ATOM 5913 C CA . THR C 1 80 ? 2.321 58.396 56.372 1.00 24.94 165 THR C CA 1
ATOM 5914 C C . THR C 1 80 ? 3.126 59.669 56.579 1.00 25.87 165 THR C C 1
ATOM 5915 O O . THR C 1 80 ? 3.073 60.280 57.647 1.00 25.37 165 THR C O 1
ATOM 5919 N N . ILE C 1 81 ? 3.884 60.051 55.556 1.00 25.74 166 ILE C N 1
ATOM 5920 C CA . ILE C 1 81 ? 4.710 61.251 55.612 1.00 26.12 166 ILE C CA 1
ATOM 5921 C C . ILE C 1 81 ? 4.175 62.282 54.624 1.00 26.98 166 ILE C C 1
ATOM 5922 O O . ILE C 1 81 ? 3.824 61.950 53.487 1.00 26.62 166 ILE C O 1
ATOM 5927 N N . ASN C 1 82 ? 4.112 63.534 55.063 1.00 26.63 167 ASN C N 1
ATOM 5928 C CA . ASN C 1 82 ? 3.619 64.610 54.217 1.00 26.99 167 ASN C CA 1
ATOM 5929 C C . ASN C 1 82 ? 4.667 65.709 54.118 1.00 27.22 167 ASN C C 1
ATOM 5930 O O . ASN C 1 82 ? 5.194 66.167 55.132 1.00 27.84 167 ASN C O 1
ATOM 5935 N N . CYS C 1 83 ? 4.971 66.124 52.893 1.00 27.20 168 CYS C N 1
ATOM 5936 C CA . CYS C 1 83 ? 5.966 67.164 52.664 1.00 27.15 168 CYS C CA 1
ATOM 5937 C C . CYS C 1 83 ? 5.411 68.289 51.808 1.00 29.26 168 CYS C C 1
ATOM 5938 O O . CYS C 1 83 ? 4.806 68.050 50.765 1.00 29.31 168 CYS C O 1
ATOM 5941 N N . GLY C 1 84 ? 5.627 69.519 52.259 1.00 31.09 169 GLY C N 1
ATOM 5942 C CA . GLY C 1 84 ? 5.150 70.673 51.521 1.00 32.73 169 GLY C CA 1
ATOM 5943 C C . GLY C 1 84 ? 6.281 71.649 51.282 1.00 33.21 169 GLY C C 1
ATOM 5944 O O . GLY C 1 84 ? 7.081 71.912 52.177 1.00 34.04 169 GLY C O 1
ATOM 5945 N N . GLU C 1 85 ? 6.357 72.187 50.073 1.00 34.51 170 GLU C N 1
ATOM 5946 C CA . GLU C 1 85 ? 7.414 73.129 49.745 1.00 35.27 170 GLU C CA 1
ATOM 5947 C C . GLU C 1 85 ? 7.009 74.050 48.601 1.00 35.87 170 GLU C C 1
ATOM 5948 O O . GLU C 1 85 ? 6.483 73.602 47.583 1.00 36.43 170 GLU C O 1
ATOM 5954 N N . ALA C 1 86 ? 7.260 75.342 48.783 1.00 36.05 171 ALA C N 1
ATOM 5955 C CA . ALA C 1 86 ? 6.943 76.349 47.778 1.00 36.14 171 ALA C CA 1
ATOM 5956 C C . ALA C 1 86 ? 5.563 76.158 47.158 1.00 35.76 171 ALA C C 1
ATOM 5957 O O . ALA C 1 86 ? 5.410 76.204 45.937 1.00 35.59 171 ALA C O 1
ATOM 5959 N N . GLY C 1 87 ? 4.561 75.939 48.003 1.00 35.38 172 GLY C N 1
ATOM 5960 C CA . GLY C 1 87 ? 3.207 75.763 47.511 1.00 34.41 172 GLY C CA 1
ATOM 5961 C C . GLY C 1 87 ? 2.992 74.486 46.723 1.00 33.94 172 GLY C C 1
ATOM 5962 O O . GLY C 1 87 ? 2.227 74.462 45.759 1.00 34.23 172 GLY C O 1
ATOM 5963 N N . LYS C 1 88 ? 3.672 73.422 47.135 1.00 32.41 173 LYS C N 1
ATOM 5964 C CA . LYS C 1 88 ? 3.553 72.127 46.477 1.00 31.32 173 LYS C CA 1
ATOM 5965 C C . LYS C 1 88 ? 3.699 71.054 47.547 1.00 29.75 173 LYS C C 1
ATOM 5966 O O . LYS C 1 88 ? 4.449 71.230 48.505 1.00 28.86 173 LYS C O 1
ATOM 5968 N N . SER C 1 89 ? 2.984 69.945 47.395 1.00 29.49 174 SER C N 1
ATOM 5969 C CA . SER C 1 89 ? 3.063 68.888 48.393 1.00 28.76 174 SER C CA 1
ATOM 5970 C C . SER C 1 89 ? 2.921 67.474 47.853 1.00 28.13 174 SER C C 1
ATOM 5971 O O . SER C 1 89 ? 2.241 67.231 46.856 1.00 28.37 174 SER C O 1
ATOM 5973 N N . ILE C 1 90 ? 3.581 66.546 48.537 1.00 27.12 175 ILE C N 1
ATOM 5974 C CA . ILE C 1 90 ? 3.547 65.134 48.194 1.00 26.54 175 ILE C CA 1
ATOM 5975 C C . ILE C 1 90 ? 3.325 64.391 49.495 1.00 26.98 175 ILE C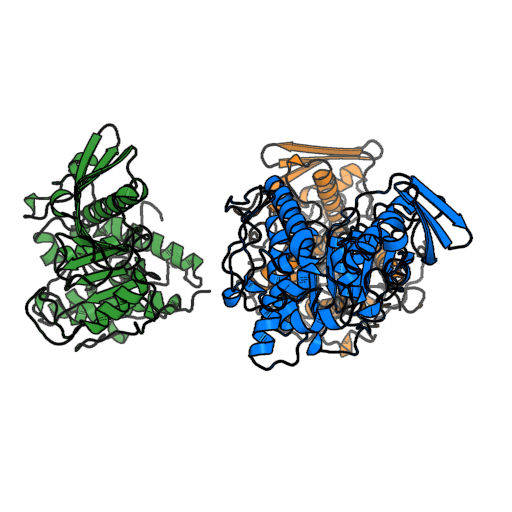 C 1
ATOM 5976 O O . ILE C 1 90 ? 3.446 64.965 50.578 1.00 27.49 175 ILE C O 1
ATOM 5981 N N . SER C 1 91 ? 3.005 63.111 49.386 1.00 27.44 176 SER C N 1
ATOM 5982 C CA . SER C 1 91 ? 2.783 62.283 50.555 1.00 27.10 176 SER C CA 1
ATOM 5983 C C . SER C 1 91 ? 3.080 60.843 50.186 1.00 26.06 176 SER C C 1
ATOM 5984 O O . SER C 1 91 ? 2.503 60.307 49.240 1.00 26.27 176 SER C O 1
ATOM 5987 N N . PHE C 1 92 ? 4.003 60.225 50.915 1.00 24.66 177 PHE C N 1
ATOM 5988 C CA . PHE C 1 92 ? 4.338 58.832 50.665 1.00 23.97 177 PHE C CA 1
ATOM 5989 C C . PHE C 1 92 ? 4.211 58.061 51.972 1.00 24.21 177 PHE C C 1
ATOM 5990 O O . PHE C 1 92 ? 3.962 58.651 53.024 1.00 24.04 177 PHE C O 1
ATOM 5998 N N . THR C 1 93 ? 4.371 56.745 51.903 1.00 24.08 178 THR C N 1
ATOM 5999 C CA . THR C 1 93 ? 4.258 55.912 53.091 1.00 24.55 178 THR C CA 1
ATOM 6000 C C . THR C 1 93 ? 5.323 54.833 53.156 1.00 23.97 178 THR C C 1
ATOM 6001 O O . THR C 1 93 ? 5.989 54.532 52.168 1.00 23.41 178 THR C O 1
ATOM 6005 N N . VAL C 1 94 ? 5.465 54.257 54.342 1.00 23.96 179 VAL C N 1
ATOM 6006 C CA . VAL C 1 94 ? 6.411 53.185 54.595 1.00 23.46 179 VAL C CA 1
ATOM 6007 C C . VAL C 1 94 ? 5.722 52.266 55.590 1.00 25.43 179 VAL C C 1
ATOM 6008 O O . VAL C 1 94 ? 4.946 52.726 56.426 1.00 25.95 179 VAL C O 1
ATOM 6012 N N . THR C 1 95 ? 5.980 50.970 55.494 1.00 25.77 180 THR C N 1
ATOM 6013 C CA . THR C 1 95 ? 5.366 50.029 56.419 1.00 26.87 180 THR C CA 1
ATOM 6014 C C . THR C 1 95 ? 6.431 49.492 57.355 1.00 26.77 180 THR C C 1
ATOM 6015 O O . THR C 1 95 ? 7.577 49.277 56.955 1.00 26.23 180 THR C O 1
ATOM 6019 N N . ILE C 1 96 ? 6.051 49.277 58.608 1.00 27.34 181 ILE C N 1
ATOM 6020 C CA . ILE C 1 96 ? 6.993 48.779 59.590 1.00 27.88 181 ILE C CA 1
ATOM 6021 C C . ILE C 1 96 ? 6.561 47.452 60.180 1.00 28.44 181 ILE C C 1
ATOM 6022 O O . ILE C 1 96 ? 5.380 47.216 60.434 1.00 29.12 181 ILE C O 1
ATOM 6024 N N . THR C 1 97 ? 7.537 46.580 60.379 1.00 28.39 182 THR C N 1
ATOM 6025 C CA . THR C 1 97 ? 7.291 45.285 60.979 1.00 30.14 182 THR C CA 1
ATOM 6026 C C . THR C 1 97 ? 8.068 45.352 62.290 1.00 29.90 182 THR C C 1
ATOM 6027 O O . THR C 1 97 ? 9.244 45.728 62.309 1.00 30.79 182 THR C O 1
ATOM 6031 N N . TYR C 1 98 ? 7.398 45.021 63.389 1.00 29.72 183 TYR C N 1
ATOM 6032 C CA . TYR C 1 98 ? 8.014 45.078 64.711 1.00 29.42 183 TYR C CA 1
ATOM 6033 C C . TYR C 1 98 ? 8.522 43.726 65.197 1.00 30.42 183 TYR C C 1
ATOM 6034 O O . TYR C 1 98 ? 7.872 42.699 64.996 1.00 30.80 183 TYR C O 1
ATOM 6043 N N . PRO C 1 99 ? 9.699 43.712 65.848 1.00 31.29 184 PRO C N 1
ATOM 6044 C CA . PRO C 1 99 ? 10.307 42.486 66.374 1.00 31.63 184 PRO C CA 1
ATOM 6045 C C . PRO C 1 99 ? 9.599 42.004 67.642 1.00 32.14 184 PRO C C 1
ATOM 6046 O O . PRO C 1 99 ? 9.015 42.797 68.380 1.00 31.92 184 PRO C O 1
ATOM 6050 N N . SER C 1 100 ? 9.669 40.702 67.891 1.00 31.46 185 SER C N 1
ATOM 6051 C CA . SER C 1 100 ? 9.022 40.088 69.045 1.00 32.21 185 SER C CA 1
ATOM 6052 C C . SER C 1 100 ? 9.596 40.463 70.411 1.00 32.71 185 SER C C 1
ATOM 6053 O O . SER C 1 100 ? 8.888 40.411 71.419 1.00 32.87 185 SER C O 1
ATOM 6056 N N . SER C 1 101 ? 10.871 40.837 70.450 1.00 33.01 186 SER C N 1
ATOM 6057 C CA . SER C 1 101 ? 11.520 41.200 71.708 1.00 32.48 186 SER C CA 1
ATOM 6058 C C . SER C 1 101 ? 11.667 42.710 71.878 1.00 32.30 186 SER C C 1
ATOM 6059 O O . SER C 1 101 ? 11.219 43.483 71.029 1.00 32.78 186 SER C O 1
ATOM 6062 N N . GLY C 1 102 ? 12.292 43.119 72.980 1.00 31.17 187 GLY C N 1
ATOM 6063 C CA . GLY C 1 102 ? 12.494 44.535 73.249 1.00 30.90 187 GLY C CA 1
ATOM 6064 C C . GLY C 1 102 ? 11.209 45.312 73.490 1.00 30.26 187 GLY C C 1
ATOM 6065 O O . GLY C 1 102 ? 10.127 44.726 73.560 1.00 30.09 187 GLY C O 1
ATOM 6066 N N . THR C 1 103 ? 11.333 46.632 73.623 1.00 29.64 188 THR C N 1
ATOM 6067 C CA . THR C 1 103 ? 10.184 47.511 73.848 1.00 29.25 188 THR C CA 1
ATOM 6068 C C . THR C 1 103 ? 10.290 48.811 73.076 1.00 27.56 188 THR C C 1
ATOM 6069 O O . THR C 1 103 ? 11.383 49.246 72.714 1.00 27.73 188 THR C O 1
ATOM 6073 N N . ALA C 1 104 ? 9.136 49.434 72.860 1.00 27.94 189 ALA C N 1
ATOM 6074 C CA . ALA C 1 104 ? 9.051 50.705 72.154 1.00 27.31 189 ALA C CA 1
ATOM 6075 C C . ALA C 1 104 ? 9.738 51.795 72.972 1.00 27.75 189 ALA C C 1
ATOM 6076 O O . ALA C 1 104 ? 9.647 51.811 74.199 1.00 28.09 189 ALA C O 1
ATOM 6078 N N . PRO C 1 105 ? 10.467 52.700 72.302 1.00 28.63 190 PRO C N 1
ATOM 6079 C CA . PRO C 1 105 ? 10.633 52.702 70.845 1.00 28.63 190 PRO C CA 1
ATOM 6080 C C . PRO C 1 105 ? 11.683 51.672 70.412 1.00 27.66 190 PRO C C 1
ATOM 6081 O O . PRO C 1 105 ? 12.685 51.471 71.096 1.00 27.55 190 PRO C O 1
ATOM 6085 N N . TYR C 1 106 ? 11.437 51.020 69.279 1.00 27.31 191 TYR C N 1
ATOM 6086 C CA . TYR C 1 106 ? 12.346 49.998 68.756 1.00 26.92 191 TYR C CA 1
ATOM 6087 C C . TYR C 1 106 ? 13.379 50.567 67.788 1.00 26.60 191 TYR C C 1
ATOM 6088 O O . TYR C 1 106 ? 13.103 51.527 67.066 1.00 25.84 191 TYR C O 1
ATOM 6097 N N . PRO C 1 107 ? 14.586 49.974 67.763 1.00 26.34 192 PRO C N 1
ATOM 6098 C CA . PRO C 1 107 ? 15.659 50.411 66.863 1.00 25.94 192 PRO C CA 1
ATOM 6099 C C . PRO C 1 107 ? 15.305 49.794 65.510 1.00 25.37 192 PRO C C 1
ATOM 6100 O O . PRO C 1 107 ? 14.979 48.607 65.439 1.00 24.69 192 PRO C O 1
ATOM 6104 N N . ALA C 1 108 ? 15.366 50.576 64.438 1.00 24.32 193 ALA C N 1
ATOM 6105 C CA . ALA C 1 108 ? 14.979 50.038 63.140 1.00 23.47 193 ALA C CA 1
ATOM 6106 C C . ALA C 1 108 ? 15.982 50.158 61.999 1.00 23.00 193 ALA C C 1
ATOM 6107 O O . ALA C 1 108 ? 16.985 50.870 62.087 1.00 22.70 193 ALA C O 1
ATOM 6109 N N . ILE C 1 109 ? 15.688 49.435 60.922 1.00 22.08 194 ILE C N 1
ATOM 6110 C CA . ILE C 1 109 ? 16.516 49.449 59.724 1.00 20.83 194 ILE C CA 1
ATOM 6111 C C . ILE C 1 109 ? 15.634 49.753 58.523 1.00 21.19 194 ILE C C 1
ATOM 6112 O O . ILE C 1 109 ? 14.744 48.974 58.181 1.00 21.76 194 ILE C O 1
ATOM 6117 N N . ILE C 1 110 ? 15.870 50.900 57.897 1.00 18.99 195 ILE C N 1
ATOM 6118 C CA . ILE C 1 110 ? 15.100 51.281 56.726 1.00 18.19 195 ILE C CA 1
ATOM 6119 C C . ILE C 1 110 ? 15.680 50.510 55.544 1.00 18.44 195 ILE C C 1
ATOM 6120 O O . ILE C 1 110 ? 16.829 50.726 55.147 1.00 18.11 195 ILE C O 1
ATOM 6125 N N . GLY C 1 111 ? 14.892 49.588 55.004 1.00 18.59 196 GLY C N 1
ATOM 6126 C CA . GLY C 1 111 ? 15.362 48.795 53.885 1.00 17.74 196 GLY C CA 1
ATOM 6127 C C . GLY C 1 111 ? 14.753 49.208 52.560 1.00 17.66 196 GLY C C 1
ATOM 6128 O O . GLY C 1 111 ? 13.534 49.170 52.391 1.00 17.54 196 GLY C O 1
ATOM 6129 N N . TYR C 1 112 ? 15.599 49.617 51.619 1.00 16.53 197 TYR C N 1
ATOM 6130 C CA . TYR C 1 112 ? 15.118 50.021 50.308 1.00 16.43 197 TYR C CA 1
ATOM 6131 C C . TYR C 1 112 ? 14.384 48.834 49.706 1.00 16.66 197 TYR C C 1
ATOM 6132 O O . TYR C 1 112 ? 14.989 47.797 49.429 1.00 14.37 197 TYR C O 1
ATOM 6141 N N . GLY C 1 113 ? 13.076 48.987 49.520 1.00 18.34 198 GLY C N 1
ATOM 6142 C CA . GLY C 1 113 ? 12.279 47.905 48.975 1.00 20.78 198 GLY C CA 1
ATOM 6143 C C . GLY C 1 113 ? 12.261 46.734 49.941 1.00 22.60 198 GLY C C 1
ATOM 6144 O O . GLY C 1 113 ? 11.887 45.618 49.579 1.00 24.16 198 GLY C O 1
ATOM 6145 N N . GLY C 1 114 ? 12.677 46.990 51.178 1.00 21.58 199 GLY C N 1
ATOM 6146 C CA . GLY C 1 114 ? 12.706 45.940 52.178 1.00 22.61 199 GLY C CA 1
ATOM 6147 C C . GLY C 1 114 ? 14.106 45.418 52.446 1.00 22.26 199 GLY C C 1
ATOM 6148 O O . GLY C 1 114 ? 14.358 44.803 53.482 1.00 20.32 199 GLY C O 1
ATOM 6149 N N . GLY C 1 115 ? 15.021 45.666 51.512 1.00 22.17 200 GLY C N 1
ATOM 6150 C CA . GLY C 1 115 ? 16.383 45.196 51.676 1.00 21.66 200 GLY C CA 1
ATOM 6151 C C . GLY C 1 115 ? 16.495 43.719 51.341 1.00 22.89 200 GLY C C 1
ATOM 6152 O O . GLY C 1 115 ? 15.499 43.076 50.997 1.00 23.80 200 GLY C O 1
ATOM 6153 N N . SER C 1 116 ? 17.707 43.183 51.428 1.00 20.71 201 SER C N 1
ATOM 6154 C CA . SER C 1 116 ? 17.939 41.772 51.145 1.00 21.94 201 SER C CA 1
ATOM 6155 C C . SER C 1 116 ? 18.727 41.132 52.281 1.00 22.48 201 SER C C 1
ATOM 6156 O O . SER C 1 116 ? 19.490 40.188 52.074 1.00 21.58 201 SER C O 1
ATOM 6159 N N . LEU C 1 117 ? 18.535 41.659 53.485 1.00 24.43 202 LEU C N 1
ATOM 6160 C CA . LEU C 1 117 ? 19.217 41.144 54.662 1.00 25.29 202 LEU C CA 1
ATOM 6161 C C . LEU C 1 117 ? 18.215 40.508 55.610 1.00 27.73 202 LEU C C 1
ATOM 6162 O O . LEU C 1 117 ? 17.084 40.985 55.741 1.00 27.83 202 LEU C O 1
ATOM 6167 N N . PRO C 1 118 ? 18.615 39.413 56.278 1.00 28.99 203 PRO C N 1
ATOM 6168 C CA . PRO C 1 118 ? 17.745 38.714 57.227 1.00 30.32 203 PRO C CA 1
ATOM 6169 C C . PRO C 1 118 ? 17.368 39.658 58.364 1.00 31.64 203 PRO C C 1
ATOM 6170 O O . PRO C 1 118 ? 18.218 40.392 58.876 1.00 32.10 203 PRO C O 1
ATOM 6174 N N . ALA C 1 119 ? 16.097 39.648 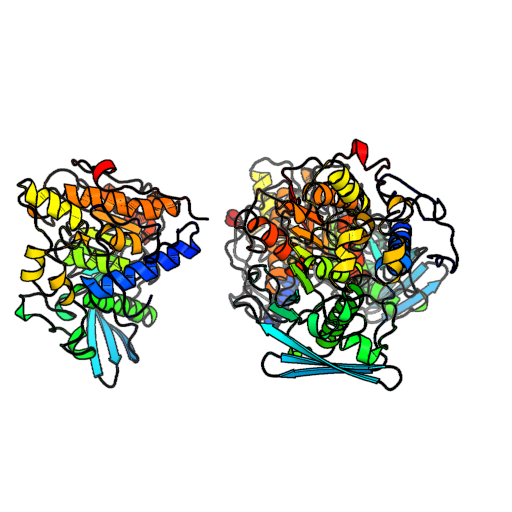58.750 1.00 31.87 204 ALA C N 1
ATOM 6175 C CA . ALA C 1 119 ? 15.641 40.511 59.829 1.00 31.95 204 ALA C CA 1
ATOM 6176 C C . ALA C 1 119 ? 16.343 40.101 61.117 1.00 31.66 204 ALA C C 1
ATOM 6177 O O . ALA C 1 119 ? 16.211 38.964 61.572 1.00 30.83 204 ALA C O 1
ATOM 6179 N N . PRO C 1 120 ? 17.122 41.018 61.711 1.00 31.97 205 PRO C N 1
ATOM 6180 C CA . PRO C 1 120 ? 17.832 40.707 62.954 1.00 31.46 205 PRO C CA 1
ATOM 6181 C C . PRO C 1 120 ? 16.900 40.794 64.159 1.00 31.10 205 PRO C C 1
ATOM 6182 O O . PRO C 1 120 ? 15.889 41.498 64.128 1.00 29.84 205 PRO C O 1
ATOM 6186 N N . ALA C 1 121 ? 17.242 40.074 65.219 1.00 30.36 206 ALA C N 1
ATOM 6187 C CA . ALA C 1 121 ? 16.427 40.080 66.422 1.00 29.68 206 ALA C CA 1
ATOM 6188 C C . ALA C 1 121 ? 16.399 41.465 67.065 1.00 28.52 206 ALA C C 1
ATOM 6189 O O . ALA C 1 121 ? 17.378 42.207 67.008 1.00 28.08 206 ALA C O 1
ATOM 6191 N N . GLY C 1 122 ? 15.261 41.809 67.658 1.00 26.99 207 GLY C N 1
ATOM 6192 C CA . GLY C 1 122 ? 15.119 43.088 68.331 1.00 26.40 207 GLY C CA 1
ATOM 6193 C C . GLY C 1 122 ? 15.054 44.331 67.465 1.00 26.51 207 GLY C C 1
ATOM 6194 O O . GLY C 1 122 ? 14.802 45.425 67.976 1.00 26.40 207 GLY C O 1
ATOM 6195 N N . VAL C 1 123 ? 15.268 44.180 66.160 1.00 26.47 208 VAL C N 1
ATOM 6196 C CA . VAL C 1 123 ? 15.236 45.328 65.258 1.00 24.65 208 VAL C CA 1
ATOM 6197 C C . VAL C 1 123 ? 13.996 45.347 64.373 1.00 24.39 208 VAL C C 1
ATOM 6198 O O . VAL C 1 123 ? 13.623 44.334 63.780 1.00 23.71 208 VAL C O 1
ATOM 6200 N N . ALA C 1 124 ? 13.359 46.509 64.293 1.00 23.24 209 ALA C N 1
ATOM 6201 C CA . ALA C 1 124 ? 12.170 46.672 63.471 1.00 23.66 209 ALA C CA 1
ATOM 6202 C C . ALA C 1 124 ? 12.602 46.956 62.037 1.00 24.41 209 ALA C C 1
ATOM 6203 O O . ALA C 1 124 ? 13.660 47.547 61.801 1.00 24.28 209 ALA C O 1
ATOM 6205 N N . MET C 1 125 ? 11.791 46.522 61.080 1.00 24.07 210 MET C N 1
ATOM 6206 C CA . MET C 1 125 ? 12.105 46.745 59.676 1.00 23.37 210 MET C CA 1
ATOM 6207 C C . MET C 1 125 ? 11.135 47.748 59.076 1.00 23.05 210 MET C C 1
ATOM 6208 O O . MET C 1 125 ? 9.919 47.655 59.269 1.00 20.71 210 MET C O 1
ATOM 6213 N N . ILE C 1 126 ? 11.688 48.715 58.355 1.00 21.11 211 ILE C N 1
ATOM 6214 C CA . ILE C 1 126 ? 10.888 49.739 57.710 1.00 21.38 211 ILE C CA 1
ATOM 6215 C C . ILE C 1 126 ? 11.059 49.579 56.202 1.00 20.73 211 ILE C C 1
ATOM 6216 O O . ILE C 1 126 ? 12.165 49.701 55.677 1.00 20.67 211 ILE C O 1
ATOM 6221 N N . ASN C 1 127 ? 9.957 49.280 55.523 1.00 19.56 212 ASN C N 1
ATOM 6222 C CA . ASN C 1 127 ? 9.968 49.079 54.080 1.00 18.85 212 ASN C CA 1
ATOM 6223 C C . ASN C 1 127 ? 9.853 50.404 53.344 1.00 18.31 212 ASN C C 1
ATOM 6224 O O . ASN C 1 127 ? 8.763 50.960 53.211 1.00 17.86 212 ASN C O 1
ATOM 6226 N N . PHE C 1 128 ? 10.987 50.903 52.868 1.00 17.53 213 PHE C N 1
ATOM 6227 C CA . PHE C 1 128 ? 11.021 52.161 52.136 1.00 16.55 213 PHE C CA 1
ATOM 6228 C C . PHE C 1 128 ? 10.951 51.898 50.632 1.00 17.51 213 PHE C C 1
ATOM 6229 O O . PHE C 1 128 ? 11.849 51.282 50.054 1.00 17.32 213 PHE C O 1
ATOM 6237 N N . ASN C 1 129 ? 9.872 52.354 50.004 1.00 16.56 214 ASN C N 1
ATOM 6238 C CA . ASN C 1 129 ? 9.710 52.171 48.568 1.00 17.67 214 ASN C CA 1
ATOM 6239 C C . ASN C 1 129 ? 10.433 53.323 47.872 1.00 16.13 214 ASN C C 1
ATOM 6240 O O . ASN C 1 129 ? 9.814 54.311 47.475 1.00 16.84 214 ASN C O 1
ATOM 6245 N N . ASN C 1 130 ? 11.747 53.198 47.736 1.00 16.11 215 ASN C N 1
ATOM 6246 C CA . ASN C 1 130 ? 12.535 54.248 47.104 1.00 15.35 215 ASN C CA 1
ATOM 6247 C C . ASN C 1 130 ? 12.082 54.527 45.670 1.00 14.13 215 ASN C C 1
ATOM 6248 O O . ASN C 1 130 ? 12.163 55.663 45.194 1.00 13.74 215 ASN C O 1
ATOM 6253 N N . ASP C 1 131 ? 11.582 53.497 44.996 1.00 13.67 216 ASP C N 1
ATOM 6254 C CA . ASP C 1 131 ? 11.107 53.638 43.620 1.00 14.73 216 ASP C CA 1
ATOM 6255 C C . ASP C 1 131 ? 10.026 54.712 43.480 1.00 15.29 216 ASP C C 1
ATOM 6256 O O . ASP C 1 131 ? 9.947 55.386 42.455 1.00 15.47 216 ASP C O 1
ATOM 6261 N N . ASN C 1 132 ? 9.189 54.874 44.501 1.00 15.72 217 ASN C N 1
ATOM 6262 C CA . ASN C 1 132 ? 8.134 55.879 44.428 1.00 16.47 217 ASN C CA 1
ATOM 6263 C C . ASN C 1 132 ? 8.645 57.299 44.609 1.00 15.36 217 ASN C C 1
ATOM 6264 O O . ASN C 1 132 ? 8.014 58.245 44.147 1.00 14.55 217 ASN C O 1
ATOM 6269 N N . ILE C 1 133 ? 9.785 57.447 45.283 1.00 14.50 218 ILE C N 1
ATOM 6270 C CA . ILE C 1 133 ? 10.371 58.766 45.500 1.00 13.62 218 ILE C CA 1
ATOM 6271 C C . ILE C 1 133 ? 11.088 59.189 44.219 1.00 12.30 218 ILE C C 1
ATOM 6272 O O . ILE C 1 133 ? 10.987 60.336 43.790 1.00 13.37 218 ILE C O 1
ATOM 6277 N N . ALA C 1 134 ? 11.811 58.250 43.617 1.00 11.33 219 ALA C N 1
ATOM 6278 C CA . ALA C 1 134 ? 12.532 58.490 42.363 1.00 10.49 219 ALA C CA 1
ATOM 6279 C C . ALA C 1 134 ? 12.550 57.177 41.589 1.00 9.39 219 ALA C C 1
ATOM 6280 O O . ALA C 1 134 ? 13.190 56.210 42.010 1.00 9.72 219 ALA C O 1
ATOM 6282 N N . ALA C 1 135 ? 11.841 57.139 40.465 1.00 9.56 220 ALA C N 1
ATOM 6283 C CA . ALA C 1 135 ? 11.768 55.925 39.652 1.00 9.59 220 ALA C CA 1
ATOM 6284 C C . ALA C 1 135 ? 13.113 55.510 39.050 1.00 9.88 220 ALA C C 1
ATOM 6285 O O . ALA C 1 135 ? 13.998 56.337 38.825 1.00 10.45 220 ALA C O 1
ATOM 6287 N N . GLN C 1 136 ? 13.253 54.214 38.795 1.00 9.34 221 GLN C N 1
ATOM 6288 C CA . GLN C 1 136 ? 14.471 53.666 38.209 1.00 8.62 221 GLN C CA 1
ATOM 6289 C C . GLN C 1 136 ? 14.118 52.513 37.273 1.00 9.67 221 GLN C C 1
ATOM 6290 O O . GLN C 1 136 ? 14.648 51.408 37.400 1.00 11.44 221 GLN C O 1
ATOM 6296 N N . VAL C 1 137 ? 13.217 52.776 36.333 1.00 9.56 222 VAL C N 1
ATOM 6297 C CA . VAL C 1 137 ? 12.802 51.761 35.370 1.00 9.95 222 VAL C CA 1
ATOM 6298 C C . VAL C 1 137 ? 13.739 51.766 34.162 1.00 9.62 222 VAL C C 1
ATOM 6299 O O . VAL C 1 137 ? 14.218 50.721 33.729 1.00 9.47 222 VAL C O 1
ATOM 6303 N N . ASN C 1 138 ? 13.999 52.954 33.628 1.00 9.20 223 ASN C N 1
ATOM 6304 C CA . ASN C 1 138 ? 14.883 53.118 32.474 1.00 9.05 223 ASN C CA 1
ATOM 6305 C C . ASN C 1 138 ? 15.295 54.578 32.398 1.00 9.27 223 ASN C C 1
ATOM 6306 O O . ASN C 1 138 ? 14.905 55.371 33.254 1.00 7.84 223 ASN C O 1
ATOM 6311 N N . THR C 1 139 ? 16.083 54.939 31.391 1.00 9.20 224 THR C N 1
ATOM 6312 C CA . THR C 1 139 ? 16.535 56.324 31.262 1.00 10.17 224 THR C CA 1
ATOM 6313 C C . THR C 1 139 ? 15.357 57.290 31.225 1.00 10.73 224 THR C C 1
ATOM 6314 O O . THR C 1 139 ? 15.488 58.452 31.611 1.00 10.74 224 THR C O 1
ATOM 6318 N N . GLY C 1 140 ? 14.210 56.803 30.756 1.00 10.87 225 GLY C N 1
ATOM 6319 C CA . GLY C 1 140 ? 13.021 57.636 30.687 1.00 11.03 225 GLY C CA 1
ATOM 6320 C C . GLY C 1 140 ? 12.478 57.987 32.063 1.00 10.60 225 GLY C C 1
ATOM 6321 O O . GLY C 1 140 ? 11.578 58.823 32.191 1.00 9.78 225 GLY C O 1
ATOM 6322 N N . SER C 1 141 ? 13.020 57.340 33.092 1.00 9.72 226 SER C N 1
ATOM 6323 C CA . SER C 1 141 ? 12.605 57.590 34.474 1.00 8.91 226 SER C CA 1
ATOM 6324 C C . SER C 1 141 ? 13.179 58.901 35.019 1.00 8.60 226 SER C C 1
ATOM 6325 O O . SER C 1 141 ? 12.769 59.364 36.086 1.00 9.09 226 SER C O 1
ATOM 6328 N N . ARG C 1 142 ? 14.129 59.489 34.294 1.00 6.72 227 ARG C N 1
ATOM 6329 C CA . ARG C 1 142 ? 14.757 60.742 34.711 1.00 9.10 227 ARG C CA 1
ATOM 6330 C C . ARG C 1 142 ? 13.723 61.796 35.098 1.00 10.08 227 ARG C C 1
ATOM 6331 O O . ARG C 1 142 ? 12.854 62.140 34.298 1.00 9.13 227 ARG C O 1
ATOM 6339 N N . GLY C 1 143 ? 13.811 62.299 36.327 1.00 10.12 228 GLY C N 1
ATOM 6340 C CA . GLY C 1 143 ? 12.877 63.320 36.773 1.00 11.68 228 GLY C CA 1
ATOM 6341 C C . GLY C 1 143 ? 11.480 62.818 37.116 1.00 13.90 228 GLY C C 1
ATOM 6342 O O . GLY C 1 143 ? 10.546 63.611 37.263 1.00 13.82 228 GLY C O 1
ATOM 6343 N N . GLN C 1 144 ? 11.338 61.502 37.240 1.00 15.13 229 GLN C N 1
ATOM 6344 C CA . GLN C 1 144 ? 10.058 60.877 37.577 1.00 16.26 229 GLN C CA 1
ATOM 6345 C C . GLN C 1 144 ? 10.083 60.420 39.035 1.00 14.59 229 GLN C C 1
ATOM 6346 O O . GLN C 1 144 ? 11.042 59.784 39.470 1.00 14.00 229 GLN C O 1
ATOM 6352 N N . GLY C 1 145 ? 9.028 60.734 39.782 1.00 14.53 230 GLY C N 1
ATOM 6353 C CA . GLY C 1 145 ? 8.963 60.337 41.179 1.00 13.75 230 GLY C CA 1
ATOM 6354 C C . GLY C 1 145 ? 8.400 61.429 42.074 1.00 15.18 230 GLY C C 1
ATOM 6355 O O . GLY C 1 145 ? 8.363 62.596 41.688 1.00 14.92 230 GLY C O 1
ATOM 6356 N N . LYS C 1 146 ? 7.961 61.057 43.274 1.00 14.72 231 LYS C N 1
ATOM 6357 C CA . LYS C 1 146 ? 7.396 62.028 44.206 1.00 15.83 231 LYS C CA 1
ATOM 6358 C C . LYS C 1 146 ? 8.377 63.138 44.576 1.00 16.41 231 LYS C C 1
ATOM 6359 O O . LYS C 1 146 ? 7.968 64.275 44.823 1.00 18.18 231 LYS C O 1
ATOM 6365 N N . PHE C 1 147 ? 9.666 62.816 44.608 1.00 16.39 232 PHE C N 1
ATOM 6366 C CA . PHE C 1 147 ? 10.682 63.817 44.921 1.00 16.18 232 PHE C CA 1
ATOM 6367 C C . PHE C 1 147 ? 10.599 64.929 43.874 1.00 16.12 232 PHE C C 1
ATOM 6368 O O . PHE C 1 147 ? 10.634 66.122 44.201 1.00 15.02 232 PHE C O 1
ATOM 6376 N N . TYR C 1 148 ? 10.472 64.529 42.613 1.00 15.54 233 TYR C N 1
ATOM 6377 C CA . TYR C 1 148 ? 10.402 65.491 41.521 1.00 16.89 233 TYR C CA 1
ATOM 6378 C C . TYR C 1 148 ? 9.056 66.205 41.432 1.00 18.68 233 TYR C C 1
ATOM 6379 O O . TYR C 1 148 ? 8.973 67.314 40.902 1.00 18.84 233 TYR C O 1
ATOM 6388 N N . ASP C 1 149 ? 8.003 65.585 41.959 1.00 20.52 234 ASP C N 1
ATOM 6389 C CA . ASP C 1 149 ? 6.693 66.232 41.941 1.00 21.38 234 ASP C CA 1
ATOM 6390 C C . ASP C 1 149 ? 6.780 67.423 42.880 1.00 21.02 234 ASP C C 1
ATOM 6391 O O . ASP C 1 149 ? 6.087 68.426 42.704 1.00 20.58 234 ASP C O 1
ATOM 6396 N N . LEU C 1 150 ? 7.647 67.295 43.878 1.00 20.61 235 LEU C N 1
ATOM 6397 C CA . LEU C 1 150 ? 7.853 68.340 44.870 1.00 21.58 235 LEU C CA 1
ATOM 6398 C C . LEU C 1 150 ? 8.895 69.382 44.450 1.00 21.49 235 LEU C C 1
ATOM 6399 O O . LEU C 1 150 ? 8.660 70.582 44.582 1.00 23.34 235 LEU C O 1
ATOM 6404 N N . TYR C 1 151 ? 10.033 68.931 43.929 1.00 20.85 236 TYR C N 1
ATOM 6405 C CA . TYR C 1 151 ? 11.104 69.846 43.536 1.00 20.21 236 TYR C CA 1
ATOM 6406 C C . TYR C 1 151 ? 11.211 70.185 42.049 1.00 20.75 236 TYR C C 1
ATOM 6407 O O . TYR C 1 151 ? 12.040 71.011 41.656 1.00 20.56 236 TYR C O 1
ATOM 6416 N N . GLY C 1 152 ? 10.374 69.563 41.225 1.00 20.04 237 GLY C N 1
ATOM 6417 C CA . GLY C 1 152 ? 10.422 69.828 39.797 1.00 18.54 237 GLY C CA 1
ATOM 6418 C C . GLY C 1 152 ? 11.192 68.750 39.057 1.00 19.46 237 GLY C C 1
ATOM 6419 O O . GLY C 1 152 ? 12.246 68.299 39.517 1.00 17.56 237 GLY C O 1
ATOM 6420 N N . SER C 1 153 ? 10.671 68.337 37.905 1.00 18.75 238 SER C N 1
ATOM 6421 C CA . SER C 1 153 ? 11.309 67.290 37.115 1.00 19.01 238 SER C CA 1
ATOM 6422 C C . SER C 1 153 ? 12.664 67.689 36.533 1.00 19.18 238 SER C C 1
ATOM 6423 O O . SER C 1 153 ? 13.362 66.856 35.957 1.00 17.89 238 SER C O 1
ATOM 6426 N N . SER C 1 154 ? 13.043 68.953 36.684 1.00 19.09 239 SER C N 1
ATOM 6427 C CA . SER C 1 154 ? 14.329 69.409 36.164 1.00 20.24 239 SER C CA 1
ATOM 6428 C C . SER C 1 154 ? 15.384 69.556 37.256 1.00 19.41 239 SER C C 1
ATOM 6429 O O . SER C 1 154 ? 16.494 70.021 36.995 1.00 18.95 239 SER C O 1
ATOM 6432 N N . HIS C 1 155 ? 15.037 69.158 38.476 1.00 19.33 240 HIS C N 1
ATOM 6433 C CA . HIS C 1 155 ? 15.966 69.251 39.597 1.00 18.59 240 HIS C CA 1
ATOM 6434 C C . HIS C 1 155 ? 17.236 68.477 39.232 1.00 17.76 240 HIS C C 1
ATOM 6435 O O . HIS C 1 155 ? 17.172 67.492 38.497 1.00 17.88 240 HIS C O 1
ATOM 6442 N N . SER C 1 156 ? 18.384 68.916 39.741 1.00 16.07 241 SER C N 1
ATOM 6443 C CA . SER C 1 156 ? 19.649 68.262 39.413 1.00 14.58 241 SER C CA 1
ATOM 6444 C C . SER C 1 156 ? 19.889 66.960 40.169 1.00 13.79 241 SER C C 1
ATOM 6445 O O . SER C 1 156 ? 20.759 66.170 39.796 1.00 12.59 241 SER C O 1
ATOM 6448 N N . ALA C 1 157 ? 19.125 66.737 41.231 1.00 12.49 242 ALA C N 1
ATOM 6449 C CA . ALA C 1 157 ? 19.293 65.526 42.020 1.00 11.73 242 ALA C CA 1
ATOM 6450 C C . ALA C 1 157 ? 19.018 64.265 41.212 1.00 11.26 242 ALA C C 1
ATOM 6451 O O . ALA C 1 157 ? 18.020 64.178 40.498 1.00 9.99 242 ALA C O 1
ATOM 6453 N N . GLY C 1 158 ? 19.923 63.297 41.317 1.00 10.87 243 GLY C N 1
ATOM 6454 C CA . GLY C 1 158 ? 19.729 62.032 40.636 1.00 9.58 243 GLY C CA 1
ATOM 6455 C C . GLY C 1 158 ? 18.809 61.219 41.531 1.00 9.77 243 GLY C C 1
ATOM 6456 O O . GLY C 1 158 ? 18.441 61.681 42.614 1.00 9.06 243 GLY C O 1
ATOM 6457 N N . ALA C 1 159 ? 18.440 60.019 41.100 1.00 7.53 244 ALA C N 1
ATOM 6458 C CA . ALA C 1 159 ? 17.547 59.177 41.886 1.00 8.98 244 ALA C CA 1
ATOM 6459 C C . ALA C 1 159 ? 18.082 58.825 43.270 1.00 9.83 244 ALA C C 1
ATOM 6460 O O . ALA C 1 159 ? 17.317 58.780 44.233 1.00 9.55 244 ALA C O 1
ATOM 6462 N N . MET C 1 160 ? 19.385 58.576 43.378 1.00 9.82 245 MET C N 1
ATOM 6463 C CA . MET C 1 160 ? 19.968 58.208 44.668 1.00 11.59 245 MET C CA 1
ATOM 6464 C C . MET C 1 160 ? 19.999 59.355 45.683 1.00 13.10 245 MET C C 1
ATOM 6465 O O . MET C 1 160 ? 19.870 59.128 46.889 1.00 13.70 245 MET C O 1
ATOM 6470 N N . THR C 1 161 ? 20.174 60.583 45.208 1.00 11.68 246 THR C N 1
ATOM 6471 C CA . THR C 1 161 ? 20.161 61.722 46.117 1.00 12.82 246 THR C CA 1
ATOM 6472 C C . THR C 1 161 ? 18.710 61.917 46.556 1.00 12.90 246 THR C C 1
ATOM 6473 O O . THR C 1 161 ? 18.436 62.258 47.706 1.00 12.71 246 THR C O 1
ATOM 6477 N N . ALA C 1 162 ? 17.784 61.682 45.629 1.00 12.90 247 ALA C N 1
ATOM 6478 C CA . ALA C 1 162 ? 16.356 61.808 45.905 1.00 12.62 247 ALA C CA 1
ATOM 6479 C C . ALA C 1 162 ? 15.929 60.781 46.956 1.00 12.77 247 ALA C C 1
ATOM 6480 O O . ALA C 1 162 ? 15.160 61.086 47.862 1.00 12.93 247 ALA C O 1
ATOM 6482 N N . TRP C 1 163 ? 16.435 59.560 46.832 1.00 13.03 248 TRP C N 1
ATOM 6483 C CA . TRP C 1 163 ? 16.099 58.508 47.783 1.00 13.04 248 TRP C CA 1
ATOM 6484 C C . TRP C 1 163 ? 16.580 58.883 49.184 1.00 14.44 248 TRP C C 1
ATOM 6485 O O . TRP C 1 163 ? 15.832 58.770 50.157 1.00 13.45 248 TRP C O 1
ATOM 6496 N N . ALA C 1 164 ? 17.831 59.324 49.284 1.00 15.03 249 ALA C N 1
ATOM 6497 C CA . ALA C 1 164 ? 18.395 59.714 50.574 1.00 15.17 249 ALA C CA 1
ATOM 6498 C C . ALA C 1 164 ? 17.527 60.793 51.207 1.00 15.23 249 ALA C C 1
ATOM 6499 O O . ALA C 1 164 ? 17.320 60.799 52.421 1.00 17.18 249 ALA C O 1
ATOM 6501 N N . TRP C 1 165 ? 17.029 61.706 50.381 1.00 14.61 250 TRP C N 1
ATOM 6502 C CA . TRP C 1 165 ? 16.162 62.783 50.853 1.00 15.33 250 TRP C CA 1
ATOM 6503 C C . TRP C 1 165 ? 14.905 62.153 51.453 1.00 16.17 250 TRP C C 1
ATOM 6504 O O . TRP C 1 165 ? 14.447 62.548 52.529 1.00 15.01 250 TRP C O 1
ATOM 6515 N N . GLY C 1 166 ? 14.351 61.176 50.740 1.00 15.83 251 GLY C N 1
ATOM 6516 C CA . GLY C 1 166 ? 13.165 60.489 51.211 1.00 17.09 251 GLY C CA 1
ATOM 6517 C C . GLY C 1 166 ? 13.445 59.824 52.543 1.00 18.43 251 GLY C C 1
ATOM 6518 O O . GLY C 1 166 ? 12.601 59.831 53.445 1.00 17.59 251 GLY C O 1
ATOM 6519 N N . VAL C 1 167 ? 14.641 59.253 52.668 1.00 17.74 252 VAL C N 1
ATOM 6520 C CA . VAL C 1 167 ? 15.048 58.587 53.898 1.00 18.83 252 VAL C CA 1
ATOM 6521 C C . VAL C 1 167 ? 15.062 59.580 55.054 1.00 19.87 252 VAL C C 1
ATOM 6522 O O . VAL C 1 167 ? 14.505 59.311 56.119 1.00 20.61 252 VAL C O 1
ATOM 6526 N N . SER C 1 168 ? 15.702 60.726 54.836 1.00 20.28 253 SER C N 1
ATOM 6527 C CA . SER C 1 168 ? 15.779 61.764 55.858 1.00 20.15 253 SER C CA 1
ATOM 6528 C C . SER C 1 168 ? 14.375 62.158 56.292 1.00 20.22 253 SER C C 1
ATOM 6529 O O . SER C 1 168 ? 14.127 62.407 57.474 1.00 19.87 253 SER C O 1
ATOM 6532 N N . ARG C 1 169 ? 13.461 62.210 55.327 1.00 20.07 254 ARG C N 1
ATOM 6533 C CA . ARG C 1 169 ? 12.074 62.574 55.594 1.00 20.13 254 ARG C CA 1
ATOM 6534 C C . ARG C 1 169 ? 11.413 61.529 56.486 1.00 21.10 254 ARG C C 1
ATOM 6535 O O . ARG C 1 169 ? 10.638 61.863 57.380 1.00 22.03 254 ARG C O 1
ATOM 6543 N N . VAL C 1 170 ? 11.723 60.261 56.242 1.00 20.97 255 VAL C N 1
ATOM 6544 C CA . VAL C 1 170 ? 11.159 59.181 57.040 1.00 22.12 255 VAL C CA 1
ATOM 6545 C C . VAL C 1 170 ? 11.543 59.368 58.504 1.00 23.50 255 VAL C C 1
ATOM 6546 O O . VAL C 1 170 ? 10.711 59.220 59.397 1.00 23.44 255 VAL C O 1
ATOM 6550 N N . ILE C 1 171 ? 12.807 59.696 58.744 1.00 24.13 256 ILE C N 1
ATOM 6551 C CA . ILE C 1 171 ? 13.285 59.907 60.103 1.00 25.43 256 ILE C CA 1
ATOM 6552 C C . ILE C 1 171 ? 12.628 61.143 60.723 1.00 25.37 256 ILE C C 1
ATOM 6553 O O . ILE C 1 171 ? 12.282 61.138 61.906 1.00 25.27 256 ILE C O 1
ATOM 6558 N N . ASP C 1 172 ? 12.455 62.198 59.931 1.00 26.20 257 ASP C N 1
ATOM 6559 C CA . ASP C 1 172 ? 11.805 63.405 60.434 1.00 26.66 257 ASP C CA 1
ATOM 6560 C C . ASP C 1 172 ? 10.413 63.023 60.925 1.00 27.71 257 ASP C C 1
ATOM 6561 O O . ASP C 1 172 ? 10.000 63.400 62.022 1.00 28.17 257 ASP C O 1
ATOM 6566 N N . ALA C 1 173 ? 9.697 62.271 60.094 1.00 27.48 258 ALA C N 1
ATOM 6567 C CA . ALA C 1 173 ? 8.344 61.830 60.415 1.00 27.47 258 ALA C CA 1
ATOM 6568 C C . ALA C 1 173 ? 8.307 61.009 61.699 1.00 26.69 258 ALA C C 1
ATOM 6569 O O . ALA C 1 173 ? 7.473 61.250 62.570 1.00 27.30 258 ALA C O 1
ATOM 6571 N N . LEU C 1 174 ? 9.211 60.042 61.814 1.00 25.85 259 LEU C N 1
ATOM 6572 C CA . LEU C 1 174 ? 9.263 59.200 63.001 1.00 27.68 259 LEU C CA 1
ATOM 6573 C C . LEU C 1 174 ? 9.459 60.025 64.271 1.00 28.22 259 LEU C C 1
ATOM 6574 O O . LEU C 1 174 ? 8.875 59.724 65.312 1.00 28.93 259 LEU C O 1
ATOM 6579 N N . GLU C 1 175 ? 10.280 61.065 64.185 1.00 29.36 260 GLU C N 1
ATOM 6580 C CA . GLU C 1 175 ? 10.529 61.922 65.339 1.00 29.48 260 GLU C CA 1
ATOM 6581 C C . GLU C 1 175 ? 9.218 62.559 65.782 1.00 30.19 260 GLU C C 1
ATOM 6582 O O . GLU C 1 175 ? 8.878 62.553 66.963 1.00 30.33 260 GLU C O 1
ATOM 6588 N N . LEU C 1 176 ? 8.486 63.103 64.816 1.00 30.76 261 LEU C N 1
ATOM 6589 C CA . LEU C 1 176 ? 7.215 63.764 65.079 1.00 31.73 261 LEU C CA 1
ATOM 6590 C C . LEU C 1 176 ? 6.078 62.793 65.392 1.00 32.16 261 LEU C C 1
ATOM 6591 O O . LEU C 1 176 ? 4.999 63.214 65.809 1.00 32.58 261 LEU C O 1
ATOM 6593 N N . VAL C 1 177 ? 6.316 61.499 65.199 1.00 31.96 262 VAL C N 1
ATOM 6594 C CA . VAL C 1 177 ? 5.280 60.501 65.453 1.00 32.58 262 VAL C CA 1
ATOM 6595 C C . VAL C 1 177 ? 5.789 59.336 66.297 1.00 32.58 262 VAL C C 1
ATOM 6596 O O . VAL C 1 177 ? 6.004 58.237 65.787 1.00 32.97 262 VAL C O 1
ATOM 6600 N N . PRO C 1 178 ? 5.983 59.565 67.607 1.00 33.19 263 PRO C N 1
ATOM 6601 C CA . PRO C 1 178 ? 6.467 58.546 68.547 1.00 31.91 263 PRO C CA 1
ATOM 6602 C C . PRO C 1 178 ? 5.564 57.316 68.585 1.00 32.00 263 PRO C C 1
ATOM 6603 O O . PRO C 1 178 ? 5.985 56.237 69.006 1.00 30.98 263 PRO C O 1
ATOM 6607 N N . GLY C 1 179 ? 4.319 57.494 68.150 1.00 32.30 264 GLY C N 1
ATOM 6608 C CA . GLY C 1 179 ? 3.367 56.400 68.133 1.00 32.42 264 GLY C CA 1
ATOM 6609 C C . GLY C 1 179 ? 3.788 55.297 67.182 1.00 32.90 264 GLY C C 1
ATOM 6610 O O . GLY C 1 179 ? 3.324 54.159 67.289 1.00 33.29 264 GLY C O 1
ATOM 6611 N N . ALA C 1 180 ? 4.666 55.636 66.242 1.00 31.91 265 ALA C N 1
ATOM 6612 C CA . ALA C 1 180 ? 5.163 54.666 65.272 1.00 31.20 265 ALA C CA 1
ATOM 6613 C C . ALA C 1 180 ? 6.009 53.637 66.012 1.00 29.85 265 ALA C C 1
ATOM 6614 O O . ALA C 1 180 ? 6.350 52.585 65.470 1.00 30.06 265 ALA C O 1
ATOM 6616 N N . ARG C 1 181 ? 6.347 53.965 67.256 1.00 28.94 266 ARG C N 1
ATOM 6617 C CA . ARG C 1 181 ? 7.139 53.098 68.128 1.00 27.72 266 ARG C CA 1
ATOM 6618 C C . ARG C 1 181 ? 8.547 52.779 67.635 1.00 27.41 266 ARG C C 1
ATOM 6619 O O . ARG C 1 181 ? 9.030 51.660 67.814 1.00 26.03 266 ARG C O 1
ATOM 6624 N N . ILE C 1 182 ? 9.207 53.762 67.029 1.00 27.09 267 ILE C N 1
ATOM 6625 C CA . ILE C 1 182 ? 10.565 53.571 66.527 1.00 26.65 267 ILE C CA 1
ATOM 6626 C C . ILE C 1 182 ? 11.536 54.514 67.237 1.00 26.61 267 ILE C C 1
ATOM 6627 O O . ILE C 1 182 ? 11.217 55.679 67.484 1.00 27.13 267 ILE C O 1
ATOM 6632 N N . ASP C 1 183 ? 12.717 54.003 67.567 1.00 26.51 268 ASP C N 1
ATOM 6633 C CA . ASP C 1 183 ? 13.733 54.808 68.228 1.00 26.20 268 ASP C CA 1
ATOM 6634 C C . ASP C 1 183 ? 14.590 55.506 67.170 1.00 26.18 268 ASP C C 1
ATOM 6635 O O . ASP C 1 183 ? 15.533 54.922 66.637 1.00 25.04 268 ASP C O 1
ATOM 6640 N N . THR C 1 184 ? 14.258 56.761 66.884 1.00 24.89 269 THR C N 1
ATOM 6641 C CA . THR C 1 184 ? 14.962 57.539 65.875 1.00 25.79 269 THR C CA 1
ATOM 6642 C C . THR C 1 184 ? 16.448 57.759 66.138 1.00 25.04 269 THR C C 1
ATOM 6643 O O . THR C 1 184 ? 17.136 58.383 65.331 1.00 25.29 269 THR C O 1
ATOM 6647 N N . THR C 1 185 ? 16.949 57.243 67.253 1.00 22.63 270 THR C N 1
ATOM 6648 C CA . THR C 1 185 ? 18.360 57.412 67.575 1.00 23.17 270 THR C CA 1
ATOM 6649 C C . THR C 1 185 ? 19.143 56.149 67.232 1.00 22.95 270 THR C C 1
ATOM 6650 O O . THR C 1 185 ? 20.370 56.114 67.347 1.00 23.14 270 THR C O 1
ATOM 6654 N N . LYS C 1 186 ? 18.427 55.115 66.808 1.00 22.97 271 LYS C N 1
ATOM 6655 C CA . LYS C 1 186 ? 19.054 53.849 66.452 1.00 22.96 271 LYS C CA 1
ATOM 6656 C C . LYS C 1 186 ? 18.488 53.313 65.139 1.00 22.74 271 LYS C C 1
ATOM 6657 O O . LYS C 1 186 ? 17.937 52.214 65.091 1.00 22.97 271 LYS C O 1
ATOM 6659 N N . ILE C 1 187 ? 18.635 54.095 64.075 1.00 21.81 272 ILE C N 1
ATOM 6660 C CA . ILE C 1 187 ? 18.135 53.699 62.764 1.00 21.80 272 ILE C CA 1
ATOM 6661 C C . ILE C 1 187 ? 19.251 53.474 61.747 1.00 20.68 272 ILE C C 1
ATOM 6662 O O . ILE C 1 187 ? 20.113 54.332 61.556 1.00 22.26 272 ILE C O 1
ATOM 6667 N N . GLY C 1 188 ? 19.223 52.311 61.105 1.00 19.05 273 GLY C N 1
ATOM 6668 C CA . GLY C 1 188 ? 20.215 51.979 60.098 1.00 17.78 273 GLY C CA 1
ATOM 6669 C C . GLY C 1 188 ? 19.553 51.934 58.732 1.00 18.41 273 GLY C C 1
ATOM 6670 O O . GLY C 1 188 ? 18.343 52.145 58.624 1.00 16.16 273 GLY C O 1
ATOM 6671 N N . VAL C 1 189 ? 20.330 51.667 57.685 1.00 18.01 274 VAL C N 1
ATOM 6672 C CA . VAL C 1 189 ? 19.774 51.605 56.338 1.00 17.66 274 VAL C CA 1
ATOM 6673 C C . VAL C 1 189 ? 20.455 50.521 55.508 1.00 16.96 274 VAL C C 1
ATOM 6674 O O . VAL C 1 189 ? 21.662 50.296 55.627 1.00 18.30 274 VAL C O 1
ATOM 6678 N N . THR C 1 190 ? 19.678 49.853 54.663 1.00 16.47 275 THR C N 1
ATOM 6679 C CA . THR C 1 190 ? 20.231 48.798 53.825 1.00 14.28 275 THR C CA 1
ATOM 6680 C C . THR C 1 190 ? 19.493 48.661 52.494 1.00 14.92 275 THR C C 1
ATOM 6681 O O . THR C 1 190 ? 18.370 49.147 52.325 1.00 12.66 275 THR C O 1
ATOM 6685 N N . GLY C 1 191 ? 20.151 47.996 51.554 1.00 14.72 276 GLY C N 1
ATOM 6686 C CA . GLY C 1 191 ? 19.585 47.768 50.236 1.00 14.61 276 GLY C CA 1
ATOM 6687 C C . GLY C 1 191 ? 20.581 46.915 49.478 1.00 13.24 276 GLY C C 1
ATOM 6688 O O . GLY C 1 191 ? 21.761 46.894 49.834 1.00 13.36 276 GLY C O 1
ATOM 6689 N N . CYS C 1 192 ? 20.135 46.205 48.447 1.00 12.81 277 CYS C N 1
ATOM 6690 C CA . CYS C 1 192 ? 21.057 45.365 47.693 1.00 12.20 277 CYS C CA 1
ATOM 6691 C C . CYS C 1 192 ? 21.129 45.760 46.225 1.00 11.61 277 CYS C C 1
ATOM 6692 O O . CYS C 1 192 ? 20.162 46.265 45.661 1.00 10.79 277 CYS C O 1
ATOM 6695 N N . SER C 1 193 ? 22.288 45.525 45.616 1.00 10.36 278 SER C N 1
ATOM 6696 C CA . SER C 1 193 ? 22.506 45.853 44.207 1.00 10.48 278 SER C CA 1
ATOM 6697 C C . SER C 1 193 ? 22.240 47.344 43.973 1.00 10.15 278 SER C C 1
ATOM 6698 O O . SER C 1 193 ? 22.882 48.188 44.597 1.00 10.50 278 SER C O 1
ATOM 6701 N N . ARG C 1 194 ? 21.299 47.665 43.087 1.00 10.78 279 ARG C N 1
ATOM 6702 C CA . ARG C 1 194 ? 20.976 49.058 42.788 1.00 11.40 279 ARG C CA 1
ATOM 6703 C C . ARG C 1 194 ? 20.524 49.781 44.062 1.00 11.57 279 ARG C C 1
ATOM 6704 O O . ARG C 1 194 ? 20.806 50.965 44.250 1.00 10.12 279 ARG C O 1
ATOM 6712 N N . ASN C 1 195 ? 19.821 49.071 44.937 1.00 10.80 280 ASN C N 1
ATOM 6713 C CA . ASN C 1 195 ? 19.372 49.687 46.177 1.00 11.44 280 ASN C CA 1
ATOM 6714 C C . ASN C 1 195 ? 20.521 49.746 47.179 1.00 10.66 280 ASN C C 1
ATOM 6715 O O . ASN C 1 195 ? 20.444 50.454 48.183 1.00 10.62 280 ASN C O 1
ATOM 6720 N N . GLY C 1 196 ? 21.584 48.995 46.901 1.00 11.13 281 GLY C N 1
ATOM 6721 C CA . GLY C 1 196 ? 22.748 49.003 47.768 1.00 10.26 281 GLY C CA 1
ATOM 6722 C C . GLY C 1 196 ? 23.516 50.284 47.497 1.00 10.60 281 GLY C C 1
ATOM 6723 O O . GLY C 1 196 ? 24.137 50.863 48.391 1.00 11.26 281 GLY C O 1
ATOM 6724 N N . LYS C 1 197 ? 23.466 50.731 46.246 1.00 10.62 282 LYS C N 1
ATOM 6725 C CA . LYS C 1 197 ? 24.131 51.963 45.856 1.00 9.15 282 LYS C CA 1
ATOM 6726 C C . LYS C 1 197 ? 23.430 53.086 46.614 1.00 10.55 282 LYS C C 1
ATOM 6727 O O . LYS C 1 197 ? 24.077 53.961 47.189 1.00 9.90 282 LYS C O 1
ATOM 6733 N N . GLY C 1 198 ? 22.099 53.039 46.625 1.00 10.08 283 GLY C N 1
ATOM 6734 C CA . GLY C 1 198 ? 21.328 54.051 47.321 1.00 11.55 283 GLY C CA 1
ATOM 6735 C C . GLY C 1 198 ? 21.578 54.045 48.818 1.00 10.91 283 GLY C C 1
ATOM 6736 O O . GLY C 1 198 ? 21.679 55.103 49.438 1.00 12.32 283 GLY C O 1
ATOM 6737 N N . ALA C 1 199 ? 21.690 52.855 49.401 1.00 11.64 284 ALA C N 1
ATOM 6738 C CA . ALA C 1 199 ? 21.925 52.727 50.838 1.00 12.07 284 ALA C CA 1
ATOM 6739 C C . ALA C 1 199 ? 23.194 53.481 51.212 1.00 13.91 284 ALA C C 1
ATOM 6740 O O . ALA C 1 199 ? 23.210 54.252 52.174 1.00 13.86 284 ALA C O 1
ATOM 6742 N N . MET C 1 200 ? 24.250 53.256 50.435 1.00 12.47 285 MET C N 1
ATOM 6743 C CA . MET C 1 200 ? 25.535 53.907 50.654 1.00 13.88 285 MET C CA 1
ATOM 6744 C C . MET C 1 200 ? 25.352 55.421 50.650 1.00 12.52 285 MET C C 1
ATOM 6745 O O . MET C 1 200 ? 25.848 56.120 51.534 1.00 12.47 285 MET C O 1
ATOM 6750 N N . VAL C 1 201 ? 24.629 55.924 49.655 1.00 13.01 286 VAL C N 1
ATOM 6751 C CA . VAL C 1 201 ? 24.388 57.355 49.554 1.00 11.78 286 VAL C CA 1
ATOM 6752 C C . VAL C 1 201 ? 23.575 57.871 50.738 1.00 11.95 286 VAL C C 1
ATOM 6753 O O . VAL C 1 201 ? 23.877 58.929 51.286 1.00 12.03 286 VAL C O 1
ATOM 6757 N N . ALA C 1 202 ? 22.549 57.125 51.137 1.00 12.43 287 ALA C N 1
ATOM 6758 C CA . ALA C 1 202 ? 21.719 57.539 52.269 1.00 12.40 287 ALA C CA 1
ATOM 6759 C C . ALA C 1 202 ? 22.573 57.696 53.531 1.00 12.64 287 ALA C C 1
ATOM 6760 O O . ALA C 1 202 ? 22.545 58.738 54.187 1.00 13.74 287 ALA C O 1
ATOM 6762 N N . GLY C 1 203 ? 23.336 56.661 53.862 1.00 13.65 288 GLY C N 1
ATOM 6763 C CA . GLY C 1 203 ? 24.180 56.719 55.041 1.00 16.05 288 GLY C CA 1
ATOM 6764 C C . GLY C 1 203 ? 25.177 57.866 55.017 1.00 17.46 288 GLY C C 1
ATOM 6765 O O . GLY C 1 203 ? 25.517 58.426 56.064 1.00 18.70 288 GLY C O 1
ATOM 6766 N N . ALA C 1 204 ? 25.646 58.219 53.823 1.00 15.92 289 ALA C N 1
ATOM 6767 C CA . ALA C 1 204 ? 26.613 59.299 53.663 1.00 15.49 289 ALA C CA 1
ATOM 6768 C C . ALA C 1 204 ? 25.992 60.690 53.792 1.00 15.44 289 ALA C C 1
ATOM 6769 O O . ALA C 1 204 ? 26.621 61.599 54.328 1.00 15.44 289 ALA C O 1
ATOM 6771 N N . PHE C 1 205 ? 24.762 60.852 53.306 1.00 15.41 290 PHE C N 1
ATOM 6772 C CA . PHE C 1 205 ? 24.081 62.144 53.351 1.00 16.51 290 PHE C CA 1
ATOM 6773 C C . PHE C 1 205 ? 23.224 62.397 54.595 1.00 18.07 290 PHE C C 1
ATOM 6774 O O . PHE C 1 205 ? 22.900 63.545 54.902 1.00 17.58 290 PHE C O 1
ATOM 6782 N N . GLU C 1 206 ? 22.848 61.335 55.300 1.00 18.41 291 GLU C N 1
ATOM 6783 C CA . GLU C 1 206 ? 22.019 61.476 56.495 1.00 19.67 291 GLU C CA 1
ATOM 6784 C C . GLU C 1 206 ? 22.793 61.037 57.734 1.00 20.18 291 GLU C C 1
ATOM 6785 O O . GLU C 1 206 ? 22.846 59.851 58.052 1.00 19.87 291 GLU C O 1
ATOM 6791 N N . LYS C 1 207 ? 23.386 62.004 58.430 1.00 20.39 292 LYS C N 1
ATOM 6792 C CA . LYS C 1 207 ? 24.185 61.726 59.623 1.00 21.08 292 LYS C CA 1
ATOM 6793 C C . LYS C 1 207 ? 23.430 61.040 60.764 1.00 21.12 292 LYS C C 1
ATOM 6794 O O . LYS C 1 207 ? 24.054 60.483 61.667 1.00 20.65 292 LYS C O 1
ATOM 6796 N N . ARG C 1 208 ? 22.099 61.075 60.728 1.00 21.69 293 ARG C N 1
ATOM 6797 C CA . ARG C 1 208 ? 21.297 60.436 61.775 1.00 23.00 293 ARG C CA 1
ATOM 6798 C C . ARG C 1 208 ? 21.326 58.913 61.695 1.00 23.04 293 ARG C C 1
ATOM 6799 O O . ARG C 1 208 ? 20.962 58.232 62.652 1.00 24.99 293 ARG C O 1
ATOM 6807 N N . ILE C 1 209 ? 21.751 58.381 60.553 1.00 21.82 294 ILE C N 1
ATOM 6808 C CA . ILE C 1 209 ? 21.835 56.934 60.364 1.00 20.27 294 ILE C CA 1
ATOM 6809 C C . ILE C 1 209 ? 23.057 56.389 61.111 1.00 19.95 294 ILE C C 1
ATOM 6810 O O . ILE C 1 209 ? 24.192 56.762 60.814 1.00 18.44 294 ILE C O 1
ATOM 6815 N N . VAL C 1 210 ? 22.821 55.502 62.074 1.00 20.18 295 VAL C N 1
ATOM 6816 C CA . VAL C 1 210 ? 23.901 54.941 62.884 1.00 19.91 295 VAL C CA 1
ATOM 6817 C C . VAL C 1 210 ? 24.614 53.742 62.273 1.00 18.97 295 VAL C C 1
ATOM 6818 O O . VAL C 1 210 ? 25.731 53.411 62.672 1.00 19.61 295 VAL C O 1
ATOM 6822 N N . LEU C 1 211 ? 23.969 53.083 61.318 1.00 17.81 296 LEU C N 1
ATOM 6823 C CA . LEU C 1 211 ? 24.568 51.920 60.674 1.00 17.57 296 LEU C CA 1
ATOM 6824 C C . LEU C 1 211 ? 24.128 51.813 59.219 1.00 17.19 296 LEU C C 1
ATOM 6825 O O . LEU C 1 211 ? 22.940 51.688 58.921 1.00 15.91 296 LEU C O 1
ATOM 6830 N N . THR C 1 212 ? 25.100 51.864 58.316 1.00 16.92 297 THR C N 1
ATOM 6831 C CA . THR C 1 212 ? 24.823 51.781 56.889 1.00 14.62 297 THR C CA 1
ATOM 6832 C C . THR C 1 212 ? 25.248 50.409 56.368 1.00 14.55 297 THR C C 1
ATOM 6833 O O . THR C 1 212 ? 26.376 49.963 56.602 1.00 15.96 297 THR C O 1
ATOM 6837 N N . LEU C 1 213 ? 24.341 49.746 55.659 1.00 14.86 298 LEU C N 1
ATOM 6838 C CA . LEU C 1 213 ? 24.610 48.410 55.152 1.00 13.52 298 LEU C CA 1
ATOM 6839 C C . LEU C 1 213 ? 24.420 48.241 53.646 1.00 13.70 298 LEU C C 1
ATOM 6840 O O . LEU C 1 213 ? 23.409 47.700 53.191 1.00 13.66 298 LEU C O 1
ATOM 6845 N N . PRO C 1 214 ? 25.392 48.712 52.846 1.00 13.74 299 PRO C N 1
ATOM 6846 C CA . PRO C 1 214 ? 25.305 48.591 51.386 1.00 12.59 299 PRO C CA 1
ATOM 6847 C C . PRO C 1 214 ? 25.711 47.173 50.974 1.00 11.70 299 PRO C C 1
ATOM 6848 O O . PRO C 1 214 ? 26.844 46.752 51.199 1.00 12.69 299 PRO C O 1
ATOM 6852 N N . GLN C 1 215 ? 24.773 46.451 50.369 1.00 10.72 300 GLN C N 1
ATOM 6853 C CA . GLN C 1 215 ? 24.977 45.063 49.960 1.00 12.05 300 GLN C CA 1
ATOM 6854 C C . GLN C 1 215 ? 25.180 44.904 48.445 1.00 12.31 300 GLN C C 1
ATOM 6855 O O . GLN C 1 215 ? 24.317 45.287 47.653 1.00 12.98 300 GLN C O 1
ATOM 6861 N N . GLU C 1 216 ? 26.328 44.345 48.058 1.00 11.07 301 GLU C N 1
ATOM 6862 C CA . GLU C 1 216 ? 26.685 44.113 46.652 1.00 11.66 301 GLU C CA 1
ATOM 6863 C C . GLU C 1 216 ? 26.330 45.318 45.776 1.00 11.43 301 GLU C C 1
ATOM 6864 O O . GLU C 1 216 ? 25.749 45.177 44.694 1.00 9.54 301 GLU C O 1
ATOM 6870 N N . SER C 1 217 ? 26.707 46.503 46.248 1.00 10.07 302 SER C N 1
ATOM 6871 C CA . SER C 1 217 ? 26.408 47.749 45.552 1.00 10.72 302 SER C CA 1
ATOM 6872 C C . SER C 1 217 ? 27.212 47.987 44.274 1.00 10.67 302 SER C C 1
ATOM 6873 O O . SER C 1 217 ? 26.790 48.755 43.412 1.00 10.29 302 SER C O 1
ATOM 6876 N N . GLY C 1 218 ? 28.369 47.340 44.161 1.00 10.67 303 GLY C N 1
ATOM 6877 C CA . GLY C 1 218 ? 29.199 47.486 42.974 1.00 7.69 303 GLY C CA 1
ATOM 6878 C C . GLY C 1 218 ? 29.462 48.904 42.491 1.00 7.51 303 GLY C C 1
ATOM 6879 O O . GLY C 1 218 ? 29.689 49.817 43.290 1.00 8.74 303 GLY C O 1
ATOM 6880 N N . ALA C 1 219 ? 29.456 49.080 41.172 1.00 6.15 304 ALA C N 1
ATOM 6881 C CA . ALA C 1 219 ? 29.695 50.378 40.556 1.00 6.35 304 ALA C CA 1
ATOM 6882 C C . ALA C 1 219 ? 28.640 51.371 41.027 1.00 7.35 304 ALA C C 1
ATOM 6883 O O . ALA C 1 219 ? 27.440 51.103 40.941 1.00 7.65 304 ALA C O 1
ATOM 6885 N N . GLY C 1 220 ? 29.092 52.517 41.524 1.00 7.39 305 GLY C N 1
ATOM 6886 C CA . GLY C 1 220 ? 28.164 53.516 42.016 1.00 7.92 305 GLY C CA 1
ATOM 6887 C C . GLY C 1 220 ? 27.921 53.300 43.496 1.00 9.13 305 GLY C C 1
ATOM 6888 O O . GLY C 1 220 ? 27.185 54.053 44.134 1.00 10.96 305 GLY C O 1
ATOM 6889 N N . GLY C 1 221 ? 28.552 52.261 44.039 1.00 7.54 306 GLY C N 1
ATOM 6890 C CA . GLY C 1 221 ? 28.407 51.949 45.449 1.00 7.87 306 GLY C CA 1
ATOM 6891 C C . GLY C 1 221 ? 29.753 51.881 46.148 1.00 7.94 306 GLY C C 1
ATOM 6892 O O . GLY C 1 221 ? 30.395 52.904 46.363 1.00 7.68 306 GLY C O 1
ATOM 6893 N N . SER C 1 222 ? 30.186 50.670 46.488 1.00 8.88 307 SER C N 1
ATOM 6894 C CA . SER C 1 222 ? 31.455 50.467 47.181 1.00 9.63 307 SER C CA 1
ATOM 6895 C C . SER C 1 222 ? 32.680 50.484 46.267 1.00 9.85 307 SER C C 1
ATOM 6896 O O . SER C 1 222 ? 33.811 50.548 46.741 1.00 11.36 307 SER C O 1
ATOM 6899 N N . ALA C 1 223 ? 32.465 50.426 44.958 1.00 11.29 308 ALA C N 1
ATOM 6900 C CA . ALA C 1 223 ? 33.584 50.443 44.021 1.00 11.00 308 ALA C CA 1
ATOM 6901 C C . ALA C 1 223 ? 34.052 51.873 43.753 1.00 11.16 308 ALA C C 1
ATOM 6902 O O . ALA C 1 223 ? 33.271 52.819 43.876 1.00 9.42 308 ALA C O 1
ATOM 6904 N N . CYS C 1 224 ? 35.332 52.035 43.420 1.00 11.45 309 CYS C N 1
ATOM 6905 C CA . CYS C 1 224 ? 35.870 53.358 43.090 1.00 11.97 309 CYS C CA 1
ATOM 6906 C C . CYS C 1 224 ? 35.956 53.429 41.577 1.00 11.14 309 CYS C C 1
ATOM 6907 O O . CYS C 1 224 ? 36.476 52.511 40.939 1.00 10.79 309 CYS C O 1
ATOM 6910 N N . TRP C 1 225 ? 35.449 54.520 41.014 1.00 11.19 310 TRP C N 1
ATOM 6911 C CA . TRP C 1 225 ? 35.464 54.727 39.573 1.00 11.18 310 TRP C CA 1
ATOM 6912 C C . TRP C 1 225 ? 36.856 54.487 38.987 1.00 11.95 310 TRP C C 1
ATOM 6913 O O . TRP C 1 225 ? 36.997 53.810 37.966 1.00 12.75 310 TRP C O 1
ATOM 6924 N N . ARG C 1 226 ? 37.876 55.040 39.639 1.00 10.80 311 ARG C N 1
ATOM 6925 C CA . ARG C 1 226 ? 39.259 54.913 39.180 1.00 11.94 311 ARG C CA 1
ATOM 6926 C C . ARG C 1 226 ? 39.780 53.485 39.097 1.00 12.25 311 ARG C C 1
ATOM 6927 O O . ARG C 1 226 ? 40.407 53.105 38.111 1.00 13.96 311 ARG C O 1
ATOM 6935 N N . ILE C 1 227 ? 39.535 52.694 40.133 1.00 13.95 312 ILE C N 1
ATOM 6936 C CA . ILE C 1 227 ? 40.012 51.322 40.136 1.00 12.39 312 ILE C CA 1
ATOM 6937 C C . ILE C 1 227 ? 39.218 50.488 39.137 1.00 13.72 312 ILE C C 1
ATOM 6938 O O . ILE C 1 227 ? 39.780 49.649 38.432 1.00 12.57 312 ILE C O 1
ATOM 6943 N N . SER C 1 228 ? 37.913 50.726 39.059 1.00 12.57 313 SER C N 1
ATOM 6944 C CA . SER C 1 228 ? 37.091 49.978 38.118 1.00 13.40 313 SER C CA 1
ATOM 6945 C C . SER C 1 228 ? 37.555 50.278 36.692 1.00 14.34 313 SER C C 1
ATOM 6946 O O . SER C 1 228 ? 37.627 49.375 35.859 1.00 14.95 313 SER C O 1
ATOM 6949 N N . ASP C 1 229 ? 37.885 51.542 36.420 1.00 14.92 314 ASP C N 1
ATOM 6950 C CA . ASP C 1 229 ? 38.364 51.933 35.097 1.00 16.02 314 ASP C CA 1
ATOM 6951 C C . ASP C 1 229 ? 39.646 51.186 34.761 1.00 17.67 314 ASP C C 1
ATOM 6952 O O . ASP C 1 229 ? 39.830 50.726 33.636 1.00 18.48 314 ASP C O 1
ATOM 6957 N N . TYR C 1 230 ? 40.542 51.088 35.739 1.00 18.77 315 TYR C N 1
ATOM 6958 C CA . TYR C 1 230 ? 41.812 50.400 35.543 1.00 18.36 315 TYR C CA 1
ATOM 6959 C C . TYR C 1 230 ? 41.586 48.933 35.204 1.00 18.92 315 TYR C C 1
ATOM 6960 O O . TYR C 1 230 ? 42.114 48.427 34.218 1.00 20.29 315 TYR C O 1
ATOM 6969 N N . LEU C 1 231 ? 40.803 48.252 36.032 1.00 20.07 316 LEU C N 1
ATOM 6970 C CA . LEU C 1 231 ? 40.511 46.843 35.815 1.00 19.03 316 LEU C CA 1
ATOM 6971 C C . LEU C 1 231 ? 39.890 46.615 34.444 1.00 20.61 316 LEU C C 1
ATOM 6972 O O . LEU C 1 231 ? 40.141 45.595 33.801 1.00 21.36 316 LEU C O 1
ATOM 6977 N N . LYS C 1 232 ? 39.083 47.572 33.996 1.00 20.66 317 LYS C N 1
ATOM 6978 C CA . LYS C 1 232 ? 38.435 47.479 32.693 1.00 21.80 317 LYS C CA 1
ATOM 6979 C C . LYS C 1 232 ? 39.515 47.429 31.608 1.00 23.71 317 LYS C C 1
ATOM 6980 O O . LYS C 1 232 ? 39.486 46.573 30.721 1.00 22.21 317 LYS C O 1
ATOM 6986 N N . SER C 1 233 ? 40.475 48.345 31.698 1.00 24.57 318 SER C N 1
ATOM 6987 C CA . SER C 1 233 ? 41.562 48.417 30.729 1.00 26.43 318 SER C CA 1
ATOM 6988 C C . SER C 1 233 ? 42.413 47.152 30.739 1.00 27.46 318 SER C C 1
ATOM 6989 O O . SER C 1 233 ? 43.035 46.812 29.735 1.00 28.04 318 SER C O 1
ATOM 6992 N N . GLN C 1 234 ? 42.443 46.458 31.873 1.00 28.74 319 GLN C N 1
ATOM 6993 C CA . GLN C 1 234 ? 43.231 45.237 31.985 1.00 29.16 319 GLN C CA 1
ATOM 6994 C C . GLN C 1 234 ? 42.507 44.018 31.429 1.00 28.88 319 GLN C C 1
ATOM 6995 O O . GLN C 1 234 ? 43.098 42.946 31.306 1.00 30.82 319 GLN C O 1
ATOM 7001 N N . GLY C 1 235 ? 41.228 44.177 31.104 1.00 27.90 320 GLY C N 1
ATOM 7002 C CA . GLY C 1 235 ? 40.468 43.070 30.548 1.00 25.14 320 GLY C CA 1
ATOM 7003 C C . GLY C 1 235 ? 39.412 42.470 31.454 1.00 23.89 320 GLY C C 1
ATOM 7004 O O . GLY C 1 235 ? 38.871 41.405 31.162 1.00 22.56 320 GLY C O 1
ATOM 7005 N N . ALA C 1 236 ? 39.104 43.143 32.555 1.00 22.55 321 ALA C N 1
ATOM 7006 C CA . ALA C 1 236 ? 38.094 42.632 33.475 1.00 21.36 321 ALA C CA 1
ATOM 7007 C C . ALA C 1 236 ? 36.684 42.906 32.955 1.00 20.50 321 ALA C C 1
ATOM 7008 O O . ALA C 1 236 ? 36.436 43.921 32.310 1.00 19.25 321 ALA C O 1
ATOM 7010 N N . ASN C 1 237 ? 35.768 41.983 33.225 1.00 20.81 322 ASN C N 1
ATOM 7011 C CA . ASN C 1 237 ? 34.377 42.143 32.816 1.00 20.67 322 ASN C CA 1
ATOM 7012 C C . ASN C 1 237 ? 33.738 42.849 34.005 1.00 17.95 322 ASN C C 1
ATOM 7013 O O . ASN C 1 237 ? 32.969 42.261 34.766 1.00 16.73 322 ASN C O 1
ATOM 7018 N N . ILE C 1 238 ? 34.076 44.126 34.143 1.00 16.41 323 ILE C N 1
ATOM 7019 C CA . ILE C 1 238 ? 33.631 44.951 35.258 1.00 12.78 323 ILE C CA 1
ATOM 7020 C C . ILE C 1 238 ? 32.857 46.191 34.802 1.00 12.72 323 ILE C C 1
ATOM 7021 O O . ILE C 1 238 ? 33.177 46.785 33.775 1.00 12.06 323 ILE C O 1
ATOM 7026 N N . GLN C 1 239 ? 31.847 46.582 35.576 1.00 11.64 324 GLN C N 1
ATOM 7027 C CA . GLN C 1 239 ? 31.041 47.758 35.251 1.00 10.84 324 GLN C CA 1
ATOM 7028 C C . GLN C 1 239 ? 31.785 49.032 35.641 1.00 11.64 324 GLN C C 1
ATOM 7029 O O . GLN C 1 239 ? 32.358 49.123 36.728 1.00 10.15 324 GLN C O 1
ATOM 7035 N N . THR C 1 240 ? 31.762 50.012 34.741 1.00 11.07 325 THR C N 1
ATOM 7036 C CA . THR C 1 240 ? 32.431 51.292 34.947 1.00 10.00 325 THR C CA 1
ATOM 7037 C C . THR C 1 240 ? 31.424 52.438 34.925 1.00 11.03 325 THR C C 1
ATOM 7038 O O . THR C 1 240 ? 30.244 52.232 34.649 1.00 11.05 325 THR C O 1
ATOM 7042 N N . ALA C 1 241 ? 31.905 53.648 35.202 1.00 11.99 326 ALA C N 1
ATOM 7043 C CA . ALA C 1 241 ? 31.061 54.839 35.221 1.00 12.34 326 ALA C CA 1
ATOM 7044 C C . ALA C 1 241 ? 30.363 55.106 33.882 1.00 12.70 326 ALA C C 1
ATOM 7045 O O . ALA C 1 241 ? 29.186 55.466 33.850 1.00 12.63 326 ALA C O 1
ATOM 7047 N N . SER C 1 242 ? 31.087 54.930 32.780 1.00 13.83 327 SER C N 1
ATOM 7048 C CA . SER C 1 242 ? 30.522 55.170 31.449 1.00 15.18 327 SER C CA 1
ATOM 7049 C C . SER C 1 242 ? 29.331 54.271 31.159 1.00 13.63 327 SER C C 1
ATOM 7050 O O . SER C 1 242 ? 28.367 54.685 30.519 1.00 12.90 327 SER C O 1
ATOM 7053 N N . GLU C 1 243 ? 29.411 53.036 31.630 1.00 13.31 328 GLU C N 1
ATOM 7054 C CA . GLU C 1 243 ? 28.350 52.070 31.404 1.00 14.40 328 GLU C CA 1
ATOM 7055 C C . GLU C 1 243 ? 27.143 52.236 32.323 1.00 14.69 328 GLU C C 1
ATOM 7056 O O . GLU C 1 243 ? 26.002 52.206 31.861 1.00 15.64 328 GLU C O 1
ATOM 7062 N N . ILE C 1 244 ? 27.387 52.428 33.616 1.00 14.13 329 ILE C N 1
ATOM 7063 C CA . ILE C 1 244 ? 26.291 52.558 34.566 1.00 14.28 329 ILE C CA 1
ATOM 7064 C C . ILE C 1 244 ? 25.347 53.736 34.319 1.00 15.56 329 ILE C C 1
ATOM 7065 O O . ILE C 1 244 ? 24.132 53.591 34.462 1.00 15.91 329 ILE C O 1
ATOM 7070 N N . ILE C 1 245 ? 25.880 54.894 33.933 1.00 14.82 330 ILE C N 1
ATOM 7071 C CA . ILE C 1 245 ? 25.014 56.051 33.695 1.00 16.93 330 ILE C CA 1
ATOM 7072 C C . ILE C 1 245 ? 23.946 55.815 32.628 1.00 18.47 330 ILE C C 1
ATOM 7073 O O . ILE C 1 245 ? 22.891 56.447 32.655 1.00 19.45 330 ILE C O 1
ATOM 7078 N N . GLY C 1 246 ? 24.214 54.904 31.697 1.00 18.28 331 GLY C N 1
ATOM 7079 C CA . GLY C 1 246 ? 23.253 54.643 30.639 1.00 19.56 331 GLY C CA 1
ATOM 7080 C C . GLY C 1 246 ? 22.117 53.714 31.016 1.00 19.31 331 GLY C C 1
ATOM 7081 O O . GLY C 1 246 ? 21.238 53.442 30.199 1.00 19.69 331 GLY C O 1
ATOM 7082 N N . GLU C 1 247 ? 22.123 53.237 32.255 1.00 18.62 332 GLU C N 1
ATOM 7083 C CA . GLU C 1 247 ? 21.094 52.316 32.727 1.00 18.88 332 GLU C CA 1
ATOM 7084 C C . GLU C 1 247 ? 19.883 53.026 33.334 1.00 17.77 332 GLU C C 1
ATOM 7085 O O . GLU C 1 247 ? 18.753 52.820 32.900 1.00 17.57 332 GLU C O 1
ATOM 7091 N N . ASP C 1 248 ? 20.126 53.856 34.343 1.00 15.76 333 ASP C N 1
ATOM 7092 C CA . ASP C 1 248 ? 19.056 54.591 35.023 1.00 15.06 333 ASP C CA 1
ATOM 7093 C C . ASP C 1 248 ? 19.539 55.966 35.478 1.00 12.70 333 ASP C C 1
ATOM 7094 O O . ASP C 1 248 ? 20.738 56.248 35.456 1.00 11.78 333 ASP C O 1
ATOM 7099 N N . PRO C 1 249 ? 18.608 56.843 35.893 1.00 10.69 334 PRO C N 1
ATOM 7100 C CA . PRO C 1 249 ? 18.966 58.189 36.349 1.00 10.21 334 PRO C CA 1
ATOM 7101 C C . PRO C 1 249 ? 19.457 58.233 37.799 1.00 8.49 334 PRO C C 1
ATOM 7102 O O . PRO C 1 249 ? 19.096 59.135 38.550 1.00 8.65 334 PRO C O 1
ATOM 7106 N N . TRP C 1 250 ? 20.280 57.262 38.181 1.00 7.84 335 TRP C N 1
ATOM 7107 C CA . TRP C 1 250 ? 20.817 57.203 39.539 1.00 8.62 335 TRP C CA 1
ATOM 7108 C C . TRP C 1 250 ? 21.714 58.398 39.854 1.00 9.74 335 TRP C C 1
ATOM 7109 O O . TRP C 1 250 ? 21.819 58.828 41.006 1.00 9.20 335 TRP C O 1
ATOM 7120 N N . PHE C 1 251 ? 22.366 58.927 38.826 1.00 10.19 336 PHE C N 1
ATOM 7121 C CA . PHE C 1 251 ? 23.275 60.054 38.997 1.00 9.66 336 PHE C CA 1
ATOM 7122 C C . PHE C 1 251 ? 22.740 61.335 38.360 1.00 8.87 336 PHE C C 1
ATOM 7123 O O . PHE C 1 251 ? 21.806 61.307 37.568 1.00 7.96 336 PHE C O 1
ATOM 7131 N N . SER C 1 252 ? 23.329 62.465 38.728 1.00 10.03 337 SER C N 1
ATOM 7132 C CA . SER C 1 252 ? 22.937 63.744 38.151 1.00 10.19 337 SER C CA 1
ATOM 7133 C C . SER C 1 252 ? 23.422 63.701 36.705 1.00 10.99 337 SER C C 1
ATOM 7134 O O . SER C 1 252 ? 24.372 62.973 36.396 1.00 11.01 337 SER C O 1
ATOM 7137 N N . THR C 1 2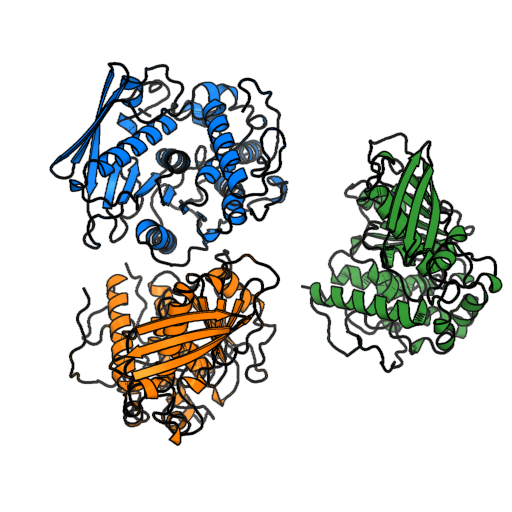53 ? 22.782 64.458 35.815 1.00 10.67 338 THR C N 1
ATOM 7138 C CA . THR C 1 253 ? 23.203 64.456 34.417 1.00 8.92 338 THR C CA 1
ATOM 7139 C C . THR C 1 253 ? 24.608 65.025 34.299 1.00 8.66 338 THR C C 1
ATOM 7140 O O . THR C 1 253 ? 25.352 64.694 33.376 1.00 10.15 338 THR C O 1
ATOM 7144 N N . THR C 1 254 ? 24.975 65.877 35.246 1.00 9.67 339 THR C N 1
ATOM 7145 C CA . THR C 1 254 ? 26.299 66.482 35.234 1.00 11.03 339 THR C CA 1
ATOM 7146 C C . THR C 1 254 ? 27.400 65.419 35.239 1.00 11.44 339 THR C C 1
ATOM 7147 O O . THR C 1 254 ? 28.472 65.624 34.679 1.00 9.42 339 THR C O 1
ATOM 7151 N N . PHE C 1 255 ? 27.126 64.279 35.862 1.00 11.27 340 PHE C N 1
ATOM 7152 C CA . PHE C 1 255 ? 28.104 63.202 35.938 1.00 11.10 340 PHE C CA 1
ATOM 7153 C C . PHE C 1 255 ? 28.529 62.708 34.551 1.00 12.32 340 PHE C C 1
ATOM 7154 O O . PHE C 1 255 ? 29.649 62.222 34.371 1.00 10.88 340 PHE C O 1
ATOM 7162 N N . ASN C 1 256 ? 27.638 62.847 33.574 1.00 11.69 341 ASN C N 1
ATOM 7163 C CA . ASN C 1 256 ? 27.917 62.399 32.215 1.00 12.80 341 ASN C CA 1
ATOM 7164 C C . ASN C 1 256 ? 29.185 63.027 31.624 1.00 13.69 341 ASN C C 1
ATOM 7165 O O . ASN C 1 256 ? 29.838 62.427 30.769 1.00 13.53 341 ASN C O 1
ATOM 7170 N N . SER C 1 257 ? 29.541 64.220 32.088 1.00 13.76 342 SER C N 1
ATOM 7171 C CA . SER C 1 257 ? 30.735 64.901 31.587 1.00 16.34 342 SER C CA 1
ATOM 7172 C C . SER C 1 257 ? 32.037 64.319 32.133 1.00 16.29 342 SER C C 1
ATOM 7173 O O . SER C 1 257 ? 33.114 64.600 31.606 1.00 17.23 342 SER C O 1
ATOM 7176 N N . TYR C 1 258 ? 31.943 63.507 33.181 1.00 15.72 343 TYR C N 1
ATOM 7177 C CA . TYR C 1 258 ? 33.140 62.960 33.811 1.00 13.56 343 TYR C CA 1
ATOM 7178 C C . TYR C 1 258 ? 33.340 61.459 33.688 1.00 13.51 343 TYR C C 1
ATOM 7179 O O . TYR C 1 258 ? 34.406 60.937 34.035 1.00 13.52 343 TYR C O 1
ATOM 7188 N N . VAL C 1 259 ? 32.330 60.758 33.193 1.00 11.83 344 VAL C N 1
ATOM 7189 C CA . VAL C 1 259 ? 32.438 59.314 33.066 1.00 12.37 344 VAL C CA 1
ATOM 7190 C C . VAL C 1 259 ? 33.626 58.866 32.217 1.00 11.63 344 VAL C C 1
ATOM 7191 O O . VAL C 1 259 ? 34.166 57.786 32.437 1.00 10.56 344 VAL C O 1
ATOM 7195 N N . ASN C 1 260 ? 34.038 59.689 31.255 1.00 12.17 345 ASN C N 1
ATOM 7196 C CA . ASN C 1 260 ? 35.172 59.331 30.412 1.00 12.38 345 ASN C CA 1
ATOM 7197 C C . ASN C 1 260 ? 36.470 60.003 30.854 1.00 14.70 345 ASN C C 1
ATOM 7198 O O . ASN C 1 260 ? 37.517 59.829 30.226 1.00 14.90 345 ASN C O 1
ATOM 7203 N N . GLN C 1 261 ? 36.401 60.774 31.931 1.00 13.02 346 GLN C N 1
ATOM 7204 C CA . GLN C 1 261 ? 37.592 61.433 32.447 1.00 14.34 346 GLN C CA 1
ATOM 7205 C C . GLN C 1 261 ? 37.538 61.459 33.969 1.00 14.31 346 GLN C C 1
ATOM 7206 O O . GLN C 1 261 ? 37.740 62.494 34.606 1.00 13.33 346 GLN C O 1
ATOM 7212 N N . VAL C 1 262 ? 37.268 60.286 34.536 1.00 13.69 347 VAL C N 1
ATOM 7213 C CA . VAL C 1 262 ? 37.173 60.091 35.979 1.00 14.88 347 VAL C CA 1
ATOM 7214 C C . VAL C 1 262 ? 38.265 60.778 36.808 1.00 14.38 347 VAL C C 1
ATOM 7215 O O . VAL C 1 262 ? 37.973 61.386 37.842 1.00 14.55 347 VAL C O 1
ATOM 7219 N N . PRO C 1 263 ? 39.532 60.693 36.373 1.00 15.68 348 PRO C N 1
ATOM 7220 C CA . PRO C 1 263 ? 40.615 61.329 37.132 1.00 15.79 348 PRO C CA 1
ATOM 7221 C C . PRO C 1 263 ? 40.461 62.820 37.443 1.00 15.80 348 PRO C C 1
ATOM 7222 O O . PRO C 1 263 ? 41.101 63.329 38.370 1.00 13.05 348 PRO C O 1
ATOM 7226 N N . VAL C 1 264 ? 39.618 63.525 36.692 1.00 13.67 349 VAL C N 1
ATOM 7227 C CA . VAL C 1 264 ? 39.434 64.948 36.964 1.00 15.55 349 VAL C CA 1
ATOM 7228 C C . VAL C 1 264 ? 38.538 65.181 38.181 1.00 14.40 349 VAL C C 1
ATOM 7229 O O . VAL C 1 264 ? 38.595 66.245 38.798 1.00 14.12 349 VAL C O 1
ATOM 7233 N N . LEU C 1 265 ? 37.716 64.194 38.534 1.00 12.90 350 LEU C N 1
ATOM 7234 C CA . LEU C 1 265 ? 36.834 64.337 39.693 1.00 12.07 350 LEU C CA 1
ATOM 7235 C C . LEU C 1 265 ? 37.684 64.528 40.952 1.00 11.25 350 LEU C C 1
ATOM 7236 O O . LEU C 1 265 ? 38.650 63.798 41.166 1.00 10.47 350 LEU C O 1
ATOM 7241 N N . PRO C 1 266 ? 37.336 65.520 41.791 1.00 11.20 351 PRO C N 1
ATOM 7242 C CA . PRO C 1 266 ? 38.056 65.822 43.036 1.00 11.66 351 PRO C CA 1
ATOM 7243 C C . PRO C 1 266 ? 37.700 64.850 44.160 1.00 11.20 351 PRO C C 1
ATOM 7244 O O . PRO C 1 266 ? 37.787 65.184 45.344 1.00 11.52 351 PRO C O 1
ATOM 7248 N N . PHE C 1 267 ? 37.301 63.644 43.771 1.00 10.56 352 PHE C N 1
ATOM 7249 C CA . PHE C 1 267 ? 36.921 62.608 44.718 1.00 10.78 352 PHE C CA 1
ATOM 7250 C C . PHE C 1 267 ? 36.653 61.310 43.966 1.00 9.63 352 PHE C C 1
ATOM 7251 O O . PHE C 1 267 ? 36.773 61.238 42.743 1.00 8.26 352 PHE C O 1
ATOM 7259 N N . ASP C 1 268 ? 36.297 60.284 44.728 1.00 10.62 353 ASP C N 1
ATOM 7260 C CA . ASP C 1 268 ? 35.915 58.992 44.184 1.00 9.17 353 ASP C CA 1
ATOM 7261 C C . ASP C 1 268 ? 35.029 58.435 45.283 1.00 9.23 353 ASP C C 1
ATOM 7262 O O . ASP C 1 268 ? 34.782 59.129 46.266 1.00 6.67 353 ASP C O 1
ATOM 7267 N N . HIS C 1 269 ? 34.557 57.202 45.148 1.00 9.53 354 HIS C N 1
ATOM 7268 C CA . HIS C 1 269 ? 33.679 56.677 46.177 1.00 9.83 354 HIS C CA 1
ATOM 7269 C C . HIS C 1 269 ? 34.293 56.381 47.530 1.00 10.25 354 HIS C C 1
ATOM 7270 O O . HIS C 1 269 ? 33.570 56.098 48.486 1.00 8.96 354 HIS C O 1
ATOM 7277 N N . HIS C 1 270 ? 35.615 56.443 47.626 1.00 10.52 355 HIS C N 1
ATOM 7278 C CA . HIS C 1 270 ? 36.231 56.233 48.924 1.00 12.42 355 HIS C CA 1
ATOM 7279 C C . HIS C 1 270 ? 35.897 57.512 49.691 1.00 12.11 355 HIS C C 1
ATOM 7280 O O . HIS C 1 270 ? 35.831 57.518 50.918 1.00 11.94 355 HIS C O 1
ATOM 7287 N N . SER C 1 271 ? 35.658 58.590 48.941 1.00 11.42 356 SER C N 1
ATOM 7288 C CA . SER C 1 271 ? 35.298 59.885 49.517 1.00 10.97 356 SER C CA 1
ATOM 7289 C C . SER C 1 271 ? 33.845 59.867 49.979 1.00 11.47 356 SER C C 1
ATOM 7290 O O . SER C 1 271 ? 33.508 60.426 51.025 1.00 12.79 356 SER C O 1
ATOM 7293 N N . LEU C 1 272 ? 32.983 59.228 49.190 1.00 11.31 357 LEU C N 1
ATOM 7294 C CA . LEU C 1 272 ? 31.568 59.140 49.531 1.00 10.68 357 LEU C CA 1
ATOM 7295 C C . LEU C 1 272 ? 31.403 58.315 50.802 1.00 11.16 357 LEU C C 1
ATOM 7296 O O . LEU C 1 272 ? 30.671 58.700 51.710 1.00 10.63 357 LEU C O 1
ATOM 7301 N N . ALA C 1 273 ? 32.081 57.174 50.857 1.00 11.84 358 ALA C N 1
ATOM 7302 C CA . ALA C 1 273 ? 32.002 56.309 52.029 1.00 11.97 358 ALA C CA 1
ATOM 7303 C C . ALA C 1 273 ? 32.549 57.044 53.253 1.00 13.44 358 ALA C C 1
ATOM 7304 O O . ALA C 1 273 ? 32.013 56.918 54.355 1.00 13.63 358 ALA C O 1
ATOM 7306 N N . ALA C 1 274 ? 33.612 57.815 53.046 1.00 12.98 359 ALA C N 1
ATOM 7307 C CA . ALA C 1 274 ? 34.243 58.572 54.126 1.00 14.73 359 ALA C CA 1
ATOM 7308 C C . ALA C 1 274 ? 33.296 59.572 54.786 1.00 15.36 359 ALA C C 1
ATOM 7309 O O . ALA C 1 274 ? 33.559 60.050 55.894 1.00 17.69 359 ALA C O 1
ATOM 7311 N N . LEU C 1 275 ? 32.198 59.895 54.111 1.00 14.20 360 LEU C N 1
ATOM 7312 C CA . LEU C 1 275 ? 31.220 60.832 54.661 1.00 14.67 360 LEU C CA 1
ATOM 7313 C C . LEU C 1 275 ? 30.450 60.196 55.815 1.00 15.07 360 LEU C C 1
ATOM 7314 O O . LEU C 1 275 ? 29.818 60.890 56.611 1.00 14.98 360 LEU C O 1
ATOM 7319 N N . ILE C 1 276 ? 30.513 58.873 55.903 1.00 15.60 361 ILE C N 1
ATOM 7320 C CA . ILE C 1 276 ? 29.807 58.142 56.946 1.00 16.44 361 ILE C CA 1
ATOM 7321 C C . ILE C 1 276 ? 30.565 58.124 58.269 1.00 17.65 361 ILE C C 1
ATOM 7322 O O . ILE C 1 276 ? 29.956 58.044 59.338 1.00 17.18 361 ILE C O 1
ATOM 7327 N N . ALA C 1 277 ? 31.890 58.213 58.201 1.00 17.83 362 ALA C N 1
ATOM 7328 C CA . ALA C 1 277 ? 32.709 58.206 59.409 1.00 19.27 362 ALA C CA 1
ATOM 7329 C C . ALA C 1 277 ? 32.262 59.324 60.349 1.00 20.07 362 ALA C C 1
ATOM 7330 O O . ALA C 1 277 ? 31.859 60.402 59.900 1.00 20.65 362 ALA C O 1
ATOM 7332 N N . PRO C 1 278 ? 32.337 59.087 61.668 1.00 19.02 363 PRO C N 1
ATOM 7333 C CA . PRO C 1 278 ? 32.807 57.861 62.323 1.00 19.45 363 PRO C CA 1
ATOM 7334 C C . PRO C 1 278 ? 31.701 56.825 62.513 1.00 18.98 363 PRO C C 1
ATOM 7335 O O . PRO C 1 278 ? 31.932 55.759 63.090 1.00 17.97 363 PRO C O 1
ATOM 7339 N N . ARG C 1 279 ? 30.506 57.147 62.027 1.00 17.60 364 ARG C N 1
ATOM 7340 C CA . ARG C 1 279 ? 29.348 56.267 62.157 1.00 17.91 364 ARG C CA 1
ATOM 7341 C C . ARG C 1 279 ? 29.561 54.873 61.577 1.00 17.28 364 ARG C C 1
ATOM 7342 O O . ARG C 1 279 ? 30.489 54.645 60.801 1.00 17.44 364 ARG C O 1
ATOM 7350 N N . GLY C 1 280 ? 28.692 53.945 61.964 1.00 15.80 365 GLY C N 1
ATOM 7351 C CA . GLY C 1 280 ? 28.808 52.570 61.509 1.00 15.70 365 GLY C CA 1
ATOM 7352 C C . GLY C 1 280 ? 28.573 52.293 60.035 1.00 15.34 365 GLY C C 1
ATOM 7353 O O . GLY C 1 280 ? 27.613 52.790 59.439 1.00 16.94 365 GLY C O 1
ATOM 7354 N N . LEU C 1 281 ? 29.460 51.487 59.456 1.00 14.06 366 LEU C N 1
ATOM 7355 C CA . LEU C 1 281 ? 29.380 51.097 58.050 1.00 14.28 366 LEU C CA 1
ATOM 7356 C C . LEU C 1 281 ? 29.977 49.711 57.841 1.00 14.11 366 LEU C C 1
ATOM 7357 O O . LEU C 1 281 ? 31.149 49.479 58.143 1.00 14.62 366 LEU C O 1
ATOM 7362 N N . PHE C 1 282 ? 29.168 48.794 57.324 1.00 14.20 367 PHE C N 1
ATOM 7363 C CA . PHE C 1 282 ? 29.629 47.441 57.044 1.00 14.40 367 PHE C CA 1
ATOM 7364 C C . PHE C 1 282 ? 29.274 47.107 55.599 1.00 13.23 367 PHE C C 1
ATOM 7365 O O . PHE C 1 282 ? 28.102 46.962 55.255 1.00 11.72 367 PHE C O 1
ATOM 7373 N N . VAL C 1 283 ? 30.297 46.999 54.757 1.00 14.57 368 VAL C N 1
ATOM 7374 C CA . VAL C 1 283 ? 30.094 46.691 53.350 1.00 14.79 368 VAL C CA 1
ATOM 7375 C C . VAL C 1 283 ? 29.995 45.187 53.138 1.00 15.02 368 VAL C C 1
ATOM 7376 O O . VAL C 1 283 ? 30.949 44.445 53.385 1.00 15.94 368 VAL C O 1
ATOM 7380 N N . ILE C 1 284 ? 28.829 44.748 52.677 1.00 14.90 369 ILE C N 1
ATOM 7381 C CA . ILE C 1 284 ? 28.567 43.336 52.420 1.00 15.86 369 ILE C CA 1
ATOM 7382 C C . ILE C 1 284 ? 28.664 43.067 50.919 1.00 16.83 369 ILE C C 1
ATOM 7383 O O . ILE C 1 284 ? 27.688 43.236 50.186 1.00 16.19 369 ILE C O 1
ATOM 7388 N N . ASP C 1 285 ? 29.843 42.656 50.463 1.00 16.38 370 ASP C N 1
ATOM 7389 C CA . ASP C 1 285 ? 30.040 42.386 49.049 1.00 16.09 370 ASP C CA 1
ATOM 7390 C C . ASP C 1 285 ? 30.115 40.909 48.691 1.00 17.03 370 ASP C C 1
ATOM 7391 O O . ASP C 1 285 ? 30.046 40.036 49.556 1.00 16.61 370 ASP C O 1
ATOM 7396 N N . ASN C 1 286 ? 30.269 40.642 47.401 1.00 17.12 371 ASN C N 1
ATOM 7397 C CA . ASN C 1 286 ? 30.294 39.278 46.897 1.00 17.61 371 ASN C CA 1
ATOM 7398 C C . ASN C 1 286 ? 31.146 39.223 45.635 1.00 16.97 371 ASN C C 1
ATOM 7399 O O . ASN C 1 286 ? 31.284 40.227 44.939 1.00 17.34 371 ASN C O 1
ATOM 7404 N N . ASN C 1 287 ? 31.722 38.062 45.335 1.00 16.25 372 ASN C N 1
ATOM 7405 C CA . ASN C 1 287 ? 32.543 37.953 44.140 1.00 14.83 372 ASN C CA 1
ATOM 7406 C C . ASN C 1 287 ? 31.782 37.670 42.852 1.00 15.68 372 ASN C C 1
ATOM 7407 O O . ASN C 1 287 ? 31.588 36.517 42.461 1.00 14.48 372 ASN C O 1
ATOM 7412 N N . ILE C 1 288 ? 31.337 38.744 42.210 1.00 13.90 373 ILE C N 1
ATOM 7413 C CA . ILE C 1 288 ? 30.659 38.675 40.923 1.00 13.51 373 ILE C CA 1
ATOM 7414 C C . ILE C 1 288 ? 31.430 39.726 40.136 1.00 13.20 373 ILE C C 1
ATOM 7415 O O . ILE C 1 288 ? 31.432 40.902 40.504 1.00 12.42 373 ILE C O 1
ATOM 7420 N N . ASP C 1 289 ? 32.098 39.295 39.072 1.00 12.89 374 ASP C N 1
ATOM 7421 C CA . ASP C 1 289 ? 32.915 40.188 38.262 1.00 14.98 374 ASP C CA 1
ATOM 7422 C C . ASP C 1 289 ? 32.342 41.573 37.944 1.00 14.64 374 ASP C C 1
ATOM 7423 O O . ASP C 1 289 ? 33.025 42.582 38.135 1.00 13.33 374 ASP C O 1
ATOM 7428 N N . TRP C 1 290 ? 31.099 41.623 37.471 1.00 13.28 375 TRP C N 1
ATOM 7429 C CA . TRP C 1 290 ? 30.465 42.891 37.106 1.00 12.84 375 TRP C CA 1
ATOM 7430 C C . TRP C 1 290 ? 30.499 43.920 38.239 1.00 12.20 375 TRP C C 1
ATOM 7431 O O . TRP C 1 290 ? 30.580 45.127 37.997 1.00 12.11 375 TRP C O 1
ATOM 7442 N N . LEU C 1 291 ? 30.427 43.442 39.476 1.00 11.38 376 LEU C N 1
ATOM 7443 C CA . LEU C 1 291 ? 30.453 44.331 40.630 1.00 13.02 376 LEU C CA 1
ATOM 7444 C C . LEU C 1 291 ? 31.835 44.950 40.815 1.00 12.98 376 LEU C C 1
ATOM 7445 O O . LEU C 1 291 ? 31.965 46.072 41.310 1.00 14.74 376 LEU C O 1
ATOM 7450 N N . GLY C 1 292 ? 32.865 44.216 40.411 1.00 11.97 377 GLY C N 1
ATOM 7451 C CA . GLY C 1 292 ? 34.222 44.709 40.559 1.00 11.81 377 GLY C CA 1
ATOM 7452 C C . GLY C 1 292 ? 34.704 44.544 41.991 1.00 12.92 377 GLY C C 1
ATOM 7453 O O . GLY C 1 292 ? 35.094 45.520 42.629 1.00 12.48 377 GLY C O 1
ATOM 7454 N N . PRO C 1 293 ? 34.687 43.313 42.526 1.00 14.39 378 PRO C N 1
ATOM 7455 C CA . PRO C 1 293 ? 35.122 43.021 43.894 1.00 14.49 378 PRO C CA 1
ATOM 7456 C C . PRO C 1 293 ? 36.465 43.634 44.290 1.00 14.03 378 PRO C C 1
ATOM 7457 O O . PRO C 1 293 ? 36.602 44.150 45.397 1.00 14.96 378 PRO C O 1
ATOM 7461 N N . GLN C 1 294 ? 37.457 43.571 43.405 1.00 13.67 379 GLN C N 1
ATOM 7462 C CA . GLN C 1 294 ? 38.766 44.130 43.735 1.00 15.11 379 GLN C CA 1
ATOM 7463 C C . GLN C 1 294 ? 38.717 45.648 43.834 1.00 14.01 379 GLN C C 1
ATOM 7464 O O . GLN C 1 294 ? 39.386 46.249 44.675 1.00 12.95 379 GLN C O 1
ATOM 7470 N N . SER C 1 295 ? 37.929 46.266 42.963 1.00 13.71 380 SER C N 1
ATOM 7471 C CA . SER C 1 295 ? 37.779 47.713 42.974 1.00 11.90 380 SER C CA 1
ATOM 7472 C C . SER C 1 295 ? 37.108 48.121 44.278 1.00 11.59 380 SER C C 1
ATOM 7473 O O . SER C 1 295 ? 37.501 49.094 44.919 1.00 11.14 380 SER C O 1
ATOM 7476 N N . CYS C 1 296 ? 36.085 47.368 44.665 1.00 10.63 381 CYS C N 1
ATOM 7477 C CA . CYS C 1 296 ? 35.358 47.662 45.887 1.00 10.97 381 CYS C CA 1
ATOM 7478 C C . CYS C 1 296 ? 36.268 47.545 47.109 1.00 12.49 381 CYS C C 1
ATOM 7479 O O . CYS C 1 296 ? 36.255 48.407 47.988 1.00 11.74 381 CYS C O 1
ATOM 7482 N N . PHE C 1 297 ? 37.073 46.487 47.153 1.00 13.00 382 PHE C N 1
ATOM 7483 C CA . PHE C 1 297 ? 37.981 46.275 48.279 1.00 14.57 382 PHE C CA 1
ATOM 7484 C C . PHE C 1 297 ? 39.000 47.406 48.386 1.00 14.54 382 PHE C C 1
ATOM 7485 O O . PHE C 1 297 ? 39.202 47.974 49.460 1.00 15.09 382 PHE C O 1
ATOM 7493 N N . GLY C 1 298 ? 39.634 47.731 47.264 1.00 14.76 383 GLY C N 1
ATOM 7494 C CA . GLY C 1 298 ? 40.620 48.792 47.258 1.00 13.99 383 GLY C CA 1
ATOM 7495 C C . GLY C 1 298 ? 40.003 50.119 47.650 1.00 13.09 383 GLY C C 1
ATOM 7496 O O . GLY C 1 298 ? 40.607 50.896 48.378 1.00 13.40 383 GLY C O 1
ATOM 7497 N N . CYS C 1 299 ? 38.788 50.365 47.171 1.00 12.64 384 CYS C N 1
ATOM 7498 C CA . CYS C 1 299 ? 38.059 51.600 47.452 1.00 13.26 384 CYS C CA 1
ATOM 7499 C C . CYS C 1 299 ? 37.713 51.752 48.927 1.00 13.42 384 CYS C C 1
ATOM 7500 O O . CYS C 1 299 ? 37.922 52.810 49.523 1.00 13.16 384 CYS C O 1
ATOM 7503 N N . MET C 1 300 ? 37.160 50.695 49.509 1.00 12.53 385 MET C N 1
ATOM 7504 C CA . MET C 1 300 ? 36.770 50.727 50.912 1.00 12.92 385 MET C CA 1
ATOM 7505 C C . MET C 1 300 ? 37.966 50.660 51.855 1.00 13.10 385 MET C C 1
ATOM 7506 O O . MET C 1 300 ? 37.869 51.053 53.019 1.00 14.40 385 MET C O 1
ATOM 7511 N N . THR C 1 301 ? 39.089 50.158 51.357 1.00 12.89 386 THR C N 1
ATOM 7512 C CA . THR C 1 301 ? 40.300 50.096 52.165 1.00 14.31 386 THR C CA 1
ATOM 7513 C C . THR C 1 301 ? 40.800 51.534 52.308 1.00 14.93 386 THR C C 1
ATOM 7514 O O . THR C 1 301 ? 41.433 51.896 53.302 1.00 14.48 386 THR C O 1
ATOM 7518 N N . ALA C 1 302 ? 40.500 52.355 51.304 1.00 14.74 387 ALA C N 1
ATOM 7519 C CA . ALA C 1 302 ? 40.894 53.759 51.318 1.00 14.34 387 ALA C CA 1
ATOM 7520 C C . ALA C 1 302 ? 39.919 54.539 52.191 1.00 14.32 387 ALA C C 1
ATOM 7521 O O . ALA C 1 302 ? 40.323 55.382 52.996 1.00 14.81 387 ALA C O 1
ATOM 7523 N N . ALA C 1 303 ? 38.631 54.252 52.034 1.00 12.65 388 ALA C N 1
ATOM 7524 C CA . ALA C 1 303 ? 37.608 54.931 52.821 1.00 14.53 388 ALA C CA 1
ATOM 7525 C C . ALA C 1 303 ? 37.795 54.625 54.306 1.00 14.70 388 ALA C C 1
ATOM 7526 O O . ALA C 1 303 ? 37.485 55.451 55.163 1.00 13.83 388 ALA C O 1
ATOM 7528 N N . HIS C 1 304 ? 38.303 53.430 54.592 1.00 14.81 389 HIS C N 1
ATOM 7529 C CA . HIS C 1 304 ? 38.537 52.979 55.960 1.00 16.55 389 HIS C CA 1
ATOM 7530 C C . HIS C 1 304 ? 39.465 53.934 56.712 1.00 17.13 389 HIS C C 1
ATOM 7531 O O . HIS C 1 304 ? 39.286 54.183 57.905 1.00 17.51 389 HIS C O 1
ATOM 7538 N N . MET C 1 305 ? 40.458 54.466 56.004 1.00 17.08 390 MET C N 1
ATOM 7539 C CA . MET C 1 305 ? 41.427 55.384 56.595 1.00 17.02 390 MET C CA 1
ATOM 7540 C C . MET C 1 305 ? 40.790 56.589 57.285 1.00 16.87 390 MET C C 1
ATOM 7541 O O . MET C 1 305 ? 41.382 57.172 58.194 1.00 16.03 390 MET C O 1
ATOM 7546 N N . ALA C 1 306 ? 39.592 56.969 56.857 1.00 17.41 391 ALA C N 1
ATOM 7547 C CA . ALA C 1 306 ? 38.907 58.098 57.477 1.00 18.05 391 ALA C CA 1
ATOM 7548 C C . ALA C 1 306 ? 38.576 57.730 58.925 1.00 19.79 391 ALA C C 1
ATOM 7549 O O . ALA C 1 306 ? 38.652 58.568 59.826 1.00 19.65 391 ALA C O 1
ATOM 7551 N N . TRP C 1 307 ? 38.202 56.472 59.137 1.00 19.92 392 TRP C N 1
ATOM 7552 C CA . TRP C 1 307 ? 37.877 55.987 60.475 1.00 21.06 392 TRP C CA 1
ATOM 7553 C C . TRP C 1 307 ? 39.160 55.844 61.286 1.00 22.22 392 TRP C C 1
ATOM 7554 O O . TRP C 1 307 ? 39.188 56.123 62.488 1.00 23.10 392 TRP C O 1
ATOM 7565 N N . GLN C 1 308 ? 40.223 55.406 60.623 1.00 22.42 393 GLN C N 1
ATOM 7566 C CA . GLN C 1 308 ? 41.510 55.249 61.283 1.00 23.20 393 GLN C CA 1
ATOM 7567 C C . GLN C 1 308 ? 41.980 56.619 61.771 1.00 23.95 393 GLN C C 1
ATOM 7568 O O . GLN C 1 308 ? 42.427 56.766 62.910 1.00 23.22 393 GLN C O 1
ATOM 7574 N N . ALA C 1 309 ? 41.856 57.623 60.907 1.00 22.78 394 ALA C N 1
ATOM 7575 C CA . ALA C 1 309 ? 42.261 58.983 61.246 1.00 22.23 394 ALA C CA 1
ATOM 7576 C C . ALA C 1 309 ? 41.486 59.496 62.454 1.00 22.87 394 ALA C C 1
ATOM 7577 O O . ALA C 1 309 ? 42.002 60.297 63.238 1.00 21.67 394 ALA C O 1
ATOM 7579 N N . LEU C 1 310 ? 40.248 59.034 62.603 1.00 21.40 395 LEU C N 1
ATOM 7580 C CA . LEU C 1 310 ? 39.413 59.447 63.724 1.00 21.99 395 LEU C CA 1
ATOM 7581 C C . LEU C 1 310 ? 39.528 58.506 64.919 1.00 22.30 395 LEU C C 1
ATOM 7582 O O . LEU C 1 310 ? 38.833 58.677 65.917 1.00 22.52 395 LEU C O 1
ATOM 7587 N N . GLY C 1 311 ? 40.403 57.512 64.813 1.00 23.73 396 GLY C N 1
ATOM 7588 C CA . GLY C 1 311 ? 40.595 56.578 65.909 1.00 25.18 396 GLY C CA 1
ATOM 7589 C C . GLY C 1 311 ? 39.418 55.669 66.214 1.00 26.30 396 GLY C C 1
ATOM 7590 O O . GLY C 1 311 ? 39.286 55.179 67.335 1.00 24.78 396 GLY C O 1
ATOM 7591 N N . VAL C 1 312 ? 38.564 55.437 65.222 1.00 26.08 397 VAL C N 1
ATOM 7592 C CA . VAL C 1 312 ? 37.401 54.570 65.394 1.00 27.04 397 VAL C CA 1
ATOM 7593 C C . VAL C 1 312 ? 37.354 53.526 64.284 1.00 26.85 397 VAL C C 1
ATOM 7594 O O . VAL C 1 312 ? 36.288 53.200 63.765 1.00 27.70 397 VAL C O 1
ATOM 7598 N N . SER C 1 313 ? 38.523 53.005 63.932 1.00 26.79 398 SER C N 1
ATOM 7599 C CA . SER C 1 313 ? 38.656 52.007 62.878 1.00 27.14 398 SER C CA 1
ATOM 7600 C C . SER C 1 313 ? 37.586 50.915 62.903 1.00 26.56 398 SER C C 1
ATOM 7601 O O . SER C 1 313 ? 37.004 50.584 61.872 1.00 27.47 398 SER C O 1
ATOM 7604 N N . ASP C 1 314 ? 37.331 50.363 64.083 1.00 25.59 399 ASP C N 1
ATOM 7605 C CA . ASP C 1 314 ? 36.353 49.292 64.247 1.00 25.63 399 ASP C CA 1
ATOM 7606 C C . ASP C 1 314 ? 34.924 49.654 63.841 1.00 24.58 399 ASP C C 1
ATOM 7607 O O . ASP C 1 314 ? 34.059 48.780 63.775 1.00 24.79 399 ASP C O 1
ATOM 7609 N N . HIS C 1 315 ? 34.675 50.930 63.565 1.00 23.58 400 HIS C N 1
ATOM 7610 C CA . HIS C 1 315 ? 33.337 51.382 63.183 1.00 22.14 400 HIS C CA 1
ATOM 7611 C C . HIS C 1 315 ? 32.956 51.032 61.741 1.00 21.26 400 HIS C C 1
ATOM 7612 O O . HIS C 1 315 ? 31.774 51.019 61.389 1.00 19.97 400 HIS C O 1
ATOM 7614 N N . MET C 1 316 ? 33.950 50.760 60.905 1.00 19.57 401 MET C N 1
ATOM 7615 C CA . MET C 1 316 ? 33.673 50.400 59.519 1.00 19.49 401 MET C CA 1
ATOM 7616 C C . MET C 1 316 ? 34.259 49.040 59.176 1.00 18.12 401 MET C C 1
ATOM 7617 O O . MET C 1 316 ? 35.440 48.793 59.407 1.00 17.83 401 MET C O 1
ATOM 7622 N N . GLY C 1 317 ? 33.430 48.170 58.608 1.00 17.64 402 GLY C N 1
ATOM 7623 C CA . GLY C 1 317 ? 33.891 46.845 58.237 1.00 18.55 402 GLY C CA 1
ATOM 7624 C C . GLY C 1 317 ? 33.637 46.520 56.777 1.00 19.30 402 GLY C C 1
ATOM 7625 O O . GLY C 1 317 ? 32.831 47.176 56.113 1.00 19.00 402 GLY C O 1
ATOM 7626 N N . TYR C 1 318 ? 34.332 45.506 56.274 1.00 18.43 403 TYR C N 1
ATOM 7627 C CA . TYR C 1 318 ? 34.182 45.083 54.888 1.00 17.84 403 TYR C CA 1
ATOM 7628 C C . TYR C 1 318 ? 34.247 43.566 54.827 1.00 17.93 403 TYR C C 1
ATOM 7629 O O . TYR C 1 318 ? 35.088 42.954 55.483 1.00 17.63 403 TYR C O 1
ATOM 7638 N N . SER C 1 319 ? 33.375 42.959 54.029 1.00 17.50 404 SER C N 1
ATOM 7639 C CA . SER C 1 319 ? 33.381 41.508 53.911 1.00 18.09 404 SER C CA 1
ATOM 7640 C C . SER C 1 319 ? 32.954 40.987 52.544 1.00 18.57 404 SER C C 1
ATOM 7641 O O . SER C 1 319 ? 31.871 41.296 52.049 1.00 17.43 404 SER C O 1
ATOM 7644 N N . GLN C 1 320 ? 33.833 40.193 51.947 1.00 18.24 405 GLN C N 1
ATOM 7645 C CA . GLN C 1 320 ? 33.592 39.564 50.659 1.00 19.72 405 GLN C CA 1
ATOM 7646 C C . GLN C 1 320 ? 34.232 38.183 50.770 1.00 19.51 405 GLN C C 1
ATOM 7647 O O . GLN C 1 320 ? 35.458 38.058 50.818 1.00 18.94 405 GLN C O 1
ATOM 7653 N N . ILE C 1 321 ? 33.389 37.155 50.825 1.00 20.32 406 ILE C N 1
ATOM 7654 C CA . ILE C 1 321 ? 33.843 35.774 50.973 1.00 20.01 406 ILE C CA 1
ATOM 7655 C C . ILE C 1 321 ? 33.319 34.868 49.864 1.00 20.22 406 ILE C C 1
ATOM 7656 O O . ILE C 1 321 ? 32.144 34.501 49.864 1.00 20.01 406 ILE C O 1
ATOM 7661 N N . GLY C 1 322 ? 34.196 34.500 48.934 1.00 20.03 407 GLY C N 1
ATOM 7662 C CA . GLY C 1 322 ? 33.797 33.633 47.841 1.00 20.90 407 GLY C CA 1
ATOM 7663 C C . GLY C 1 322 ? 32.708 34.234 46.971 1.00 22.41 407 GLY C C 1
ATOM 7664 O O . GLY C 1 322 ? 32.454 35.443 47.025 1.00 21.25 407 GLY C O 1
ATOM 7665 N N . ALA C 1 323 ? 32.059 33.390 46.169 1.00 22.27 408 ALA C N 1
ATOM 7666 C CA . ALA C 1 323 ? 30.991 33.844 45.280 1.00 22.75 408 ALA C CA 1
ATOM 7667 C C . ALA C 1 323 ? 29.662 33.158 45.589 1.00 22.89 408 ALA C C 1
ATOM 7668 O O . ALA C 1 323 ? 29.629 31.973 45.924 1.00 22.41 408 ALA C O 1
ATOM 7670 N N . HIS C 1 324 ? 28.570 33.907 45.479 1.00 21.62 409 HIS C N 1
ATOM 7671 C CA . HIS C 1 324 ? 27.239 33.363 45.733 1.00 22.39 409 HIS C CA 1
ATOM 7672 C C . HIS C 1 324 ? 26.187 34.134 44.943 1.00 21.80 409 HIS C C 1
ATOM 7673 O O . HIS C 1 324 ? 26.463 35.213 44.417 1.00 22.69 409 HIS C O 1
ATOM 7680 N N . ALA C 1 325 ? 24.988 33.569 44.851 1.00 21.36 410 ALA C N 1
ATOM 7681 C CA . ALA C 1 325 ? 23.891 34.193 44.118 1.00 19.21 410 ALA C CA 1
ATOM 7682 C C . ALA C 1 325 ? 23.721 35.645 44.535 1.00 18.14 410 ALA C C 1
ATOM 7683 O O . ALA C 1 325 ? 23.723 35.964 45.725 1.00 20.20 410 ALA C O 1
ATOM 7685 N N . HIS C 1 326 ? 23.561 36.517 43.546 1.00 16.98 411 HIS C N 1
ATOM 7686 C CA . HIS C 1 326 ? 23.403 37.949 43.779 1.00 16.45 411 HIS C CA 1
ATOM 7687 C C . HIS C 1 326 ? 22.262 38.285 44.734 1.00 16.23 411 HIS C C 1
ATOM 7688 O O . HIS C 1 326 ? 21.123 37.874 44.528 1.00 14.48 411 HIS C O 1
ATOM 7695 N N . CYS C 1 327 ? 22.590 39.042 45.778 1.00 16.20 412 CYS C N 1
ATOM 7696 C CA . CYS C 1 327 ? 21.636 39.470 46.795 1.00 16.34 412 CYS C CA 1
ATOM 7697 C C . CYS C 1 327 ? 21.035 38.352 47.632 1.00 15.94 4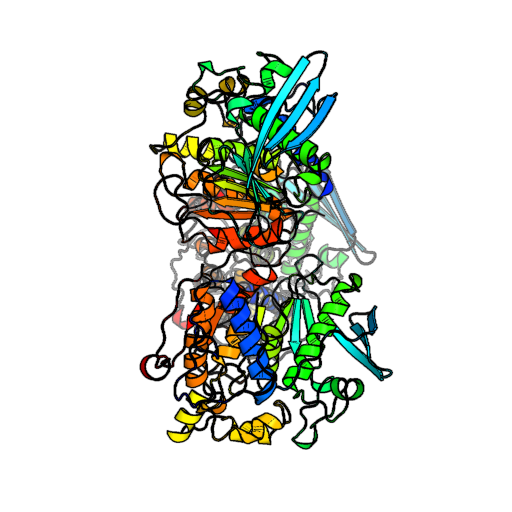12 CYS C C 1
ATOM 7698 O O . CYS C 1 327 ? 19.954 38.494 48.207 1.00 16.21 412 CYS C O 1
ATOM 7701 N N . ALA C 1 328 ? 21.751 37.240 47.698 1.00 15.36 413 ALA C N 1
ATOM 7702 C CA . ALA C 1 328 ? 21.337 36.107 48.508 1.00 16.44 413 ALA C CA 1
ATOM 7703 C C . ALA C 1 328 ? 22.297 36.141 49.696 1.00 16.99 413 ALA C C 1
ATOM 7704 O O . ALA C 1 328 ? 23.408 35.624 49.616 1.00 18.22 413 ALA C O 1
ATOM 7706 N N . PHE C 1 329 ? 21.880 36.775 50.789 1.00 19.07 414 PHE C N 1
ATOM 7707 C CA . PHE C 1 329 ? 22.740 36.880 51.964 1.00 20.67 414 PHE C CA 1
ATOM 7708 C 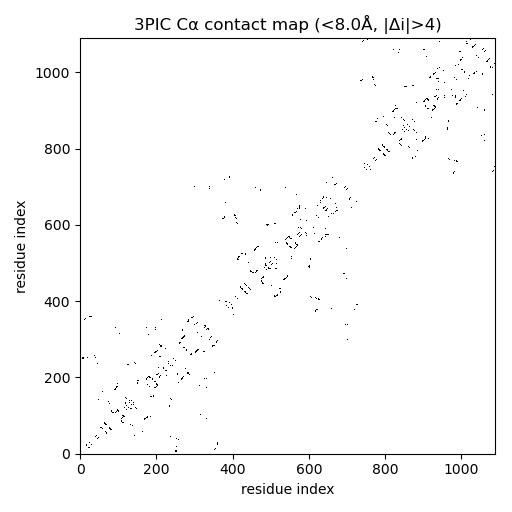C . PHE C 1 329 ? 23.232 35.508 52.403 1.00 20.96 414 PHE C C 1
ATOM 7709 O O . PHE C 1 329 ? 22.440 34.649 52.774 1.00 20.49 414 PHE C O 1
ATOM 7717 N N . PRO C 1 330 ? 24.555 35.286 52.361 1.00 22.37 415 PRO C N 1
ATOM 7718 C CA . PRO C 1 330 ? 25.154 34.006 52.754 1.00 23.70 415 PRO C CA 1
ATOM 7719 C C . PRO C 1 330 ? 25.348 33.847 54.263 1.00 25.08 415 PRO C C 1
ATOM 7720 O O . PRO C 1 330 ? 25.788 34.780 54.936 1.00 25.09 415 PRO C O 1
ATOM 7724 N N . SER C 1 331 ? 25.020 32.668 54.793 1.00 25.52 416 SER C N 1
ATOM 7725 C CA . SER C 1 331 ? 25.192 32.409 56.223 1.00 26.56 416 SER C CA 1
ATOM 7726 C C . SER C 1 331 ? 26.654 32.719 56.545 1.00 27.61 416 SER C C 1
ATOM 7727 O O . SER C 1 331 ? 27.015 33.058 57.675 1.00 27.44 416 SER C O 1
ATOM 7730 N N . ASN C 1 332 ? 27.470 32.605 55.504 1.00 27.50 417 ASN C N 1
ATOM 7731 C CA . ASN C 1 332 ? 28.903 32.866 55.524 1.00 28.44 417 ASN C CA 1
ATOM 7732 C C . ASN C 1 332 ? 29.261 34.172 56.245 1.00 27.73 417 ASN C C 1
ATOM 7733 O O . ASN C 1 332 ? 30.341 34.296 56.826 1.00 27.70 417 ASN C O 1
ATOM 7738 N N . GLN C 1 333 ? 28.354 35.143 56.197 1.00 25.79 418 GLN C N 1
ATOM 7739 C CA . GLN C 1 333 ? 28.596 36.449 56.803 1.00 24.72 418 GLN C CA 1
ATOM 7740 C C . GLN C 1 333 ? 27.594 36.819 57.891 1.00 24.21 418 GLN C C 1
ATOM 7741 O O . GLN C 1 333 ? 27.524 37.977 58.305 1.00 22.84 418 GLN C O 1
ATOM 7747 N N . GLN C 1 334 ? 26.829 35.843 58.364 1.00 23.75 419 GLN C N 1
ATOM 7748 C CA . GLN C 1 334 ? 25.824 36.111 59.382 1.00 24.76 419 GLN C CA 1
ATOM 7749 C C . GLN C 1 334 ? 26.357 36.702 60.683 1.00 24.23 419 GLN C C 1
ATOM 7750 O O . GLN C 1 334 ? 25.817 37.689 61.185 1.00 25.63 419 GLN C O 1
ATOM 7756 N N . SER C 1 335 ? 27.407 36.100 61.232 1.00 24.88 420 SER C N 1
ATOM 7757 C CA . SER C 1 335 ? 27.980 36.579 62.488 1.00 25.82 420 SER C CA 1
ATOM 7758 C C . SER C 1 335 ? 28.590 37.970 62.354 1.00 25.74 420 SER C C 1
ATOM 7759 O O . SER C 1 335 ? 28.460 38.805 63.255 1.00 26.40 420 SER C O 1
ATOM 7762 N N . GLN C 1 336 ? 29.253 38.219 61.231 1.00 26.35 421 GLN C N 1
ATOM 7763 C CA . GLN C 1 336 ? 29.877 39.516 60.993 1.00 26.07 421 GLN C CA 1
ATOM 7764 C C . GLN C 1 336 ? 28.815 40.611 61.023 1.00 25.94 421 GLN C C 1
ATOM 7765 O O . GLN C 1 336 ? 29.012 41.668 61.627 1.00 25.83 421 GLN C O 1
ATOM 7771 N N . LEU C 1 337 ? 27.681 40.348 60.380 1.00 24.48 422 LEU C N 1
ATOM 7772 C CA . LEU C 1 337 ? 26.582 41.304 60.347 1.00 23.96 422 LEU C CA 1
ATOM 7773 C C . LEU C 1 337 ? 26.037 41.552 61.754 1.00 22.82 422 LEU C C 1
ATOM 7774 O O . LEU C 1 337 ? 25.970 42.690 62.218 1.00 23.77 422 LEU C O 1
ATOM 7779 N N . THR C 1 338 ? 25.653 40.476 62.429 1.00 22.89 423 THR C N 1
ATOM 7780 C CA . THR C 1 338 ? 25.105 40.560 63.780 1.00 21.63 423 THR C CA 1
ATOM 7781 C C . THR C 1 338 ? 25.983 41.412 64.695 1.00 21.39 423 THR C C 1
ATOM 7782 O O . THR C 1 338 ? 25.477 42.203 65.494 1.00 22.03 423 THR C O 1
ATOM 7786 N N . ALA C 1 339 ? 27.297 41.251 64.571 1.00 20.73 424 ALA C N 1
ATOM 7787 C CA . ALA C 1 339 ? 28.235 42.017 65.382 1.00 20.09 424 ALA C CA 1
ATOM 7788 C C . ALA C 1 339 ? 28.021 43.516 65.188 1.00 20.31 424 ALA C C 1
ATOM 7789 O O . ALA C 1 339 ? 28.183 44.301 66.122 1.00 19.48 424 ALA C O 1
ATOM 7791 N N . PHE C 1 340 ? 27.654 43.906 63.969 1.00 20.78 425 PHE C N 1
ATOM 7792 C CA . PHE C 1 340 ? 27.412 45.309 63.641 1.00 20.77 425 PHE C CA 1
ATOM 7793 C C . PHE C 1 340 ? 26.012 45.753 64.048 1.00 21.97 425 PHE C C 1
ATOM 7794 O O . PHE C 1 340 ? 25.808 46.893 64.464 1.00 22.41 425 PHE C O 1
ATOM 7802 N N . VAL C 1 341 ? 25.046 44.851 63.913 1.00 23.61 426 VAL C N 1
ATOM 7803 C CA . VAL C 1 341 ? 23.669 45.159 64.275 1.00 25.33 426 VAL C CA 1
ATOM 7804 C C . VAL C 1 341 ? 23.566 45.330 65.789 1.00 26.43 426 VAL C C 1
ATOM 7805 O O . VAL C 1 341 ? 23.030 46.327 66.278 1.00 26.19 426 VAL C O 1
ATOM 7809 N N . GLN C 1 342 ? 24.095 44.355 66.524 1.00 27.77 427 GLN C N 1
ATOM 7810 C CA . GLN C 1 342 ? 24.053 44.380 67.982 1.00 28.09 427 GLN C CA 1
ATOM 7811 C C . GLN C 1 342 ? 24.748 45.600 68.566 1.00 28.67 427 GLN C C 1
ATOM 7812 O O . GLN C 1 342 ? 24.274 46.186 69.541 1.00 29.64 427 GLN C O 1
ATOM 7818 N N . LYS C 1 343 ? 25.873 45.978 67.972 1.00 28.31 428 LYS C N 1
ATOM 7819 C CA . LYS C 1 343 ? 26.637 47.121 68.455 1.00 27.57 428 LYS C CA 1
ATOM 7820 C C . LYS C 1 343 ? 25.984 48.475 68.201 1.00 27.41 428 LYS C C 1
ATOM 7821 O O . LYS C 1 343 ? 25.642 49.189 69.143 1.00 26.60 428 LYS C O 1
ATOM 7827 N N . PHE C 1 344 ? 25.804 48.828 66.932 1.00 26.13 429 PHE C N 1
ATOM 7828 C CA . PHE C 1 344 ? 25.224 50.123 66.593 1.00 25.44 429 PHE C CA 1
ATOM 7829 C C . PHE C 1 344 ? 23.707 50.223 66.703 1.00 25.95 429 PHE C C 1
ATOM 7830 O O . PHE C 1 344 ? 23.163 51.327 66.770 1.00 27.45 429 PHE C O 1
ATOM 7838 N N . LEU C 1 345 ? 23.020 49.087 66.729 1.00 25.97 430 LEU C N 1
ATOM 7839 C CA . LEU C 1 345 ? 21.566 49.109 66.834 1.00 27.54 430 LEU C CA 1
ATOM 7840 C C . LEU C 1 345 ? 21.062 48.623 68.189 1.00 28.15 430 LEU C C 1
ATOM 7841 O O . LEU C 1 345 ? 20.053 49.118 68.692 1.00 27.54 430 LEU C O 1
ATOM 7846 N N . LEU C 1 346 ? 21.765 47.658 68.777 1.00 30.09 431 LEU C N 1
ATOM 7847 C CA . LEU C 1 346 ? 21.378 47.111 70.076 1.00 32.61 431 LEU C CA 1
ATOM 7848 C C . LEU C 1 346 ? 22.266 47.635 71.207 1.00 34.57 431 LEU C C 1
ATOM 7849 O O . LEU C 1 346 ? 22.012 47.366 72.382 1.00 35.46 431 LEU C O 1
ATOM 7851 N N . GLY C 1 347 ? 23.313 48.373 70.848 1.00 35.17 432 GLY C N 1
ATOM 7852 C CA . GLY C 1 347 ? 24.210 48.925 71.849 1.00 36.20 432 GLY C CA 1
ATOM 7853 C C . GLY C 1 347 ? 25.209 47.960 72.464 1.00 36.59 432 GLY C C 1
ATOM 7854 O O . GLY C 1 347 ? 26.037 48.367 73.279 1.00 37.05 432 GLY C O 1
ATOM 7855 N N . GLN C 1 348 ? 25.143 46.687 72.091 1.00 36.31 433 GLN C N 1
ATOM 7856 C CA . GLN C 1 348 ? 26.068 45.695 72.636 1.00 36.76 433 GLN C CA 1
ATOM 7857 C C . GLN C 1 348 ? 27.518 46.076 72.333 1.00 36.81 433 GLN C C 1
ATOM 7858 O O . GLN C 1 348 ? 27.779 46.905 71.463 1.00 37.39 433 GLN C O 1
ATOM 7860 N N . SER C 1 349 ? 28.458 45.471 73.056 1.00 36.72 434 SER C N 1
ATOM 7861 C CA . SER C 1 349 ? 29.878 45.749 72.851 1.00 36.76 434 SER C CA 1
ATOM 7862 C C . SER C 1 349 ? 30.569 44.539 72.230 1.00 37.01 434 SER C C 1
ATOM 7863 O O . SER C 1 349 ? 31.304 43.818 72.905 1.00 37.03 434 SER C O 1
ATOM 7865 N N . THR C 1 350 ? 30.333 44.331 70.937 1.00 35.79 435 THR C N 1
ATOM 7866 C CA . THR C 1 350 ? 30.907 43.200 70.211 1.00 35.03 435 THR C CA 1
ATOM 7867 C C . THR C 1 350 ? 32.206 43.532 69.481 1.00 33.41 435 THR C C 1
ATOM 7868 O O . THR C 1 350 ? 32.733 44.638 69.592 1.00 33.46 435 THR C O 1
ATOM 7872 N N . ASN C 1 351 ? 32.711 42.553 68.735 1.00 32.24 436 ASN C N 1
ATOM 7873 C CA . ASN C 1 351 ? 33.940 42.708 67.963 1.00 31.31 436 ASN C CA 1
ATOM 7874 C C . ASN C 1 351 ? 33.594 42.987 66.502 1.00 30.72 436 ASN C C 1
ATOM 7875 O O . ASN C 1 351 ? 33.225 42.076 65.757 1.00 29.26 436 ASN C O 1
ATOM 7880 N N . THR C 1 352 ? 33.721 44.245 66.094 1.00 29.79 437 THR C N 1
ATOM 7881 C CA . THR C 1 352 ? 33.413 44.631 64.725 1.00 28.40 437 THR C CA 1
ATOM 7882 C C . THR C 1 352 ? 34.659 44.843 63.871 1.00 28.10 437 THR C C 1
ATOM 7883 O O . THR C 1 352 ? 34.606 45.506 62.833 1.00 28.52 437 THR C O 1
ATOM 7887 N N . ALA C 1 353 ? 35.781 44.278 64.310 1.00 26.45 438 ALA C N 1
ATOM 7888 C CA . ALA C 1 353 ? 37.028 44.388 63.561 1.00 25.92 438 ALA C CA 1
ATOM 7889 C C . ALA C 1 353 ? 36.951 43.367 62.434 1.00 26.13 438 ALA C C 1
ATOM 7890 O O . ALA C 1 353 ? 37.561 42.299 62.495 1.00 26.24 438 ALA C O 1
ATOM 7892 N N . ILE C 1 354 ? 36.187 43.714 61.404 1.00 26.32 439 ILE C N 1
ATOM 7893 C CA . ILE C 1 354 ? 35.975 42.847 60.255 1.00 24.82 439 ILE C CA 1
ATOM 7894 C C . ILE C 1 354 ? 36.335 43.575 58.965 1.00 25.58 439 ILE C C 1
ATOM 7895 O O . ILE C 1 354 ? 35.829 44.665 58.697 1.00 24.92 439 ILE C O 1
ATOM 7900 N N . PHE C 1 355 ? 37.201 42.968 58.164 1.00 25.05 440 PHE C N 1
ATOM 7901 C CA . PHE C 1 355 ? 37.629 43.576 56.909 1.00 25.04 440 PHE C CA 1
ATOM 7902 C C . PHE C 1 355 ? 38.341 42.507 56.093 1.00 24.90 440 PHE C C 1
ATOM 7903 O O . PHE C 1 355 ? 39.570 42.443 56.077 1.00 26.20 440 PHE C O 1
ATOM 7911 N N . GLN C 1 356 ? 37.563 41.668 55.416 1.00 23.50 441 GLN C N 1
ATOM 7912 C CA . GLN C 1 356 ? 38.129 40.582 54.627 1.00 22.84 441 GLN C CA 1
ATOM 7913 C C . GLN C 1 356 ? 37.647 40.541 53.179 1.00 22.89 441 GLN C C 1
ATOM 7914 O O . GLN C 1 356 ? 36.519 40.933 52.870 1.00 22.04 441 GLN C O 1
ATOM 7916 N N . SER C 1 357 ? 38.522 40.050 52.306 1.00 22.78 442 SER C N 1
ATOM 7917 C CA . SER C 1 357 ? 38.245 39.911 50.881 1.00 23.66 442 SER C CA 1
ATOM 7918 C C . SER C 1 357 ? 39.253 38.940 50.270 1.00 24.30 442 SER C C 1
ATOM 7919 O O . SER C 1 357 ? 40.361 38.781 50.789 1.00 24.62 442 SER C O 1
ATOM 7922 N N . ASP C 1 358 ? 38.871 38.289 49.174 1.00 22.47 443 ASP C N 1
ATOM 7923 C CA . ASP C 1 358 ? 39.766 37.351 48.506 1.00 22.70 443 ASP C CA 1
ATOM 7924 C C . ASP C 1 358 ? 40.591 38.099 47.469 1.00 22.82 443 ASP C C 1
ATOM 7925 O O . ASP C 1 358 ? 41.283 37.489 46.652 1.00 24.55 443 ASP C O 1
ATOM 7930 N N . PHE C 1 359 ? 40.519 39.425 47.507 1.00 21.72 444 PHE C N 1
ATOM 7931 C CA . PHE C 1 359 ? 41.241 40.246 46.546 1.00 21.95 444 PHE C CA 1
ATOM 7932 C C . PHE C 1 359 ? 42.286 41.163 47.165 1.00 21.82 444 PHE C C 1
ATOM 7933 O O . PHE C 1 359 ? 42.278 41.418 48.371 1.00 22.62 444 PHE C O 1
ATOM 7941 N N . SER C 1 360 ? 43.174 41.664 46.314 1.00 22.85 445 SER C N 1
ATOM 7942 C CA . SER C 1 360 ? 44.255 42.553 46.723 1.00 23.14 445 SER C CA 1
ATOM 7943 C C . SER C 1 360 ? 43.816 44.019 46.671 1.00 22.82 445 SER C C 1
ATOM 7944 O O . SER C 1 360 ? 43.173 44.449 45.714 1.00 21.23 445 SER C O 1
ATOM 7947 N N . ALA C 1 361 ? 44.177 44.786 47.697 1.00 22.49 446 ALA C N 1
ATOM 7948 C CA . ALA C 1 361 ? 43.804 46.198 47.766 1.00 22.60 446 ALA C CA 1
ATOM 7949 C C . ALA C 1 361 ? 44.688 47.112 46.920 1.00 22.11 446 ALA C C 1
ATOM 7950 O O . ALA C 1 361 ? 44.247 48.180 46.495 1.00 22.60 446 ALA C O 1
ATOM 7952 N N . ASN C 1 362 ? 45.930 46.700 46.681 1.00 21.96 447 ASN C N 1
ATOM 7953 C CA . ASN C 1 362 ? 46.857 47.498 45.881 1.00 22.67 447 ASN C CA 1
ATOM 7954 C C . ASN C 1 362 ? 46.997 48.928 46.401 1.00 23.01 447 ASN C C 1
ATOM 7955 O O . ASN C 1 362 ? 47.053 49.880 45.618 1.00 21.81 447 ASN C O 1
ATOM 7960 N N . GLN C 1 363 ? 47.054 49.073 47.722 1.00 22.64 448 GLN C N 1
ATOM 7961 C CA . GLN C 1 363 ? 47.177 50.388 48.341 1.00 23.78 448 GLN C CA 1
ATOM 7962 C C . GLN C 1 363 ? 48.332 51.213 47.761 1.00 23.84 448 GLN C C 1
ATOM 7963 O O . GLN C 1 363 ? 48.167 52.393 47.462 1.00 24.68 448 GLN C O 1
ATOM 7965 N N . SER C 1 364 ? 49.494 50.592 47.592 1.00 23.98 449 SER C N 1
ATOM 7966 C CA . SER C 1 364 ? 50.656 51.299 47.060 1.00 24.20 449 SER C CA 1
ATOM 7967 C C . SER C 1 364 ? 50.408 51.855 45.664 1.00 23.31 449 SER C C 1
ATOM 7968 O O . SER C 1 364 ? 51.061 52.803 45.244 1.00 24.36 449 SER C O 1
ATOM 7971 N N . GLN C 1 365 ? 49.460 51.264 44.949 1.00 22.48 450 GLN C N 1
ATOM 7972 C CA . GLN C 1 365 ? 49.147 51.707 43.597 1.00 22.11 450 GLN C CA 1
ATOM 7973 C C . GLN C 1 365 ? 48.083 52.800 43.558 1.00 21.29 450 GLN C C 1
ATOM 7974 O O . GLN C 1 365 ? 48.149 53.705 42.727 1.00 20.42 450 GLN C O 1
ATOM 7980 N N . TRP C 1 366 ? 47.115 52.716 44.464 1.00 21.37 451 TRP C N 1
ATOM 7981 C CA . TRP C 1 366 ? 46.013 53.671 44.507 1.00 21.62 451 TRP C CA 1
ATOM 7982 C C . TRP C 1 366 ? 46.020 54.733 45.603 1.00 22.00 451 TRP C C 1
ATOM 7983 O O . TRP C 1 366 ? 45.287 55.717 45.510 1.00 20.30 451 TRP C O 1
ATOM 7994 N N . ILE C 1 367 ? 46.831 54.538 46.638 1.00 21.97 452 ILE C N 1
ATOM 7995 C CA . ILE C 1 367 ? 46.893 55.500 47.733 1.00 22.34 452 ILE C CA 1
ATOM 7996 C C . ILE C 1 367 ? 48.298 56.061 47.893 1.00 22.67 452 ILE C C 1
ATOM 7997 O O . ILE C 1 367 ? 49.219 55.339 48.272 1.00 22.50 452 ILE C O 1
ATOM 8002 N N . ASP C 1 368 ? 48.458 57.351 47.614 1.00 21.18 453 ASP C N 1
ATOM 8003 C CA . ASP C 1 368 ? 49.764 57.982 47.731 1.00 21.73 453 ASP C CA 1
ATOM 8004 C C . ASP C 1 368 ? 49.769 59.085 48.784 1.00 21.65 453 ASP C C 1
ATOM 8005 O O . ASP C 1 368 ? 50.486 60.078 48.654 1.00 21.40 453 ASP C O 1
ATOM 8010 N N . TRP C 1 369 ? 48.965 58.900 49.828 1.00 20.92 454 TRP C N 1
ATOM 8011 C CA . TRP C 1 369 ? 48.864 59.866 50.918 1.00 21.83 454 TRP C CA 1
ATOM 8012 C C . TRP C 1 369 ? 48.806 59.167 52.273 1.00 22.03 454 TRP C C 1
ATOM 8013 O O . TRP C 1 369 ? 48.415 58.003 52.362 1.00 21.96 454 TRP C O 1
ATOM 8024 N N . THR C 1 370 ? 49.184 59.885 53.328 1.00 22.35 455 THR C N 1
ATOM 8025 C CA . THR C 1 370 ? 49.192 59.319 54.673 1.00 23.12 455 THR C CA 1
ATOM 8026 C C . THR C 1 370 ? 47.894 59.559 55.435 1.00 22.83 455 THR C C 1
ATOM 8027 O O . THR C 1 370 ? 47.086 60.414 55.072 1.00 21.20 455 THR C O 1
ATOM 8031 N N . THR C 1 371 ? 47.711 58.795 56.504 1.00 22.61 456 THR C N 1
ATOM 8032 C CA . THR C 1 371 ? 46.532 58.914 57.345 1.00 24.76 456 THR C CA 1
ATOM 8033 C C . THR C 1 371 ? 46.970 59.522 58.669 1.00 25.49 456 THR C C 1
ATOM 8034 O O . THR C 1 371 ? 47.676 58.886 59.447 1.00 26.57 456 THR C O 1
ATOM 8038 N N . PRO C 1 372 ? 46.567 60.768 58.939 1.00 25.76 457 PRO C N 1
ATOM 8039 C CA . PRO C 1 372 ? 46.964 61.396 60.199 1.00 25.96 457 PRO C CA 1
ATOM 8040 C C . PRO C 1 372 ? 46.034 61.036 61.348 1.00 26.59 457 PRO C C 1
ATOM 8041 O O . PRO C 1 372 ? 44.915 60.568 61.135 1.00 26.24 457 PRO C O 1
ATOM 8045 N N . THR C 1 373 ? 46.511 61.243 62.568 1.00 27.62 458 THR C N 1
ATOM 8046 C CA . THR C 1 373 ? 45.701 60.988 63.748 1.00 27.84 458 THR C CA 1
ATOM 8047 C C . THR C 1 373 ? 45.128 62.364 64.060 1.00 27.93 458 THR C C 1
ATOM 8048 O O . THR C 1 373 ? 45.837 63.254 64.532 1.00 27.46 458 THR C O 1
ATOM 8052 N N . LEU C 1 374 ? 43.846 62.542 63.767 1.00 27.60 459 LEU C N 1
ATOM 8053 C CA . LEU C 1 374 ? 43.190 63.824 63.971 1.00 30.11 459 LEU C CA 1
ATOM 8054 C C . LEU C 1 374 ? 43.032 64.218 65.430 1.00 31.62 459 LEU C C 1
ATOM 8055 O O . LEU C 1 374 ? 42.494 63.460 66.240 1.00 31.28 459 LEU C O 1
ATOM 8060 N N . SER C 1 375 ? 43.512 65.415 65.755 1.00 32.54 460 SER C N 1
ATOM 8061 C CA . SER C 1 375 ? 43.437 65.935 67.114 1.00 34.25 460 SER C CA 1
ATOM 8062 C C . SER C 1 375 ? 42.156 66.733 67.305 1.00 34.98 460 SER C C 1
ATOM 8063 O O . SER C 1 375 ? 41.501 67.045 66.289 1.00 35.79 460 SER C O 1
#